Protein AF-0000000070241714 (afdb_homodimer)

Sequence (1068 aa):
MTGLRDLFFSTLGTTGGTETTDDGTDTPTDDIDVPIDEQNGDETTLGGRQSADEDLDIAATALLDTLPQPAFIVDTNHRVAGWNREMEVLTGIEREAVLGTDDTSELFRDDRTETLADAVINDPDNADETFGAERSGRDQRAYEVEQELENADGETLHVHSVATPIFQSGSLQGVVQLLQDNTEVIRRREAMADLVARSKGTAESLEDGDLSARVEYTDDHEILDDEVLELAGAVNAIAETTQTMVSGLVDEIESLSVAANRIADSAVEANEEIIEQNDSLRSINDEMQNLSATMEEVAASSDQVATAANRAEEAAVEGADAGESARAEMDAVVDTIDDLVETVERLESRMDAVDEVIEVIADIADETNILALNASIEAARADEGGDGFEVVAEEVKALAEETKDNAEEISDRIVEIQEQTSETVDRTEETNERVRGASEEIEAMLDSLDDIVSAAQEAADGITEVAEVNDDQAASVEEITSTTEELNNRADEIETQIESITSLTEEQRDDIDDMVAHLNELAAGQAADAVDEAMTGLRDLFFSTLGTTGGTETTDDGTDTPTDDIDVPIDEQNGDETTLGGRQSADEDLDIAATALLDTLPQPAFIVDTNHRVAGWNREMEVLTGIEREAVLGTDDTSELFRDDRTETLADAVINDPDNADETFGAERSGRDQRAYEVEQELENADGETLHVHSVATPIFQSGSLQGVVQLLQDNTEVIRRREAMADLVARSKGTAESLEDGDLSARVEYTDDHEILDDEVLELAGAVNAIAETTQTMVSGLVDEIESLSVAANRIADSAVEANEEIIEQNDSLRSINDEMQNLSATMEEVAASSDQVATAANRAEEAAVEGADAGESARAEMDAVVDTIDDLVETVERLESRMDAVDEVIEVIADIADETNILALNASIEAARADEGGDGFEVVAEEVKALAEETKDNAEEISDRIVEIQEQTSETVDRTEETNERVRGASEEIEAMLDSLDDIVSAAQEAADGITEVAEVNDDQAASVEEITSTTEELNNRADEIETQIESITSLTEEQRDDIDDMVAHLNELAAGQAADAVDEA

Radius of gyration: 87.96 Å; Cα contacts (8 Å, |Δi|>4): 1546; chains: 2; bounding box: 95×279×144 Å

Foldseek 3Di:
DPPDPPDDDDDDDDDDDDDDDDDDPPPDPDDDDDDPDDDDDDDPDDPDPPPPPVQPDPVVQVVCQVDPFWKWKAWLLQFTQHGYVNLCVVAVDDPVRRGGDNQCQVSFPDPDRDDLFRLCSVPQPPSCPVVVFFQDDPVSRKTKDWDWTQHPVRDIWTWIKIKHFDDDPRDTTIIMMTIHTCRLVVVQVVLLVVQVVQLVVQVVQLQLANLVRARDHDPPPCSYDPVSVVVSVVSNVVSVVVVVVLVVVVVVLVVLLVVLVVLLVVLVVVLVVLVVVLVVLVVLLVVLVVLLVVLVVLLVVLVVLLVVLVVLLVVLVVLLVVLVVVLVVLVVVLVVLVVVLVVLVVVLVVLVVVLVVLVVQLVVLVVQLVVLVVQLVVLVVPPPPRVVSNVVSVVSNVVSVVSNVVSVVVNVVSVVVSVVSVVVSVVSVVVSVVSVVVSVVSVVSSVVSVVSNVVSVVSNVVSVVSNVVSVVVSVVSVVVSVVSVVVSVVSVVVSVVSVVSNVVSVVSNVVSVVVVVVSVSSNRVPPPPVVPVD/DPDPPPPDDDDDDDDDDDDDDDDDDYDDDDDPCPDPDDDDDDDDDDPPPPPCPVQPDPVVQVVCQVDPFWKWKAWLLQFTQHGYPNLCVVAVDDPVVRGGDNQCVVSFPDPDRDDLFRLCSVPQPPSCPVVVFFQDDPVSSKTKDWDWTAHPVGDIWTWIKIKHFDDDPRHTTIIMMTIHTCRLVVVQVVLLVVQVVQLVVQVVQLQLANLVRARDHDPPPCSYDPVSVVVSVVSNVVSVVVVVVLVVVVVVLVVLLVVLVVLLVVLVVVLVVLVVVLVVLVVLLVVLVVLLVVLVVLLVVLVVLLVVLVVLLVVLVVLLVVLVVVLVVLVVVLVVLVVVLVVLVVVLVVLVVVLVVLVVQLVVLVVQLVVLVVQLVVLVVPPPPSPVSNVVSVVSNVVSVVSNVVSVVVNVVSVVVSVVSVVVSVVSVVVSVVSVVVSVVSVVSSVVSVVSNVVSVVSNVVSVVSNVVSVVVSVVSVVVSVVSVVVSVVSVVVSVVSVVSNVVSVVSNVVSVVVVVVSVSSNRRPPPPVVVVD

Structure (mmCIF, N/CA/C/O backbone):
data_AF-0000000070241714-model_v1
#
loop_
_entity.id
_entity.type
_entity.pdbx_description
1 polymer 'Transducer protein Htr29'
#
loop_
_atom_site.group_PDB
_atom_site.id
_atom_site.type_symbol
_atom_site.label_atom_id
_atom_site.label_alt_id
_atom_site.label_comp_id
_atom_site.label_asym_id
_atom_site.label_entity_id
_atom_site.label_seq_id
_atom_site.pdbx_PDB_ins_code
_atom_site.Cartn_x
_atom_site.Cartn_y
_atom_site.Cartn_z
_atom_site.occupancy
_atom_site.B_iso_or_equiv
_atom_site.auth_seq_id
_atom_site.auth_comp_id
_atom_site.auth_asym_id
_atom_site.auth_atom_id
_atom_site.pdbx_PDB_model_num
ATOM 1 N N . MET A 1 1 ? -12.938 34.188 23.719 1 18.39 1 MET A N 1
ATOM 2 C CA . MET A 1 1 ? -13.945 35.156 23.297 1 18.39 1 MET A CA 1
ATOM 3 C C . MET A 1 1 ? -14.523 35.906 24.5 1 18.39 1 MET A C 1
ATOM 5 O O . MET A 1 1 ? -15.578 36.531 24.406 1 18.39 1 MET A O 1
ATOM 9 N N . THR A 1 2 ? -13.758 35.719 25.625 1 18.98 2 THR A N 1
ATOM 10 C CA . THR A 1 2 ? -14.367 35.906 26.938 1 18.98 2 THR A CA 1
ATOM 11 C C . THR A 1 2 ? -14.57 37.375 27.25 1 18.98 2 THR A C 1
ATOM 13 O O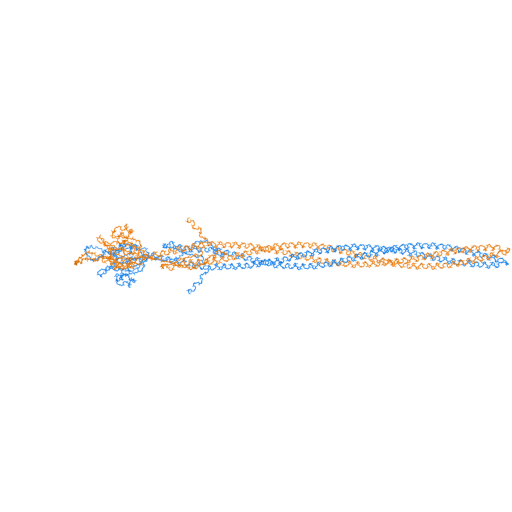 . THR A 1 2 ? -14.883 37.75 28.391 1 18.98 2 THR A O 1
ATOM 16 N N . GLY A 1 3 ? -14.016 38.062 26.312 1 17.89 3 GLY A N 1
ATOM 17 C CA . GLY A 1 3 ? -13.961 39.469 26.75 1 17.89 3 GLY A CA 1
ATOM 18 C C . GLY A 1 3 ? -15.328 40.062 26.922 1 17.89 3 GLY A C 1
ATOM 19 O O . GLY A 1 3 ? -15.578 40.75 27.922 1 17.89 3 GLY A O 1
ATOM 20 N N . LEU A 1 4 ? -15.969 40.188 25.797 1 17.89 4 LEU A N 1
ATOM 21 C CA . LEU A 1 4 ? -16.656 41.375 25.344 1 17.89 4 LEU A CA 1
ATOM 22 C C . LEU A 1 4 ? -18.031 41.5 26 1 17.89 4 LEU A C 1
ATOM 24 O O . LEU A 1 4 ? -18.438 42.594 26.406 1 17.89 4 LEU A O 1
ATOM 28 N N . ARG A 1 5 ? -18.922 40.5 25.844 1 18.09 5 ARG A N 1
ATOM 29 C CA . ARG A 1 5 ? -20.297 40.875 25.469 1 18.09 5 ARG A CA 1
ATOM 30 C C . ARG A 1 5 ? -21.094 41.281 26.703 1 18.09 5 ARG A C 1
ATOM 32 O O . ARG A 1 5 ? -22.328 41.375 26.641 1 18.09 5 ARG A O 1
ATOM 39 N N . ASP A 1 6 ? -20.562 41.156 27.891 1 18.88 6 ASP A N 1
ATOM 40 C CA . ASP A 1 6 ? -21.719 41.219 28.781 1 18.88 6 ASP A CA 1
ATOM 41 C C . ASP A 1 6 ? -22.438 42.562 28.625 1 18.88 6 ASP A C 1
ATOM 43 O O . ASP A 1 6 ? -22.031 43.562 29.234 1 18.88 6 ASP A O 1
ATOM 47 N N . LEU A 1 7 ? -22.922 42.781 27.547 1 16.84 7 LEU A N 1
ATOM 48 C CA . LEU A 1 7 ? -23.547 44 27.016 1 16.84 7 LEU A CA 1
ATOM 49 C C . LEU A 1 7 ? -24.734 44.406 27.875 1 16.84 7 LEU A C 1
ATOM 51 O O . LEU A 1 7 ? -24.844 45.594 28.266 1 16.84 7 LEU A O 1
ATOM 55 N N . PHE A 1 8 ? -25.922 43.812 27.688 1 16.11 8 PHE A N 1
ATOM 56 C CA . PHE A 1 8 ? -27.109 44.562 27.281 1 16.11 8 PHE A CA 1
ATOM 57 C C . PHE A 1 8 ? -27.828 45.125 28.5 1 16.11 8 PHE A C 1
ATOM 59 O O . PHE A 1 8 ? -28.125 46.344 28.547 1 16.11 8 PHE A O 1
ATOM 66 N N . PHE A 1 9 ? -28.859 44.375 29.141 1 16.38 9 PHE A N 1
ATOM 67 C CA . PHE A 1 9 ? -30.281 44.625 29.141 1 16.38 9 PHE A CA 1
ATOM 68 C C . PHE A 1 9 ? -30.641 45.656 30.219 1 16.38 9 PHE A C 1
ATOM 70 O O . PHE A 1 9 ? -29.875 45.875 31.156 1 16.38 9 PHE A O 1
ATOM 77 N N . SER A 1 10 ? -32.156 45.875 30.656 1 15.78 10 SER A N 1
ATOM 78 C CA . SER A 1 10 ? -33.344 46.75 30.641 1 15.78 10 SER A CA 1
ATOM 79 C C . SER A 1 10 ? -33.656 47.281 32.031 1 15.78 10 SER A C 1
ATOM 81 O O . SER A 1 10 ? -33.969 48.469 32.188 1 15.78 10 SER A O 1
ATOM 83 N N . THR A 1 11 ? -34.062 46.406 33 1 15.91 11 THR A N 1
ATOM 84 C CA . THR A 1 11 ? -35.406 46.562 33.562 1 15.91 11 THR A CA 1
ATOM 85 C C . THR A 1 11 ? -35.469 47.812 34.438 1 15.91 11 THR A C 1
ATOM 87 O O . THR A 1 11 ? -34.438 48.281 34.938 1 15.91 11 THR A O 1
ATOM 90 N N . LEU A 1 12 ? -36.812 48.219 34.844 1 16.98 12 LEU A N 1
ATOM 91 C CA . LEU A 1 12 ? -37.812 49.25 35.219 1 16.98 12 LEU A CA 1
ATOM 92 C C . LEU A 1 12 ? -37.562 49.75 36.625 1 16.98 12 LEU A C 1
ATOM 94 O O . LEU A 1 12 ? -36.875 49.094 37.438 1 16.98 12 LEU A O 1
ATOM 98 N N . GLY A 1 13 ? -38.344 50.875 36.969 1 16.88 13 GLY A N 1
ATOM 99 C CA . GLY A 1 13 ? -38.469 52.094 37.75 1 16.88 13 GLY A CA 1
ATOM 100 C C . GLY A 1 13 ? -38.781 51.844 39.219 1 16.88 13 GLY A C 1
ATOM 101 O O . GLY A 1 13 ? -38.812 52.75 40.031 1 16.88 13 GLY A O 1
ATOM 102 N N . THR A 1 14 ? -39.375 50.688 39.469 1 15.52 14 THR A N 1
ATOM 103 C CA . THR A 1 14 ? -40.5 50.938 40.344 1 15.52 14 THR A CA 1
ATOM 104 C C . THR A 1 14 ? -40.031 51.594 41.625 1 15.52 14 THR A C 1
ATOM 106 O O . THR A 1 14 ? -38.844 51.625 41.938 1 15.52 14 THR A O 1
ATOM 109 N N . THR A 1 15 ? -40.75 51.156 42.688 1 16.7 15 THR A N 1
ATOM 110 C CA . THR A 1 15 ? -41.719 51.719 43.625 1 16.7 15 THR A CA 1
ATOM 111 C C . THR A 1 15 ? -41.094 51.969 45 1 16.7 15 THR A C 1
ATOM 113 O O . THR A 1 15 ? -41.781 52.344 45.938 1 16.7 15 THR A O 1
ATOM 116 N N . GLY A 1 16 ? -39.844 51.969 45.062 1 15.31 16 GLY A N 1
ATOM 117 C CA . GLY A 1 16 ? -39.625 51.75 46.469 1 15.31 16 GLY A CA 1
ATOM 118 C C . GLY A 1 16 ? -40.375 52.719 47.375 1 15.31 16 GLY A C 1
ATOM 119 O O . GLY A 1 16 ? -40.812 53.781 46.906 1 15.31 16 GLY A O 1
ATOM 120 N N . GLY A 1 17 ? -40.469 52.281 48.625 1 16.05 17 GLY A N 1
ATOM 121 C CA . GLY A 1 17 ? -41.281 52.281 49.812 1 16.05 17 GLY A CA 1
ATOM 122 C C . GLY A 1 17 ? -41.344 53.656 50.469 1 16.05 17 GLY A C 1
ATOM 123 O O . GLY A 1 17 ? -40.562 54.562 50.125 1 16.05 17 GLY A O 1
ATOM 124 N N . THR A 1 18 ? -42.219 53.75 51.469 1 16.48 18 THR A N 1
ATOM 125 C CA . THR A 1 18 ? -43.219 54.406 52.25 1 16.48 18 THR A CA 1
ATOM 126 C C . THR A 1 18 ? -42.594 55.344 53.312 1 16.48 18 THR A C 1
ATOM 128 O O . THR A 1 18 ? -43 56.469 53.469 1 16.48 18 THR A O 1
ATOM 131 N N . GLU A 1 19 ? -41.812 54.844 54.312 1 15.07 19 GLU A N 1
ATOM 132 C CA . GLU A 1 19 ? -42.5 55.031 55.562 1 15.07 19 GLU A CA 1
ATOM 133 C C . GLU A 1 19 ? -42.281 56.438 56.125 1 15.07 19 GLU A C 1
ATOM 135 O O . GLU A 1 19 ? -43.25 57.125 56.531 1 15.07 19 GLU A O 1
ATOM 140 N N . THR A 1 20 ? -41.062 56.812 56.625 1 15.65 20 THR A N 1
ATOM 141 C CA . THR A 1 20 ? -41.125 57.062 58.062 1 15.65 20 THR A CA 1
ATOM 142 C C . THR A 1 20 ? -41.781 58.406 58.375 1 15.65 20 THR A C 1
ATOM 144 O O . THR A 1 20 ? -41.875 59.25 57.469 1 15.65 20 THR A O 1
ATOM 147 N N . THR A 1 21 ? -41.562 58.875 59.688 1 15.97 21 THR A N 1
ATOM 148 C CA . THR A 1 21 ? -42.281 59.25 60.906 1 15.97 21 THR A CA 1
ATOM 149 C C . THR A 1 21 ? -42.438 60.781 60.969 1 15.97 21 THR A C 1
ATOM 151 O O . THR A 1 21 ? -41.781 61.5 60.25 1 15.97 21 THR A O 1
ATOM 154 N N . ASP A 1 22 ? -42.969 61.281 62.156 1 15.6 22 ASP A N 1
ATOM 155 C CA . ASP A 1 22 ? -44 62.156 62.719 1 15.6 22 ASP A CA 1
ATOM 156 C C . ASP A 1 22 ? -43.438 63.531 63.031 1 15.6 22 ASP A C 1
ATOM 158 O O . ASP A 1 22 ? -44.188 64.562 63.031 1 15.6 22 ASP A O 1
ATOM 162 N N . ASP A 1 23 ? -42.094 63.688 63.125 1 16.41 23 ASP A N 1
ATOM 163 C CA . ASP A 1 23 ? -41.938 64.5 64.375 1 16.41 23 ASP A CA 1
ATOM 164 C C . ASP A 1 23 ? -42.688 65.812 64.25 1 16.41 23 ASP A C 1
ATOM 166 O O . ASP A 1 23 ? -42.969 66.25 63.156 1 16.41 23 ASP A O 1
ATOM 170 N N . GLY A 1 24 ? -42.781 66.5 65.5 1 17.27 24 GLY A N 1
ATOM 171 C CA . GLY A 1 24 ? -43.594 67.312 66.375 1 17.27 24 GLY A CA 1
ATOM 172 C C . GLY A 1 24 ? -43.5 68.812 66 1 17.27 24 GLY A C 1
ATOM 173 O O . GLY A 1 24 ? -42.438 69.312 65.625 1 17.27 24 GLY A O 1
ATOM 174 N N . THR A 1 25 ? -44.594 69.312 65.5 1 17.78 25 THR A N 1
ATOM 175 C CA . THR A 1 25 ? -44.969 70.625 64.938 1 17.78 25 THR A CA 1
ATOM 176 C C . THR A 1 25 ? -44.938 71.688 66.062 1 17.78 25 THR A C 1
ATOM 178 O O . THR A 1 25 ? -45.281 72.812 65.812 1 17.78 25 THR A O 1
ATOM 181 N N . ASP A 1 26 ? -44.219 71.312 67.25 1 16.8 26 ASP A N 1
ATOM 182 C CA . ASP A 1 26 ? -44.906 72.188 68.25 1 16.8 26 ASP A CA 1
ATOM 183 C C . ASP A 1 26 ? -44.688 73.625 67.875 1 16.8 26 ASP A C 1
ATOM 185 O O . ASP A 1 26 ? -43.594 74.062 67.5 1 16.8 26 ASP A O 1
ATOM 189 N N . THR A 1 27 ? -45.781 74.312 67.625 1 17.69 27 THR A N 1
ATOM 190 C CA . THR A 1 27 ? -46.125 75.625 67.125 1 17.69 27 THR A CA 1
ATOM 191 C C . THR A 1 27 ? -45.812 76.688 68.188 1 17.69 27 THR A C 1
ATOM 193 O O . THR A 1 27 ? -45.75 77.875 67.875 1 17.69 27 THR A O 1
ATOM 196 N N . PRO A 1 28 ? -45.406 76.25 69.5 1 17.42 28 PRO A N 1
ATOM 197 C CA . PRO A 1 28 ? -46.156 77.25 70.312 1 17.42 28 PRO A CA 1
ATOM 198 C C . PRO A 1 28 ? -45.719 78.688 70 1 17.42 28 PRO A C 1
ATOM 200 O O . PRO A 1 28 ? -44.562 78.875 69.562 1 17.42 28 PRO A O 1
ATOM 203 N N . THR A 1 29 ? -46.625 79.5 69.875 1 18.05 29 THR A N 1
ATOM 204 C CA . THR A 1 29 ? -46.938 80.875 69.5 1 18.05 29 THR A CA 1
ATOM 205 C C . THR A 1 29 ? -46.438 81.875 70.562 1 18.05 29 THR A C 1
ATOM 207 O O . THR A 1 29 ? -46.594 83.125 70.375 1 18.05 29 THR A O 1
ATOM 210 N N . ASP A 1 30 ? -45.906 81.312 71.688 1 15.93 30 ASP A N 1
ATOM 211 C CA . ASP A 1 30 ? -46.375 82.188 72.75 1 15.93 30 ASP A CA 1
ATOM 212 C C . ASP A 1 30 ? -45.906 83.688 72.5 1 15.93 30 ASP A C 1
ATOM 214 O O . ASP A 1 30 ? -46.719 84.562 72.562 1 15.93 30 ASP A O 1
ATOM 218 N N . ASP A 1 31 ? -44.719 83.938 73.125 1 16.02 31 ASP A N 1
ATOM 219 C CA . ASP A 1 31 ? -44.719 84.812 74.25 1 16.02 31 ASP A CA 1
ATOM 220 C C . ASP A 1 31 ? -44.688 86.312 73.812 1 16.02 31 ASP A C 1
ATOM 222 O O . ASP A 1 31 ? -45.5 87.125 74.25 1 16.02 31 ASP A O 1
ATOM 226 N N . ILE A 1 32 ? -43.469 86.812 73.438 1 17.67 32 ILE A N 1
ATOM 227 C CA . ILE A 1 32 ? -42.969 87.812 74.375 1 17.67 32 ILE A CA 1
ATOM 228 C C . ILE A 1 32 ? -43.562 89.188 74.062 1 17.67 32 ILE A C 1
ATOM 230 O O . ILE A 1 32 ? -43.844 89.438 72.875 1 17.67 32 ILE A O 1
ATOM 234 N N . ASP A 1 33 ? -43.781 90.062 75 1 17.41 33 ASP A N 1
ATOM 235 C CA . ASP A 1 33 ? -44.438 91.25 75.625 1 17.41 33 ASP A CA 1
ATOM 236 C C . ASP A 1 33 ? -43.844 92.562 75.125 1 17.41 33 ASP A C 1
ATOM 238 O O . ASP A 1 33 ? -44.344 93.625 75.438 1 17.41 33 ASP A O 1
ATOM 242 N N . VAL A 1 34 ? -42.812 92.562 74.312 1 19.36 34 VAL A N 1
ATOM 243 C CA . VAL A 1 34 ? -42.094 93.75 74.75 1 19.36 34 VAL A CA 1
ATOM 244 C C . VAL A 1 34 ? -42.906 95 74.5 1 19.36 34 VAL A C 1
ATOM 246 O O . VAL A 1 34 ? -43.438 95.188 73.375 1 19.36 34 VAL A O 1
ATOM 249 N N . PRO A 1 35 ? -43.25 95.75 75.5 1 18.16 35 PRO A N 1
ATOM 250 C CA . PRO A 1 35 ? -44.125 96.875 75.625 1 18.16 35 PRO A CA 1
ATOM 251 C C . PRO A 1 35 ? -43.625 98.062 74.75 1 18.16 35 PRO A C 1
ATOM 253 O O . PRO A 1 35 ? -42.438 98.188 74.5 1 18.16 35 PRO A O 1
ATOM 256 N N . ILE A 1 36 ? -44.469 98.812 74 1 19.33 36 ILE A N 1
ATOM 257 C CA . ILE A 1 36 ? -44.469 99.812 72.938 1 19.33 36 ILE A CA 1
ATOM 258 C C . ILE A 1 36 ? -44.188 101.188 73.562 1 19.33 36 ILE A C 1
ATOM 260 O O . ILE A 1 36 ? -44.188 102.188 72.875 1 19.33 36 ILE A O 1
ATOM 264 N N . ASP A 1 37 ? -43.688 101.25 74.875 1 17.2 37 ASP A N 1
ATOM 265 C CA . ASP A 1 37 ? -44.25 102.562 75.312 1 17.2 37 ASP A CA 1
ATOM 266 C C . ASP A 1 37 ? -43.875 103.688 74.375 1 17.2 37 ASP A C 1
ATOM 268 O O . ASP A 1 37 ? -42.906 103.562 73.625 1 17.2 37 ASP A O 1
ATOM 272 N N . GLU A 1 38 ? -44.094 105 74.875 1 18.02 38 GLU A N 1
ATOM 273 C CA . GLU A 1 38 ? -44.781 106.25 74.562 1 18.02 38 GLU A CA 1
ATOM 274 C C . GLU A 1 38 ? -43.781 107.312 73.938 1 18.02 38 GLU A C 1
ATOM 276 O O . GLU A 1 38 ? -44.156 108.188 73.188 1 18.02 38 GLU A O 1
ATOM 281 N N . GLN A 1 39 ? -42.438 107.375 74.438 1 19.95 39 GLN A N 1
ATOM 282 C CA . GLN A 1 39 ? -42.125 108.75 74.875 1 19.95 39 GLN A CA 1
ATOM 283 C C . GLN A 1 39 ? -41.812 109.688 73.75 1 19.95 39 GLN A C 1
ATOM 285 O O . GLN A 1 39 ? -40.781 109.5 73.062 1 19.95 39 GLN A O 1
ATOM 290 N N . ASN A 1 40 ? -42.688 110.125 73 1 17.03 40 ASN A N 1
ATOM 291 C CA . ASN A 1 40 ? -42.469 110.875 71.75 1 17.03 40 ASN A CA 1
ATOM 292 C C . ASN A 1 40 ? -41.656 112.125 71.938 1 17.03 40 ASN A C 1
ATOM 294 O O . ASN A 1 40 ? -40.719 112.438 71.25 1 17.03 40 ASN A O 1
ATOM 298 N N . GLY A 1 41 ? -42.156 113.25 72.562 1 18.36 41 GLY A N 1
ATOM 299 C CA . GLY A 1 41 ? -42.375 114.312 71.625 1 18.36 41 GLY A CA 1
ATOM 300 C C . GLY A 1 41 ? -41.188 115.25 71.438 1 18.36 41 GLY A C 1
ATOM 301 O O . GLY A 1 41 ? -41 115.812 70.375 1 18.36 41 GLY A O 1
ATOM 302 N N . ASP A 1 42 ? -40.469 115.75 72.5 1 21.61 42 ASP A N 1
ATOM 303 C CA . ASP A 1 42 ? -40.219 117.188 72.5 1 21.61 42 ASP A CA 1
ATOM 304 C C . ASP A 1 42 ? -39.062 117.562 71.5 1 21.61 42 ASP A C 1
ATOM 306 O O . ASP A 1 42 ? -38.094 116.812 71.438 1 21.61 42 ASP A O 1
ATOM 310 N N . GLU A 1 43 ? -39.156 118.625 70.625 1 20.52 43 GLU A N 1
ATOM 311 C CA . GLU A 1 43 ? -38.625 119.25 69.375 1 20.52 43 GLU A CA 1
ATOM 312 C C . GLU A 1 43 ? -37.312 120 69.688 1 20.52 43 GLU A C 1
ATOM 314 O O . GLU A 1 43 ? -36.781 120.688 68.875 1 20.52 43 GLU A O 1
ATOM 319 N N . THR A 1 44 ? -36.656 119.875 70.812 1 23.02 44 THR A N 1
ATOM 320 C CA . THR A 1 44 ? -35.844 121.062 71 1 23.02 44 THR A CA 1
ATOM 321 C C . THR A 1 44 ? -34.875 121.25 69.875 1 23.02 44 THR A C 1
ATOM 323 O O . THR A 1 44 ? -34.406 120.25 69.312 1 23.02 44 THR A O 1
ATOM 326 N N . THR A 1 45 ? -34.656 122.5 69.375 1 21.8 45 THR A N 1
ATOM 327 C CA . THR A 1 45 ? -34 123.188 68.25 1 21.8 45 THR A CA 1
ATOM 328 C C . THR A 1 45 ? -32.5 122.938 68.312 1 21.8 45 THR A C 1
ATOM 330 O O . THR A 1 45 ? -31.922 122.75 69.375 1 21.8 45 THR A O 1
ATOM 333 N N . LEU A 1 46 ? -31.859 122.688 67.062 1 21.19 46 LEU A N 1
ATOM 334 C CA . LEU A 1 46 ? -30.625 122.25 66.438 1 21.19 46 LEU A CA 1
ATOM 335 C C . LEU A 1 46 ? -29.531 123.312 66.625 1 21.19 46 LEU A C 1
ATOM 337 O O . LEU A 1 46 ? -29.562 124.375 66 1 21.19 46 LEU A O 1
ATOM 341 N N . GLY A 1 47 ? -29.312 123.812 67.875 1 24.58 47 GLY A N 1
ATOM 342 C CA . GLY A 1 47 ? -28.203 124.812 67.75 1 24.58 47 GLY A CA 1
ATOM 343 C C . GLY A 1 47 ? -26.953 124.188 67.188 1 24.58 47 GLY A C 1
ATOM 344 O O . GLY A 1 47 ? -26.672 123 67.375 1 24.58 47 GLY A O 1
ATOM 345 N N . GLY A 1 48 ? -26.406 124.688 66 1 24.61 48 GLY A N 1
ATOM 346 C CA . GLY A 1 48 ? -25.344 124.312 65.062 1 24.61 48 GLY A CA 1
ATOM 347 C C . GLY A 1 48 ? -23.984 124.188 65.75 1 24.61 48 GLY A C 1
ATOM 348 O O . GLY A 1 48 ? -23.359 125.188 66.062 1 24.61 48 GLY A O 1
ATOM 349 N N . ARG A 1 49 ? -23.781 123.375 66.75 1 28.45 49 ARG A N 1
ATOM 350 C CA . ARG A 1 49 ? -22.406 123.188 67.188 1 28.45 49 ARG A CA 1
ATOM 351 C C . ARG A 1 49 ? -21.484 122.812 66.062 1 28.45 49 ARG A C 1
ATOM 353 O O . ARG A 1 49 ? -21.719 121.812 65.375 1 28.45 49 ARG A O 1
ATOM 360 N N . GLN A 1 50 ? -20.625 123.688 65.562 1 30.39 50 GLN A N 1
ATOM 361 C CA . GLN A 1 50 ? -19.469 123.5 64.688 1 30.39 50 GLN A CA 1
ATOM 362 C C . GLN A 1 50 ? -18.484 122.5 65.25 1 30.39 50 GLN A C 1
ATOM 364 O O . GLN A 1 50 ? -17.797 122.75 66.25 1 30.39 50 GLN A O 1
ATOM 369 N N . SER A 1 51 ? -18.859 121.312 65.625 1 28.78 51 SER A N 1
ATOM 370 C CA . SER A 1 51 ? -17.938 120.188 66 1 28.78 51 SER A CA 1
ATOM 371 C C . SER A 1 51 ? -16.719 120.188 65.125 1 28.78 51 SER A C 1
ATOM 373 O O . SER A 1 51 ? -16.828 120.312 63.906 1 28.78 51 SER A O 1
ATOM 375 N N . ALA A 1 52 ? -15.57 120.5 65.625 1 35.06 52 ALA A N 1
ATOM 376 C CA . ALA A 1 52 ? -14.203 120.312 65.125 1 35.06 52 ALA A CA 1
ATOM 377 C C . ALA A 1 52 ? -13.984 119 64.5 1 35.06 52 ALA A C 1
ATOM 379 O O . ALA A 1 52 ? -13.445 118.062 65.125 1 35.06 52 ALA A O 1
ATOM 380 N N . ASP A 1 53 ? -14.969 118.312 64.062 1 35.16 53 ASP A N 1
ATOM 381 C CA . ASP A 1 53 ? -14.695 117.125 63.281 1 35.16 53 ASP A CA 1
ATOM 382 C C . ASP A 1 53 ? -13.656 117.375 62.188 1 35.16 53 ASP A C 1
ATOM 384 O O . ASP A 1 53 ? -13.945 118.062 61.219 1 35.16 53 ASP A O 1
ATOM 388 N N . GLU A 1 54 ? -12.531 117.75 62.562 1 37.28 54 GLU A N 1
ATOM 389 C CA . GLU A 1 54 ? -11.422 117.812 61.625 1 37.28 54 GLU A CA 1
ATOM 390 C C . GLU A 1 54 ? -11.492 116.625 60.656 1 37.28 54 GLU A C 1
ATOM 392 O O . GLU A 1 54 ? -11.344 115.438 61.031 1 37.28 54 GLU A O 1
ATOM 397 N N . ASP A 1 55 ? -12.266 116.625 59.625 1 41.81 55 ASP A N 1
ATOM 398 C CA . ASP A 1 55 ? -12.602 115.812 58.469 1 41.81 55 ASP A CA 1
ATOM 399 C C . ASP A 1 55 ? -11.367 115.062 57.906 1 41.81 55 ASP A C 1
ATOM 401 O O . ASP A 1 55 ? -10.289 115.688 57.844 1 41.81 55 ASP A O 1
ATOM 405 N N . LEU A 1 56 ? -11.125 113.812 58.188 1 46.38 56 LEU A N 1
ATOM 406 C CA . LEU A 1 56 ? -10.242 113.062 57.312 1 46.38 56 LEU A CA 1
ATOM 407 C C . LEU A 1 56 ? -10.078 113.75 55.969 1 46.38 56 LEU A C 1
ATOM 409 O O . LEU A 1 56 ? -11.07 114.062 55.312 1 46.38 56 LEU A O 1
ATOM 413 N N . ASP A 1 57 ? -9.031 114.312 55.719 1 53.72 57 ASP A N 1
ATOM 414 C CA . ASP A 1 57 ? -8.664 115.125 54.562 1 53.72 57 ASP A CA 1
ATOM 415 C C . ASP A 1 57 ? -9.25 114.5 53.281 1 53.72 57 ASP A C 1
ATOM 417 O O . ASP A 1 57 ? -9.312 113.312 53.125 1 53.72 57 ASP A O 1
ATOM 421 N N . ILE A 1 58 ? -10.164 115.25 52.562 1 50.91 58 ILE A N 1
ATOM 422 C CA . ILE A 1 58 ? -10.781 115.188 51.219 1 50.91 58 ILE A CA 1
ATOM 423 C C . ILE A 1 58 ? -9.844 114.438 50.281 1 50.91 58 ILE A C 1
ATOM 425 O O . ILE A 1 58 ? -10.289 113.625 49.469 1 50.91 58 ILE A O 1
ATOM 429 N N . ALA A 1 59 ? -8.672 114.562 50.594 1 56.16 59 ALA A N 1
ATOM 430 C CA . ALA A 1 59 ? -7.742 114 49.625 1 56.16 59 ALA A CA 1
ATOM 431 C C . ALA A 1 59 ? -7.691 112.438 49.75 1 56.16 59 ALA A C 1
ATOM 433 O O . ALA A 1 59 ? -7.629 111.75 48.75 1 56.16 59 ALA A O 1
ATOM 434 N N . ALA A 1 60 ? -7.887 112 51 1 61.22 60 ALA A N 1
ATOM 435 C CA . ALA A 1 60 ? -7.824 110.562 51.188 1 61.22 60 ALA A CA 1
ATOM 436 C C . ALA A 1 60 ? -9.047 109.875 50.594 1 61.22 60 ALA A C 1
ATOM 438 O O . ALA A 1 60 ? -8.922 108.812 49.938 1 61.22 60 ALA A O 1
ATOM 439 N N . THR A 1 61 ? -10.141 110.5 50.75 1 63.31 61 THR A N 1
ATOM 440 C CA . THR A 1 61 ? -11.359 109.875 50.219 1 63.31 61 THR A CA 1
ATOM 441 C C . THR A 1 61 ? -11.375 110 48.688 1 63.31 61 THR A C 1
ATOM 443 O O . THR A 1 61 ? -11.812 109.062 48.031 1 63.31 61 THR A O 1
ATOM 446 N N . ALA A 1 62 ? -10.836 111.062 48.188 1 62.44 62 ALA A N 1
ATOM 447 C CA . ALA A 1 62 ? -10.727 111.188 46.75 1 62.44 62 ALA A CA 1
ATOM 448 C C . ALA A 1 62 ? -9.805 110.125 46.188 1 62.44 62 ALA A C 1
ATOM 450 O O . ALA A 1 62 ? -10.102 109.562 45.125 1 62.44 62 ALA A O 1
ATOM 451 N N . LEU A 1 63 ? -8.852 109.875 46.875 1 67.81 63 LEU A N 1
ATOM 452 C CA . LEU A 1 63 ? -7.91 108.875 46.406 1 67.81 63 LEU A CA 1
ATOM 453 C C . LEU A 1 63 ? -8.531 107.438 46.5 1 67.81 63 LEU A C 1
ATOM 455 O O . LEU A 1 63 ? -8.297 106.625 45.625 1 67.81 63 LEU A O 1
ATOM 459 N N . LEU A 1 64 ? -9.305 107.25 47.5 1 75.38 64 LEU A N 1
ATOM 460 C CA . LEU A 1 64 ? -9.953 105.938 47.688 1 75.38 64 LEU A CA 1
ATOM 461 C C . LEU A 1 64 ? -10.836 105.625 46.5 1 75.38 64 LEU A C 1
ATOM 463 O O . LEU A 1 64 ? -10.844 104.438 46.031 1 75.38 64 LEU A O 1
ATOM 467 N N . ASP A 1 65 ? -11.5 106.562 46 1 71.88 65 ASP A N 1
ATOM 468 C CA . ASP A 1 65 ? -12.453 106.312 44.906 1 71.88 65 ASP A CA 1
ATOM 469 C C . ASP A 1 65 ? -11.734 106.062 43.594 1 71.88 65 ASP A C 1
ATOM 471 O O . ASP A 1 65 ? -12.336 105.562 42.656 1 71.88 65 ASP A O 1
ATOM 475 N N . THR A 1 66 ? -10.43 106.188 43.656 1 62.5 66 THR A N 1
ATOM 476 C CA . THR A 1 66 ? -9.68 106.062 42.406 1 62.5 66 THR A CA 1
ATOM 477 C C . THR A 1 66 ? -8.953 104.688 42.406 1 62.5 66 THR A C 1
ATOM 479 O O . THR A 1 66 ? -8.414 104.312 41.375 1 62.5 66 THR A O 1
ATOM 482 N N . LEU A 1 67 ? -9.039 104.062 43.469 1 70.31 67 LEU A N 1
ATOM 483 C CA . LEU A 1 67 ? -8.312 102.812 43.562 1 70.31 67 LEU A CA 1
ATOM 484 C C . LEU A 1 67 ? -9.023 101.688 42.781 1 70.31 67 LEU A C 1
ATOM 486 O O . LEU A 1 67 ? -10.242 101.562 42.875 1 70.31 67 LEU A O 1
ATOM 490 N N . PRO A 1 68 ? -8.289 101.062 41.812 1 68.31 68 PRO A N 1
ATOM 491 C CA . PRO A 1 68 ? -8.875 99.938 41.031 1 68.31 68 PRO A CA 1
ATOM 492 C C . PRO A 1 68 ? -9.086 98.688 41.875 1 68.31 68 PRO A C 1
ATOM 494 O O . PRO A 1 68 ? -9.523 97.688 41.344 1 68.31 68 PRO A O 1
ATOM 497 N N . GLN A 1 69 ? -8.797 98.812 43.062 1 76.25 69 GLN A N 1
ATOM 498 C CA . GLN A 1 69 ? -8.992 97.688 43.969 1 76.25 69 GLN A CA 1
ATOM 499 C C . GLN A 1 69 ? -9.984 98 45.062 1 76.25 69 GLN A C 1
ATOM 501 O O . GLN A 1 69 ? -10.086 99.188 45.469 1 76.25 69 GLN A O 1
ATOM 506 N N . PRO A 1 70 ? -10.641 97 45.375 1 84.31 70 PRO A N 1
ATOM 507 C CA . PRO A 1 70 ? -11.539 97.25 46.5 1 84.31 70 PRO A CA 1
ATOM 508 C C . PRO A 1 70 ? -10.805 97.812 47.719 1 84.31 70 PRO A C 1
ATOM 510 O O . PRO A 1 70 ? -9.781 97.312 48.156 1 84.31 70 PRO A O 1
ATOM 513 N N . ALA A 1 71 ? -11.305 98.938 48.188 1 86.56 71 ALA A N 1
ATOM 514 C CA . ALA A 1 71 ? -10.688 99.562 49.344 1 86.56 71 ALA A CA 1
ATOM 515 C C . ALA A 1 71 ? -11.734 100.312 50.156 1 86.56 71 ALA A C 1
ATOM 517 O O . ALA A 1 71 ? -12.734 100.812 49.625 1 86.56 71 ALA A O 1
ATOM 518 N N . PHE A 1 72 ? -11.461 100.438 51.438 1 88.69 72 PHE A N 1
ATOM 519 C CA . PHE A 1 72 ? -12.297 101.25 52.312 1 88.69 72 PHE A CA 1
ATOM 520 C C . PHE A 1 72 ? -11.469 101.875 53.438 1 88.69 72 PHE A C 1
ATOM 522 O O . PHE A 1 72 ? -10.328 101.438 53.656 1 88.69 72 PHE A O 1
ATOM 529 N N . ILE A 1 73 ? -12.039 102.938 54 1 87.81 73 ILE A N 1
ATOM 530 C CA . ILE A 1 73 ? -11.359 103.625 55.062 1 87.81 73 ILE A CA 1
ATOM 531 C C . ILE A 1 73 ? -12.219 103.625 56.312 1 87.81 73 ILE A C 1
ATOM 533 O O . ILE A 1 73 ? -13.438 103.812 56.25 1 87.81 73 ILE A O 1
ATOM 537 N N . VAL A 1 74 ? -11.547 103.438 57.375 1 91.12 74 VAL A N 1
ATOM 538 C CA . VAL A 1 74 ? -12.18 103.5 58.688 1 91.12 74 VAL A CA 1
ATOM 539 C C . VAL A 1 74 ? -11.508 104.562 59.562 1 91.12 74 VAL A C 1
ATOM 541 O O . VAL A 1 74 ? -10.281 104.625 59.562 1 91.12 74 VAL A O 1
ATOM 544 N N . ASP A 1 75 ? -12.32 105.312 60.219 1 89.19 75 ASP A N 1
ATOM 545 C CA . ASP A 1 75 ? -11.766 106.375 61.062 1 89.19 75 ASP A CA 1
ATOM 546 C C . ASP A 1 75 ? -11.43 105.812 62.469 1 89.19 75 ASP A C 1
ATOM 548 O O . ASP A 1 75 ? -11.602 104.625 62.75 1 89.19 75 ASP A O 1
ATOM 552 N N . THR A 1 76 ? -10.898 106.75 63.312 1 89.88 76 THR A N 1
ATOM 553 C CA . THR A 1 76 ? -10.414 106.312 64.625 1 89.88 76 THR A CA 1
ATOM 554 C C . THR A 1 76 ? -11.562 105.875 65.562 1 89.88 76 THR A C 1
ATOM 556 O O . THR A 1 76 ? -11.352 105.25 66.562 1 89.88 76 THR A O 1
ATOM 559 N N . ASN A 1 77 ? -12.82 106.312 65.25 1 90.19 77 ASN A N 1
ATOM 560 C CA . ASN A 1 77 ? -14 105.875 66 1 90.19 77 ASN A CA 1
ATOM 561 C C . ASN A 1 77 ? -14.641 104.625 65.375 1 90.19 77 ASN A C 1
ATOM 563 O O . ASN A 1 77 ? -15.812 104.312 65.625 1 90.19 77 ASN A O 1
ATOM 567 N N . HIS A 1 78 ? -13.914 104 64.5 1 90.69 78 HIS A N 1
ATOM 568 C CA . HIS A 1 78 ? -14.312 102.75 63.875 1 90.69 78 HIS A CA 1
ATOM 569 C C . HIS A 1 78 ? -15.477 103 62.906 1 90.69 78 HIS A C 1
ATOM 571 O O . HIS A 1 78 ? -16.25 102.062 62.594 1 90.69 78 HIS A O 1
ATOM 577 N N . ARG A 1 79 ? -15.68 104.188 62.5 1 92.75 79 ARG A N 1
ATOM 578 C CA . ARG A 1 79 ? -16.703 104.5 61.5 1 92.75 79 ARG A CA 1
ATOM 579 C C . ARG A 1 79 ? -16.141 104.438 60.094 1 92.75 79 ARG A C 1
ATOM 581 O O . ARG A 1 79 ? -15.031 104.875 59.844 1 92.75 79 ARG A O 1
ATOM 588 N N . VAL A 1 80 ? -16.953 103.812 59.219 1 91.5 80 VAL A N 1
ATOM 589 C CA . VAL A 1 80 ? -16.531 103.75 57.812 1 91.5 80 VAL A CA 1
ATOM 590 C C . VAL A 1 80 ? -16.578 105.188 57.188 1 91.5 80 VAL A C 1
ATOM 592 O O . VAL A 1 80 ? -17.641 105.812 57.094 1 91.5 80 VAL A O 1
ATOM 595 N N . ALA A 1 81 ? -15.461 105.625 56.844 1 88.12 81 ALA A N 1
ATOM 596 C CA . ALA A 1 81 ? -15.336 107 56.312 1 88.12 81 ALA A CA 1
ATOM 597 C C . ALA A 1 81 ? -15.273 106.938 54.781 1 88.12 81 ALA A C 1
ATOM 599 O O . ALA A 1 81 ? -15.516 108 54.125 1 88.12 81 ALA A O 1
ATOM 600 N N . GLY A 1 82 ? -14.992 105.875 54.281 1 87.19 82 GLY A N 1
ATOM 601 C CA . GLY A 1 82 ? -14.898 105.75 52.844 1 87.19 82 GLY A CA 1
ATOM 602 C C . GLY A 1 82 ? -15.156 104.312 52.344 1 87.19 82 GLY A C 1
ATOM 603 O O . GLY A 1 82 ? -14.828 103.375 53.031 1 87.19 82 GLY A O 1
ATOM 604 N N . TRP A 1 83 ? -15.742 104.125 51.219 1 88.56 83 TRP A N 1
ATOM 605 C CA . TRP A 1 83 ? -16.141 102.875 50.562 1 88.56 83 TRP A CA 1
ATOM 606 C C . TRP A 1 83 ? -16.125 103.062 49.031 1 88.56 83 TRP A C 1
ATOM 608 O O . TRP A 1 83 ? -16.969 103.812 48.5 1 88.56 83 TRP A O 1
ATOM 618 N N . ASN A 1 84 ? -15.141 102.438 48.438 1 84.19 84 ASN A N 1
ATOM 619 C CA . ASN A 1 84 ? -15.07 102.75 47 1 84.19 84 ASN A CA 1
ATOM 620 C C . ASN A 1 84 ? -15.945 101.812 46.188 1 84.19 84 ASN A C 1
ATOM 622 O O . ASN A 1 84 ? -16.562 100.875 46.75 1 84.19 84 ASN A O 1
ATOM 626 N N . ARG A 1 85 ? -16.031 102 44.938 1 82.81 85 ARG A N 1
ATOM 627 C CA . ARG A 1 85 ? -16.906 101.25 44.031 1 82.81 85 ARG A CA 1
ATOM 628 C C . ARG A 1 85 ? -16.484 99.812 43.938 1 82.81 85 ARG A C 1
ATOM 630 O O . ARG A 1 85 ? -17.328 98.875 43.875 1 82.81 85 ARG A O 1
ATOM 637 N N . GLU A 1 86 ? -15.219 99.625 43.906 1 82.75 86 GLU A N 1
ATOM 638 C CA . GLU A 1 86 ? -14.703 98.25 43.812 1 82.75 86 GLU A CA 1
ATOM 639 C C . GLU A 1 86 ? -15.125 97.438 45 1 82.75 86 GLU A C 1
ATOM 641 O O . GLU A 1 86 ? -15.344 96.188 44.875 1 82.75 86 GLU A O 1
ATOM 646 N N . MET A 1 87 ? -15.203 98 46.094 1 87.81 87 MET A N 1
ATOM 647 C CA . MET A 1 87 ? -15.695 97.312 47.281 1 87.81 87 MET A CA 1
ATOM 648 C C . MET A 1 87 ? -17.172 96.938 47.125 1 87.81 87 MET A C 1
ATOM 650 O O . MET A 1 87 ? -17.609 95.875 47.562 1 87.81 87 MET A O 1
ATOM 654 N N . GLU A 1 88 ? -17.891 97.875 46.5 1 88.12 88 GLU A N 1
ATOM 655 C CA . GLU A 1 88 ? -19.297 97.625 46.25 1 88.12 88 GLU A CA 1
ATOM 656 C C . GLU A 1 88 ? -19.453 96.375 45.375 1 88.12 88 GLU A C 1
ATOM 658 O O . GLU A 1 88 ? -20.312 95.5 45.625 1 88.12 88 GLU A O 1
ATOM 663 N N . VAL A 1 89 ? -18.609 96.312 44.406 1 86.19 89 VAL A N 1
ATOM 664 C CA . VAL A 1 89 ? -18.656 95.25 43.469 1 86.19 89 VAL A CA 1
ATOM 665 C C . VAL A 1 89 ? -18.234 93.938 44.156 1 86.19 89 VAL A C 1
ATOM 667 O O . VAL A 1 89 ? -18.859 92.875 44 1 86.19 89 VAL A O 1
ATOM 670 N N . LEU A 1 90 ? -17.219 94 44.906 1 86.88 90 LEU A N 1
ATOM 671 C CA . LEU A 1 90 ? -16.672 92.812 45.562 1 86.88 90 LEU A CA 1
ATOM 672 C C . LEU A 1 90 ? -17.641 92.25 46.625 1 86.88 90 LEU A C 1
ATOM 674 O O . LEU A 1 90 ? -17.859 91.062 46.688 1 86.88 90 LEU A O 1
ATOM 678 N N . THR A 1 91 ? -18.188 93.188 47.5 1 87.12 91 THR A N 1
ATOM 679 C CA . THR A 1 91 ? -18.984 92.75 48.625 1 87.12 91 THR A CA 1
ATOM 680 C C . THR A 1 91 ? -20.469 92.688 48.25 1 87.12 91 THR A C 1
ATOM 682 O O . THR A 1 91 ? -21.25 92.062 48.906 1 87.12 91 THR A O 1
ATOM 685 N N . GLY A 1 92 ? -20.922 93.562 47.344 1 86.69 92 GLY A N 1
ATOM 686 C CA . GLY A 1 92 ? -22.328 93.688 47 1 86.69 92 GLY A CA 1
ATOM 687 C C . GLY A 1 92 ? -23.078 94.625 47.906 1 86.69 92 GLY A C 1
ATOM 688 O O . GLY A 1 92 ? -24.297 94.688 47.875 1 86.69 92 GLY A O 1
ATOM 689 N N . ILE A 1 93 ? -22.234 95.375 48.656 1 88.12 93 ILE A N 1
ATOM 690 C CA . ILE A 1 93 ? -22.844 96.312 49.562 1 88.12 93 ILE A CA 1
ATOM 691 C C . ILE A 1 93 ? -22.609 97.75 49.031 1 88.12 93 ILE A C 1
ATOM 693 O O . ILE A 1 93 ? -21.469 98.125 48.781 1 88.12 93 ILE A O 1
ATOM 697 N N . GLU A 1 94 ? -23.625 98.5 48.938 1 88.81 94 GLU A N 1
ATOM 698 C CA . GLU A 1 94 ? -23.531 99.875 48.438 1 88.81 94 GLU A CA 1
ATOM 699 C C . GLU A 1 94 ? -22.906 100.812 49.469 1 88.81 94 GLU A C 1
ATOM 701 O O . GLU A 1 94 ? -23.094 100.625 50.656 1 88.81 94 GLU A O 1
ATOM 706 N N . ARG A 1 95 ? -22.266 101.812 48.969 1 88.38 95 ARG A N 1
ATOM 707 C CA . ARG A 1 95 ? -21.562 102.75 49.781 1 88.38 95 ARG A CA 1
ATOM 708 C C . ARG A 1 95 ? -22.516 103.438 50.75 1 88.38 95 ARG A C 1
ATOM 710 O O . ARG A 1 95 ? -22.172 103.625 51.938 1 88.38 95 ARG A O 1
ATOM 717 N N . GLU A 1 96 ? -23.672 103.812 50.344 1 88.06 96 GLU A N 1
ATOM 718 C CA . GLU A 1 96 ? -24.641 104.562 51.125 1 88.06 96 GLU A CA 1
ATOM 719 C C . GLU A 1 96 ? -25.078 103.75 52.344 1 88.06 96 GLU A C 1
ATOM 721 O O . GLU A 1 96 ? -25.422 104.312 53.375 1 88.06 96 GLU A O 1
ATOM 726 N N . ALA A 1 97 ? -24.984 102.562 52.188 1 87.81 97 ALA A N 1
ATOM 727 C CA . ALA A 1 97 ? -25.453 101.625 53.25 1 87.81 97 ALA A CA 1
ATOM 728 C C . ALA A 1 97 ? -24.391 101.5 54.344 1 87.81 97 ALA A C 1
ATOM 730 O O . ALA A 1 97 ? -24.703 101.062 55.469 1 87.81 97 ALA A O 1
ATOM 731 N N . VAL A 1 98 ? -23.172 101.75 53.969 1 89.12 98 VAL A N 1
ATOM 732 C CA . VAL A 1 98 ? -22.109 101.375 54.906 1 89.12 98 VAL A CA 1
ATOM 733 C C . VAL A 1 98 ? -21.469 102.688 55.469 1 89.12 98 VAL A C 1
ATOM 735 O O . VAL A 1 98 ? -20.906 102.625 56.562 1 89.12 98 VAL A O 1
ATOM 738 N N . LEU A 1 99 ? -21.516 103.75 54.781 1 88.88 99 LEU A N 1
ATOM 739 C CA . LEU A 1 99 ? -20.844 104.938 55.25 1 88.88 99 LEU A CA 1
ATOM 740 C C . LEU A 1 99 ? -21.391 105.438 56.594 1 88.88 99 LEU A C 1
ATOM 742 O O . LEU A 1 99 ? -22.609 105.562 56.75 1 88.88 99 LEU A O 1
ATOM 746 N N . GLY A 1 100 ? -20.562 105.625 57.438 1 87.88 100 GLY A N 1
ATOM 747 C CA . GLY A 1 100 ? -20.953 106.188 58.75 1 87.88 100 GLY A CA 1
ATOM 748 C C . GLY A 1 100 ? -21.219 105.062 59.781 1 87.88 100 GLY A C 1
ATOM 749 O O . GLY A 1 100 ? -21.375 105.312 60.969 1 87.88 100 GLY A O 1
ATOM 750 N N . THR A 1 101 ? -21.312 103.938 59.281 1 88 101 THR A N 1
ATOM 751 C CA . THR A 1 101 ? -21.531 102.812 60.219 1 88 101 THR A CA 1
ATOM 752 C C . THR A 1 101 ? -20.281 102.562 61.062 1 88 101 THR A C 1
ATOM 754 O O . THR A 1 101 ? -19.172 102.688 60.562 1 88 101 THR A O 1
ATOM 757 N N . ASP A 1 102 ? -20.5 102.188 62.312 1 85.5 102 ASP A N 1
ATOM 758 C CA . ASP A 1 102 ? -19.375 101.938 63.219 1 85.5 102 ASP A CA 1
ATOM 759 C C . ASP A 1 102 ? -19.172 100.438 63.406 1 85.5 102 ASP A C 1
ATOM 761 O O . ASP A 1 102 ? -18.359 100 64.25 1 85.5 102 ASP A O 1
ATOM 765 N N . ASP A 1 103 ? -19.859 99.562 62.75 1 82.62 103 ASP A N 1
ATOM 766 C CA . ASP A 1 103 ? -19.688 98.125 62.812 1 82.62 103 ASP A CA 1
ATOM 767 C C . ASP A 1 103 ? -19.125 97.562 61.5 1 82.62 103 ASP A C 1
ATOM 769 O O . ASP A 1 103 ? -19.891 97.25 60.594 1 82.62 103 ASP A O 1
ATOM 773 N N . THR A 1 104 ? -17.828 97.5 61.438 1 81 104 THR A N 1
ATOM 774 C CA . THR A 1 104 ? -17.188 97.062 60.219 1 81 104 THR A CA 1
ATOM 775 C C . THR A 1 104 ? -17.328 95.562 60.031 1 81 104 THR A C 1
ATOM 777 O O . THR A 1 104 ? -17.078 95 58.938 1 81 104 THR A O 1
ATOM 780 N N . SER A 1 105 ? -17.719 94.812 61.156 1 77.94 105 SER A N 1
ATOM 781 C CA . SER A 1 105 ? -17.906 93.375 61.062 1 77.94 105 SER A CA 1
ATOM 782 C C . SER A 1 105 ? -19.047 93 60.125 1 77.94 105 SER A C 1
ATOM 784 O O . SER A 1 105 ? -19.109 91.938 59.625 1 77.94 105 SER A O 1
ATOM 786 N N . GLU A 1 106 ? -19.891 94 59.875 1 78.69 106 GLU A N 1
ATOM 787 C CA . GLU A 1 106 ? -21.062 93.688 59.062 1 78.69 106 GLU A CA 1
ATOM 788 C C . GLU A 1 106 ? -20.781 93.938 57.562 1 78.69 106 GLU A C 1
ATOM 790 O O . GLU A 1 106 ? -21.641 93.688 56.719 1 78.69 106 GLU A O 1
ATOM 795 N N . LEU A 1 107 ? -19.609 94.375 57.375 1 80.25 107 LEU A N 1
ATOM 796 C CA . LEU A 1 107 ? -19.266 94.688 56 1 80.25 107 LEU A CA 1
ATOM 797 C C . LEU A 1 107 ? -19.156 93.438 55.156 1 80.25 107 LEU A C 1
ATOM 799 O O . LEU A 1 107 ? -19.234 93.5 53.906 1 80.25 107 LEU A O 1
ATOM 803 N N . PHE A 1 108 ? -18.891 92.375 55.844 1 80.06 108 PHE A N 1
ATOM 804 C CA . PHE A 1 108 ? -18.781 91.125 55.188 1 80.06 108 PHE A CA 1
ATOM 805 C C . PHE A 1 108 ? -19.75 90.125 55.812 1 80.06 108 PHE A C 1
ATOM 807 O O . PHE A 1 108 ? -20.062 90.188 57 1 80.06 108 PHE A O 1
ATOM 814 N N . ARG A 1 109 ? -20.469 89.375 55 1 76.69 109 ARG A N 1
ATOM 815 C CA . ARG A 1 109 ? -21.531 88.5 55.469 1 76.69 109 ARG A CA 1
ATOM 816 C C . ARG A 1 109 ? -20.953 87.25 56.031 1 76.69 109 ARG A C 1
ATOM 818 O O . ARG A 1 109 ? -21.438 86.125 55.719 1 76.69 109 ARG A O 1
ATOM 825 N N . ASP A 1 110 ? -19.781 87.375 56.531 1 76.88 110 ASP A N 1
ATOM 826 C CA . ASP A 1 110 ? -19.234 86.188 57.219 1 76.88 110 ASP A CA 1
ATOM 827 C C . ASP A 1 110 ? -19.234 86.375 58.719 1 76.88 110 ASP A C 1
ATOM 829 O O . ASP A 1 110 ? -19.766 87.375 59.25 1 76.88 110 ASP A O 1
ATOM 833 N N . ASP A 1 111 ? -18.984 85.438 59.594 1 77.06 111 ASP A N 1
ATOM 834 C CA . ASP A 1 111 ? -19.109 85.438 61.062 1 77.06 111 ASP A CA 1
ATOM 835 C C . ASP A 1 111 ? -17.906 86.188 61.688 1 77.06 111 ASP A C 1
ATOM 837 O O . ASP A 1 111 ? -17.578 85.938 62.844 1 77.06 111 ASP A O 1
ATOM 841 N N . ARG A 1 112 ? -17.312 87.188 60.812 1 78.88 112 ARG A N 1
ATOM 842 C CA . ARG A 1 112 ? -16.125 87.875 61.375 1 78.88 112 ARG A CA 1
ATOM 843 C C . ARG A 1 112 ? -16.516 88.875 62.438 1 78.88 112 ARG A C 1
ATOM 845 O O . ARG A 1 112 ? -17.562 89.5 62.312 1 78.88 112 ARG A O 1
ATOM 852 N N . THR A 1 113 ? -15.719 89.062 63.469 1 75 113 THR A N 1
ATOM 853 C CA . THR A 1 113 ? -16.016 90 64.562 1 75 113 THR A CA 1
ATOM 854 C C . THR A 1 113 ? -15.305 91.312 64.375 1 75 113 THR A C 1
ATOM 856 O O . THR A 1 113 ? -15.703 92.312 64.938 1 75 113 THR A O 1
ATOM 859 N N . GLU A 1 114 ? -14.273 91.25 63.562 1 84.88 114 GLU A N 1
ATOM 860 C CA . GLU A 1 114 ? -13.477 92.5 63.344 1 84.88 114 GLU A CA 1
ATOM 861 C C . GLU A 1 114 ? -12.781 92.438 61.969 1 84.88 114 GLU A C 1
ATOM 863 O O . GLU A 1 114 ? -12.43 91.375 61.5 1 84.88 114 GLU A O 1
ATOM 868 N N . THR A 1 115 ? -12.711 93.625 61.406 1 89.12 115 THR A N 1
ATOM 869 C CA . THR A 1 115 ? -11.938 93.688 60.188 1 89.12 115 THR A CA 1
ATOM 870 C C . THR A 1 115 ? -10.477 94 60.469 1 89.12 115 THR A C 1
ATOM 872 O O . THR A 1 115 ? -10.141 94.438 61.594 1 89.12 115 THR A O 1
ATOM 875 N N . LEU A 1 116 ? -9.617 93.75 59.5 1 91 116 LEU A N 1
ATOM 876 C CA . LEU A 1 116 ? -8.211 94.125 59.656 1 91 116 LEU A CA 1
ATOM 877 C C . LEU A 1 116 ? -8.062 95.562 59.969 1 91 116 LEU A C 1
ATOM 879 O O . LEU A 1 116 ? -7.246 95.938 60.812 1 91 116 LEU A O 1
ATOM 883 N N . ALA A 1 117 ? -8.812 96.375 59.312 1 90.44 117 ALA A N 1
ATOM 884 C CA . ALA A 1 117 ? -8.766 97.812 59.562 1 90.44 117 ALA A CA 1
ATOM 885 C C . ALA A 1 117 ? -9.094 98.125 61 1 90.44 117 ALA A C 1
ATOM 887 O O . ALA A 1 117 ? -8.406 98.938 61.625 1 90.44 117 ALA A O 1
ATOM 888 N N . ASP A 1 118 ? -10.086 97.562 61.5 1 90.62 118 ASP A N 1
ATOM 889 C CA . ASP A 1 118 ? -10.477 97.75 62.906 1 90.62 118 ASP A CA 1
ATOM 890 C C . ASP A 1 118 ? -9.359 97.312 63.844 1 90.62 118 ASP A C 1
ATOM 892 O O . ASP A 1 118 ? -9.078 98 64.812 1 90.62 118 ASP A O 1
ATOM 896 N N . ALA A 1 119 ? -8.836 96.25 63.562 1 91.62 119 ALA A N 1
ATOM 897 C CA . ALA A 1 119 ? -7.75 95.75 64.375 1 91.62 119 ALA A CA 1
ATOM 898 C C . ALA A 1 119 ? -6.578 96.75 64.438 1 91.62 119 ALA A C 1
ATOM 900 O O . ALA A 1 119 ? -5.949 96.938 65.438 1 91.62 119 ALA A O 1
ATOM 901 N N . VAL A 1 120 ? -6.316 97.25 63.312 1 91.75 120 VAL A N 1
ATOM 902 C CA . VAL A 1 120 ? -5.215 98.25 63.188 1 91.75 120 VAL A CA 1
ATOM 903 C C . VAL A 1 120 ? -5.566 99.5 63.938 1 91.75 120 VAL A C 1
ATOM 905 O O . VAL A 1 120 ? -4.699 100.125 64.562 1 91.75 120 VAL A O 1
ATOM 908 N N . ILE A 1 121 ? -6.793 99.875 63.906 1 90.69 121 ILE A N 1
ATOM 909 C CA . ILE A 1 121 ? -7.234 101 64.625 1 90.69 121 ILE A CA 1
ATOM 910 C C . ILE A 1 121 ? -7.055 100.75 66.125 1 90.69 121 ILE A C 1
ATOM 912 O O . ILE A 1 121 ? -6.578 101.625 66.875 1 90.69 121 ILE A O 1
ATOM 916 N N . ASN A 1 122 ? -7.414 99.688 66.625 1 90.69 122 ASN A N 1
ATOM 917 C CA . ASN A 1 122 ? -7.305 99.312 68 1 90.69 122 ASN A CA 1
ATOM 918 C C . ASN A 1 122 ? -5.848 99.25 68.438 1 90.69 122 ASN A C 1
ATOM 920 O O . ASN A 1 122 ? -5.523 99.625 69.562 1 90.69 122 ASN A O 1
ATOM 924 N N . ASP A 1 123 ? -5.082 98.688 67.625 1 90.31 123 ASP A N 1
ATOM 925 C CA . ASP A 1 123 ? -3.664 98.562 67.938 1 90.31 123 ASP A CA 1
ATOM 926 C C . ASP A 1 123 ? -2.797 98.875 66.688 1 90.31 123 ASP A C 1
ATOM 928 O O . ASP A 1 123 ? -2.279 98 66.062 1 90.31 123 ASP A O 1
ATOM 932 N N . PRO A 1 124 ? -2.594 100.125 66.438 1 87.69 124 PRO A N 1
ATOM 933 C CA . PRO A 1 124 ? -1.901 100.5 65.188 1 87.69 124 PRO A CA 1
ATOM 934 C C . PRO A 1 124 ? -0.458 100 65.125 1 87.69 124 PRO A C 1
ATOM 936 O O . PRO A 1 124 ? 0.106 99.875 64.062 1 87.69 124 PRO A O 1
ATOM 939 N N . ASP A 1 125 ? 0.14 99.688 66.25 1 84.06 125 ASP A N 1
ATOM 940 C CA . ASP A 1 125 ? 1.553 99.375 66.25 1 84.06 125 ASP A CA 1
ATOM 941 C C . ASP A 1 125 ? 1.726 97.812 66.375 1 84.06 125 ASP A C 1
ATOM 943 O O . ASP A 1 125 ? 2.777 97.312 66 1 84.06 125 ASP A O 1
ATOM 947 N N . ASN A 1 126 ? 0.696 97.062 66.812 1 88.75 126 ASN A N 1
ATOM 948 C CA . ASN A 1 126 ? 0.905 95.625 67 1 88.75 126 ASN A CA 1
ATOM 949 C C . ASN A 1 126 ? -0.254 94.812 66.438 1 88.75 126 ASN A C 1
ATOM 951 O O . ASN A 1 126 ? -0.604 93.75 67 1 88.75 126 ASN A O 1
ATOM 955 N N . ALA A 1 127 ? -0.814 95.312 65.438 1 87.88 127 ALA A N 1
ATOM 956 C CA . ALA A 1 127 ? -1.925 94.562 64.875 1 87.88 127 ALA A CA 1
ATOM 957 C C . ALA A 1 127 ? -1.443 93.188 64.312 1 87.88 127 ALA A C 1
ATOM 959 O O . ALA A 1 127 ? -2.24 92.312 64.125 1 87.88 127 ALA A O 1
ATOM 960 N N . ASP A 1 128 ? -0.156 93.062 63.969 1 86.69 128 ASP A N 1
ATOM 961 C CA . ASP A 1 128 ? 0.42 91.812 63.5 1 86.69 128 ASP A CA 1
ATOM 962 C C . ASP A 1 128 ? 0.292 90.688 64.562 1 86.69 128 ASP A C 1
ATOM 964 O O . ASP A 1 128 ? -0.016 89.562 64.312 1 86.69 128 ASP A O 1
ATOM 968 N N . GLU A 1 129 ? 0.414 91.062 65.75 1 86.5 129 GLU A N 1
ATOM 969 C CA . GLU A 1 129 ? 0.317 90.125 66.875 1 86.5 129 GLU A CA 1
ATOM 970 C C . GLU A 1 129 ? -1.138 89.875 67.312 1 86.5 129 GLU A C 1
ATOM 972 O O . GLU A 1 129 ? -1.539 88.75 67.562 1 86.5 129 GLU A O 1
ATOM 977 N N . THR A 1 130 ? -1.944 90.875 67.25 1 85.62 130 THR A N 1
ATOM 978 C CA . THR A 1 130 ? -3.297 90.75 67.75 1 85.62 130 THR A CA 1
ATOM 979 C C . THR A 1 130 ? -4.238 90.125 66.75 1 85.62 130 THR A C 1
ATOM 981 O O . THR A 1 130 ? -5.141 89.375 67.125 1 85.62 130 THR A O 1
ATOM 984 N N . PHE A 1 131 ? -4.109 90.438 65.562 1 87 131 PHE A N 1
ATOM 985 C CA . PHE A 1 131 ? -5 89.938 64.5 1 87 131 PHE A CA 1
ATOM 986 C C . PHE A 1 131 ? -4.375 88.812 63.719 1 87 131 PHE A C 1
ATOM 988 O O . PHE A 1 131 ? -5.074 88.062 63.031 1 87 131 PHE A O 1
ATOM 995 N N . GLY A 1 132 ? -3.113 88.625 63.875 1 86.12 132 GLY A N 1
ATOM 996 C CA . GLY A 1 132 ? -2.408 87.562 63.156 1 86.12 132 GLY A CA 1
ATOM 997 C C . GLY A 1 132 ? -2.057 88 61.719 1 86.12 132 GLY A C 1
ATOM 998 O O . GLY A 1 132 ? -2.033 87.188 60.812 1 86.12 132 GLY A O 1
ATOM 999 N N . ALA A 1 133 ? -1.904 89.312 61.406 1 86.38 133 ALA A N 1
ATOM 1000 C CA . ALA A 1 133 ? -1.513 89.812 60.125 1 86.38 133 ALA A CA 1
ATOM 1001 C C . ALA A 1 133 ? 0.004 89.938 60 1 86.38 133 ALA A C 1
ATOM 1003 O O . ALA A 1 133 ? 0.71 89.875 61.031 1 86.38 133 ALA A O 1
ATOM 1004 N N . GLU A 1 134 ? 0.51 89.938 58.812 1 86.56 134 GLU A N 1
ATOM 1005 C CA . GLU A 1 134 ? 1.938 90.188 58.594 1 86.56 134 GLU A CA 1
ATOM 1006 C C . GLU A 1 134 ? 2.232 91.625 58.25 1 86.56 134 GLU A C 1
ATOM 1008 O O . GLU A 1 134 ? 1.472 92.25 57.5 1 86.56 134 GLU A O 1
ATOM 1013 N N . ARG A 1 135 ? 3.223 92.062 58.844 1 81.94 135 ARG A N 1
ATOM 1014 C CA . ARG A 1 135 ? 3.619 93.438 58.531 1 81.94 135 ARG A CA 1
ATOM 1015 C C . ARG A 1 135 ? 4.125 93.562 57.094 1 81.94 135 ARG A C 1
ATOM 1017 O O . ARG A 1 135 ? 4.785 92.625 56.594 1 81.94 135 ARG A O 1
ATOM 1024 N N . SER A 1 136 ? 3.625 94.562 56.531 1 73.5 136 SER A N 1
ATOM 1025 C CA . SER A 1 136 ? 4.031 94.75 55.156 1 73.5 136 SER A CA 1
ATOM 1026 C C . SER A 1 136 ? 4.285 96.188 54.844 1 73.5 136 SER A C 1
ATOM 1028 O O . SER A 1 136 ? 4.02 97.062 55.688 1 73.5 136 SER A O 1
ATOM 1030 N N . GLY A 1 137 ? 4.914 96.438 53.719 1 62.62 137 GLY A N 1
ATOM 1031 C CA . GLY A 1 137 ? 5.207 97.812 53.281 1 62.62 137 GLY A CA 1
ATOM 1032 C C . GLY A 1 137 ? 6.609 98.25 53.625 1 62.62 137 GLY A C 1
ATOM 1033 O O . GLY A 1 137 ? 7.332 97.562 54.344 1 62.62 137 GLY A O 1
ATOM 1034 N N . ARG A 1 138 ? 7.098 99.375 53.062 1 57.88 138 ARG A N 1
ATOM 1035 C CA . ARG A 1 138 ? 8.453 99.875 53.219 1 57.88 138 ARG A CA 1
ATOM 1036 C C . ARG A 1 138 ? 8.766 100.062 54.719 1 57.88 138 ARG A C 1
ATOM 1038 O O . ARG A 1 138 ? 9.836 99.75 55.188 1 57.88 138 ARG A O 1
ATOM 1045 N N . ASP A 1 139 ? 7.883 100.75 55.438 1 63.28 139 ASP A N 1
ATOM 1046 C CA . ASP A 1 139 ? 8.164 101.062 56.844 1 63.28 139 ASP A CA 1
ATOM 1047 C C . ASP A 1 139 ? 7.473 100.125 57.812 1 63.28 139 ASP A C 1
ATOM 1049 O O . ASP A 1 139 ? 7.43 100.375 59 1 63.28 139 ASP A O 1
ATOM 1053 N N . GLN A 1 140 ? 6.996 98.938 57.281 1 70.5 140 GLN A N 1
ATOM 1054 C CA . GLN A 1 140 ? 6.34 97.875 58.062 1 70.5 140 GLN A CA 1
ATOM 1055 C C . GLN A 1 140 ? 5.148 98.438 58.844 1 70.5 140 GLN A C 1
ATOM 1057 O O . GLN A 1 140 ? 4.926 98.062 60 1 70.5 140 GLN A O 1
ATOM 1062 N N . ARG A 1 141 ? 4.555 99.375 58.219 1 74.81 141 ARG A N 1
ATOM 1063 C CA . ARG A 1 141 ? 3.426 100 58.906 1 74.81 141 ARG A CA 1
ATOM 1064 C C . ARG A 1 141 ? 2.102 99.438 58.406 1 74.81 141 ARG A C 1
ATOM 1066 O O . ARG A 1 141 ? 1.059 99.688 59.031 1 74.81 141 ARG A O 1
ATOM 1073 N N . ALA A 1 142 ? 2.316 98.812 57.406 1 81.56 142 ALA A N 1
ATOM 1074 C CA . ALA A 1 142 ? 1.093 98.188 56.906 1 81.56 142 ALA A CA 1
ATOM 1075 C C . ALA A 1 142 ? 0.968 96.75 57.375 1 81.56 142 ALA A C 1
ATOM 1077 O O . ALA A 1 142 ? 1.955 96.125 57.812 1 81.56 142 ALA A O 1
ATOM 1078 N N . TYR A 1 143 ? -0.234 96.188 57.438 1 86.69 143 TYR A N 1
ATOM 1079 C CA . TYR A 1 143 ? -0.535 94.812 57.812 1 86.69 143 TYR A CA 1
ATOM 1080 C C . TYR A 1 143 ? -1.27 94.062 56.719 1 86.69 143 TYR A C 1
ATOM 1082 O O . TYR A 1 143 ? -2.201 94.625 56.094 1 86.69 143 TYR A O 1
ATOM 1090 N N . GLU A 1 144 ? -0.753 93 56.344 1 86.19 144 GLU A N 1
ATOM 1091 C CA . GLU A 1 144 ? -1.394 92.188 55.281 1 86.19 144 GLU A CA 1
ATOM 1092 C C . GLU A 1 144 ? -1.801 90.812 55.781 1 86.19 144 GLU A C 1
ATOM 1094 O O . GLU A 1 144 ? -1.15 90.25 56.656 1 86.19 144 GLU A O 1
ATOM 1099 N N . VAL A 1 145 ? -2.936 90.25 55.219 1 86.62 145 VAL A N 1
ATOM 1100 C CA . VAL A 1 145 ? -3.424 88.938 55.594 1 86.62 145 VAL A CA 1
ATOM 1101 C C . VAL A 1 145 ? -4.215 88.375 54.406 1 86.62 145 VAL A C 1
ATOM 1103 O O . VAL A 1 145 ? -4.898 89.062 53.688 1 86.62 145 VAL A O 1
ATOM 1106 N N . GLU A 1 146 ? -3.951 87.062 54.125 1 86.25 146 GLU A N 1
ATOM 1107 C CA . GLU A 1 146 ? -4.809 86.312 53.219 1 86.25 146 GLU A CA 1
ATOM 1108 C C . GLU A 1 146 ? -6.012 85.75 53.938 1 86.25 146 GLU A C 1
ATOM 1110 O O . GLU A 1 146 ? -5.859 85.125 55 1 86.25 146 GLU A O 1
ATOM 1115 N N . GLN A 1 147 ? -7.117 86.062 53.469 1 86.44 147 GLN A N 1
ATOM 1116 C CA . GLN A 1 147 ? -8.289 85.562 54.156 1 86.44 147 GLN A CA 1
ATOM 1117 C C . GLN A 1 147 ? -9.43 85.25 53.188 1 86.44 147 GLN A C 1
ATOM 1119 O O . GLN A 1 147 ? -9.406 85.688 52.031 1 86.44 147 GLN A O 1
ATOM 1124 N N . GLU A 1 148 ? -10.461 84.5 53.688 1 88.56 148 GLU A N 1
ATOM 1125 C CA . GLU A 1 148 ? -11.703 84.188 52.969 1 88.56 148 GLU A CA 1
ATOM 1126 C C . GLU A 1 148 ? -12.844 85.062 53.5 1 88.56 148 GLU A C 1
ATOM 1128 O O . GLU A 1 148 ? -12.977 85.312 54.688 1 88.56 148 GLU A O 1
ATOM 1133 N N . LEU A 1 149 ? -13.438 85.75 52.469 1 87.56 149 LEU A N 1
ATOM 1134 C CA . LEU A 1 149 ? -14.594 86.562 52.781 1 87.56 149 LEU A CA 1
ATOM 1135 C C . LEU A 1 149 ? -15.836 86.062 52.062 1 87.56 149 LEU A C 1
ATOM 1137 O O . LEU A 1 149 ? -15.734 85.312 51.094 1 87.56 149 LEU A O 1
ATOM 1141 N N . GLU A 1 150 ? -16.969 86.438 52.656 1 90.19 150 GLU A N 1
ATOM 1142 C CA . GLU A 1 150 ? -18.25 86.125 52 1 90.19 150 GLU A CA 1
ATOM 1143 C C . GLU A 1 150 ? -18.953 87.438 51.562 1 90.19 150 GLU A C 1
ATOM 1145 O O . GLU A 1 150 ? -19.094 88.375 52.344 1 90.19 150 GLU A O 1
ATOM 1150 N N . ASN A 1 151 ? -19.297 87.375 50.344 1 84.56 151 ASN A N 1
ATOM 1151 C CA . ASN A 1 151 ? -19.984 88.562 49.844 1 84.56 151 ASN A CA 1
ATOM 1152 C C . ASN A 1 151 ? -21.484 88.438 50.094 1 84.56 151 ASN A C 1
ATOM 1154 O O . ASN A 1 151 ? -21.969 87.5 50.719 1 84.56 151 ASN A O 1
ATOM 1158 N N . ALA A 1 152 ? -22.125 89.562 49.719 1 84.12 152 ALA A N 1
ATOM 1159 C CA . ALA A 1 152 ? -23.562 89.688 49.969 1 84.12 152 ALA A CA 1
ATOM 1160 C C . ALA A 1 152 ? -24.328 88.562 49.312 1 84.12 152 ALA A C 1
ATOM 1162 O O . ALA A 1 152 ? -25.391 88.125 49.781 1 84.12 152 ALA A O 1
ATOM 1163 N N . ASP A 1 153 ? -23.828 87.938 48.219 1 83.62 153 ASP A N 1
ATOM 1164 C CA . ASP A 1 153 ? -24.484 86.875 47.469 1 83.62 153 ASP A CA 1
ATOM 1165 C C . ASP A 1 153 ? -24.172 85.5 48.062 1 83.62 153 ASP A C 1
ATOM 1167 O O . ASP A 1 153 ? -24.672 84.5 47.594 1 83.62 153 ASP A O 1
ATOM 1171 N N . GLY A 1 154 ? -23.344 85.5 49.062 1 83.38 154 GLY A N 1
ATOM 1172 C CA . GLY A 1 154 ? -23 84.25 49.75 1 83.38 154 GLY A CA 1
ATOM 1173 C C . GLY A 1 154 ? -21.828 83.5 49.094 1 83.38 154 GLY A C 1
ATOM 1174 O O . GLY A 1 154 ? -21.578 82.375 49.406 1 83.38 154 GLY A O 1
ATOM 1175 N N . GLU A 1 155 ? -21.156 84.188 48.219 1 86.19 155 GLU A N 1
ATOM 1176 C CA . GLU A 1 155 ? -20 83.562 47.594 1 86.19 155 GLU A CA 1
ATOM 1177 C C . GLU A 1 155 ? -18.75 83.75 48.438 1 86.19 155 GLU A C 1
ATOM 1179 O O . GLU A 1 155 ? -18.5 84.812 48.969 1 86.19 155 GLU A O 1
ATOM 1184 N N . THR A 1 156 ? -18.031 82.625 48.562 1 88.19 156 THR A N 1
ATOM 1185 C CA . THR A 1 156 ? -16.75 82.688 49.281 1 88.19 156 THR A CA 1
ATOM 1186 C C . THR A 1 156 ? -15.664 83.312 48.375 1 88.19 156 THR A C 1
ATOM 1188 O O . THR A 1 156 ? -15.406 82.812 47.281 1 88.19 156 THR A O 1
ATOM 1191 N N . LEU A 1 157 ? -15.133 84.438 48.781 1 88.31 157 LEU A N 1
ATOM 1192 C CA . LEU A 1 157 ? -14.062 85.062 48.062 1 88.31 157 LEU A CA 1
ATOM 1193 C C . LEU A 1 157 ? -12.719 84.875 48.75 1 88.31 157 LEU A C 1
ATOM 1195 O O . LEU A 1 157 ? -12.656 84.875 50 1 88.31 157 LEU A O 1
ATOM 1199 N N . HIS A 1 158 ? -11.688 84.625 48 1 86.75 158 HIS A N 1
ATOM 1200 C CA . HIS A 1 158 ? -10.32 84.625 48.531 1 86.75 158 HIS A CA 1
ATOM 1201 C C . HIS A 1 158 ? -9.625 85.938 48.281 1 86.75 158 HIS A C 1
ATOM 1203 O O . HIS A 1 158 ? -9.367 86.312 47.125 1 86.75 158 HIS A O 1
ATOM 1209 N N . VAL A 1 159 ? -9.344 86.625 49.344 1 86.38 159 VAL A N 1
ATOM 1210 C CA . VAL A 1 159 ? -8.828 87.938 49.125 1 86.38 159 VAL A CA 1
ATOM 1211 C C . VAL A 1 159 ? -7.504 88.125 49.875 1 86.38 159 VAL A C 1
ATOM 1213 O O . VAL A 1 159 ? -7.266 87.438 50.875 1 86.38 159 VAL A O 1
ATOM 1216 N N . HIS A 1 160 ? -6.641 88.875 49.375 1 84.31 160 HIS A N 1
ATOM 1217 C CA . HIS A 1 160 ? -5.457 89.375 50.031 1 84.31 160 HIS A CA 1
ATOM 1218 C C . HIS A 1 160 ? -5.719 90.812 50.531 1 84.31 160 HIS A C 1
ATOM 1220 O O . HIS A 1 160 ? -5.961 91.75 49.719 1 84.31 160 HIS A O 1
ATOM 1226 N N . SER A 1 161 ? -5.75 91 51.844 1 86.75 161 SER A N 1
ATOM 1227 C CA . SER A 1 161 ? -6.078 92.25 52.469 1 86.75 161 SER A CA 1
ATOM 1228 C C . SER A 1 161 ? -4.832 93 53 1 86.75 161 SER A C 1
ATOM 1230 O O . SER A 1 161 ? -3.947 92.312 53.562 1 86.75 161 SER A O 1
ATOM 1232 N N . VAL A 1 162 ? -4.816 94.25 52.781 1 84.25 162 VAL A N 1
ATOM 1233 C CA . VAL A 1 162 ? -3.746 95.062 53.312 1 84.25 162 VAL A CA 1
ATOM 1234 C C . VAL A 1 162 ? -4.344 96.312 54 1 84.25 162 VAL A C 1
ATOM 1236 O O . VAL A 1 162 ? -5.133 97 53.406 1 84.25 162 VAL A O 1
ATOM 1239 N N . ALA A 1 163 ? -4.066 96.438 55.25 1 87.94 163 ALA A N 1
ATOM 1240 C CA . ALA A 1 163 ? -4.523 97.625 56 1 87.94 163 ALA A CA 1
ATOM 1241 C C . ALA A 1 163 ? -3.352 98.5 56.375 1 87.94 163 ALA A C 1
ATOM 1243 O O . ALA A 1 163 ? -2.318 98.062 56.844 1 87.94 163 ALA A O 1
ATOM 1244 N N . THR A 1 164 ? -3.512 99.75 56.188 1 83.25 164 THR A N 1
ATOM 1245 C CA . THR A 1 164 ? -2.473 100.75 56.469 1 83.25 164 THR A CA 1
ATOM 1246 C C . THR A 1 164 ? -3.023 101.875 57.312 1 83.25 164 THR A C 1
ATOM 1248 O O . THR A 1 164 ? -3.986 102.562 56.938 1 83.25 164 THR A O 1
ATOM 1251 N N . PRO A 1 165 ? -2.391 102.125 58.438 1 84.38 165 PRO A N 1
ATOM 1252 C CA . PRO A 1 165 ? -2.807 103.312 59.25 1 84.38 165 PRO A CA 1
ATOM 1253 C C . PRO A 1 165 ? -2.371 104.625 58.656 1 84.38 165 PRO A C 1
ATOM 1255 O O . PRO A 1 165 ? -1.282 104.75 58.062 1 84.38 165 PRO A O 1
ATOM 1258 N N . ILE A 1 166 ? -3.178 105.562 58.719 1 77.88 166 ILE A N 1
ATOM 1259 C CA . ILE A 1 166 ? -2.91 106.938 58.25 1 77.88 166 ILE A CA 1
ATOM 1260 C C . ILE A 1 166 ? -2.645 107.875 59.438 1 77.88 166 ILE A C 1
ATOM 1262 O O . ILE A 1 166 ? -3.514 108.062 60.281 1 77.88 166 ILE A O 1
ATOM 1266 N N . PHE A 1 167 ? -1.461 108.375 59.469 1 76.38 167 PHE A N 1
ATOM 1267 C CA . PHE A 1 167 ? -1.091 109.312 60.531 1 76.38 167 PHE A CA 1
ATOM 1268 C C . PHE A 1 167 ? -0.994 110.75 60.031 1 76.38 167 PHE A C 1
ATOM 1270 O O . PHE A 1 167 ? -0.567 111 58.906 1 76.38 167 PHE A O 1
ATOM 1277 N N . GLN A 1 168 ? -1.486 111.688 60.688 1 71.44 168 GLN A N 1
ATOM 1278 C CA . GLN A 1 168 ? -1.286 113.125 60.438 1 71.44 168 GLN A CA 1
ATOM 1279 C C . GLN A 1 168 ? -0.701 113.812 61.656 1 71.44 168 GLN A C 1
ATOM 1281 O O . GLN A 1 168 ? -1.315 113.812 62.75 1 71.44 168 GLN A O 1
ATOM 1286 N N . SER A 1 169 ? 0.395 114.438 61.5 1 71.94 169 SER A N 1
ATOM 1287 C CA . SER A 1 169 ? 1.077 115.188 62.562 1 71.94 169 SER A CA 1
ATOM 1288 C C . SER A 1 169 ? 1.235 114.312 63.812 1 71.94 169 SER A C 1
ATOM 1290 O O . SER A 1 169 ? 0.97 114.75 64.938 1 71.94 169 SER A O 1
ATOM 1292 N N . GLY A 1 170 ? 1.432 113 63.688 1 74.69 170 GLY A N 1
ATOM 1293 C CA . GLY A 1 170 ? 1.719 112.062 64.75 1 74.69 170 GLY A CA 1
ATOM 1294 C C . GLY A 1 170 ? 0.476 111.438 65.312 1 74.69 170 GLY A C 1
ATOM 1295 O O . GLY A 1 170 ? 0.57 110.5 66.125 1 74.69 170 GLY A O 1
ATOM 1296 N N . SER A 1 171 ? -0.707 111.938 64.938 1 82.25 171 SER A N 1
ATOM 1297 C CA . SER A 1 171 ? -1.95 111.375 65.438 1 82.25 171 SER A CA 1
ATOM 1298 C C . SER A 1 171 ? -2.6 110.5 64.375 1 82.25 171 SER A C 1
ATOM 1300 O O . SER A 1 171 ? -2.59 110.812 63.188 1 82.25 171 SER A O 1
ATOM 1302 N N . LEU A 1 172 ? -3.082 109.375 64.875 1 87.69 172 LEU A N 1
ATOM 1303 C CA . LEU A 1 172 ? -3.787 108.5 64 1 87.69 172 LEU A CA 1
ATOM 1304 C C . LEU A 1 172 ? -5.113 109.062 63.562 1 87.69 172 LEU A C 1
ATOM 1306 O O . LEU A 1 172 ? -5.934 109.5 64.375 1 87.69 172 LEU A O 1
ATOM 1310 N N . GLN A 1 173 ? -5.324 109.188 62.219 1 82.88 173 GLN A N 1
ATOM 1311 C CA . GLN A 1 173 ? -6.551 109.75 61.688 1 82.88 173 GLN A CA 1
ATOM 1312 C C . GLN A 1 173 ? -7.504 108.625 61.219 1 82.88 173 GLN A C 1
ATOM 1314 O O . GLN A 1 173 ? -8.727 108.812 61.25 1 82.88 173 GLN A O 1
ATOM 1319 N N . GLY A 1 174 ? -6.953 107.562 60.781 1 87.19 174 GLY A N 1
ATOM 1320 C CA . GLY A 1 174 ? -7.742 106.438 60.281 1 87.19 174 GLY A CA 1
ATOM 1321 C C . GLY A 1 174 ? -6.898 105.375 59.656 1 87.19 174 GLY A C 1
ATOM 1322 O O . GLY A 1 174 ? -5.676 105.375 59.781 1 87.19 174 GLY A O 1
ATOM 1323 N N . VAL A 1 175 ? -7.605 104.25 59.219 1 88.06 175 VAL A N 1
ATOM 1324 C CA . VAL A 1 175 ? -6.957 103.125 58.562 1 88.06 175 VAL A CA 1
ATOM 1325 C C . VAL A 1 175 ? -7.602 102.875 57.219 1 88.06 175 VAL A C 1
ATOM 1327 O O . VAL A 1 175 ? -8.828 102.875 57.062 1 88.06 175 VAL A O 1
ATOM 1330 N N . VAL A 1 176 ? -6.766 102.688 56.125 1 84.5 176 VAL A N 1
ATOM 1331 C CA . VAL A 1 176 ? -7.234 102.25 54.812 1 84.5 176 VAL A CA 1
ATOM 1332 C C . VAL A 1 176 ? -6.969 100.75 54.594 1 84.5 176 VAL A C 1
ATOM 1334 O O . VAL A 1 176 ? -5.863 100.312 54.875 1 84.5 176 VAL A O 1
ATOM 1337 N N . GLN A 1 177 ? -7.992 100.062 54.281 1 88.38 177 GLN A N 1
ATOM 1338 C CA . GLN A 1 177 ? -7.852 98.625 53.969 1 88.38 177 GLN A CA 1
ATOM 1339 C C . GLN A 1 177 ? -8.117 98.375 52.469 1 88.38 177 GLN A C 1
ATOM 1341 O O . GLN A 1 177 ? -9.164 98.75 51.938 1 88.38 177 GLN A O 1
ATOM 1346 N N . LEU A 1 178 ? -7.141 97.75 51.844 1 85.38 178 LEU A N 1
ATOM 1347 C CA . LEU A 1 178 ? -7.23 97.312 50.438 1 85.38 178 LEU A CA 1
ATOM 1348 C C . LEU A 1 178 ? -7.434 95.812 50.344 1 85.38 178 LEU A C 1
ATOM 1350 O O . LEU A 1 178 ? -6.844 95 51.125 1 85.38 178 LEU A O 1
ATOM 1354 N N . LEU A 1 179 ? -8.344 95.375 49.406 1 86.12 179 LEU A N 1
ATOM 1355 C CA . LEU A 1 179 ? -8.602 93.938 49.188 1 86.12 179 LEU A CA 1
ATOM 1356 C C . LEU A 1 179 ? -8.289 93.562 47.75 1 86.12 179 LEU A C 1
ATOM 1358 O O . LEU A 1 179 ? -8.656 94.25 46.812 1 86.12 179 LEU A O 1
ATOM 1362 N N . GLN A 1 180 ? -7.48 92.5 47.531 1 78.5 180 GLN A N 1
ATOM 1363 C CA . GLN A 1 180 ? -7.262 91.938 46.219 1 78.5 180 GLN A CA 1
ATOM 1364 C C . GLN A 1 180 ? -8.023 90.562 46.094 1 78.5 180 GLN A C 1
ATOM 1366 O O . GLN A 1 180 ? -7.793 89.688 46.875 1 78.5 180 GLN A O 1
ATOM 1371 N N . ASP A 1 181 ? -8.945 90.5 45.031 1 81.31 181 ASP A N 1
ATOM 1372 C CA . ASP A 1 181 ? -9.75 89.312 44.781 1 81.31 181 ASP A CA 1
ATOM 1373 C C . ASP A 1 181 ? -8.969 88.312 44 1 81.31 181 ASP A C 1
ATOM 1375 O O . ASP A 1 181 ? -8.734 88.438 42.781 1 81.31 181 ASP A O 1
ATOM 1379 N N . ASN A 1 182 ? -8.523 87.188 44.688 1 81.25 182 ASN A N 1
ATOM 1380 C CA . ASN A 1 182 ? -7.777 86.125 44.062 1 81.25 182 ASN A CA 1
ATOM 1381 C C . ASN A 1 182 ? -8.648 84.875 43.875 1 81.25 182 ASN A C 1
ATOM 1383 O O . ASN A 1 182 ? -8.133 83.812 43.656 1 81.25 182 ASN A O 1
ATOM 1387 N N . THR A 1 183 ? -9.914 85.062 43.906 1 80.94 183 THR A N 1
ATOM 1388 C CA . THR A 1 183 ? -10.844 83.938 43.875 1 80.94 183 THR A CA 1
ATOM 1389 C C . THR A 1 183 ? -10.703 83.188 42.594 1 80.94 183 THR A C 1
ATOM 1391 O O . THR A 1 183 ? -10.562 81.938 42.625 1 80.94 183 THR A O 1
ATOM 1394 N N . GLU A 1 184 ? -10.672 83.812 41.406 1 75 184 GLU A N 1
ATOM 1395 C CA . GLU A 1 184 ? -10.625 83.188 40.125 1 75 184 GLU A CA 1
ATOM 1396 C C . GLU A 1 184 ? -9.297 82.438 39.906 1 75 184 GLU A C 1
ATOM 1398 O O . GLU A 1 184 ? -9.258 81.375 39.375 1 75 184 GLU A O 1
ATOM 1403 N N . VAL A 1 185 ? -8.242 83.062 40.406 1 71.06 185 VAL A N 1
ATOM 1404 C CA . VAL A 1 185 ? -6.906 82.5 40.25 1 71.06 185 VAL A CA 1
ATOM 1405 C C . VAL A 1 185 ? -6.797 81.25 41.062 1 71.06 185 VAL A C 1
ATOM 1407 O O . VAL A 1 185 ? -6.293 80.188 40.562 1 71.06 185 VAL A O 1
ATOM 1410 N N . ILE A 1 186 ? -7.301 81.312 42.25 1 75.25 186 ILE A N 1
ATOM 1411 C CA . ILE A 1 186 ? -7.215 80.125 43.125 1 75.25 186 ILE A CA 1
ATOM 1412 C C . ILE A 1 186 ? -8.125 79 42.625 1 75.25 186 ILE A C 1
ATOM 1414 O O . ILE A 1 186 ? -7.723 77.875 42.562 1 75.25 186 ILE A O 1
ATOM 1418 N N . ARG A 1 187 ? -9.336 79.375 42.125 1 78.31 187 ARG A N 1
ATOM 1419 C CA . ARG A 1 187 ? -10.273 78.375 41.625 1 78.31 187 ARG A CA 1
ATOM 1420 C C . ARG A 1 187 ? -9.711 77.688 40.375 1 78.31 187 ARG A C 1
ATOM 1422 O O . ARG A 1 187 ? -9.867 76.5 40.188 1 78.31 187 ARG A O 1
ATOM 1429 N N . ARG A 1 188 ? -9.055 78.375 39.5 1 75.25 188 ARG A N 1
ATOM 1430 C CA . ARG A 1 188 ? -8.445 77.812 38.281 1 75.25 188 ARG A CA 1
ATOM 1431 C C . ARG A 1 188 ? -7.309 76.875 38.625 1 75.25 188 ARG A C 1
ATOM 1433 O O . ARG A 1 188 ? -7.168 75.812 38 1 75.25 188 ARG A O 1
ATOM 1440 N N . ARG A 1 189 ? -6.527 77.25 39.625 1 72.25 189 ARG A N 1
ATOM 1441 C CA . ARG A 1 189 ? -5.414 76.438 40.031 1 72.25 189 ARG A CA 1
ATOM 1442 C C . ARG A 1 189 ? -5.914 75.062 40.625 1 72.25 189 ARG A C 1
ATOM 1444 O O . ARG A 1 189 ? -5.367 74 40.281 1 72.25 189 ARG A O 1
ATOM 1451 N N . GLU A 1 190 ? -6.957 75.25 41.375 1 76 190 GLU A N 1
ATOM 1452 C CA . GLU A 1 190 ? -7.512 74 41.969 1 76 190 GLU A CA 1
ATOM 1453 C C . GLU A 1 190 ? -8.156 73.125 40.938 1 76 190 GLU A C 1
ATOM 1455 O O . GLU A 1 190 ? -7.996 71.875 40.969 1 76 190 GLU A O 1
ATOM 1460 N N . ALA A 1 191 ? -8.852 73.75 39.969 1 78.12 191 ALA A N 1
ATOM 1461 C CA . ALA A 1 191 ? -9.484 73 38.906 1 78.12 191 ALA A CA 1
ATOM 1462 C C . ALA A 1 191 ? -8.445 72.25 38.031 1 78.12 191 ALA A C 1
ATOM 1464 O O . ALA A 1 191 ? -8.617 71.125 37.656 1 78.12 191 ALA A O 1
ATOM 1465 N N . MET A 1 192 ? -7.375 72.875 37.75 1 74.69 192 MET A N 1
ATOM 1466 C CA . MET A 1 192 ? -6.285 72.312 36.969 1 74.69 192 MET A CA 1
ATOM 1467 C C . MET A 1 192 ? -5.625 71.125 37.719 1 74.69 192 MET A C 1
ATOM 1469 O O . MET A 1 192 ? -5.34 70.125 37.125 1 74.69 192 MET A O 1
ATOM 1473 N N . ALA A 1 193 ? -5.426 71.438 39 1 75 193 ALA A N 1
ATOM 1474 C CA . ALA A 1 193 ? -4.82 70.375 39.812 1 75 193 ALA A CA 1
ATOM 1475 C C . ALA A 1 193 ? -5.688 69.125 39.844 1 75 193 ALA A C 1
ATOM 1477 O O . ALA A 1 193 ? -5.176 68 39.781 1 75 193 ALA A O 1
ATOM 1478 N N . ASP A 1 194 ? -6.961 69.375 39.844 1 80.81 194 ASP A N 1
ATOM 1479 C CA . ASP A 1 194 ? -7.891 68.25 39.875 1 80.81 194 ASP A CA 1
ATOM 1480 C C . ASP A 1 194 ? -7.871 67.438 38.531 1 80.81 194 ASP A C 1
ATOM 1482 O O . ASP A 1 194 ? -7.82 66.25 38.531 1 80.81 194 ASP A O 1
ATOM 1486 N N . LEU A 1 195 ? -7.902 68.125 37.438 1 78.25 195 LEU A N 1
ATOM 1487 C CA . LEU A 1 195 ? -7.875 67.562 36.125 1 78.25 195 LEU A CA 1
ATOM 1488 C C . LEU A 1 195 ? -6.59 66.75 35.906 1 78.25 195 LEU A C 1
ATOM 1490 O O . LEU A 1 195 ? -6.617 65.625 35.375 1 78.25 195 LEU A O 1
ATOM 1494 N N . VAL A 1 196 ? -5.484 67.312 36.344 1 75.38 196 VAL A N 1
ATOM 1495 C CA . VAL A 1 196 ? -4.191 66.625 36.188 1 75.38 196 VAL A CA 1
ATOM 1496 C C . VAL A 1 196 ? -4.16 65.375 37.062 1 75.38 196 VAL A C 1
ATOM 1498 O O . VAL A 1 196 ? -3.688 64.312 36.594 1 75.38 196 VAL A O 1
ATOM 1501 N N . ALA A 1 197 ? -4.691 65.5 38.25 1 80.56 197 ALA A N 1
ATOM 1502 C CA . ALA A 1 197 ? -4.715 64.375 39.125 1 80.56 197 ALA A CA 1
ATOM 1503 C C . ALA A 1 197 ? -5.559 63.219 38.562 1 80.56 197 ALA A C 1
ATOM 1505 O O . ALA A 1 197 ? -5.164 62.062 38.594 1 80.56 197 ALA A O 1
ATOM 1506 N N . ARG A 1 198 ? -6.645 63.562 37.938 1 83.5 198 ARG A N 1
ATOM 1507 C CA . ARG A 1 198 ? -7.527 62.562 37.344 1 83.5 198 ARG A CA 1
ATOM 1508 C C . ARG A 1 198 ? -6.91 61.969 36.094 1 83.5 198 ARG A C 1
ATOM 1510 O O . ARG A 1 198 ? -7.031 60.75 35.844 1 83.5 198 ARG A O 1
ATOM 1517 N N . SER A 1 199 ? -6.301 62.719 35.281 1 79.25 199 SER A N 1
ATOM 1518 C CA . SER A 1 199 ? -5.637 62.25 34.062 1 79.25 199 SER A CA 1
ATOM 1519 C C . SER A 1 199 ? -4.477 61.312 34.406 1 79.25 199 SER A C 1
ATOM 1521 O O . SER A 1 199 ? -4.285 60.281 33.75 1 79.25 199 SER A O 1
ATOM 1523 N N . LYS A 1 200 ? -3.756 61.719 35.438 1 77.88 200 LYS A N 1
ATOM 1524 C CA . LYS A 1 200 ? -2.664 60.844 35.906 1 77.88 200 LYS A CA 1
ATOM 1525 C C . LYS A 1 200 ? -3.189 59.5 36.406 1 77.88 200 LYS A C 1
ATOM 1527 O O . LYS A 1 200 ? -2.621 58.469 36.094 1 77.88 200 LYS A O 1
ATOM 1532 N N . GLY A 1 201 ? -4.273 59.594 37.188 1 82.44 201 GLY A N 1
ATOM 1533 C CA . GLY A 1 201 ? -4.887 58.375 37.656 1 82.44 201 GLY A CA 1
ATOM 1534 C C . GLY A 1 201 ? -5.344 57.469 36.531 1 82.44 201 GLY A C 1
ATOM 1535 O O . GLY A 1 201 ? -5.145 56.25 36.594 1 82.44 201 GLY A O 1
ATOM 1536 N N . THR A 1 202 ? -5.926 58.062 35.531 1 83.06 202 THR A N 1
ATOM 1537 C CA . THR A 1 202 ? -6.387 57.281 34.375 1 83.06 202 THR A CA 1
ATOM 1538 C C . THR A 1 202 ? -5.203 56.688 33.625 1 83.06 202 THR A C 1
ATOM 1540 O O . THR A 1 202 ? -5.238 55.531 33.219 1 83.06 202 THR A O 1
ATOM 1543 N N . ALA A 1 203 ? -4.18 57.469 33.375 1 76.62 203 ALA A N 1
ATOM 1544 C CA . ALA A 1 203 ? -2.98 56.969 32.719 1 76.62 203 ALA A CA 1
ATOM 1545 C C . ALA A 1 203 ? -2.367 55.781 33.469 1 76.62 203 ALA A C 1
ATOM 1547 O O . ALA A 1 203 ? -1.941 54.812 32.844 1 76.62 203 ALA A O 1
ATOM 1548 N N . GLU A 1 204 ? -2.383 55.938 34.812 1 79.88 204 GLU A N 1
ATOM 1549 C CA . GLU A 1 204 ? -1.862 54.875 35.656 1 79.88 204 GLU A CA 1
ATOM 1550 C C . GLU A 1 204 ? -2.719 53.625 35.531 1 79.88 204 GLU A C 1
ATOM 1552 O O . GLU A 1 204 ? -2.193 52.5 35.438 1 79.88 204 GLU A O 1
ATOM 1557 N N . SER A 1 205 ? -4.027 53.875 35.5 1 83.31 205 SER A N 1
ATOM 1558 C CA . SER A 1 205 ? -4.934 52.75 35.344 1 83.31 205 SER A CA 1
ATOM 1559 C C . SER A 1 205 ? -4.723 52.062 34 1 83.31 205 SER A C 1
ATOM 1561 O O . SER A 1 205 ? -4.746 50.844 33.906 1 83.31 205 SER A O 1
ATOM 1563 N N . LEU A 1 206 ? -4.535 52.812 32.969 1 77.31 206 LEU A N 1
ATOM 1564 C CA . LEU A 1 206 ? -4.277 52.25 31.625 1 77.31 206 LEU A CA 1
ATOM 1565 C C . LEU A 1 206 ? -2.965 51.5 31.594 1 77.31 206 LEU A C 1
ATOM 1567 O O . LEU A 1 206 ? -2.885 50.406 30.984 1 77.31 206 LEU A O 1
ATOM 1571 N N . GLU A 1 207 ? -2.008 52.094 32.281 1 72.56 207 GLU A N 1
ATOM 1572 C CA . GLU A 1 207 ? -0.715 51.406 32.375 1 72.56 207 GLU A CA 1
ATOM 1573 C C . GLU A 1 207 ? -0.834 50.094 33.125 1 72.56 207 GLU A C 1
ATOM 1575 O O . GLU A 1 207 ? -0.106 49.125 32.844 1 72.56 207 GLU A O 1
ATOM 1580 N N . ASP A 1 208 ? -1.822 50.094 34.188 1 73.81 208 ASP A N 1
ATOM 1581 C CA . ASP A 1 208 ? -2.039 48.875 34.969 1 73.81 208 ASP A CA 1
ATOM 1582 C C . ASP A 1 208 ? -2.922 47.875 34.25 1 73.81 208 ASP A C 1
ATOM 1584 O O . ASP A 1 208 ? -3.264 46.844 34.781 1 73.81 208 ASP A O 1
ATOM 1588 N N . GLY A 1 209 ? -3.354 48.25 33.062 1 73.88 209 GLY A N 1
ATOM 1589 C CA . GLY A 1 209 ? -4.047 47.281 32.219 1 73.88 209 GLY A CA 1
ATOM 1590 C C . GLY A 1 209 ? -5.539 47.531 32.125 1 73.88 209 GLY A C 1
ATOM 1591 O O . GLY A 1 209 ? -6.254 46.812 31.406 1 73.88 209 GLY A O 1
ATOM 1592 N N . ASP A 1 210 ? -6.066 48.469 32.875 1 81.88 210 ASP A N 1
ATOM 1593 C CA . ASP A 1 210 ? -7.484 48.812 32.781 1 81.88 210 ASP A CA 1
ATOM 1594 C C . ASP A 1 210 ? -7.742 49.75 31.625 1 81.88 210 ASP A C 1
ATOM 1596 O O . ASP A 1 210 ? -7.754 50.969 31.797 1 81.88 210 ASP A O 1
ATOM 1600 N N . LEU A 1 211 ? -8.031 49.156 30.5 1 79.25 211 LEU A N 1
ATOM 1601 C CA . LEU A 1 211 ? -8.18 49.938 29.281 1 79.25 211 LEU A CA 1
ATOM 1602 C C . LEU A 1 211 ? -9.539 50.656 29.25 1 79.25 211 LEU A C 1
ATOM 1604 O O . LEU A 1 211 ? -9.812 51.469 28.375 1 79.25 211 LEU A O 1
ATOM 1608 N N . SER A 1 212 ? -10.359 50.438 30.203 1 85.38 212 SER A N 1
ATOM 1609 C CA . SER A 1 212 ? -11.68 51.062 30.266 1 85.38 212 SER A CA 1
ATOM 1610 C C . SER A 1 212 ? -11.648 52.375 31.031 1 85.38 212 SER A C 1
ATOM 1612 O O . SER A 1 212 ? -12.617 53.125 31.016 1 85.38 212 SER A O 1
ATOM 1614 N N . ALA A 1 213 ? -10.461 52.625 31.641 1 85.75 213 ALA A N 1
ATOM 1615 C CA . ALA A 1 213 ? -10.336 53.875 32.438 1 85.75 213 ALA A CA 1
ATOM 1616 C C . ALA A 1 213 ? -10.453 55.094 31.547 1 85.75 213 ALA A C 1
ATOM 1618 O O . ALA A 1 213 ? -9.969 55.094 30.422 1 85.75 213 ALA A O 1
ATOM 1619 N N . ARG A 1 214 ? -11.148 56.094 32 1 88.56 214 ARG A N 1
ATOM 1620 C CA . ARG A 1 214 ? -11.328 57.375 31.297 1 88.56 214 ARG A CA 1
ATOM 1621 C C . ARG A 1 214 ? -11.227 58.531 32.281 1 88.56 214 ARG A C 1
ATOM 1623 O O . ARG A 1 214 ? -11.547 58.406 33.438 1 88.56 214 ARG A O 1
ATOM 1630 N N . VAL A 1 215 ? -10.734 59.656 31.781 1 84.44 215 VAL A N 1
ATOM 1631 C CA . VAL A 1 215 ? -10.711 60.875 32.562 1 84.44 215 VAL A CA 1
ATOM 1632 C C . VAL A 1 215 ? -12.117 61.469 32.625 1 84.44 215 VAL A C 1
ATOM 1634 O O . VAL A 1 215 ? -12.672 61.875 31.609 1 84.44 215 VAL A O 1
ATOM 1637 N N . GLU A 1 216 ? -12.727 61.344 33.781 1 84.5 216 GLU A N 1
ATOM 1638 C CA . GLU A 1 216 ? -14.031 61.969 34.031 1 84.5 216 GLU A CA 1
ATOM 1639 C C . GLU A 1 216 ? -13.891 63.312 34.719 1 84.5 216 GLU A C 1
ATOM 1641 O O . GLU A 1 216 ? -13.586 63.406 35.906 1 84.5 216 GLU A O 1
ATOM 1646 N N . TYR A 1 217 ? -13.82 64.375 33.906 1 77.75 217 TYR A N 1
ATOM 1647 C CA . TYR A 1 217 ? -13.711 65.75 34.5 1 77.75 217 TYR A CA 1
ATOM 1648 C C . TYR A 1 217 ? -14.844 66.625 34 1 77.75 217 TYR A C 1
ATOM 1650 O O . TYR A 1 217 ? -15.141 66.688 32.812 1 77.75 217 TYR A O 1
ATOM 1658 N N . THR A 1 218 ? -15.672 67.125 34.969 1 75.19 218 THR A N 1
ATOM 1659 C CA . THR A 1 218 ? -16.703 68.125 34.719 1 75.19 218 THR A CA 1
ATOM 1660 C C . THR A 1 218 ? -16.266 69.5 35.188 1 75.19 218 THR A C 1
ATOM 1662 O O . THR A 1 218 ? -15.906 69.625 36.375 1 75.19 218 THR A O 1
ATOM 1665 N N . ASP A 1 219 ? -16.031 70.375 34.219 1 69.56 219 ASP A N 1
ATOM 1666 C CA . ASP A 1 219 ? -15.672 71.688 34.594 1 69.56 219 ASP A CA 1
ATOM 1667 C C . ASP A 1 219 ? -16.875 72.5 35.156 1 69.56 219 ASP A C 1
ATOM 1669 O O . ASP A 1 219 ? -17.531 73.25 34.406 1 69.56 219 ASP A O 1
ATOM 1673 N N . ASP A 1 220 ? -17.328 72.312 36.438 1 61.88 220 ASP A N 1
ATOM 1674 C CA . ASP A 1 220 ? -18.531 72.875 37.031 1 61.88 220 ASP A CA 1
ATOM 1675 C C . ASP A 1 220 ? -18.531 74.375 36.938 1 61.88 220 ASP A C 1
ATOM 1677 O O . ASP A 1 220 ? -19.578 75 36.812 1 61.88 220 ASP A O 1
ATOM 1681 N N . HIS A 1 221 ? -17.359 75.062 37.031 1 63.38 221 HIS A N 1
ATOM 1682 C CA . HIS A 1 221 ? -17.375 76.562 37.125 1 63.38 221 HIS A CA 1
ATOM 1683 C C . HIS A 1 221 ? -16.781 77.188 35.875 1 63.38 221 HIS A C 1
ATOM 1685 O O . HIS A 1 221 ? -16.484 78.375 35.844 1 63.38 221 HIS A O 1
ATOM 1691 N N . GLU A 1 222 ? -16.703 76.375 34.75 1 66.69 222 GLU A N 1
ATOM 1692 C CA . GLU A 1 222 ? -16.188 76.875 33.469 1 66.69 222 GLU A CA 1
ATOM 1693 C C . GLU A 1 222 ? -14.914 77.688 33.656 1 66.69 222 GLU A C 1
ATOM 1695 O O . GLU A 1 222 ? -14.773 78.75 33.094 1 66.69 222 GLU A O 1
ATOM 1700 N N . ILE A 1 223 ? -14.203 77.25 34.688 1 68.5 223 ILE A N 1
ATOM 1701 C CA . ILE A 1 223 ? -13.008 78 35.094 1 68.5 223 ILE A CA 1
ATOM 1702 C C . ILE A 1 223 ? -11.844 77.625 34.188 1 68.5 223 ILE A C 1
ATOM 1704 O O . ILE A 1 223 ? -11.016 78.438 33.812 1 68.5 223 ILE A O 1
ATOM 1708 N N . LEU A 1 224 ? -11.898 76.375 33.781 1 72.25 224 LEU A N 1
ATOM 1709 C CA . LEU A 1 224 ? -10.75 75.938 33.031 1 72.25 224 LEU A CA 1
ATOM 1710 C C . LEU A 1 224 ? -10.945 76.25 31.531 1 72.25 224 LEU A C 1
ATOM 1712 O O . LEU A 1 224 ? -12.078 76.25 31.047 1 72.25 224 LEU A O 1
ATOM 1716 N N . ASP A 1 225 ? -9.867 76.625 30.891 1 67.94 225 ASP A N 1
ATOM 1717 C CA . ASP A 1 225 ? -9.906 76.938 29.453 1 67.94 225 ASP A CA 1
ATOM 1718 C C . ASP A 1 225 ? -10.203 75.625 28.641 1 67.94 225 ASP A C 1
ATOM 1720 O O . ASP A 1 225 ? -9.859 74.562 29.062 1 67.94 225 ASP A O 1
ATOM 1724 N N . ASP A 1 226 ? -10.891 75.812 27.656 1 70 226 ASP A N 1
ATOM 1725 C CA . ASP A 1 226 ? -11.258 74.75 26.734 1 70 226 ASP A CA 1
ATOM 1726 C C . ASP A 1 226 ? -10.039 73.875 26.344 1 70 226 ASP A C 1
ATOM 1728 O O . ASP A 1 226 ? -10.133 72.688 26.172 1 70 226 ASP A O 1
ATOM 1732 N N . GLU A 1 227 ? -8.961 74.562 26.453 1 65.31 227 GLU A N 1
ATOM 1733 C CA . GLU A 1 227 ? -7.742 73.875 26.016 1 65.31 227 GLU A CA 1
ATOM 1734 C C . GLU A 1 227 ? -7.309 72.812 26.984 1 65.31 227 GLU A C 1
ATOM 1736 O O . GLU A 1 227 ? -6.852 71.75 26.578 1 65.31 227 GLU A O 1
ATOM 1741 N N . VAL A 1 228 ? -7.551 73.125 28.25 1 66.88 228 VAL A N 1
ATOM 1742 C CA . VAL A 1 228 ? -7.145 72.125 29.266 1 66.88 228 VAL A CA 1
ATOM 1743 C C . VAL A 1 228 ? -8.094 70.938 29.25 1 66.88 228 VAL A C 1
ATOM 1745 O O . VAL A 1 228 ? -7.664 69.812 29.438 1 66.88 228 VAL A O 1
ATOM 1748 N N . LEU A 1 229 ? -9.305 71.188 28.906 1 73.62 229 LEU A N 1
ATOM 1749 C CA . LEU A 1 229 ? -10.305 70.125 28.844 1 73.62 229 LEU A CA 1
ATOM 1750 C C . LEU A 1 229 ? -10.047 69.188 27.672 1 73.62 229 LEU A C 1
ATOM 1752 O O . LEU A 1 229 ? -10.383 68 27.719 1 73.62 229 LEU A O 1
ATOM 1756 N N . GLU A 1 230 ? -9.391 69.688 26.672 1 74.44 230 GLU A N 1
ATOM 1757 C CA . GLU A 1 230 ? -9.062 68.938 25.484 1 74.44 230 GLU A CA 1
ATOM 1758 C C . GLU A 1 230 ? -7.988 67.875 25.781 1 74.44 230 GLU A C 1
ATOM 1760 O O . GLU A 1 230 ? -7.918 66.875 25.125 1 74.44 230 GLU A O 1
ATOM 1765 N N . LEU A 1 231 ? -7.242 68.188 26.812 1 69.5 231 LEU A N 1
ATOM 1766 C CA . LEU A 1 231 ? -6.211 67.188 27.188 1 69.5 231 LEU A CA 1
ATOM 1767 C C . LEU A 1 231 ? -6.828 65.938 27.734 1 69.5 231 LEU A C 1
ATOM 1769 O O . LEU A 1 231 ? -6.367 64.812 27.406 1 69.5 231 LEU A O 1
ATOM 1773 N N . ALA A 1 232 ? -7.871 66.125 28.609 1 75.81 232 ALA A N 1
ATOM 1774 C CA . ALA A 1 232 ? -8.594 64.938 29.125 1 75.81 232 ALA A CA 1
ATOM 1775 C C . ALA A 1 232 ? -9.195 64.125 27.969 1 75.81 232 ALA A C 1
ATOM 1777 O O . ALA A 1 232 ? -9.172 62.906 28 1 75.81 232 ALA A O 1
ATOM 1778 N N . GLY A 1 233 ? -9.641 64.812 26.953 1 76 233 GLY A N 1
ATOM 1779 C CA . GLY A 1 233 ? -10.195 64.125 25.781 1 76 233 GLY A CA 1
ATOM 1780 C C . GLY A 1 233 ? -9.172 63.344 25 1 76 233 GLY A C 1
ATOM 1781 O O . GLY A 1 233 ? -9.469 62.25 24.516 1 76 233 GLY A O 1
ATOM 1782 N N . ALA A 1 234 ? -7.996 63.906 24.922 1 73.06 234 ALA A N 1
ATOM 1783 C CA . ALA A 1 234 ? -6.93 63.219 24.172 1 73.06 234 ALA A CA 1
ATOM 1784 C C . ALA A 1 234 ? -6.531 61.906 24.859 1 73.06 234 ALA A C 1
ATOM 1786 O O . ALA A 1 234 ? -6.32 60.906 24.203 1 73.06 234 ALA A O 1
ATOM 1787 N N . VAL A 1 235 ? -6.473 61.906 26.188 1 75.62 235 VAL A N 1
ATOM 1788 C CA . VAL A 1 235 ? -6.137 60.688 26.953 1 75.62 235 VAL A CA 1
ATOM 1789 C C . VAL A 1 235 ? -7.211 59.625 26.75 1 75.62 235 VAL A C 1
ATOM 1791 O O . VAL A 1 235 ? -6.902 58.469 26.547 1 75.62 235 VAL A O 1
ATOM 1794 N N . ASN A 1 236 ? -8.461 60.094 26.75 1 81.94 236 ASN A N 1
ATOM 1795 C CA . ASN A 1 236 ? -9.578 59.188 26.578 1 81.94 236 ASN A CA 1
ATOM 1796 C C . ASN A 1 236 ? -9.594 58.594 25.172 1 81.94 236 ASN A C 1
ATOM 1798 O O . ASN A 1 236 ? -9.93 57.406 25 1 81.94 236 ASN A O 1
ATOM 1802 N N . ALA A 1 237 ? -9.164 59.375 24.219 1 78 237 ALA A N 1
ATOM 1803 C CA . ALA A 1 237 ? -9.141 58.875 22.844 1 78 237 ALA A CA 1
ATOM 1804 C C . ALA A 1 237 ? -8.086 57.781 22.672 1 78 237 ALA A C 1
ATOM 1806 O O . ALA A 1 237 ? -8.336 56.781 22.016 1 78 237 ALA A O 1
ATOM 1807 N N . ILE A 1 238 ? -6.934 57.938 23.266 1 75 238 ILE A N 1
ATOM 1808 C CA . ILE A 1 238 ? -5.875 56.938 23.188 1 75 238 ILE A CA 1
ATOM 1809 C C . ILE A 1 238 ? -6.328 55.656 23.891 1 75 238 ILE A C 1
ATOM 1811 O O . ILE A 1 238 ? -6.102 54.562 23.375 1 75 238 ILE A O 1
ATOM 1815 N N . ALA A 1 239 ? -6.918 55.812 25.062 1 79.88 239 ALA A N 1
ATOM 1816 C CA . ALA A 1 239 ? -7.402 54.688 25.828 1 79.88 239 ALA A CA 1
ATOM 1817 C C . ALA A 1 239 ? -8.43 53.875 25.031 1 79.88 239 ALA A C 1
ATOM 1819 O O . ALA A 1 239 ? -8.391 52.656 25 1 79.88 239 ALA A O 1
ATOM 1820 N N . GLU A 1 240 ? -9.344 54.625 24.344 1 82.81 240 GLU A N 1
ATOM 1821 C CA . GLU A 1 240 ? -10.398 53.969 23.562 1 82.81 240 GLU A CA 1
ATOM 1822 C C . GLU A 1 240 ? -9.812 53.219 22.375 1 82.81 240 GLU A C 1
ATOM 1824 O O . GLU A 1 240 ? -10.203 52.094 22.109 1 82.81 240 GLU A O 1
ATOM 1829 N N . THR A 1 241 ? -8.93 53.812 21.672 1 78.75 241 THR A N 1
ATOM 1830 C CA . THR A 1 241 ? -8.312 53.188 20.5 1 78.75 241 THR A CA 1
ATOM 1831 C C . THR A 1 241 ? -7.508 51.969 20.906 1 78.75 241 THR A C 1
ATOM 1833 O O . THR A 1 241 ? -7.57 50.906 20.25 1 78.75 241 THR A O 1
ATOM 1836 N N . THR A 1 242 ? -6.789 52.031 21.984 1 78.69 242 THR A N 1
ATOM 1837 C CA . THR A 1 242 ? -5.996 50.906 22.469 1 78.69 242 THR A CA 1
ATOM 1838 C C . THR A 1 242 ? -6.898 49.75 22.906 1 78.69 242 THR A C 1
ATOM 1840 O O . THR A 1 242 ? -6.625 48.594 22.609 1 78.69 242 THR A O 1
ATOM 1843 N N . GLN A 1 243 ? -7.957 50.188 23.609 1 82.75 243 GLN A N 1
ATOM 1844 C CA . GLN A 1 243 ? -8.898 49.188 24.062 1 82.75 243 GLN A CA 1
ATOM 1845 C C . GLN A 1 243 ? -9.508 48.438 22.891 1 82.75 243 GLN A C 1
ATOM 1847 O O . GLN A 1 243 ? -9.609 47.188 22.922 1 82.75 243 GLN A O 1
ATOM 1852 N N . THR A 1 244 ? -9.945 49.094 21.844 1 83.38 244 THR A N 1
ATOM 1853 C CA . THR A 1 244 ? -10.539 48.469 20.672 1 83.38 244 THR A CA 1
ATOM 1854 C C . THR A 1 244 ? -9.539 47.562 19.969 1 83.38 244 THR A C 1
ATOM 1856 O O . THR A 1 244 ? -9.875 46.438 19.578 1 83.38 244 THR A O 1
ATOM 1859 N N . MET A 1 245 ? -8.312 47.938 19.844 1 80.31 245 MET A N 1
ATOM 1860 C CA . MET A 1 245 ? -7.258 47.156 19.219 1 80.31 245 MET A CA 1
ATOM 1861 C C . MET A 1 245 ? -6.98 45.906 20 1 80.31 245 MET A C 1
ATOM 1863 O O . MET A 1 245 ? -6.934 44.812 19.422 1 80.31 245 MET A O 1
ATOM 1867 N N . VAL A 1 246 ? -6.809 46.062 21.266 1 82.44 246 VAL A N 1
ATOM 1868 C CA . VAL A 1 246 ? -6.469 44.938 22.125 1 82.44 246 VAL A CA 1
ATOM 1869 C C . VAL A 1 246 ? -7.613 43.906 22.125 1 82.44 246 VAL A C 1
ATOM 1871 O O . VAL A 1 246 ? -7.379 42.719 22.047 1 82.44 246 VAL A O 1
ATOM 1874 N N . SER A 1 247 ? -8.836 44.469 22.188 1 85.88 247 SER A N 1
ATOM 1875 C CA . SER A 1 247 ? -9.992 43.562 22.156 1 85.88 247 SER A CA 1
ATOM 1876 C C . SER A 1 247 ? -10.031 42.781 20.844 1 85.88 247 SER A C 1
ATOM 1878 O O . SER A 1 247 ? -10.297 41.562 20.844 1 85.88 247 SER A O 1
ATOM 1880 N N . GLY A 1 248 ? -9.82 43.406 19.766 1 84.75 248 GLY A N 1
ATOM 1881 C CA . GLY A 1 248 ? -9.758 42.75 18.469 1 84.75 248 GLY A CA 1
ATOM 1882 C C . GLY A 1 248 ? -8.648 41.719 18.391 1 84.75 248 GLY A C 1
ATOM 1883 O O . GLY A 1 248 ? -8.844 40.625 17.859 1 84.75 248 GLY A O 1
ATOM 1884 N N . LEU A 1 249 ? -7.535 42.031 18.875 1 86 249 LEU A N 1
ATOM 1885 C CA . LEU A 1 249 ? -6.395 41.125 18.859 1 86 249 LEU A CA 1
ATOM 1886 C C . LEU A 1 249 ? -6.676 39.875 19.719 1 86 249 LEU A C 1
ATOM 1888 O O . LEU A 1 249 ? -6.305 38.781 19.344 1 86 249 LEU A O 1
ATOM 1892 N N . VAL A 1 250 ? -7.309 40.094 20.859 1 87.69 250 VAL A N 1
ATOM 1893 C CA . VAL A 1 250 ? -7.629 39 21.75 1 87.69 250 VAL A CA 1
ATOM 1894 C C . VAL A 1 250 ? -8.539 38 21.031 1 87.69 250 VAL A C 1
ATOM 1896 O O . VAL A 1 250 ? -8.336 36.781 21.109 1 87.69 250 VAL A O 1
ATOM 1899 N N . ASP A 1 251 ? -9.539 38.5 20.266 1 90 251 ASP A N 1
ATOM 1900 C CA . ASP A 1 251 ? -10.453 37.656 19.516 1 90 251 ASP A CA 1
ATOM 1901 C C . ASP A 1 251 ? -9.703 36.812 18.469 1 90 251 ASP A C 1
ATOM 1903 O O . ASP A 1 251 ? -9.945 35.625 18.328 1 90 251 ASP A O 1
ATOM 1907 N N . GLU A 1 252 ? -8.852 37.469 17.75 1 90.19 252 GLU A N 1
ATOM 1908 C CA . GLU A 1 252 ? -8.094 36.781 16.719 1 90.19 252 GLU A CA 1
ATOM 1909 C C . GLU A 1 252 ? -7.152 35.75 17.312 1 90.19 252 GLU A C 1
ATOM 1911 O O . GLU A 1 252 ? -6.977 34.656 16.75 1 90.19 252 GLU A O 1
ATOM 1916 N N . ILE A 1 253 ? -6.531 36.062 18.406 1 90.88 253 ILE A N 1
ATOM 1917 C CA . ILE A 1 253 ? -5.602 35.156 19.062 1 90.88 253 ILE A CA 1
ATOM 1918 C C . ILE A 1 253 ? -6.348 33.906 19.531 1 90.88 253 ILE A C 1
ATOM 1920 O O . ILE A 1 253 ? -5.832 32.781 19.422 1 90.88 253 ILE A O 1
ATOM 1924 N N . GLU A 1 254 ? -7.562 34.094 20.062 1 91.38 254 GLU A N 1
ATOM 1925 C CA . GLU A 1 254 ? -8.383 32.938 20.469 1 91.38 254 GLU A CA 1
ATOM 1926 C C . GLU A 1 254 ? -8.695 32.062 19.266 1 91.38 254 GLU A C 1
ATOM 1928 O O . GLU A 1 254 ? -8.594 30.828 19.359 1 91.38 254 GLU A O 1
ATOM 1933 N N . SER A 1 255 ? -9.07 32.656 18.203 1 92.5 255 SER A N 1
ATOM 1934 C CA . SER A 1 255 ? -9.352 31.906 16.984 1 92.5 255 SER A CA 1
ATOM 1935 C C . SER A 1 255 ? -8.117 31.141 16.5 1 92.5 255 SER A C 1
ATOM 1937 O O . SER A 1 255 ? -8.219 29.984 16.125 1 92.5 255 SER A O 1
ATOM 1939 N N . LEU A 1 256 ? -7.004 31.812 16.516 1 90.38 256 LEU A N 1
ATOM 1940 C CA . LEU A 1 256 ? -5.742 31.188 16.125 1 90.38 256 LEU A CA 1
ATOM 1941 C C . LEU A 1 256 ? -5.41 30.016 17.031 1 90.38 256 LEU A C 1
ATOM 1943 O O . LEU A 1 256 ? -4.945 28.969 16.547 1 90.38 256 LEU A O 1
ATOM 1947 N N . SER A 1 257 ? -5.629 30.156 18.312 1 91.94 257 SER A N 1
ATOM 1948 C CA . SER A 1 257 ? -5.371 29.094 19.266 1 91.94 257 SER A CA 1
ATOM 1949 C C . SER A 1 257 ? -6.223 27.859 18.969 1 91.94 257 SER A C 1
ATOM 1951 O O . SER A 1 257 ? -5.727 26.734 18.984 1 91.94 257 SER A O 1
ATOM 1953 N N . VAL A 1 258 ? -7.5 28.078 18.703 1 93.38 258 VAL A N 1
ATOM 1954 C CA . VAL A 1 258 ? -8.414 26.984 18.375 1 93.38 258 VAL A CA 1
ATOM 1955 C C . VAL A 1 258 ? -7.953 26.281 17.094 1 93.38 258 VAL A C 1
ATOM 1957 O O . VAL A 1 258 ? -7.883 25.062 17.031 1 93.38 258 VAL A O 1
ATOM 1960 N N . ALA A 1 259 ? -7.648 27.078 16.047 1 90.88 259 ALA A N 1
ATOM 1961 C CA . ALA A 1 259 ? -7.184 26.516 14.781 1 90.88 259 ALA A CA 1
ATOM 1962 C C . ALA A 1 259 ? -5.906 25.703 14.969 1 90.88 259 ALA A C 1
ATOM 1964 O O . ALA A 1 259 ? -5.773 24.609 14.43 1 90.88 259 ALA A O 1
ATOM 1965 N N . ALA A 1 260 ? -4.938 26.234 15.672 1 90.81 260 ALA A N 1
ATOM 1966 C CA . ALA A 1 260 ? -3.676 25.547 15.938 1 90.81 260 ALA A CA 1
ATOM 1967 C C . ALA A 1 260 ? -3.91 24.203 16.625 1 90.81 260 ALA A C 1
ATOM 1969 O O . ALA A 1 260 ? -3.297 23.203 16.281 1 90.81 260 ALA A O 1
ATOM 1970 N N . ASN A 1 261 ? -4.828 24.172 17.625 1 92.69 261 ASN A N 1
ATOM 1971 C CA . ASN A 1 261 ? -5.148 22.938 18.328 1 92.69 261 ASN A CA 1
ATOM 1972 C C . ASN A 1 261 ? -5.789 21.906 17.391 1 92.69 261 ASN A C 1
ATOM 1974 O O . ASN A 1 261 ? -5.477 20.719 17.469 1 92.69 261 ASN A O 1
ATOM 1978 N N . ARG A 1 262 ? -6.637 22.359 16.578 1 91.81 262 ARG A N 1
ATOM 1979 C CA . ARG A 1 262 ? -7.289 21.453 15.641 1 91.81 262 ARG A CA 1
ATOM 1980 C C . ARG A 1 262 ? -6.289 20.891 14.641 1 91.81 262 ARG A C 1
ATOM 1982 O O . ARG A 1 262 ? -6.387 19.734 14.242 1 91.81 262 ARG A O 1
ATOM 1989 N N . ILE A 1 263 ? -5.359 21.703 14.133 1 92.38 263 ILE A N 1
ATOM 1990 C CA . ILE A 1 263 ? -4.293 21.234 13.25 1 92.38 263 ILE A CA 1
ATOM 1991 C C . ILE A 1 263 ? -3.469 20.172 13.961 1 92.38 263 ILE A C 1
ATOM 1993 O O . ILE A 1 263 ? -3.18 19.125 13.383 1 92.38 263 ILE A O 1
ATOM 1997 N N . ALA A 1 264 ? -3.098 20.469 15.195 1 91.12 264 ALA A N 1
ATOM 1998 C CA . ALA A 1 264 ? -2.33 19.5 15.984 1 91.12 264 ALA A CA 1
ATOM 1999 C C . ALA A 1 264 ? -3.076 18.172 16.109 1 91.12 264 ALA A C 1
ATOM 2001 O O . ALA A 1 264 ? -2.486 17.109 15.938 1 91.12 264 ALA A O 1
ATOM 2002 N N . ASP A 1 265 ? -4.387 18.203 16.391 1 93 265 ASP A N 1
ATOM 2003 C CA . ASP A 1 265 ? -5.215 17.016 16.516 1 93 265 ASP A CA 1
ATOM 2004 C C . ASP A 1 265 ? -5.242 16.219 15.203 1 93 265 ASP A C 1
ATOM 2006 O O . ASP A 1 265 ? -5.113 15 15.203 1 93 265 ASP A O 1
ATOM 2010 N N . SER A 1 266 ? -5.426 16.953 14.125 1 91.12 266 SER A N 1
ATOM 2011 C CA . SER A 1 266 ? -5.453 16.312 12.812 1 91.12 266 SER A CA 1
ATOM 2012 C C . SER A 1 266 ? -4.109 15.672 12.484 1 91.12 266 SER A C 1
ATOM 2014 O O . SER A 1 266 ? -4.066 14.586 11.898 1 91.12 266 SER A O 1
ATOM 2016 N N . ALA A 1 267 ? -3.02 16.344 12.828 1 91 267 ALA A N 1
ATOM 2017 C CA . ALA A 1 267 ? -1.681 15.805 12.594 1 91 267 ALA A CA 1
ATOM 2018 C C . ALA A 1 267 ? -1.451 14.523 13.398 1 91 267 ALA A C 1
ATOM 2020 O O . ALA A 1 267 ? -0.869 13.562 12.898 1 91 267 ALA A O 1
ATOM 2021 N N . VAL A 1 268 ? -1.901 14.516 14.68 1 91.38 268 VAL A N 1
ATOM 2022 C CA . VAL A 1 268 ? -1.772 13.336 15.523 1 91.38 268 VAL A CA 1
ATOM 2023 C C . VAL A 1 268 ? -2.553 12.172 14.914 1 91.38 268 VAL A C 1
ATOM 2025 O O . VAL A 1 268 ? -2.049 11.047 14.836 1 91.38 268 VAL A O 1
ATOM 2028 N N . GLU A 1 269 ? -3.766 12.43 14.422 1 91.31 269 GLU A N 1
ATOM 2029 C CA . GLU A 1 269 ? -4.586 11.398 13.789 1 91.31 269 GLU A CA 1
ATOM 2030 C C . GLU A 1 269 ? -3.938 10.891 12.508 1 91.31 269 GLU A C 1
ATOM 2032 O O . GLU A 1 269 ? -3.926 9.68 12.25 1 91.31 269 GLU A O 1
ATOM 2037 N N . ALA A 1 270 ? -3.438 11.781 11.719 1 89.31 270 ALA A N 1
ATOM 2038 C CA . ALA A 1 270 ? -2.742 11.398 10.5 1 89.31 270 ALA A CA 1
ATOM 2039 C C . ALA A 1 270 ? -1.533 10.516 10.812 1 89.31 270 ALA A C 1
ATOM 2041 O O . ALA A 1 270 ? -1.283 9.531 10.117 1 89.31 270 ALA A O 1
ATOM 2042 N N . ASN A 1 271 ? -0.779 10.922 11.852 1 92 271 ASN A N 1
ATOM 2043 C CA . ASN A 1 271 ? 0.388 10.141 12.25 1 92 271 ASN A CA 1
ATOM 2044 C C . ASN A 1 271 ? 0.001 8.727 12.672 1 92 271 ASN A C 1
ATOM 2046 O O . ASN A 1 271 ? 0.687 7.762 12.328 1 92 271 ASN A O 1
ATOM 2050 N N . GLU A 1 272 ? -1.04 8.547 13.445 1 92.56 272 GLU A N 1
ATOM 2051 C CA . GLU A 1 272 ? -1.526 7.227 13.852 1 92.56 272 GLU A CA 1
ATOM 2052 C C . GLU A 1 272 ? -1.895 6.379 12.633 1 92.56 272 GLU A C 1
ATOM 2054 O O . GLU A 1 272 ? -1.58 5.188 12.586 1 92.56 272 GLU A O 1
ATOM 2059 N N . GLU A 1 273 ? -2.555 6.98 11.695 1 91.31 273 GLU A N 1
ATOM 2060 C CA . GLU A 1 273 ? -2.928 6.273 10.477 1 91.31 273 GLU A CA 1
ATOM 2061 C C . GLU A 1 273 ? -1.693 5.824 9.695 1 91.31 273 GLU A C 1
ATOM 2063 O O . GLU A 1 273 ? -1.672 4.73 9.133 1 91.31 273 GLU A O 1
ATOM 2068 N N . ILE A 1 274 ? -0.699 6.645 9.633 1 90.62 274 ILE A N 1
ATOM 2069 C CA . ILE A 1 274 ? 0.52 6.332 8.898 1 90.62 274 ILE A CA 1
ATOM 2070 C C . ILE A 1 274 ? 1.231 5.152 9.555 1 90.62 274 ILE A C 1
ATOM 2072 O O . ILE A 1 274 ? 1.764 4.277 8.875 1 90.62 274 ILE A O 1
ATOM 2076 N N . ILE A 1 275 ? 1.248 5.121 10.906 1 90.75 275 ILE A N 1
ATOM 2077 C CA . ILE A 1 275 ? 1.866 4.016 11.633 1 90.75 275 ILE A CA 1
ATOM 2078 C C . ILE A 1 275 ? 1.164 2.707 11.266 1 90.75 275 ILE A C 1
ATOM 2080 O O . ILE A 1 275 ? 1.818 1.705 10.977 1 90.75 275 ILE A O 1
ATOM 2084 N N . GLU A 1 276 ? -0.153 2.729 11.203 1 92.19 276 GLU A N 1
ATOM 2085 C CA . GLU A 1 276 ? -0.929 1.55 10.828 1 92.19 276 GLU A CA 1
ATOM 2086 C C . GLU A 1 276 ? -0.681 1.164 9.375 1 92.19 276 GLU A C 1
ATOM 2088 O O . GLU A 1 276 ? -0.616 -0.021 9.047 1 92.19 276 GLU A O 1
ATOM 2093 N N . GLN A 1 277 ? -0.564 2.125 8.539 1 91.81 277 GLN A N 1
ATOM 2094 C CA . GLN A 1 277 ? -0.25 1.882 7.133 1 91.81 277 GLN A CA 1
ATOM 2095 C C . GLN A 1 277 ? 1.095 1.178 6.984 1 91.81 277 GLN A C 1
ATOM 2097 O O . GLN A 1 277 ? 1.221 0.223 6.215 1 91.81 277 GLN A O 1
ATOM 2102 N N . ASN A 1 278 ? 2.066 1.663 7.703 1 92.19 278 ASN A N 1
ATOM 2103 C CA . ASN A 1 278 ? 3.391 1.053 7.645 1 92.19 278 ASN A CA 1
ATOM 2104 C C . ASN A 1 278 ? 3.354 -0.408 8.086 1 92.19 278 ASN A C 1
ATOM 2106 O O . ASN A 1 278 ? 4.027 -1.256 7.496 1 92.19 278 ASN A O 1
ATOM 2110 N N . ASP A 1 279 ? 2.535 -0.762 9.031 1 94.12 279 ASP A N 1
ATOM 2111 C CA . ASP A 1 279 ? 2.373 -2.139 9.492 1 94.12 279 ASP A CA 1
ATOM 2112 C C . ASP A 1 279 ? 1.733 -3.006 8.414 1 94.12 279 ASP A C 1
ATOM 2114 O O . ASP A 1 279 ? 2.146 -4.148 8.195 1 94.12 279 ASP A O 1
ATOM 2118 N N . SER A 1 280 ? 0.695 -2.447 7.797 1 94.19 280 SER A N 1
ATOM 2119 C CA . SER A 1 280 ? 0.032 -3.152 6.707 1 94.19 280 SER A CA 1
ATOM 2120 C C . SER A 1 280 ? 0.994 -3.412 5.551 1 94.19 280 SER A C 1
ATOM 2122 O O . SER A 1 280 ? 0.984 -4.496 4.961 1 94.19 280 SER A O 1
ATOM 2124 N N . LEU A 1 281 ? 1.825 -2.459 5.215 1 93.19 281 LEU A N 1
ATOM 2125 C CA . LEU A 1 281 ? 2.797 -2.604 4.137 1 93.19 281 LEU A CA 1
ATOM 2126 C C . LEU A 1 281 ? 3.822 -3.684 4.469 1 93.19 281 LEU A C 1
ATOM 2128 O O . LEU A 1 281 ? 4.227 -4.453 3.596 1 93.19 281 LEU A O 1
ATOM 2132 N N . ARG A 1 282 ? 4.223 -3.84 5.719 1 92.81 282 ARG A N 1
ATOM 2133 C CA . ARG A 1 282 ? 5.121 -4.906 6.152 1 92.81 282 ARG A CA 1
ATOM 2134 C C . ARG A 1 282 ? 4.473 -6.273 5.973 1 92.81 282 ARG A C 1
ATOM 2136 O O . ARG A 1 282 ? 5.121 -7.219 5.516 1 92.81 282 ARG A O 1
ATOM 2143 N N . SER A 1 283 ? 3.227 -6.285 6.352 1 95.06 283 SER A N 1
ATOM 2144 C CA . SER A 1 283 ? 2.482 -7.531 6.191 1 95.06 283 SER A CA 1
ATOM 2145 C C . SER A 1 283 ? 2.422 -7.953 4.727 1 95.06 283 SER A C 1
ATOM 2147 O O . SER A 1 283 ? 2.584 -9.133 4.406 1 95.06 283 SER A O 1
ATOM 2149 N N . ILE A 1 284 ? 2.182 -7.004 3.838 1 94.5 284 ILE A N 1
ATOM 2150 C CA . ILE A 1 284 ? 2.141 -7.293 2.408 1 94.5 284 ILE A CA 1
ATOM 2151 C C . ILE A 1 284 ? 3.504 -7.809 1.948 1 94.5 284 ILE A C 1
ATOM 2153 O O . ILE A 1 284 ? 3.586 -8.789 1.203 1 94.5 284 ILE A O 1
ATOM 2157 N N . ASN A 1 285 ? 4.555 -7.199 2.35 1 95.56 285 ASN A N 1
ATOM 2158 C CA . ASN A 1 285 ? 5.902 -7.621 1.979 1 95.56 285 ASN A CA 1
ATOM 2159 C C . ASN A 1 285 ? 6.176 -9.055 2.416 1 95.56 285 ASN A C 1
ATOM 2161 O O . ASN A 1 285 ? 6.727 -9.852 1.648 1 95.56 285 ASN A O 1
ATOM 2165 N N . ASP A 1 286 ? 5.809 -9.422 3.639 1 96.12 286 ASP A N 1
ATOM 2166 C CA . ASP A 1 286 ? 5.992 -10.773 4.148 1 96.12 286 ASP A CA 1
ATOM 2167 C C . ASP A 1 286 ? 5.227 -11.789 3.297 1 96.12 286 ASP A C 1
ATOM 2169 O O . ASP A 1 286 ? 5.762 -12.844 2.945 1 96.12 286 ASP A O 1
ATOM 2173 N N . GLU A 1 287 ? 4.008 -11.422 2.998 1 95.31 287 GLU A N 1
ATOM 2174 C CA . GLU A 1 287 ? 3.18 -12.32 2.201 1 95.31 287 GLU A CA 1
ATOM 2175 C C . GLU A 1 287 ? 3.734 -12.477 0.789 1 95.31 287 GLU A C 1
ATOM 2177 O O . GLU A 1 287 ? 3.656 -13.555 0.2 1 95.31 287 GLU A O 1
ATOM 2182 N N . MET A 1 288 ? 4.312 -11.453 0.238 1 94.19 288 MET A N 1
ATOM 2183 C CA . MET A 1 288 ? 4.918 -11.516 -1.089 1 94.19 288 MET A CA 1
ATOM 2184 C C . MET A 1 288 ? 6.148 -12.414 -1.083 1 94.19 288 MET A C 1
ATOM 2186 O O . MET A 1 288 ? 6.402 -13.133 -2.055 1 94.19 288 MET A O 1
ATOM 2190 N N . GLN A 1 289 ? 6.902 -12.367 -0.021 1 94.31 289 GLN A N 1
ATOM 2191 C CA . GLN A 1 289 ? 8.039 -13.273 0.115 1 94.31 289 GLN A CA 1
ATOM 2192 C C . GLN A 1 289 ? 7.578 -14.727 0.167 1 94.31 289 GLN A C 1
ATOM 2194 O O . GLN A 1 289 ? 8.188 -15.602 -0.457 1 94.31 289 GLN A O 1
ATOM 2199 N N . ASN A 1 290 ? 6.496 -14.961 0.905 1 96 290 ASN A N 1
ATOM 2200 C CA . ASN A 1 290 ? 5.898 -16.297 0.945 1 96 290 ASN A CA 1
ATOM 2201 C C . ASN A 1 290 ? 5.449 -16.75 -0.44 1 96 290 ASN A C 1
ATOM 2203 O O . ASN A 1 290 ? 5.711 -17.891 -0.839 1 96 290 ASN A O 1
ATOM 2207 N N . LEU A 1 291 ? 4.785 -15.883 -1.18 1 94.69 291 LEU A N 1
ATOM 2208 C CA . LEU A 1 291 ? 4.328 -16.188 -2.531 1 94.69 291 LEU A CA 1
ATOM 2209 C C . LEU A 1 291 ? 5.504 -16.547 -3.436 1 94.69 291 LEU A C 1
ATOM 2211 O O . LEU A 1 291 ? 5.43 -17.484 -4.219 1 94.69 291 LEU A O 1
ATOM 2215 N N . SER A 1 292 ? 6.57 -15.789 -3.355 1 96.12 292 SER A N 1
ATOM 2216 C CA . SER A 1 292 ? 7.766 -16.062 -4.145 1 96.12 292 SER A CA 1
ATOM 2217 C C . SER A 1 292 ? 8.312 -17.453 -3.863 1 96.12 292 SER A C 1
ATOM 2219 O O . SER A 1 292 ? 8.68 -18.188 -4.789 1 96.12 292 SER A O 1
ATOM 2221 N N . ALA A 1 293 ? 8.352 -17.875 -2.602 1 96.19 293 ALA A N 1
ATOM 2222 C CA . ALA A 1 293 ? 8.82 -19.203 -2.219 1 96.19 293 ALA A CA 1
ATOM 2223 C C . ALA A 1 293 ? 7.918 -20.281 -2.801 1 96.19 293 ALA A C 1
ATOM 2225 O O . ALA A 1 293 ? 8.406 -21.312 -3.279 1 96.19 293 ALA A O 1
ATOM 2226 N N . THR A 1 294 ? 6.613 -20.062 -2.725 1 97 294 THR A N 1
ATOM 2227 C CA . THR A 1 294 ? 5.672 -21.047 -3.252 1 97 294 THR A CA 1
ATOM 2228 C C . THR A 1 294 ? 5.812 -21.172 -4.766 1 97 294 THR A C 1
ATOM 2230 O O . THR A 1 294 ? 5.613 -22.25 -5.324 1 97 294 THR A O 1
ATOM 2233 N N . MET A 1 295 ? 6.164 -20.125 -5.469 1 96.56 295 MET A N 1
ATOM 2234 C CA . MET A 1 295 ? 6.371 -20.172 -6.914 1 96.56 295 MET A CA 1
ATOM 2235 C C . MET A 1 295 ? 7.578 -21.031 -7.266 1 96.56 295 MET A C 1
ATOM 2237 O O . MET A 1 295 ? 7.574 -21.734 -8.281 1 96.56 295 MET A O 1
ATOM 2241 N N . GLU A 1 296 ? 8.602 -20.984 -6.414 1 96.69 296 GLU A N 1
ATOM 2242 C CA . GLU A 1 296 ? 9.75 -21.875 -6.605 1 96.69 296 GLU A CA 1
ATOM 2243 C C . GLU A 1 296 ? 9.367 -23.328 -6.422 1 96.69 296 GLU A C 1
ATOM 2245 O O . GLU A 1 296 ? 9.859 -24.203 -7.137 1 96.69 296 GLU A O 1
ATOM 2250 N N . GLU A 1 297 ? 8.516 -23.578 -5.469 1 96.75 297 GLU A N 1
ATOM 2251 C CA . GLU A 1 297 ? 8.016 -24.922 -5.242 1 96.75 297 GLU A CA 1
ATOM 2252 C C . GLU A 1 297 ? 7.219 -25.438 -6.445 1 96.75 297 GLU A C 1
ATOM 2254 O O . GLU A 1 297 ? 7.383 -26.578 -6.863 1 96.75 297 GLU A O 1
ATOM 2259 N N . VAL A 1 298 ? 6.355 -24.562 -6.984 1 97.56 298 VAL A N 1
ATOM 2260 C CA . VAL A 1 298 ? 5.582 -24.922 -8.164 1 97.56 298 VAL A CA 1
ATOM 2261 C C . VAL A 1 298 ? 6.523 -25.219 -9.328 1 97.56 298 VAL A C 1
ATOM 2263 O O . VAL A 1 298 ? 6.32 -26.172 -10.078 1 97.56 298 VAL A O 1
ATOM 2266 N N . ALA A 1 299 ? 7.531 -24.391 -9.531 1 97.25 299 ALA A N 1
ATOM 2267 C CA . ALA A 1 299 ? 8.508 -24.609 -10.602 1 97.25 299 ALA A CA 1
ATOM 2268 C C . ALA A 1 299 ? 9.172 -25.984 -10.461 1 97.25 299 ALA A C 1
ATOM 2270 O O . ALA A 1 299 ? 9.258 -26.734 -11.438 1 97.25 299 ALA A O 1
ATOM 2271 N N . ALA A 1 300 ? 9.625 -26.344 -9.258 1 97.5 300 ALA A N 1
ATOM 2272 C CA . ALA A 1 300 ? 10.281 -27.625 -9 1 97.5 300 ALA A CA 1
ATOM 2273 C C . ALA A 1 300 ? 9.336 -28.797 -9.273 1 97.5 300 ALA A C 1
ATOM 2275 O O . ALA A 1 300 ? 9.719 -29.766 -9.93 1 97.5 300 ALA A O 1
ATOM 2276 N N . SER A 1 301 ? 8.117 -28.672 -8.758 1 98.12 301 SER A N 1
ATOM 2277 C CA . SER A 1 301 ? 7.125 -29.719 -8.961 1 98.12 301 SER A CA 1
ATOM 2278 C C . SER A 1 301 ? 6.754 -29.859 -10.438 1 98.12 301 SER A C 1
ATOM 2280 O O . SER A 1 301 ? 6.535 -30.969 -10.93 1 98.12 301 SER A O 1
ATOM 2282 N N . SER A 1 302 ? 6.664 -28.719 -11.133 1 98.31 302 SER A N 1
ATOM 2283 C CA . SER A 1 302 ? 6.379 -28.75 -12.57 1 98.31 302 SER A CA 1
ATOM 2284 C C . SER A 1 302 ? 7.477 -29.469 -13.336 1 98.31 302 SER A C 1
ATOM 2286 O O . SER A 1 302 ? 7.195 -30.25 -14.258 1 98.31 302 SER A O 1
ATOM 2288 N N . ASP A 1 303 ? 8.727 -29.281 -12.93 1 98 303 ASP A N 1
ATOM 2289 C CA . ASP A 1 303 ? 9.852 -29.969 -13.547 1 98 303 ASP A CA 1
ATOM 2290 C C . ASP A 1 303 ? 9.766 -31.469 -13.32 1 98 303 ASP A C 1
ATOM 2292 O O . ASP A 1 303 ? 10.031 -32.25 -14.227 1 98 303 ASP A O 1
ATOM 2296 N N . GLN A 1 304 ? 9.391 -31.812 -12.117 1 97.94 304 GLN A N 1
ATOM 2297 C CA . GLN A 1 304 ? 9.227 -33.219 -11.781 1 97.94 304 GLN A CA 1
ATOM 2298 C C . GLN A 1 304 ? 8.148 -33.875 -12.641 1 97.94 304 GLN A C 1
ATOM 2300 O O . GLN A 1 304 ? 8.336 -34.969 -13.156 1 97.94 304 GLN A O 1
ATOM 2305 N N . VAL A 1 305 ? 7.035 -33.219 -12.805 1 98.5 305 VAL A N 1
ATOM 2306 C CA . VAL A 1 305 ? 5.922 -33.75 -13.586 1 98.5 305 VAL A CA 1
ATOM 2307 C C . VAL A 1 305 ? 6.324 -33.844 -15.055 1 98.5 305 VAL A C 1
ATOM 2309 O O . VAL A 1 305 ? 6.023 -34.844 -15.719 1 98.5 305 VAL A O 1
ATOM 2312 N N . ALA A 1 306 ? 7.008 -32.844 -15.586 1 98.25 306 ALA A N 1
ATOM 2313 C CA . ALA A 1 306 ? 7.465 -32.844 -16.969 1 98.25 306 ALA A CA 1
ATOM 2314 C C . ALA A 1 306 ? 8.391 -34.031 -17.234 1 98.25 306 ALA A C 1
ATOM 2316 O O . ALA A 1 306 ? 8.234 -34.75 -18.234 1 98.25 306 ALA A O 1
ATOM 2317 N N . THR A 1 307 ? 9.312 -34.281 -16.312 1 98.44 307 THR A N 1
ATOM 2318 C CA . THR A 1 307 ? 10.25 -35.375 -16.438 1 98.44 307 THR A CA 1
ATOM 2319 C C . THR A 1 307 ? 9.516 -36.719 -16.391 1 98.44 307 THR A C 1
ATOM 2321 O O . THR A 1 307 ? 9.797 -37.594 -17.203 1 98.44 307 THR A O 1
ATOM 2324 N N . ALA A 1 308 ? 8.555 -36.781 -15.469 1 98.56 308 ALA A N 1
ATOM 2325 C CA . ALA A 1 308 ? 7.773 -38.031 -15.336 1 98.56 308 ALA A CA 1
ATOM 2326 C C . ALA A 1 308 ? 6.957 -38.281 -16.609 1 98.56 308 ALA A C 1
ATOM 2328 O O . ALA A 1 308 ? 6.887 -39.438 -17.078 1 98.56 308 ALA A O 1
ATOM 2329 N N . ALA A 1 309 ? 6.316 -37.281 -17.141 1 98.31 309 ALA A N 1
ATOM 2330 C CA . ALA A 1 309 ? 5.527 -37.406 -18.359 1 98.31 309 ALA A CA 1
ATOM 2331 C C . ALA A 1 309 ? 6.395 -37.844 -19.531 1 98.31 309 ALA A C 1
ATOM 2333 O O . ALA A 1 309 ? 6.012 -38.75 -20.297 1 98.31 309 ALA A O 1
ATOM 2334 N N . ASN A 1 310 ? 7.621 -37.281 -19.688 1 98.19 310 ASN A N 1
ATOM 2335 C CA . ASN A 1 310 ? 8.555 -37.656 -20.734 1 98.19 310 ASN A CA 1
ATOM 2336 C C . ASN A 1 310 ? 9.016 -39.125 -20.578 1 98.19 310 ASN A C 1
ATOM 2338 O O . ASN A 1 310 ? 9.117 -39.844 -21.578 1 98.19 310 ASN A O 1
ATOM 2342 N N . ARG A 1 311 ? 9.297 -39.5 -19.359 1 98.25 311 ARG A N 1
ATOM 2343 C CA . ARG A 1 311 ? 9.695 -40.875 -19.094 1 98.25 311 ARG A CA 1
ATOM 2344 C C . ARG A 1 311 ? 8.594 -41.844 -19.484 1 98.25 311 ARG A C 1
ATOM 2346 O O . ARG A 1 311 ? 8.859 -42.906 -20.062 1 98.25 311 ARG A O 1
ATOM 2353 N N . ALA A 1 312 ? 7.348 -41.469 -19.125 1 98.19 312 ALA A N 1
ATOM 2354 C CA . ALA A 1 312 ? 6.207 -42.312 -19.484 1 98.19 312 ALA A CA 1
ATOM 2355 C C . ALA A 1 312 ? 6.074 -42.469 -21 1 98.19 312 ALA A C 1
ATOM 2357 O O . ALA A 1 312 ? 5.848 -43.562 -21.516 1 98.19 312 ALA A O 1
ATOM 2358 N N . GLU A 1 313 ? 6.184 -41.344 -21.672 1 98.06 313 GLU A N 1
ATOM 2359 C CA . GLU A 1 313 ? 6.094 -41.375 -23.141 1 98.06 313 GLU A CA 1
ATOM 2360 C C . GLU A 1 313 ? 7.184 -42.25 -23.75 1 98.06 313 GLU A C 1
ATOM 2362 O O . GLU A 1 313 ? 6.91 -43.062 -24.641 1 98.06 313 GLU A O 1
ATOM 2367 N N . GLU A 1 314 ? 8.469 -42.094 -23.281 1 97.88 314 GLU A N 1
ATOM 2368 C CA . GLU A 1 314 ? 9.594 -42.875 -23.797 1 97.88 314 GLU A CA 1
ATOM 2369 C C . GLU A 1 314 ? 9.383 -44.375 -23.531 1 97.88 314 GLU A C 1
ATOM 2371 O O . GLU A 1 314 ? 9.609 -45.188 -24.422 1 97.88 314 GLU A O 1
ATOM 2376 N N . ALA A 1 315 ? 8.922 -44.625 -22.328 1 98.12 315 ALA A N 1
ATOM 2377 C CA . ALA A 1 315 ? 8.656 -46.031 -21.984 1 98.12 315 ALA A CA 1
ATOM 2378 C C . ALA A 1 315 ? 7.555 -46.594 -22.875 1 98.12 315 ALA A C 1
ATOM 2380 O O . ALA A 1 315 ? 7.633 -47.75 -23.297 1 98.12 315 ALA A O 1
ATOM 2381 N N . ALA A 1 316 ? 6.504 -45.844 -23.109 1 98.06 316 ALA A N 1
ATOM 2382 C CA . ALA A 1 316 ? 5.395 -46.281 -23.953 1 98.06 316 ALA A CA 1
ATOM 2383 C C . ALA A 1 316 ? 5.855 -46.562 -25.375 1 98.06 316 ALA A C 1
ATOM 2385 O O . ALA A 1 316 ? 5.465 -47.562 -25.984 1 98.06 316 ALA A O 1
ATOM 2386 N N . VAL A 1 317 ? 6.719 -45.688 -25.938 1 97.56 317 VAL A N 1
ATOM 2387 C CA . VAL A 1 317 ? 7.238 -45.844 -27.297 1 97.56 317 VAL A CA 1
ATOM 2388 C C . VAL A 1 317 ? 8.109 -47.094 -27.375 1 97.56 317 VAL A C 1
ATOM 2390 O O . VAL A 1 317 ? 7.984 -47.906 -28.297 1 97.56 317 VAL A O 1
ATOM 2393 N N . GLU A 1 318 ? 8.977 -47.312 -26.375 1 97.06 318 GLU A N 1
ATOM 2394 C CA . GLU A 1 318 ? 9.805 -48.5 -26.312 1 97.06 318 GLU A CA 1
ATOM 2395 C C . GLU A 1 318 ? 8.953 -49.75 -26.203 1 97.06 318 GLU A C 1
ATOM 2397 O O . GLU A 1 318 ? 9.227 -50.75 -26.875 1 97.06 318 GLU A O 1
ATOM 2402 N N . GLY A 1 319 ? 7.938 -49.656 -25.344 1 96.62 319 GLY A N 1
ATOM 2403 C CA . GLY A 1 319 ? 7.02 -50.781 -25.219 1 96.62 319 GLY A CA 1
ATOM 2404 C C . GLY A 1 319 ? 6.281 -51.094 -26.5 1 96.62 319 GLY A C 1
ATOM 2405 O O . GLY A 1 319 ? 6.105 -52.25 -26.859 1 96.62 319 GLY A O 1
ATOM 2406 N N . ALA A 1 320 ? 5.863 -50.062 -27.188 1 96.31 320 ALA A N 1
ATOM 2407 C CA . ALA A 1 320 ? 5.164 -50.25 -28.469 1 96.31 320 ALA A CA 1
ATOM 2408 C C . ALA A 1 320 ? 6.066 -50.906 -29.5 1 96.31 320 ALA A C 1
ATOM 2410 O O . ALA A 1 320 ? 5.621 -51.781 -30.25 1 96.31 320 ALA A O 1
ATOM 2411 N N . ASP A 1 321 ? 7.367 -50.562 -29.594 1 96.88 321 ASP A N 1
ATOM 2412 C CA . ASP A 1 321 ? 8.328 -51.188 -30.5 1 96.88 321 ASP A CA 1
ATOM 2413 C C . ASP A 1 321 ? 8.5 -52.656 -30.188 1 96.88 321 ASP A C 1
ATOM 2415 O O . ASP A 1 321 ? 8.492 -53.5 -31.109 1 96.88 321 ASP A O 1
ATOM 2419 N N . ALA A 1 322 ? 8.617 -52.938 -28.922 1 96.06 322 ALA A N 1
ATOM 2420 C CA . ALA A 1 322 ? 8.711 -54.312 -28.516 1 96.06 322 ALA A CA 1
ATOM 2421 C C . ALA A 1 322 ? 7.449 -55.094 -28.875 1 96.06 322 ALA A C 1
ATOM 2423 O O . ALA A 1 322 ? 7.523 -56.25 -29.328 1 96.06 322 ALA A O 1
ATOM 2424 N N . GLY A 1 323 ? 6.316 -54.438 -28.672 1 95 323 GLY A N 1
ATOM 2425 C CA . GLY A 1 323 ? 5.043 -55.062 -29 1 95 323 GLY A CA 1
ATOM 2426 C C . GLY A 1 323 ? 4.898 -55.344 -30.484 1 95 323 GLY A C 1
ATOM 2427 O O . GLY A 1 323 ? 4.422 -56.406 -30.891 1 95 323 GLY A O 1
ATOM 2428 N N . GLU A 1 324 ? 5.32 -54.438 -31.344 1 95.81 324 GLU A N 1
ATOM 2429 C CA . GLU A 1 324 ? 5.273 -54.625 -32.781 1 95.81 324 GLU A CA 1
ATOM 2430 C C . GLU A 1 324 ? 6.176 -55.781 -33.219 1 95.81 324 GLU A C 1
ATOM 2432 O O . GLU A 1 324 ? 5.82 -56.562 -34.094 1 95.81 324 GLU A O 1
ATOM 2437 N N . SER A 1 325 ? 7.332 -55.906 -32.594 1 96 325 SER A N 1
ATOM 2438 C CA . SER A 1 325 ? 8.234 -57.031 -32.844 1 96 325 SER A CA 1
ATOM 2439 C C . SER A 1 325 ? 7.602 -58.344 -32.438 1 96 325 SER A C 1
ATOM 2441 O O . SER A 1 325 ? 7.691 -59.344 -33.188 1 96 325 SER A O 1
ATOM 2443 N N . ALA A 1 326 ? 6.969 -58.312 -31.266 1 94.5 326 ALA A N 1
ATOM 2444 C CA . ALA A 1 326 ? 6.281 -59.531 -30.797 1 94.5 326 ALA A CA 1
ATOM 2445 C C . ALA A 1 326 ? 5.176 -59.938 -31.766 1 94.5 326 ALA A C 1
ATOM 2447 O O . ALA A 1 326 ? 5.023 -61.125 -32.094 1 94.5 326 ALA A O 1
ATOM 2448 N N . ARG A 1 327 ? 4.438 -59 -32.219 1 93.56 327 ARG A N 1
ATOM 2449 C CA . ARG A 1 327 ? 3.357 -59.25 -33.188 1 93.56 327 ARG A CA 1
ATOM 2450 C C . ARG A 1 327 ? 3.893 -59.875 -34.469 1 93.56 327 ARG A C 1
ATOM 2452 O O . ARG A 1 327 ? 3.311 -60.812 -35 1 93.56 327 ARG A O 1
ATOM 2459 N N . ALA A 1 328 ? 4.996 -59.375 -35 1 93.94 328 ALA A N 1
ATOM 2460 C CA . ALA A 1 328 ? 5.613 -59.906 -36.219 1 93.94 328 ALA A CA 1
ATOM 2461 C C . ALA A 1 328 ? 6.059 -61.34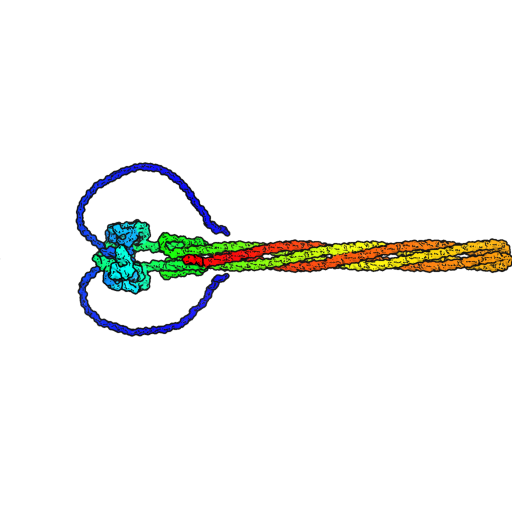4 -36.031 1 93.94 328 ALA A C 1
ATOM 2463 O O . ALA A 1 328 ? 5.871 -62.188 -36.906 1 93.94 328 ALA A O 1
ATOM 2464 N N . GLU A 1 329 ? 6.629 -61.562 -34.875 1 91.75 329 GLU A N 1
ATOM 2465 C CA . GLU A 1 329 ? 7.047 -62.906 -34.562 1 91.75 329 GLU A CA 1
ATOM 2466 C C . GLU A 1 329 ? 5.848 -63.844 -34.5 1 91.75 329 GLU A C 1
ATOM 2468 O O . GLU A 1 329 ? 5.91 -65 -35 1 91.75 329 GLU A O 1
ATOM 2473 N N . MET A 1 330 ? 4.793 -63.406 -33.938 1 90.12 330 MET A N 1
ATOM 2474 C CA . MET A 1 330 ? 3.59 -64.25 -33.812 1 90.12 330 MET A CA 1
ATOM 2475 C C . MET A 1 330 ? 2.98 -64.5 -35.188 1 90.12 330 MET A C 1
ATOM 2477 O O . MET A 1 330 ? 2.51 -65.625 -35.438 1 90.12 330 MET A O 1
ATOM 2481 N N . ASP A 1 331 ? 2.992 -63.562 -36.031 1 90.44 331 ASP A N 1
ATOM 2482 C CA . ASP A 1 331 ? 2.52 -63.75 -37.406 1 90.44 331 ASP A CA 1
ATOM 2483 C C . ASP A 1 331 ? 3.332 -64.875 -38.094 1 90.44 331 ASP A C 1
ATOM 2485 O O . ASP A 1 331 ? 2.77 -65.688 -38.812 1 90.44 331 ASP A O 1
ATOM 2489 N N . ALA A 1 332 ? 4.625 -64.812 -37.906 1 90.19 332 ALA A N 1
ATOM 2490 C CA . ALA A 1 332 ? 5.5 -65.875 -38.5 1 90.19 332 ALA A CA 1
ATOM 2491 C C . ALA A 1 332 ? 5.203 -67.25 -37.906 1 90.19 332 ALA A C 1
ATOM 2493 O O . ALA A 1 332 ? 5.258 -68.25 -38.625 1 90.19 332 ALA A O 1
ATOM 2494 N N . VAL A 1 333 ? 4.879 -67.25 -36.656 1 89.38 333 VAL A N 1
ATOM 2495 C CA . VAL A 1 333 ? 4.539 -68.5 -35.969 1 89.38 333 VAL A CA 1
ATOM 2496 C C . VAL A 1 333 ? 3.271 -69.062 -36.594 1 89.38 333 VAL A C 1
ATOM 2498 O O . VAL A 1 333 ? 3.213 -70.25 -36.875 1 89.38 333 VAL A O 1
ATOM 2501 N N . VAL A 1 334 ? 2.27 -68.25 -36.812 1 86.94 334 VAL A N 1
ATOM 2502 C CA . VAL A 1 334 ? 1.017 -68.688 -37.406 1 86.94 334 VAL A CA 1
ATOM 2503 C C . VAL A 1 334 ? 1.291 -69.312 -38.781 1 86.94 334 VAL A C 1
ATOM 2505 O O . VAL A 1 334 ? 0.77 -70.375 -39.125 1 86.94 334 VAL A O 1
ATOM 2508 N N . ASP A 1 335 ? 2.182 -68.75 -39.562 1 87.12 335 ASP A N 1
ATOM 2509 C CA . ASP A 1 335 ? 2.531 -69.25 -40.906 1 87.12 335 ASP A CA 1
ATOM 2510 C C . ASP A 1 335 ? 3.203 -70.625 -40.812 1 87.12 335 ASP A C 1
ATOM 2512 O O . ASP A 1 335 ? 2.885 -71.5 -41.594 1 87.12 335 ASP A O 1
ATOM 2516 N N . THR A 1 336 ? 4.051 -70.688 -39.875 1 83.5 336 THR A N 1
ATOM 2517 C CA . THR A 1 336 ? 4.797 -71.938 -39.75 1 83.5 336 THR A CA 1
ATOM 2518 C C . THR A 1 336 ? 3.877 -73.062 -39.281 1 83.5 336 THR A C 1
ATOM 2520 O O . THR A 1 336 ? 4.02 -74.188 -39.75 1 83.5 336 THR A O 1
ATOM 2523 N N . ILE A 1 337 ? 2.953 -72.75 -38.469 1 83.94 337 ILE A N 1
ATOM 2524 C CA . ILE A 1 337 ? 2.01 -73.75 -37.969 1 83.94 337 ILE A CA 1
ATOM 2525 C C . ILE A 1 337 ? 1.096 -74.188 -39.125 1 83.94 337 ILE A C 1
ATOM 2527 O O . ILE A 1 337 ? 0.778 -75.375 -39.25 1 83.94 337 ILE A O 1
ATOM 2531 N N . ASP A 1 338 ? 0.662 -73.312 -39.938 1 83 338 ASP A N 1
ATOM 2532 C CA . ASP A 1 338 ? -0.14 -73.625 -41.094 1 83 338 ASP A CA 1
ATOM 2533 C C . ASP A 1 338 ? 0.614 -74.625 -42.031 1 83 338 ASP A C 1
ATOM 2535 O O . ASP A 1 338 ? 0.04 -75.562 -42.5 1 83 338 ASP A O 1
ATOM 2539 N N . ASP A 1 339 ? 1.893 -74.312 -42.188 1 82.81 339 ASP A N 1
ATOM 2540 C CA . ASP A 1 339 ? 2.734 -75.25 -43 1 82.81 339 ASP A CA 1
ATOM 2541 C C . ASP A 1 339 ? 2.834 -76.625 -42.344 1 82.81 339 ASP A C 1
ATOM 2543 O O . ASP A 1 339 ? 2.83 -77.625 -43.062 1 82.81 339 ASP A O 1
ATOM 2547 N N . LEU A 1 340 ? 2.881 -76.562 -41.062 1 79.5 340 LEU A N 1
ATOM 2548 C CA . LEU A 1 340 ? 2.979 -77.812 -40.344 1 79.5 340 LEU A CA 1
ATOM 2549 C C . LEU A 1 340 ? 1.716 -78.688 -40.5 1 79.5 340 LEU A C 1
ATOM 2551 O O . LEU A 1 340 ? 1.792 -79.875 -40.656 1 79.5 340 LEU A O 1
ATOM 2555 N N . VAL A 1 341 ? 0.576 -78.062 -40.469 1 78 341 VAL A N 1
ATOM 2556 C CA . VAL A 1 341 ? -0.696 -78.75 -40.688 1 78 341 VAL A CA 1
ATOM 2557 C C . VAL A 1 341 ? -0.711 -79.375 -42.062 1 78 341 VAL A C 1
ATOM 2559 O O . VAL A 1 341 ? -1.104 -80.562 -42.219 1 78 341 VAL A O 1
ATOM 2562 N N . GLU A 1 342 ? -0.177 -78.75 -43.062 1 82.81 342 GLU A N 1
ATOM 2563 C CA . GLU A 1 342 ? -0.126 -79.25 -44.406 1 82.81 342 GLU A CA 1
ATOM 2564 C C . GLU A 1 342 ? 0.82 -80.438 -44.5 1 82.81 342 GLU A C 1
ATOM 2566 O O . GLU A 1 342 ? 0.513 -81.438 -45.156 1 82.81 342 GLU A O 1
ATOM 2571 N N . THR A 1 343 ? 1.894 -80.25 -43.844 1 79.38 343 THR A N 1
ATOM 2572 C CA . THR A 1 343 ? 2.887 -81.312 -43.844 1 79.38 343 THR A CA 1
ATOM 2573 C C . THR A 1 343 ? 2.336 -82.562 -43.188 1 79.38 343 THR A C 1
ATOM 2575 O O . THR A 1 343 ? 2.529 -83.688 -43.688 1 79.38 343 THR A O 1
ATOM 2578 N N . VAL A 1 344 ? 1.594 -82.5 -42.156 1 76.56 344 VAL A N 1
ATOM 2579 C CA . VAL A 1 344 ? 1.034 -83.625 -41.406 1 76.56 344 VAL A CA 1
ATOM 2580 C C . VAL A 1 344 ? -0.07 -84.25 -42.25 1 76.56 344 VAL A C 1
ATOM 2582 O O . VAL A 1 344 ? -0.209 -85.5 -42.25 1 76.56 344 VAL A O 1
ATOM 2585 N N . GLU A 1 345 ? -0.8 -83.5 -42.969 1 78.94 345 GLU A N 1
ATOM 2586 C CA . GLU A 1 345 ? -1.823 -84.062 -43.875 1 78.94 345 GLU A CA 1
ATOM 2587 C C . GLU A 1 345 ? -1.202 -84.875 -45 1 78.94 345 GLU A C 1
ATOM 2589 O O . GLU A 1 345 ? -1.734 -85.938 -45.344 1 78.94 345 GLU A O 1
ATOM 2594 N N . ARG A 1 346 ? -0.088 -84.375 -45.5 1 82.19 346 ARG A N 1
ATOM 2595 C CA . ARG A 1 346 ? 0.621 -85.125 -46.531 1 82.19 346 ARG A CA 1
ATOM 2596 C C . ARG A 1 346 ? 1.153 -86.438 -46 1 82.19 346 ARG A C 1
ATOM 2598 O O . ARG A 1 346 ? 1.121 -87.5 -46.688 1 82.19 346 ARG A O 1
ATOM 2605 N N . LEU A 1 347 ? 1.578 -86.375 -44.781 1 79.56 347 LEU A N 1
ATOM 2606 C CA . LEU A 1 347 ? 2.053 -87.562 -44.094 1 79.56 347 LEU A CA 1
ATOM 2607 C C . LEU A 1 347 ? 0.927 -88.625 -43.969 1 79.56 347 LEU A C 1
ATOM 2609 O O . LEU A 1 347 ? 1.134 -89.812 -44.188 1 79.56 347 LEU A O 1
ATOM 2613 N N . GLU A 1 348 ? -0.208 -88.188 -43.594 1 78.75 348 GLU A N 1
ATOM 2614 C CA . GLU A 1 348 ? -1.377 -89.062 -43.469 1 78.75 348 GLU A CA 1
ATOM 2615 C C . GLU A 1 348 ? -1.705 -89.688 -44.812 1 78.75 348 GLU A C 1
ATOM 2617 O O . GLU A 1 348 ? -1.968 -90.938 -44.844 1 78.75 348 GLU A O 1
ATOM 2622 N N . SER A 1 349 ? -1.635 -89 -45.906 1 85.56 349 SER A N 1
ATOM 2623 C CA . SER A 1 349 ? -1.945 -89.5 -47.219 1 85.56 349 SER A CA 1
ATOM 2624 C C . SER A 1 349 ? -0.92 -90.562 -47.656 1 85.56 349 SER A C 1
ATOM 2626 O O . SER A 1 349 ? -1.273 -91.562 -48.281 1 85.56 349 SER A O 1
ATOM 2628 N N . ARG A 1 350 ? 0.249 -90.312 -47.312 1 82.88 350 ARG A N 1
ATOM 2629 C CA . ARG A 1 350 ? 1.309 -91.25 -47.688 1 82.88 350 ARG A CA 1
ATOM 2630 C C . ARG A 1 350 ? 1.184 -92.562 -46.875 1 82.88 350 ARG A C 1
ATOM 2632 O O . ARG A 1 350 ? 1.438 -93.625 -47.406 1 82.88 350 ARG A O 1
ATOM 2639 N N . MET A 1 351 ? 0.787 -92.375 -45.656 1 82.5 351 MET A N 1
ATOM 2640 C CA . MET A 1 351 ? 0.586 -93.562 -44.844 1 82.5 351 MET A CA 1
ATOM 2641 C C . MET A 1 351 ? -0.569 -94.438 -45.344 1 82.5 351 MET A C 1
ATOM 2643 O O . MET A 1 351 ? -0.517 -95.625 -45.281 1 82.5 351 MET A O 1
ATOM 2647 N N . ASP A 1 352 ? -1.537 -93.812 -45.844 1 86.56 352 ASP A N 1
ATOM 2648 C CA . ASP A 1 352 ? -2.652 -94.5 -46.469 1 86.56 352 ASP A CA 1
ATOM 2649 C C . ASP A 1 352 ? -2.188 -95.312 -47.656 1 86.56 352 ASP A C 1
ATOM 2651 O O . ASP A 1 352 ? -2.619 -96.5 -47.844 1 86.56 352 ASP A O 1
ATOM 2655 N N . ALA A 1 353 ? -1.311 -94.812 -48.438 1 88.88 353 ALA A N 1
ATOM 2656 C CA . ALA A 1 353 ? -0.785 -95.5 -49.594 1 88.88 353 ALA A CA 1
ATOM 2657 C C . ALA A 1 353 ? 0.044 -96.688 -49.188 1 88.88 353 ALA A C 1
ATOM 2659 O O . ALA A 1 353 ? -0.01 -97.75 -49.875 1 88.88 353 ALA A O 1
ATOM 2660 N N . VAL A 1 354 ? 0.69 -96.5 -48.156 1 90.69 354 VAL A N 1
ATOM 2661 C CA . VAL A 1 354 ? 1.492 -97.625 -47.625 1 90.69 354 VAL A CA 1
ATOM 2662 C C . VAL A 1 354 ? 0.577 -98.75 -47.156 1 90.69 354 VAL A C 1
ATOM 2664 O O . VAL A 1 354 ? 0.839 -99.938 -47.406 1 90.69 354 VAL A O 1
ATOM 2667 N N . ASP A 1 355 ? -0.393 -98.438 -46.469 1 88.19 355 ASP A N 1
ATOM 2668 C CA . ASP A 1 355 ? -1.358 -99.438 -45.969 1 88.19 355 ASP A CA 1
ATOM 2669 C C . ASP A 1 355 ? -1.965 -100.188 -47.125 1 88.19 355 ASP A C 1
ATOM 2671 O O . ASP A 1 355 ? -2.131 -101.438 -47 1 88.19 355 ASP A O 1
ATOM 2675 N N . GLU A 1 356 ? -2.221 -99.625 -48.219 1 92.44 356 GLU A N 1
ATOM 2676 C CA . GLU A 1 356 ? -2.797 -100.25 -49.375 1 92.44 356 GLU A CA 1
ATOM 2677 C C . GLU A 1 356 ? -1.824 -101.312 -49.969 1 92.44 356 GLU A C 1
ATOM 2679 O O . GLU A 1 356 ? -2.225 -102.375 -50.344 1 92.44 356 GLU A O 1
ATOM 2684 N N . VAL A 1 357 ? -0.656 -100.875 -50 1 94.44 357 VAL A N 1
ATOM 2685 C CA . VAL A 1 357 ? 0.343 -101.75 -50.594 1 94.44 357 VAL A CA 1
ATOM 2686 C C . VAL A 1 357 ? 0.601 -102.938 -49.688 1 94.44 357 VAL A C 1
ATOM 2688 O O . VAL A 1 357 ? 0.8 -104.062 -50.188 1 94.44 357 VAL A O 1
ATOM 2691 N N . ILE A 1 358 ? 0.489 -102.688 -48.469 1 94.81 358 ILE A N 1
ATOM 2692 C CA . ILE A 1 358 ? 0.72 -103.75 -47.531 1 94.81 358 ILE A CA 1
ATOM 2693 C C . ILE A 1 358 ? -0.427 -104.75 -47.594 1 94.81 358 ILE A C 1
ATOM 2695 O O . ILE A 1 358 ? -0.213 -106 -47.438 1 94.81 358 ILE A O 1
ATOM 2699 N N . GLU A 1 359 ? -1.514 -104.375 -47.875 1 93.44 359 GLU A N 1
ATOM 2700 C CA . GLU A 1 359 ? -2.654 -105.25 -48.062 1 93.44 359 GLU A CA 1
ATOM 2701 C C . GLU A 1 359 ? -2.469 -106.125 -49.281 1 93.44 359 GLU A C 1
ATOM 2703 O O . GLU A 1 359 ? -2.82 -107.312 -49.25 1 93.44 359 GLU A O 1
ATOM 2708 N N . VAL A 1 360 ? -1.893 -105.562 -50.25 1 95.56 360 VAL A N 1
ATOM 2709 C CA . VAL A 1 360 ? -1.609 -106.312 -51.438 1 95.56 360 VAL A CA 1
ATOM 2710 C C . VAL A 1 360 ? -0.573 -107.438 -51.156 1 95.56 360 VAL A C 1
ATOM 2712 O O . VAL A 1 360 ? -0.722 -108.562 -51.562 1 95.56 360 VAL A O 1
ATOM 2715 N N . ILE A 1 361 ? 0.295 -107.062 -50.406 1 95.5 361 ILE A N 1
ATOM 2716 C CA . ILE A 1 361 ? 1.344 -108 -50.062 1 95.5 361 ILE A CA 1
ATOM 2717 C C . ILE A 1 361 ? 0.75 -109.125 -49.219 1 95.5 361 ILE A C 1
ATOM 2719 O O . ILE A 1 361 ? 1.072 -110.312 -49.438 1 95.5 361 ILE A O 1
ATOM 2723 N N . ALA A 1 362 ? -0.05 -108.875 -48.406 1 94.38 362 ALA A N 1
ATOM 2724 C CA . ALA A 1 362 ? -0.721 -109.875 -47.594 1 94.38 362 ALA A CA 1
ATOM 2725 C C . ALA A 1 362 ? -1.563 -110.812 -48.469 1 94.38 362 ALA A C 1
ATOM 2727 O O . ALA A 1 362 ? -1.578 -112 -48.25 1 94.38 362 ALA A O 1
ATOM 2728 N N . ASP A 1 363 ? -2.17 -110.25 -49.375 1 95.12 363 ASP A N 1
ATOM 2729 C CA . ASP A 1 363 ? -2.982 -111.062 -50.281 1 95.12 363 ASP A CA 1
ATOM 2730 C C . ASP A 1 363 ? -2.111 -112 -51.125 1 95.12 363 ASP A C 1
ATOM 2732 O O . ASP A 1 363 ? -2.473 -113.125 -51.344 1 95.12 363 ASP A O 1
ATOM 2736 N N . ILE A 1 364 ? -1.108 -111.438 -51.469 1 96.06 364 ILE A N 1
ATOM 2737 C CA . ILE A 1 364 ? -0.176 -112.188 -52.25 1 96.06 364 ILE A CA 1
ATOM 2738 C C . ILE A 1 364 ? 0.379 -113.375 -51.406 1 96.06 364 ILE A C 1
ATOM 2740 O O . ILE A 1 364 ? 0.536 -114.5 -51.906 1 96.06 364 ILE A O 1
ATOM 2744 N N . ALA A 1 365 ? 0.647 -113.062 -50.281 1 95.75 365 ALA A N 1
ATOM 2745 C CA . ALA A 1 365 ? 1.141 -114.125 -49.344 1 95.75 365 ALA A CA 1
ATOM 2746 C C . ALA A 1 365 ? 0.103 -115.188 -49.156 1 95.75 365 ALA A C 1
ATOM 2748 O O . ALA A 1 365 ? 0.443 -116.375 -49.125 1 95.75 365 ALA A O 1
ATOM 2749 N N . ASP A 1 366 ? -1.058 -114.875 -49.125 1 94.5 366 ASP A N 1
ATOM 2750 C CA . ASP A 1 366 ? -2.145 -115.875 -48.969 1 94.5 366 ASP A CA 1
ATOM 2751 C C . ASP A 1 366 ? -2.27 -116.688 -50.219 1 94.5 366 ASP A C 1
ATOM 2753 O O . ASP A 1 366 ? -2.455 -117.938 -50.125 1 94.5 366 ASP A O 1
ATOM 2757 N N . GLU A 1 367 ? -2.166 -116.062 -51.25 1 95.94 367 GLU A N 1
ATOM 2758 C CA . GLU A 1 367 ? -2.256 -116.812 -52.531 1 95.94 367 GLU A CA 1
ATOM 2759 C C . GLU A 1 367 ? -1.081 -117.75 -52.688 1 95.94 367 GLU A C 1
ATOM 2761 O O . GLU A 1 367 ? -1.259 -118.875 -53.156 1 95.94 367 GLU A O 1
ATOM 2766 N N . THR A 1 368 ? -0.02 -117.188 -52.281 1 94.31 368 THR A N 1
ATOM 2767 C CA . THR A 1 368 ? 1.175 -118 -52.344 1 94.31 368 THR A CA 1
ATOM 2768 C C . THR A 1 368 ? 1.059 -119.188 -51.406 1 94.31 368 THR A C 1
ATOM 2770 O O . THR A 1 368 ? 1.462 -120.312 -51.75 1 94.31 368 THR A O 1
ATOM 2773 N N . ASN A 1 369 ? 0.554 -119 -50.344 1 93.38 369 ASN A N 1
ATOM 2774 C CA . ASN A 1 369 ? 0.325 -120.062 -49.375 1 93.38 369 ASN A CA 1
ATOM 2775 C C . ASN A 1 369 ? -0.631 -121.125 -49.906 1 93.38 369 ASN A C 1
ATOM 2777 O O . ASN A 1 369 ? -0.39 -122.312 -49.75 1 93.38 369 ASN A O 1
ATOM 2781 N N . ILE A 1 370 ? -1.546 -120.812 -50.625 1 94 370 ILE A N 1
ATOM 2782 C CA . ILE A 1 370 ? -2.537 -121.688 -51.188 1 94 370 ILE A CA 1
ATOM 2783 C C . ILE A 1 370 ? -1.908 -122.5 -52.312 1 94 370 ILE A C 1
ATOM 2785 O O . ILE A 1 370 ? -2.107 -123.75 -52.406 1 94 370 ILE A O 1
ATOM 2789 N N . LEU A 1 371 ? -1.202 -121.812 -53.031 1 93.25 371 LEU A N 1
ATOM 2790 C CA . LEU A 1 371 ? -0.523 -122.5 -54.125 1 93.25 371 LEU A CA 1
ATOM 2791 C C . LEU A 1 371 ? 0.464 -123.5 -53.625 1 93.25 371 LEU A C 1
ATOM 2793 O O . LEU A 1 371 ? 0.561 -124.625 -54.156 1 93.25 371 LEU A O 1
ATOM 2797 N N . ALA A 1 372 ? 1.064 -123.188 -52.562 1 91.38 372 ALA A N 1
ATOM 2798 C CA . ALA A 1 372 ? 2.031 -124.062 -51.938 1 91.38 372 ALA A CA 1
ATOM 2799 C C . ALA A 1 372 ? 1.332 -125.25 -51.312 1 91.38 372 ALA A C 1
ATOM 2801 O O . ALA A 1 372 ? 1.824 -126.375 -51.375 1 91.38 372 ALA A O 1
ATOM 2802 N N . LEU A 1 373 ? 0.25 -125.125 -50.812 1 91.62 373 LEU A N 1
ATOM 2803 C CA . LEU A 1 373 ? -0.533 -126.25 -50.25 1 91.62 373 LEU A CA 1
ATOM 2804 C C . LEU A 1 373 ? -1.015 -127.188 -51.312 1 91.62 373 LEU A C 1
ATOM 2806 O O . LEU A 1 373 ? -0.907 -128.375 -51.156 1 91.62 373 LEU A O 1
ATOM 2810 N N . ASN A 1 374 ? -1.438 -126.688 -52.344 1 87.31 374 ASN A N 1
ATOM 2811 C CA . ASN A 1 374 ? -1.895 -127.5 -53.438 1 87.31 374 ASN A CA 1
ATOM 2812 C C . ASN A 1 374 ? -0.746 -128.25 -54.062 1 87.31 374 ASN A C 1
ATOM 2814 O O . ASN A 1 374 ? -0.918 -129.5 -54.438 1 87.31 374 ASN A O 1
ATOM 2818 N N . ALA A 1 375 ? 0.274 -127.5 -54.094 1 85.25 375 ALA A N 1
ATOM 2819 C CA . ALA A 1 375 ? 1.464 -128.25 -54.594 1 85.25 375 ALA A CA 1
ATOM 2820 C C . ALA A 1 375 ? 1.931 -129.25 -53.656 1 85.25 375 ALA A C 1
ATOM 2822 O O . ALA A 1 375 ? 2.381 -130.375 -54.125 1 85.25 375 ALA A O 1
ATOM 2823 N N . SER A 1 376 ? 1.785 -129.125 -52.438 1 86.81 376 SER A N 1
ATOM 2824 C CA . SER A 1 376 ? 2.148 -130.125 -51.469 1 86.81 376 SER A CA 1
ATOM 2825 C C . SER A 1 376 ? 1.217 -131.375 -51.531 1 86.81 376 SER A C 1
ATOM 2827 O O . SER A 1 376 ? 1.651 -132.5 -51.375 1 86.81 376 SER A O 1
ATOM 2829 N N . ILE A 1 377 ? 0.088 -131.25 -51.812 1 83.75 377 ILE A N 1
ATOM 2830 C CA . ILE A 1 377 ? -0.895 -132.25 -51.938 1 83.75 377 ILE A CA 1
ATOM 2831 C C . ILE A 1 377 ? -0.615 -133.125 -53.188 1 83.75 377 ILE A C 1
ATOM 2833 O O . ILE A 1 377 ? -0.639 -134.25 -53.188 1 83.75 377 ILE A O 1
ATOM 2837 N N . GLU A 1 378 ? -0.334 -132.375 -54.25 1 79.06 378 GLU A N 1
ATOM 2838 C CA . GLU A 1 378 ? -0.069 -133.125 -55.5 1 79.06 378 GLU A CA 1
ATOM 2839 C C . GLU A 1 378 ? 1.238 -133.875 -55.469 1 79.06 378 GLU A C 1
ATOM 2841 O O . GLU A 1 378 ? 1.33 -135 -56 1 79.06 378 GLU A O 1
ATOM 2846 N N . ALA A 1 379 ? 2.18 -133.25 -54.75 1 81.88 379 ALA A N 1
ATOM 2847 C CA . ALA A 1 379 ? 3.467 -134 -54.594 1 81.88 379 ALA A CA 1
ATOM 2848 C C . ALA A 1 379 ? 3.328 -135.25 -53.75 1 81.88 379 ALA A C 1
ATOM 2850 O O . ALA A 1 379 ? 3.971 -136.25 -54.062 1 81.88 379 ALA A O 1
ATOM 2851 N N . ALA A 1 380 ? 2.51 -135.25 -52.875 1 80.31 380 ALA A N 1
ATOM 2852 C CA . ALA A 1 380 ? 2.27 -136.5 -52.031 1 80.31 380 ALA A CA 1
ATOM 2853 C C . ALA A 1 380 ? 1.551 -137.625 -52.812 1 80.31 380 ALA A C 1
ATOM 2855 O O . ALA A 1 380 ? 1.743 -138.75 -52.531 1 80.31 380 ALA A O 1
ATOM 2856 N N . ARG A 1 381 ? 0.879 -137.25 -53.781 1 78.62 381 ARG A N 1
ATOM 2857 C CA . ARG A 1 381 ? 0.093 -138.125 -54.594 1 78.62 381 ARG A CA 1
ATOM 2858 C C . ARG A 1 381 ? 0.948 -138.75 -55.688 1 78.62 381 ARG A C 1
ATOM 2860 O O . ARG A 1 381 ? 0.589 -139.875 -56.219 1 78.62 381 ARG A O 1
ATOM 2867 N N . ALA A 1 382 ? 2.037 -138.125 -56 1 75.62 382 ALA A N 1
ATOM 2868 C CA . ALA A 1 382 ? 2.869 -138.5 -57.125 1 75.62 382 ALA A CA 1
ATOM 2869 C C . ALA A 1 382 ? 3.883 -139.625 -56.656 1 75.62 382 ALA A C 1
ATOM 2871 O O . ALA A 1 382 ? 4.43 -139.5 -55.562 1 75.62 382 ALA A O 1
ATOM 2872 N N . ASP A 1 383 ? 3.836 -141 -56.594 1 69.19 383 ASP A N 1
ATOM 2873 C CA . ASP A 1 383 ? 4.586 -142.125 -56.188 1 69.19 383 ASP A CA 1
ATOM 2874 C C . ASP A 1 383 ? 6.086 -141.875 -56.125 1 69.19 383 ASP A C 1
ATOM 2876 O O . ASP A 1 383 ? 6.602 -141.375 -55.125 1 69.19 383 ASP A O 1
ATOM 2880 N N . GLU A 1 384 ? 7.02 -142.125 -57.125 1 65.88 384 GLU A N 1
ATOM 2881 C CA . GLU A 1 384 ? 8.477 -142.125 -57.094 1 65.88 384 GLU A CA 1
ATOM 2882 C C . GLU A 1 384 ? 9.125 -140.75 -57.25 1 65.88 384 GLU A C 1
ATOM 2884 O O . GLU A 1 384 ? 10.188 -140.5 -56.688 1 65.88 384 GLU A O 1
ATOM 2889 N N . GLY A 1 385 ? 8.555 -139.75 -57.812 1 63.28 385 GLY A N 1
ATOM 2890 C CA . GLY A 1 385 ? 9.219 -138.5 -58.188 1 63.28 385 GLY A CA 1
ATOM 2891 C C . GLY A 1 385 ? 8.695 -137.25 -57.438 1 63.28 385 GLY A C 1
ATOM 2892 O O . GLY A 1 385 ? 9.211 -136.25 -57.594 1 63.28 385 GLY A O 1
ATOM 2893 N N . GLY A 1 386 ? 7.973 -137.375 -56.312 1 77 386 GLY A N 1
ATOM 2894 C CA . GLY A 1 386 ? 7.246 -136.375 -55.719 1 77 386 GLY A CA 1
ATOM 2895 C C . GLY A 1 386 ? 7.895 -135.75 -54.438 1 77 386 GLY A C 1
ATOM 2896 O O . GLY A 1 386 ? 7.523 -134.75 -53.906 1 77 386 GLY A O 1
ATOM 2897 N N . ASP A 1 387 ? 8.867 -136.5 -54 1 79.5 387 ASP A N 1
ATOM 2898 C CA . ASP A 1 387 ? 9.461 -136.125 -52.719 1 79.5 387 ASP A CA 1
ATOM 2899 C C . ASP A 1 387 ? 10.227 -134.875 -52.75 1 79.5 387 ASP A C 1
ATOM 2901 O O . ASP A 1 387 ? 10.148 -134 -51.812 1 79.5 387 ASP A O 1
ATOM 2905 N N . GLY A 1 388 ? 10.922 -134.625 -53.75 1 80.06 388 GLY A N 1
ATOM 2906 C CA . GLY A 1 388 ? 11.648 -133.375 -53.906 1 80.06 388 GLY A CA 1
ATOM 2907 C C . GLY A 1 388 ? 10.734 -132.125 -54 1 80.06 388 GLY A C 1
ATOM 2908 O O . GLY A 1 388 ? 11 -131.125 -53.406 1 80.06 388 GLY A O 1
ATOM 2909 N N . PHE A 1 389 ? 9.562 -132.375 -54.562 1 82.44 389 PHE A N 1
ATOM 2910 C CA . PHE A 1 389 ? 8.602 -131.25 -54.781 1 82.44 389 PHE A CA 1
ATOM 2911 C C . PHE A 1 389 ? 7.824 -131 -53.5 1 82.44 389 PHE A C 1
ATOM 2913 O O . PHE A 1 389 ? 7.465 -129.75 -53.219 1 82.44 389 PHE A O 1
ATOM 2920 N N . GLU A 1 390 ? 7.684 -132 -52.781 1 85.94 390 GLU A N 1
ATOM 2921 C CA . GLU A 1 390 ? 7.012 -131.875 -51.5 1 85.94 390 GLU A CA 1
ATOM 2922 C C . GLU A 1 390 ? 7.828 -131 -50.562 1 85.94 390 GLU A C 1
ATOM 2924 O O . GLU A 1 390 ? 7.273 -130.125 -49.875 1 85.94 390 GLU A O 1
ATOM 2929 N N . VAL A 1 391 ? 9.125 -131 -50.594 1 87.31 391 VAL A N 1
ATOM 2930 C CA . VAL A 1 391 ? 10.008 -130.25 -49.75 1 87.31 391 VAL A CA 1
ATOM 2931 C C . VAL A 1 391 ? 9.977 -128.75 -50.188 1 87.31 391 VAL A C 1
ATOM 2933 O O . VAL A 1 391 ? 9.898 -127.875 -49.375 1 87.31 391 VAL A O 1
ATOM 2936 N N . VAL A 1 392 ? 9.93 -128.625 -51.438 1 88.25 392 VAL A N 1
ATOM 2937 C CA . VAL A 1 392 ? 9.875 -127.25 -51.969 1 88.25 392 VAL A CA 1
ATOM 2938 C C . VAL A 1 392 ? 8.531 -126.625 -51.656 1 88.25 392 VAL A C 1
ATOM 2940 O O . VAL A 1 392 ? 8.469 -125.438 -51.219 1 88.25 392 VAL A O 1
ATOM 2943 N N . ALA A 1 393 ? 7.492 -127.312 -51.812 1 89 393 ALA A N 1
ATOM 2944 C CA . ALA A 1 393 ? 6.148 -126.812 -51.562 1 89 393 ALA A CA 1
ATOM 2945 C C . ALA A 1 393 ? 5.992 -126.438 -50.062 1 89 393 ALA A C 1
ATOM 2947 O O . ALA A 1 393 ? 5.387 -125.375 -49.75 1 89 393 ALA A O 1
ATOM 2948 N N . GLU A 1 394 ? 6.645 -127.188 -49.25 1 90.25 394 GLU A N 1
ATOM 2949 C CA . GLU A 1 394 ? 6.566 -126.938 -47.812 1 90.25 394 GLU A CA 1
ATOM 2950 C C . GLU A 1 394 ? 7.383 -125.688 -47.438 1 90.25 394 GLU A C 1
ATOM 2952 O O . GLU A 1 394 ? 6.98 -124.938 -46.562 1 90.25 394 GLU A O 1
ATOM 2957 N N . GLU A 1 395 ? 8.422 -125.562 -48.156 1 93.31 395 GLU A N 1
ATOM 2958 C CA . GLU A 1 395 ? 9.25 -124.438 -47.875 1 93.31 395 GLU A CA 1
ATOM 2959 C C . GLU A 1 395 ? 8.578 -123.125 -48.375 1 93.31 395 GLU A C 1
ATOM 2961 O O . GLU A 1 395 ? 8.609 -122.125 -47.688 1 93.31 395 GLU A O 1
ATOM 2966 N N . VAL A 1 396 ? 7.988 -123.125 -49.469 1 93.81 396 VAL A N 1
ATOM 2967 C CA . VAL A 1 396 ? 7.273 -122 -50.031 1 93.81 396 VAL A CA 1
ATOM 2968 C C . VAL A 1 396 ? 6.074 -121.688 -49.125 1 93.81 396 VAL A C 1
ATOM 2970 O O . VAL A 1 396 ? 5.762 -120.5 -48.906 1 93.81 396 VAL A O 1
ATOM 2973 N N . LYS A 1 397 ? 5.504 -122.625 -48.688 1 94.19 397 LYS A N 1
ATOM 2974 C CA . LYS A 1 397 ? 4.391 -122.438 -47.75 1 94.19 397 LYS A CA 1
ATOM 2975 C C . LYS A 1 397 ? 4.844 -121.688 -46.5 1 94.19 397 LYS A C 1
ATOM 2977 O O . LYS A 1 397 ? 4.191 -120.75 -46.062 1 94.19 397 LYS A O 1
ATOM 2982 N N . ALA A 1 398 ? 5.969 -122.062 -45.969 1 94.19 398 ALA A N 1
ATOM 2983 C CA . ALA A 1 398 ? 6.512 -121.438 -44.75 1 94.19 398 ALA A CA 1
ATOM 2984 C C . ALA A 1 398 ? 6.887 -120 -45.031 1 94.19 398 ALA A C 1
ATOM 2986 O O . ALA A 1 398 ? 6.652 -119.125 -44.188 1 94.19 398 ALA A O 1
ATOM 2987 N N . LEU A 1 399 ? 7.348 -119.688 -46.156 1 94.81 399 LEU A N 1
ATOM 2988 C CA . LEU A 1 399 ? 7.742 -118.375 -46.5 1 94.81 399 LEU A CA 1
ATOM 2989 C C . LEU A 1 399 ? 6.516 -117.5 -46.75 1 94.81 399 LEU A C 1
ATOM 2991 O O . LEU A 1 399 ? 6.523 -116.312 -46.406 1 94.81 399 LEU A O 1
ATOM 2995 N N . ALA A 1 400 ? 5.539 -118.062 -47.312 1 95.56 400 ALA A N 1
ATOM 2996 C CA . ALA A 1 400 ? 4.289 -117.312 -47.531 1 95.56 400 ALA A CA 1
ATOM 2997 C C . ALA A 1 400 ? 3.645 -116.938 -46.188 1 95.56 400 ALA A C 1
ATOM 2999 O O . ALA A 1 400 ? 3.129 -115.812 -46.031 1 95.56 400 ALA A O 1
ATOM 3000 N N . GLU A 1 401 ? 3.766 -117.875 -45.281 1 94.81 401 GLU A N 1
ATOM 3001 C CA . GLU A 1 401 ? 3.229 -117.562 -43.969 1 94.81 401 GLU A CA 1
ATOM 3002 C C . GLU A 1 401 ? 4.031 -116.5 -43.25 1 94.81 401 GLU A C 1
ATOM 3004 O O . GLU A 1 401 ? 3.465 -115.625 -42.562 1 94.81 401 GLU A O 1
ATOM 3009 N N . GLU A 1 402 ? 5.25 -116.562 -43.438 1 95 402 GLU A N 1
ATOM 3010 C CA . GLU A 1 402 ? 6.109 -115.562 -42.844 1 95 402 GLU A CA 1
ATOM 3011 C C . GLU A 1 402 ? 5.852 -114.188 -43.438 1 95 402 GLU A C 1
ATOM 3013 O O . GLU A 1 402 ? 5.832 -113.125 -42.75 1 95 402 GLU A O 1
ATOM 3018 N N . THR A 1 403 ? 5.656 -114.062 -44.688 1 95.06 403 THR A N 1
ATOM 3019 C CA . THR A 1 403 ? 5.348 -112.812 -45.375 1 95.06 403 THR A CA 1
ATOM 3020 C C . THR A 1 403 ? 4.02 -112.25 -44.875 1 95.06 403 THR A C 1
ATOM 3022 O O . THR A 1 403 ? 3.9 -111 -44.656 1 95.06 403 THR A O 1
ATOM 3025 N N . LYS A 1 404 ? 3.102 -113.125 -44.75 1 95.31 404 LYS A N 1
ATOM 3026 C CA . LYS A 1 404 ? 1.793 -112.688 -44.281 1 95.31 404 LYS A CA 1
ATOM 3027 C C . LYS A 1 404 ? 1.895 -112.125 -42.875 1 95.31 404 LYS A C 1
ATOM 3029 O O . LYS A 1 404 ? 1.328 -111.062 -42.562 1 95.31 404 LYS A O 1
ATOM 3034 N N . ASP A 1 405 ? 2.709 -112.812 -42 1 95.75 405 ASP A N 1
ATOM 3035 C CA . ASP A 1 405 ? 2.9 -112.312 -40.656 1 95.75 405 ASP A CA 1
ATOM 3036 C C . ASP A 1 405 ? 3.576 -110.938 -40.625 1 95.75 405 ASP A C 1
ATOM 3038 O O . ASP A 1 405 ? 3.18 -110.062 -39.875 1 95.75 405 ASP A O 1
ATOM 3042 N N . ASN A 1 406 ? 4.48 -110.812 -41.438 1 94.81 406 ASN A N 1
ATOM 3043 C CA . ASN A 1 406 ? 5.184 -109.5 -41.531 1 94.81 406 ASN A CA 1
ATOM 3044 C C . ASN A 1 406 ? 4.285 -108.438 -42.094 1 94.81 406 ASN A C 1
ATOM 3046 O O . ASN A 1 406 ? 4.344 -107.25 -41.625 1 94.81 406 ASN A O 1
ATOM 3050 N N . ALA A 1 407 ? 3.475 -108.688 -43 1 94.12 407 ALA A N 1
ATOM 3051 C CA . ALA A 1 407 ? 2.543 -107.688 -43.594 1 94.12 407 ALA A CA 1
ATOM 3052 C C . ALA A 1 407 ? 1.525 -107.25 -42.531 1 94.12 407 ALA A C 1
ATOM 3054 O O . ALA A 1 407 ? 1.204 -106.062 -42.469 1 94.12 407 ALA A O 1
ATOM 3055 N N . GLU A 1 408 ? 1.127 -108.25 -41.781 1 93.81 408 GLU A N 1
ATOM 3056 C CA . GLU A 1 408 ? 0.187 -107.938 -40.719 1 93.81 408 GLU A CA 1
ATOM 3057 C C . GLU A 1 408 ? 0.844 -107 -39.656 1 93.81 408 GLU A C 1
ATOM 3059 O O . GLU A 1 408 ? 0.219 -106.125 -39.125 1 93.81 408 GLU A O 1
ATOM 3064 N N . GLU A 1 409 ? 2.064 -107.312 -39.438 1 93.81 409 GLU A N 1
ATOM 3065 C CA . GLU A 1 409 ? 2.805 -106.5 -38.469 1 93.81 409 GLU A CA 1
ATOM 3066 C C . GLU A 1 409 ? 2.947 -105.062 -39 1 93.81 409 GLU A C 1
ATOM 3068 O O . GLU A 1 409 ? 2.775 -104.125 -38.25 1 93.81 409 GLU A O 1
ATOM 3073 N N . ILE A 1 410 ? 3.184 -104.812 -40.156 1 93.25 410 ILE A N 1
ATOM 3074 C CA . ILE A 1 410 ? 3.328 -103.5 -40.75 1 93.25 410 ILE A CA 1
ATOM 3075 C C . ILE A 1 410 ? 1.983 -102.812 -40.75 1 93.25 410 ILE A C 1
ATOM 3077 O O . ILE A 1 410 ? 1.92 -101.562 -40.438 1 93.25 410 ILE A O 1
ATOM 3081 N N . SER A 1 411 ? 0.94 -103.562 -41.094 1 91.88 411 SER A N 1
ATOM 3082 C CA . SER A 1 411 ? -0.393 -103 -41.062 1 91.88 411 SER A CA 1
ATOM 3083 C C . SER A 1 411 ? -0.726 -102.438 -39.688 1 91.88 411 SER A C 1
ATOM 3085 O O . SER A 1 411 ? -1.263 -101.312 -39.562 1 91.88 411 SER A O 1
ATOM 3087 N N . ASP A 1 412 ? -0.291 -103.125 -38.594 1 92.69 412 ASP A N 1
ATOM 3088 C CA . ASP A 1 412 ? -0.524 -102.688 -37.25 1 92.69 412 ASP A CA 1
ATOM 3089 C C . ASP A 1 412 ? 0.276 -101.438 -36.938 1 92.69 412 ASP A C 1
ATOM 3091 O O . ASP A 1 412 ? -0.235 -100.5 -36.312 1 92.69 412 ASP A O 1
ATOM 3095 N N . ARG A 1 413 ? 1.405 -101.375 -37.406 1 88 413 ARG A N 1
ATOM 3096 C CA . ARG A 1 413 ? 2.262 -100.188 -37.188 1 88 413 ARG A CA 1
ATOM 3097 C C . ARG A 1 413 ? 1.746 -99 -37.938 1 88 413 ARG A C 1
ATOM 3099 O O . ARG A 1 413 ? 1.836 -97.875 -37.438 1 88 413 ARG A O 1
ATOM 3106 N N . ILE A 1 414 ? 1.212 -99.188 -39.094 1 88.31 414 ILE A N 1
ATOM 3107 C CA . ILE A 1 414 ? 0.687 -98.125 -39.906 1 88.31 414 ILE A CA 1
ATOM 3108 C C . ILE A 1 414 ? -0.533 -97.5 -39.219 1 88.31 414 ILE A C 1
ATOM 3110 O O . ILE A 1 414 ? -0.704 -96.312 -39.219 1 88.31 414 ILE A O 1
ATOM 3114 N N . VAL A 1 415 ? -1.319 -98.375 -38.625 1 89.12 415 VAL A N 1
ATOM 3115 C CA . VAL A 1 415 ? -2.482 -97.938 -37.906 1 89.12 415 VAL A CA 1
ATOM 3116 C C . VAL A 1 415 ? -2.031 -97.062 -36.719 1 89.12 415 VAL A C 1
ATOM 3118 O O . VAL A 1 415 ? -2.615 -96 -36.469 1 89.12 415 VAL A O 1
ATOM 3121 N N . GLU A 1 416 ? -0.932 -97.438 -36.094 1 87.25 416 GLU A N 1
ATOM 3122 C CA . GLU A 1 416 ? -0.387 -96.625 -34.969 1 87.25 416 GLU A CA 1
ATOM 3123 C C . GLU A 1 416 ? 0.159 -95.312 -35.438 1 87.25 416 GLU A C 1
ATOM 3125 O O . GLU A 1 416 ? -0.025 -94.25 -34.781 1 87.25 416 GLU A O 1
ATOM 3130 N N . ILE A 1 417 ? 0.695 -95.25 -36.531 1 83.38 417 ILE A N 1
ATOM 3131 C CA . ILE A 1 417 ? 1.258 -94.062 -37.094 1 83.38 417 ILE A CA 1
ATOM 3132 C C . ILE A 1 417 ? 0.132 -93.062 -37.5 1 83.38 417 ILE A C 1
ATOM 3134 O O . ILE A 1 417 ? 0.232 -91.875 -37.281 1 83.38 417 ILE A O 1
ATOM 3138 N N . GLN A 1 418 ? -0.871 -93.688 -38.125 1 83.44 418 GLN A N 1
ATOM 3139 C CA . GLN A 1 418 ? -2.02 -92.875 -38.531 1 83.44 418 GLN A CA 1
ATOM 3140 C C . GLN A 1 418 ? -2.666 -92.188 -37.281 1 83.44 418 GLN A C 1
ATOM 3142 O O . GLN A 1 418 ? -3.053 -91.062 -37.344 1 83.44 418 GLN A O 1
ATOM 3147 N N . GLU A 1 419 ? -2.715 -92.938 -36.156 1 87.06 419 GLU A N 1
ATOM 3148 C CA . GLU A 1 419 ? -3.275 -92.438 -34.906 1 87.06 419 GLU A CA 1
ATOM 3149 C C . GLU A 1 419 ? -2.395 -91.312 -34.344 1 87.06 419 GLU A C 1
ATOM 3151 O O . GLU A 1 419 ? -2.9 -90.25 -33.906 1 87.06 419 GLU A O 1
ATOM 3156 N N . GLN A 1 420 ? -1.182 -91.5 -34.438 1 82.06 420 GLN A N 1
ATOM 3157 C CA . GLN A 1 420 ? -0.24 -90.5 -33.938 1 82.06 420 GLN A CA 1
ATOM 3158 C C . GLN A 1 420 ? -0.254 -89.25 -34.781 1 82.06 420 GLN A C 1
ATOM 3160 O O . GLN A 1 420 ? -0.111 -88.125 -34.281 1 82.06 420 GLN A O 1
ATOM 3165 N N . THR A 1 421 ? -0.36 -89.375 -36.062 1 80.88 421 THR A N 1
ATOM 3166 C CA . THR A 1 421 ? -0.438 -88.25 -36.969 1 80.88 421 THR A CA 1
ATOM 3167 C C . THR A 1 421 ? -1.697 -87.438 -36.688 1 80.88 421 THR A C 1
ATOM 3169 O O . THR A 1 421 ? -1.65 -86.188 -36.688 1 80.88 421 THR A O 1
ATOM 3172 N N . SER A 1 422 ? -2.766 -88.188 -36.469 1 83.88 422 SER A N 1
ATOM 3173 C CA . SER A 1 422 ? -4.02 -87.5 -36.156 1 83.88 422 SER A CA 1
ATOM 3174 C C . SER A 1 422 ? -3.9 -86.688 -34.875 1 83.88 422 SER A C 1
ATOM 3176 O O . SER A 1 422 ? -4.395 -85.562 -34.781 1 83.88 422 SER A O 1
ATOM 3178 N N . GLU A 1 423 ? -3.182 -87.25 -33.906 1 82.56 423 GLU A N 1
ATOM 3179 C CA . GLU A 1 423 ? -2.947 -86.562 -32.656 1 82.56 423 GLU A CA 1
ATOM 3180 C C . GLU A 1 423 ? -2.076 -85.312 -32.844 1 82.56 423 GLU A C 1
ATOM 3182 O O . GLU A 1 423 ? -2.295 -84.25 -32.219 1 82.56 423 GLU A O 1
ATOM 3187 N N . THR A 1 424 ? -1.187 -85.375 -33.719 1 79 424 THR A N 1
ATOM 3188 C CA . THR A 1 424 ? -0.299 -84.25 -34.031 1 79 424 THR A CA 1
ATOM 3189 C C . THR A 1 424 ? -1.074 -83.125 -34.688 1 79 424 THR A C 1
ATOM 3191 O O . THR A 1 424 ? -0.857 -81.938 -34.344 1 79 424 THR A O 1
ATOM 3194 N N . VAL A 1 425 ? -1.95 -83.438 -35.625 1 80.25 425 VAL A N 1
ATOM 3195 C CA . VAL A 1 425 ? -2.775 -82.438 -36.281 1 80.25 425 VAL A CA 1
ATOM 3196 C C . VAL A 1 425 ? -3.629 -81.75 -35.219 1 80.25 425 VAL A C 1
ATOM 3198 O O . VAL A 1 425 ? -3.729 -80.5 -35.25 1 80.25 425 VAL A O 1
ATOM 3201 N N . ASP A 1 426 ? -4.164 -82.5 -34.219 1 83.25 426 ASP A N 1
ATOM 3202 C CA . ASP A 1 426 ? -5.004 -81.938 -33.188 1 83.25 426 ASP A CA 1
ATOM 3203 C C . ASP A 1 426 ? -4.207 -80.938 -32.312 1 83.25 426 ASP A C 1
ATOM 3205 O O . ASP A 1 426 ? -4.68 -79.875 -31.984 1 83.25 426 ASP A O 1
ATOM 3209 N N . ARG A 1 427 ? -3.062 -81.312 -31.969 1 81.94 427 ARG A N 1
ATOM 3210 C CA . ARG A 1 427 ? -2.215 -80.5 -31.125 1 81.94 427 ARG A CA 1
ATOM 3211 C C . ARG A 1 427 ? -1.759 -79.25 -31.875 1 81.94 427 ARG A C 1
ATOM 3213 O O . ARG A 1 427 ? -1.606 -78.188 -31.266 1 81.94 427 ARG A O 1
ATOM 3220 N N . THR A 1 428 ? -1.517 -79.312 -33.125 1 82 428 THR A N 1
ATOM 3221 C CA . THR A 1 428 ? -1.118 -78.188 -33.969 1 82 428 THR A CA 1
ATOM 3222 C C . THR A 1 428 ? -2.248 -77.188 -34.062 1 82 428 THR A C 1
ATOM 3224 O O . THR A 1 428 ? -2.014 -76 -33.938 1 82 428 THR A O 1
ATOM 3227 N N . GLU A 1 429 ? -3.443 -77.75 -34.219 1 83.94 429 GLU A N 1
ATOM 3228 C CA . GLU A 1 429 ? -4.605 -76.875 -34.25 1 83.94 429 GLU A CA 1
ATOM 3229 C C . GLU A 1 429 ? -4.805 -76.125 -32.938 1 83.94 429 GLU A C 1
ATOM 3231 O O . GLU A 1 429 ? -5.145 -74.938 -32.938 1 83.94 429 GLU A O 1
ATOM 3236 N N . GLU A 1 430 ? -4.547 -76.812 -31.844 1 85.69 430 GLU A N 1
ATOM 3237 C CA . GLU A 1 430 ? -4.629 -76.188 -30.531 1 85.69 430 GLU A CA 1
ATOM 3238 C C . GLU A 1 430 ? -3.57 -75.125 -30.359 1 85.69 430 GLU A C 1
ATOM 3240 O O . GLU A 1 430 ? -3.844 -74.062 -29.797 1 85.69 430 GLU A O 1
ATOM 3245 N N . THR A 1 431 ? -2.424 -75.375 -30.875 1 85.12 431 THR A N 1
ATOM 3246 C CA . THR A 1 431 ? -1.332 -74.438 -30.812 1 85.12 431 THR A CA 1
ATOM 3247 C C . THR A 1 431 ? -1.684 -73.125 -31.609 1 85.12 431 THR A C 1
ATOM 3249 O O . THR A 1 431 ? -1.438 -72.062 -31.156 1 85.12 431 THR A O 1
ATOM 3252 N N . ASN A 1 432 ? -2.236 -73.375 -32.781 1 85.06 432 ASN A N 1
ATOM 3253 C CA . ASN A 1 432 ? -2.643 -72.25 -33.625 1 85.06 432 ASN A CA 1
ATOM 3254 C C . ASN A 1 432 ? -3.654 -71.375 -32.938 1 85.06 432 ASN A C 1
ATOM 3256 O O . ASN A 1 432 ? -3.566 -70.125 -33 1 85.06 432 ASN A O 1
ATOM 3260 N N . GLU A 1 433 ? -4.598 -72 -32.188 1 88.94 433 GLU A N 1
ATOM 3261 C CA . GLU A 1 433 ? -5.605 -71.188 -31.453 1 88.94 433 GLU A CA 1
ATOM 3262 C C . GLU A 1 433 ? -4.973 -70.375 -30.344 1 88.94 433 GLU A C 1
ATOM 3264 O O . GLU A 1 433 ? -5.348 -69.25 -30.109 1 88.94 433 GLU A O 1
ATOM 3269 N N . ARG A 1 434 ? -4.023 -70.938 -29.703 1 88.62 434 ARG A N 1
ATOM 3270 C CA . ARG A 1 434 ? -3.35 -70.25 -28.609 1 88.62 434 ARG A CA 1
ATOM 3271 C C . ARG A 1 434 ? -2.506 -69.125 -29.125 1 88.62 434 ARG A C 1
ATOM 3273 O O . ARG A 1 434 ? -2.449 -68.062 -28.5 1 88.62 434 ARG A O 1
ATOM 3280 N N . VAL A 1 435 ? -1.879 -69.312 -30.234 1 90.38 435 VAL A N 1
ATOM 3281 C CA . VAL A 1 435 ? -1.056 -68.25 -30.844 1 90.38 435 VAL A CA 1
ATOM 3282 C C . VAL A 1 435 ? -1.938 -67.062 -31.281 1 90.38 435 VAL A C 1
ATOM 3284 O O . VAL A 1 435 ? -1.58 -65.938 -31.078 1 90.38 435 VAL A O 1
ATOM 3287 N N . ARG A 1 436 ? -3.078 -67.438 -31.844 1 90 436 ARG A N 1
ATOM 3288 C CA . ARG A 1 436 ? -4.016 -66.375 -32.25 1 90 436 ARG A CA 1
ATOM 3289 C C . ARG A 1 436 ? -4.504 -65.562 -31.016 1 90 436 ARG A C 1
ATOM 3291 O O . ARG A 1 436 ? -4.621 -64.375 -31.078 1 90 436 ARG A O 1
ATOM 3298 N N . GLY A 1 437 ? -4.754 -66.312 -29.922 1 91 437 GLY A N 1
ATOM 3299 C CA . GLY A 1 437 ? -5.117 -65.625 -28.688 1 91 437 GLY A CA 1
ATOM 3300 C C . GLY A 1 437 ? -4.031 -64.75 -28.156 1 91 437 GLY A C 1
ATOM 3301 O O . GLY A 1 437 ? -4.309 -63.594 -27.75 1 91 437 GLY A O 1
ATOM 3302 N N . ALA A 1 438 ? -2.836 -65.125 -28.234 1 92.12 438 ALA A N 1
ATOM 3303 C CA . ALA A 1 438 ? -1.708 -64.312 -27.797 1 92.12 438 ALA A CA 1
ATOM 3304 C C . ALA A 1 438 ? -1.569 -63.094 -28.688 1 92.12 438 ALA A C 1
ATOM 3306 O O . ALA A 1 438 ? -1.29 -62 -28.188 1 92.12 438 ALA A O 1
ATOM 3307 N N . SER A 1 439 ? -1.754 -63.281 -29.953 1 93.06 439 SER A N 1
ATOM 3308 C CA . SER A 1 439 ? -1.667 -62.156 -30.891 1 93.06 439 SER A CA 1
ATOM 3309 C C . SER A 1 439 ? -2.717 -61.094 -30.578 1 93.06 439 SER A C 1
ATOM 3311 O O . SER A 1 439 ? -2.434 -59.906 -30.641 1 93.06 439 SER A O 1
ATOM 3313 N N . GLU A 1 440 ? -3.924 -61.5 -30.188 1 94.56 440 GLU A N 1
ATOM 3314 C CA . GLU A 1 440 ? -4.988 -60.562 -29.828 1 94.56 440 GLU A CA 1
ATOM 3315 C C . GLU A 1 440 ? -4.637 -59.781 -28.562 1 94.56 440 GLU A C 1
ATOM 3317 O O . GLU A 1 440 ? -4.898 -58.594 -28.469 1 94.56 440 GLU A O 1
ATOM 3322 N N . GLU A 1 441 ? -4.062 -60.469 -27.641 1 95.38 441 GLU A N 1
ATOM 3323 C CA . GLU A 1 441 ? -3.65 -59.812 -26.406 1 95.38 441 GLU A CA 1
ATOM 3324 C C . GLU A 1 441 ? -2.531 -58.812 -26.656 1 95.38 441 GLU A C 1
ATOM 3326 O O . GLU A 1 441 ? -2.486 -57.75 -26.031 1 95.38 441 GLU A O 1
ATOM 3331 N N . ILE A 1 442 ? -1.637 -59.094 -27.531 1 96.06 442 ILE A N 1
ATOM 3332 C CA . ILE A 1 442 ? -0.554 -58.188 -27.891 1 96.06 442 ILE A CA 1
ATOM 3333 C C . ILE A 1 442 ? -1.129 -56.938 -28.547 1 96.06 442 ILE A C 1
ATOM 3335 O O . ILE A 1 442 ? -0.674 -55.844 -28.297 1 96.06 442 ILE A O 1
ATOM 3339 N N . GLU A 1 443 ? -2.137 -57.156 -29.359 1 95.81 443 GLU A N 1
ATOM 3340 C CA . GLU A 1 443 ? -2.799 -56 -30 1 95.81 443 GLU A CA 1
ATOM 3341 C C . GLU A 1 443 ? -3.443 -55.094 -28.953 1 95.81 443 GLU A C 1
ATOM 3343 O O . GLU A 1 443 ? -3.377 -53.875 -29.062 1 95.81 443 GLU A O 1
ATOM 3348 N N . ALA A 1 444 ? -4.012 -55.656 -27.953 1 95.88 444 ALA A N 1
ATOM 3349 C CA . ALA A 1 444 ? -4.605 -54.906 -26.859 1 95.88 444 ALA A CA 1
ATOM 3350 C C . ALA A 1 444 ? -3.543 -54.125 -26.094 1 95.88 444 ALA A C 1
ATOM 3352 O O . ALA A 1 444 ? -3.77 -52.969 -25.703 1 95.88 444 ALA A O 1
ATOM 3353 N N . MET A 1 445 ? -2.43 -54.688 -25.891 1 97.12 445 MET A N 1
ATOM 3354 C CA . MET A 1 445 ? -1.307 -54 -25.25 1 97.12 445 MET A CA 1
ATOM 3355 C C . MET A 1 445 ? -0.846 -52.812 -26.078 1 97.12 445 MET A C 1
ATOM 3357 O O . MET A 1 445 ? -0.575 -51.75 -25.516 1 97.12 445 MET A O 1
ATOM 3361 N N . LEU A 1 446 ? -0.78 -53.031 -27.359 1 97.06 446 LEU A N 1
ATOM 3362 C CA . LEU A 1 446 ? -0.341 -51.969 -28.25 1 97.06 446 LEU A CA 1
ATOM 3363 C C . LEU A 1 446 ? -1.321 -50.812 -28.219 1 97.06 446 LEU A C 1
ATOM 3365 O O . LEU A 1 446 ? -0.909 -49.656 -28.203 1 97.06 446 LEU A O 1
ATOM 3369 N N . ASP A 1 447 ? -2.615 -51.125 -28.094 1 97 447 ASP A N 1
ATOM 3370 C CA . ASP A 1 447 ? -3.633 -50.062 -27.969 1 97 447 ASP A CA 1
ATOM 3371 C C . ASP A 1 447 ? -3.459 -49.281 -26.672 1 97 447 ASP A C 1
ATOM 3373 O O . ASP A 1 447 ? -3.576 -48.062 -26.656 1 97 447 ASP A O 1
ATOM 3377 N N . SER A 1 448 ? -3.201 -50.031 -25.641 1 97.88 448 SER A N 1
ATOM 3378 C CA . SER A 1 448 ? -2.977 -49.375 -24.344 1 97.88 448 SER A CA 1
ATOM 3379 C C . SER A 1 448 ? -1.761 -48.469 -24.375 1 97.88 448 SER A C 1
ATOM 3381 O O . SER A 1 448 ? -1.79 -47.375 -23.828 1 97.88 448 SER A O 1
ATOM 3383 N N . LEU A 1 449 ? -0.741 -48.875 -25.016 1 97.56 449 LEU A N 1
ATOM 3384 C CA . LEU A 1 449 ? 0.478 -48.062 -25.109 1 97.56 449 LEU A CA 1
ATOM 3385 C C . LEU A 1 449 ? 0.233 -46.781 -25.922 1 97.56 449 LEU A C 1
ATOM 3387 O O . LEU A 1 449 ? 0.778 -45.75 -25.609 1 97.56 449 LEU A O 1
ATOM 3391 N N . ASP A 1 450 ? -0.583 -46.906 -26.938 1 97.44 450 ASP A N 1
ATOM 3392 C CA . ASP A 1 450 ? -0.959 -45.719 -27.719 1 97.44 450 ASP A CA 1
ATOM 3393 C C . ASP A 1 450 ? -1.724 -44.719 -26.859 1 97.44 450 ASP A C 1
ATOM 3395 O O . ASP A 1 450 ? -1.479 -43.5 -26.938 1 97.44 450 ASP A O 1
ATOM 3399 N N . ASP A 1 451 ? -2.602 -45.219 -26.047 1 97.81 451 ASP A N 1
ATOM 3400 C CA . ASP A 1 451 ? -3.346 -44.375 -25.125 1 97.81 451 ASP A CA 1
ATOM 3401 C C . ASP A 1 451 ? -2.406 -43.688 -24.141 1 97.81 451 ASP A C 1
ATOM 3403 O O . ASP A 1 451 ? -2.607 -42.531 -23.797 1 97.81 451 ASP A O 1
ATOM 3407 N N . ILE A 1 452 ? -1.44 -44.375 -23.734 1 97.88 452 ILE A N 1
ATOM 3408 C CA . ILE A 1 452 ? -0.479 -43.844 -22.766 1 97.88 452 ILE A CA 1
ATOM 3409 C C . ILE A 1 452 ? 0.327 -42.719 -23.406 1 97.88 452 ILE A C 1
ATOM 3411 O O . ILE A 1 452 ? 0.574 -41.688 -22.781 1 97.88 452 ILE A O 1
ATOM 3415 N N . VAL A 1 453 ? 0.756 -42.906 -24.641 1 97.88 453 VAL A N 1
ATOM 3416 C CA . VAL A 1 453 ? 1.492 -41.844 -25.344 1 97.88 453 VAL A CA 1
ATOM 3417 C C . VAL A 1 453 ? 0.65 -40.594 -25.406 1 97.88 453 VAL A C 1
ATOM 3419 O O . VAL A 1 453 ? 1.135 -39.5 -25.078 1 97.88 453 VAL A O 1
ATOM 3422 N N . SER A 1 454 ? -0.634 -40.719 -25.703 1 98 454 SER A N 1
ATOM 3423 C CA . SER A 1 454 ? -1.546 -39.594 -25.781 1 98 454 SER A CA 1
ATOM 3424 C C . SER A 1 454 ? -1.709 -38.906 -24.422 1 98 454 SER A C 1
ATOM 3426 O O . SER A 1 454 ? -1.666 -37.688 -24.328 1 98 454 SER A O 1
ATOM 3428 N N . ALA A 1 455 ? -1.886 -39.719 -23.406 1 98.31 455 ALA A N 1
ATOM 3429 C CA . ALA A 1 455 ? -2.066 -39.188 -22.047 1 98.31 455 ALA A CA 1
ATOM 3430 C C . ALA A 1 455 ? -0.804 -38.5 -21.562 1 98.31 455 ALA A C 1
ATOM 3432 O O . ALA A 1 455 ? -0.879 -37.406 -20.953 1 98.31 455 ALA A O 1
ATOM 3433 N N . ALA A 1 456 ? 0.335 -39.094 -21.828 1 97.88 456 ALA A N 1
ATOM 3434 C CA . ALA A 1 456 ? 1.611 -38.5 -21.422 1 97.88 456 ALA A CA 1
ATOM 3435 C C . ALA A 1 456 ? 1.851 -37.156 -22.125 1 97.88 456 ALA A C 1
ATOM 3437 O O . ALA A 1 456 ? 2.307 -36.188 -21.5 1 97.88 456 ALA A O 1
ATOM 3438 N N . GLN A 1 457 ? 1.484 -37.062 -23.359 1 97.5 457 GLN A N 1
ATOM 3439 C CA . GLN A 1 457 ? 1.617 -35.812 -24.109 1 97.5 457 GLN A CA 1
ATOM 3440 C C . GLN A 1 457 ? 0.677 -34.75 -23.578 1 97.5 457 GLN A C 1
ATOM 3442 O O . GLN A 1 457 ? 1.059 -33.594 -23.453 1 97.5 457 GLN A O 1
ATOM 3447 N N . GLU A 1 458 ? -0.498 -35.125 -23.234 1 97.75 458 GLU A N 1
ATOM 3448 C CA . GLU A 1 458 ? -1.455 -34.219 -22.641 1 97.75 458 GLU A CA 1
ATOM 3449 C C . GLU A 1 458 ? -0.949 -33.688 -21.297 1 97.75 458 GLU A C 1
ATOM 3451 O O . GLU A 1 458 ? -1.06 -32.5 -21.016 1 97.75 458 GLU A O 1
ATOM 3456 N N . ALA A 1 459 ? -0.388 -34.531 -20.5 1 97.69 459 ALA A N 1
ATOM 3457 C CA . ALA A 1 459 ? 0.189 -34.156 -19.219 1 97.69 459 ALA A CA 1
ATOM 3458 C C . ALA A 1 459 ? 1.364 -33.188 -19.422 1 97.69 459 ALA A C 1
ATOM 3460 O O . ALA A 1 459 ? 1.478 -32.188 -18.719 1 97.69 459 ALA A O 1
ATOM 3461 N N . ALA A 1 460 ? 2.189 -33.562 -20.375 1 97.75 460 ALA A N 1
ATOM 3462 C CA . ALA A 1 460 ? 3.344 -32.719 -20.688 1 97.75 460 ALA A CA 1
ATOM 3463 C C . ALA A 1 460 ? 2.908 -31.312 -21.125 1 97.75 460 ALA A C 1
ATOM 3465 O O . ALA A 1 460 ? 3.467 -30.312 -20.672 1 97.75 460 ALA A O 1
ATOM 3466 N N . ASP A 1 461 ? 1.868 -31.234 -21.953 1 97.75 461 ASP A N 1
ATOM 3467 C CA . ASP A 1 461 ? 1.327 -29.953 -22.391 1 97.75 461 ASP A CA 1
ATOM 3468 C C . ASP A 1 461 ? 0.741 -29.156 -21.234 1 97.75 461 ASP A C 1
ATOM 3470 O O . ASP A 1 461 ? 0.987 -27.953 -21.094 1 97.75 461 ASP A O 1
ATOM 3474 N N . GLY A 1 462 ? -0.011 -29.891 -20.422 1 97.81 462 GLY A N 1
ATOM 3475 C CA . GLY A 1 462 ? -0.62 -29.266 -19.266 1 97.81 462 GLY A CA 1
ATOM 3476 C C . GLY A 1 462 ? 0.397 -28.688 -18.297 1 97.81 462 GLY A C 1
ATOM 3477 O O . GLY A 1 462 ? 0.239 -27.562 -17.812 1 97.81 462 GLY A O 1
ATOM 3478 N N . ILE A 1 463 ? 1.478 -29.359 -18.047 1 98.06 463 ILE A N 1
ATOM 3479 C CA . ILE A 1 463 ? 2.461 -28.922 -17.062 1 98.06 463 ILE A CA 1
ATOM 3480 C C . ILE A 1 463 ? 3.309 -27.797 -17.641 1 98.06 463 ILE A C 1
ATOM 3482 O O . ILE A 1 463 ? 3.766 -26.906 -16.906 1 98.06 463 ILE A O 1
ATOM 3486 N N . THR A 1 464 ? 3.531 -27.844 -18.938 1 97.88 464 THR A N 1
ATOM 3487 C CA . THR A 1 464 ? 4.211 -26.734 -19.609 1 97.88 464 THR A CA 1
ATOM 3488 C C . THR A 1 464 ? 3.416 -25.438 -19.453 1 97.88 464 THR A C 1
ATOM 3490 O O . THR A 1 464 ? 3.99 -24.375 -19.188 1 97.88 464 THR A O 1
ATOM 3493 N N . GLU A 1 465 ? 2.113 -25.562 -19.547 1 97.62 465 GLU A N 1
ATOM 3494 C CA . GLU A 1 465 ? 1.243 -24.406 -19.344 1 97.62 465 GLU A CA 1
ATOM 3495 C C . GLU A 1 465 ? 1.348 -23.891 -17.906 1 97.62 465 GLU A C 1
ATOM 3497 O O . GLU A 1 465 ? 1.444 -22.688 -17.672 1 97.62 465 GLU A O 1
ATOM 3502 N N . VAL A 1 466 ? 1.357 -24.766 -16.953 1 97.56 466 VAL A N 1
ATOM 3503 C CA . VAL A 1 466 ? 1.503 -24.391 -15.547 1 97.56 466 VAL A CA 1
ATOM 3504 C C . VAL A 1 466 ? 2.822 -23.656 -15.344 1 97.56 466 VAL A C 1
ATOM 3506 O O . VAL A 1 466 ? 2.863 -22.609 -14.68 1 97.56 466 VAL A O 1
ATOM 3509 N N . ALA A 1 467 ? 3.873 -24.234 -15.93 1 97.62 467 ALA A N 1
ATOM 3510 C CA . ALA A 1 467 ? 5.195 -23.641 -15.773 1 97.62 467 ALA A CA 1
ATOM 3511 C C . ALA A 1 467 ? 5.23 -22.234 -16.359 1 97.62 467 ALA A C 1
ATOM 3513 O O . ALA A 1 467 ? 5.801 -21.312 -15.758 1 97.62 467 ALA A O 1
ATOM 3514 N N . GLU A 1 468 ? 4.598 -22.016 -17.484 1 97.12 468 GLU A N 1
ATOM 3515 C CA . GLU A 1 468 ? 4.551 -20.703 -18.125 1 97.12 468 GLU A CA 1
ATOM 3516 C C . GLU A 1 468 ? 3.764 -19.703 -17.281 1 97.12 468 GLU A C 1
ATOM 3518 O O . GLU A 1 468 ? 4.195 -18.562 -17.094 1 97.12 468 GLU A O 1
ATOM 3523 N N . VAL A 1 469 ? 2.607 -20.125 -16.797 1 97.94 469 VAL A N 1
ATOM 3524 C CA . VAL A 1 469 ? 1.776 -19.266 -15.961 1 97.94 469 VAL A CA 1
ATOM 3525 C C . VAL A 1 469 ? 2.521 -18.922 -14.672 1 97.94 469 VAL A C 1
ATOM 3527 O O . VAL A 1 469 ? 2.451 -17.797 -14.18 1 97.94 469 VAL A O 1
ATOM 3530 N N . ASN A 1 470 ? 3.248 -19.891 -14.125 1 98 470 ASN A N 1
ATOM 3531 C CA . ASN A 1 470 ? 4.062 -19.672 -12.93 1 98 470 ASN A CA 1
ATOM 3532 C C . ASN A 1 470 ? 5.117 -18.594 -13.164 1 98 470 ASN A C 1
ATOM 3534 O O . ASN A 1 470 ? 5.379 -17.781 -12.289 1 98 470 ASN A O 1
ATOM 3538 N N . ASP A 1 471 ? 5.711 -18.594 -14.32 1 96.62 471 ASP A N 1
ATOM 3539 C CA . ASP A 1 471 ? 6.676 -17.547 -14.672 1 96.62 471 ASP A CA 1
ATOM 3540 C C . ASP A 1 471 ? 6.02 -16.172 -14.703 1 96.62 471 ASP A C 1
ATOM 3542 O O . ASP A 1 471 ? 6.586 -15.195 -14.203 1 96.62 471 ASP A O 1
ATOM 3546 N N . ASP A 1 472 ? 4.832 -16.109 -15.234 1 95.81 472 ASP A N 1
ATOM 3547 C CA . ASP A 1 472 ? 4.07 -14.867 -15.266 1 95.81 472 ASP A CA 1
ATOM 3548 C C . ASP A 1 472 ? 3.74 -14.391 -13.852 1 95.81 472 ASP A C 1
ATOM 3550 O O . ASP A 1 472 ? 3.836 -13.195 -13.555 1 95.81 472 ASP A O 1
ATOM 3554 N N . GLN A 1 473 ? 3.381 -15.305 -13.008 1 94.81 473 GLN A N 1
ATOM 3555 C CA . GLN A 1 473 ? 3.064 -14.992 -11.617 1 94.81 473 GLN A CA 1
ATOM 3556 C C . GLN A 1 473 ? 4.289 -14.453 -10.883 1 94.81 473 GLN A C 1
ATOM 3558 O O . GLN A 1 473 ? 4.184 -13.5 -10.109 1 94.81 473 GLN A O 1
ATOM 3563 N N . ALA A 1 474 ? 5.418 -15.094 -11.172 1 95.69 474 ALA A N 1
ATOM 3564 C CA . ALA A 1 474 ? 6.66 -14.641 -10.562 1 95.69 474 ALA A CA 1
ATOM 3565 C C . ALA A 1 474 ? 6.969 -13.195 -10.953 1 95.69 474 ALA A C 1
ATOM 3567 O O . ALA A 1 474 ? 7.379 -12.391 -10.109 1 95.69 474 ALA A O 1
ATOM 3568 N N . ALA A 1 475 ? 6.719 -12.82 -12.188 1 94.62 475 ALA A N 1
ATOM 3569 C CA . ALA A 1 475 ? 6.914 -11.445 -12.664 1 94.62 475 ALA A CA 1
ATOM 3570 C C . ALA A 1 475 ? 5.953 -10.484 -11.969 1 94.62 475 ALA A C 1
ATOM 3572 O O . ALA A 1 475 ? 6.336 -9.383 -11.586 1 94.62 475 ALA A O 1
ATOM 3573 N N . SER A 1 476 ? 4.727 -10.922 -11.859 1 94.88 476 SER A N 1
ATOM 3574 C CA . SER A 1 476 ? 3.725 -10.117 -11.164 1 94.88 476 SER A CA 1
ATOM 3575 C C . SER A 1 476 ? 4.117 -9.875 -9.711 1 94.88 476 SER A C 1
ATOM 3577 O O . SER A 1 476 ? 3.975 -8.766 -9.203 1 94.88 476 SER A O 1
ATOM 3579 N N . VAL A 1 477 ? 4.602 -10.859 -9.023 1 95.81 477 VAL A N 1
ATOM 3580 C CA . VAL A 1 477 ? 5.02 -10.758 -7.629 1 95.81 477 VAL A CA 1
ATOM 3581 C C . VAL A 1 477 ? 6.191 -9.789 -7.512 1 95.81 477 VAL A C 1
ATOM 3583 O O . VAL A 1 477 ? 6.246 -8.984 -6.578 1 95.81 477 VAL A O 1
ATOM 3586 N N . GLU A 1 478 ? 7.105 -9.844 -8.469 1 94.62 478 GLU A N 1
ATOM 3587 C CA . GLU A 1 478 ? 8.219 -8.898 -8.484 1 94.62 478 GLU A CA 1
ATOM 3588 C C . GLU A 1 478 ? 7.727 -7.461 -8.633 1 94.62 478 GLU A C 1
ATOM 3590 O O . GLU A 1 478 ? 8.227 -6.555 -7.961 1 94.62 478 GLU A O 1
ATOM 3595 N N . GLU A 1 479 ? 6.766 -7.281 -9.469 1 94.62 479 GLU A N 1
ATOM 3596 C CA . GLU A 1 479 ? 6.203 -5.953 -9.688 1 94.62 479 GLU A CA 1
ATOM 3597 C C . GLU A 1 479 ? 5.512 -5.43 -8.43 1 94.62 479 GLU A C 1
ATOM 3599 O O . GLU A 1 479 ? 5.703 -4.277 -8.047 1 94.62 479 GLU A O 1
ATOM 3604 N N . ILE A 1 480 ? 4.746 -6.246 -7.789 1 94.75 480 ILE A N 1
ATOM 3605 C CA . ILE A 1 480 ? 4.051 -5.852 -6.57 1 94.75 480 ILE A CA 1
ATOM 3606 C C . ILE A 1 480 ? 5.062 -5.52 -5.477 1 94.75 480 ILE A C 1
ATOM 3608 O O . ILE A 1 480 ? 4.906 -4.535 -4.754 1 94.75 480 ILE A O 1
ATOM 3612 N N . THR A 1 481 ? 6.078 -6.363 -5.379 1 94.88 481 THR A N 1
ATOM 3613 C CA . THR A 1 481 ? 7.129 -6.129 -4.391 1 94.88 481 THR A CA 1
ATOM 3614 C C . THR A 1 481 ? 7.781 -4.77 -4.609 1 94.88 481 THR A C 1
ATOM 3616 O O . THR A 1 481 ? 7.984 -4.012 -3.66 1 94.88 481 THR A O 1
ATOM 3619 N N . SER A 1 482 ? 8.055 -4.406 -5.832 1 96.56 482 SER A N 1
ATOM 3620 C CA . SER A 1 482 ? 8.641 -3.111 -6.168 1 96.56 482 SER A CA 1
ATOM 3621 C C . SER A 1 482 ? 7.699 -1.968 -5.812 1 96.56 482 SER A C 1
ATOM 3623 O O . SER A 1 482 ? 8.125 -0.961 -5.242 1 96.56 482 SER A O 1
ATOM 3625 N N . THR A 1 483 ? 6.445 -2.141 -6.156 1 95 483 THR A N 1
ATOM 3626 C CA . THR A 1 483 ? 5.445 -1.116 -5.867 1 95 483 THR A CA 1
ATOM 3627 C C . THR A 1 483 ? 5.281 -0.932 -4.363 1 95 483 THR A C 1
ATOM 3629 O O . THR A 1 483 ? 5.117 0.193 -3.885 1 95 483 THR A O 1
ATOM 3632 N N . THR A 1 484 ? 5.301 -1.995 -3.621 1 94.62 484 THR A N 1
ATOM 3633 C CA . THR A 1 484 ? 5.184 -1.926 -2.168 1 94.62 484 THR A CA 1
ATOM 3634 C C . THR A 1 484 ? 6.383 -1.202 -1.562 1 94.62 484 THR A C 1
ATOM 3636 O O . THR A 1 484 ? 6.234 -0.452 -0.595 1 94.62 484 THR A O 1
ATOM 3639 N N . GLU A 1 485 ? 7.578 -1.422 -2.109 1 93.38 485 GLU A N 1
ATOM 3640 C CA . GLU A 1 485 ? 8.758 -0.699 -1.657 1 93.38 485 GLU A CA 1
ATOM 3641 C C . GLU A 1 485 ? 8.609 0.802 -1.884 1 93.38 485 GLU A C 1
ATOM 3643 O O . GLU A 1 485 ? 8.984 1.605 -1.025 1 93.38 485 GLU A O 1
ATOM 3648 N N . GLU A 1 486 ? 8.062 1.146 -3.018 1 93.44 486 GLU A N 1
ATOM 3649 C CA . GLU A 1 486 ? 7.785 2.551 -3.311 1 93.44 486 GLU A CA 1
ATOM 3650 C C . GLU A 1 486 ? 6.789 3.137 -2.316 1 93.44 486 GLU A C 1
ATOM 3652 O O . GLU A 1 486 ? 6.953 4.27 -1.856 1 93.44 486 GLU A O 1
ATOM 3657 N N . LEU A 1 487 ? 5.793 2.383 -1.979 1 91.56 487 LEU A N 1
ATOM 3658 C CA . LEU A 1 487 ? 4.781 2.805 -1.017 1 91.56 487 LEU A CA 1
ATOM 3659 C C . LEU A 1 487 ? 5.398 3.027 0.36 1 91.56 487 LEU A C 1
ATOM 3661 O O . LEU A 1 487 ? 5.016 3.959 1.072 1 91.56 487 LEU A O 1
ATOM 3665 N N . ASN A 1 488 ? 6.352 2.16 0.719 1 93.31 488 ASN A N 1
ATOM 3666 C CA . ASN A 1 488 ? 7.066 2.328 1.979 1 93.31 488 ASN A CA 1
ATOM 3667 C C . ASN A 1 488 ? 7.809 3.662 2.031 1 93.31 488 ASN A C 1
ATOM 3669 O O . ASN A 1 488 ? 7.746 4.371 3.035 1 93.31 488 ASN A O 1
ATOM 3673 N N . ASN A 1 489 ? 8.477 4.004 0.969 1 93.88 489 ASN A N 1
ATOM 3674 C CA . ASN A 1 489 ? 9.203 5.27 0.891 1 93.88 489 ASN A CA 1
ATOM 3675 C C . ASN A 1 489 ? 8.25 6.461 1.001 1 93.88 489 ASN A C 1
ATOM 3677 O O . ASN A 1 489 ? 8.555 7.441 1.684 1 93.88 489 ASN A O 1
ATOM 3681 N N . ARG A 1 490 ? 7.16 6.348 0.354 1 90.38 490 ARG A N 1
ATOM 3682 C CA . ARG A 1 490 ? 6.172 7.426 0.38 1 90.38 490 ARG A CA 1
ATOM 3683 C C . ARG A 1 490 ? 5.574 7.586 1.773 1 90.38 490 ARG A C 1
ATOM 3685 O O . ARG A 1 490 ? 5.367 8.711 2.238 1 90.38 490 ARG A O 1
ATOM 3692 N N . ALA A 1 491 ? 5.27 6.512 2.432 1 90.56 491 ALA A N 1
ATOM 3693 C CA . ALA A 1 491 ? 4.766 6.543 3.803 1 90.56 491 ALA A CA 1
ATOM 3694 C C . ALA A 1 491 ? 5.754 7.234 4.734 1 90.56 491 ALA A C 1
ATOM 3696 O O . ALA A 1 491 ? 5.359 8.031 5.586 1 90.56 491 ALA A O 1
ATOM 3697 N N . ASP A 1 492 ? 7.059 6.984 4.539 1 91.69 492 ASP A N 1
ATOM 3698 C CA . ASP A 1 492 ? 8.102 7.629 5.332 1 91.69 492 ASP A CA 1
ATOM 3699 C C . ASP A 1 492 ? 8.102 9.141 5.113 1 91.69 492 ASP A C 1
ATOM 3701 O O . ASP A 1 492 ? 8.266 9.914 6.059 1 91.69 492 ASP A O 1
ATOM 3705 N N . GLU A 1 493 ? 7.902 9.539 3.863 1 92.06 493 GLU A N 1
ATOM 3706 C CA . GLU A 1 493 ? 7.871 10.961 3.541 1 92.06 493 GLU A CA 1
ATOM 3707 C C . GLU A 1 493 ? 6.664 11.648 4.184 1 92.06 493 GLU A C 1
ATOM 3709 O O . GLU A 1 493 ? 6.785 12.75 4.723 1 92.06 493 GLU A O 1
ATOM 3714 N N . ILE A 1 494 ? 5.555 11.016 4.129 1 91.12 494 ILE A N 1
ATOM 3715 C CA . ILE A 1 494 ? 4.352 11.57 4.742 1 91.12 494 ILE A CA 1
ATOM 3716 C C . ILE A 1 494 ? 4.559 11.695 6.25 1 91.12 494 ILE A C 1
ATOM 3718 O O . ILE A 1 494 ? 4.188 12.711 6.848 1 91.12 494 ILE A O 1
ATOM 3722 N N . GLU A 1 495 ? 5.148 10.672 6.848 1 91.06 495 GLU A N 1
ATOM 3723 C CA . GLU A 1 495 ? 5.453 10.711 8.273 1 91.06 495 GLU A CA 1
ATOM 3724 C C . GLU A 1 495 ? 6.328 11.914 8.617 1 91.06 495 GLU A C 1
ATOM 3726 O O . GLU A 1 495 ? 6.07 12.617 9.594 1 91.06 495 GLU A O 1
ATOM 3731 N N . THR A 1 496 ? 7.355 12.188 7.797 1 93.31 496 THR A N 1
ATOM 3732 C CA . THR A 1 496 ? 8.25 13.32 7.996 1 93.31 496 THR A CA 1
ATOM 3733 C C . THR A 1 496 ? 7.484 14.641 7.91 1 93.31 496 THR A C 1
ATOM 3735 O O . THR A 1 496 ? 7.699 15.547 8.719 1 93.31 496 THR A O 1
ATOM 3738 N N . GLN A 1 497 ? 6.582 14.68 6.887 1 91.94 497 GLN A N 1
ATOM 3739 C CA . GLN A 1 497 ? 5.789 15.898 6.719 1 91.94 497 GLN A CA 1
ATOM 3740 C C . GLN A 1 497 ? 4.855 16.109 7.906 1 91.94 497 GLN A C 1
ATOM 3742 O O . GLN A 1 497 ? 4.703 17.234 8.391 1 91.94 497 GLN A O 1
ATOM 3747 N N . ILE A 1 498 ? 4.266 15.117 8.438 1 92.88 498 ILE A N 1
ATOM 3748 C CA . ILE A 1 498 ? 3.359 15.203 9.578 1 92.88 498 ILE A CA 1
ATOM 3749 C C . ILE A 1 498 ? 4.141 15.594 10.828 1 92.88 498 ILE A C 1
ATOM 3751 O O . ILE A 1 498 ? 3.66 16.391 11.648 1 92.88 498 ILE A O 1
ATOM 3755 N N . GLU A 1 499 ? 5.363 15.086 11.031 1 91.44 499 GLU A N 1
ATOM 3756 C CA . GLU A 1 499 ? 6.227 15.492 12.141 1 91.44 499 GLU A CA 1
ATOM 3757 C C . GLU A 1 499 ? 6.551 16.984 12.07 1 91.44 499 GLU A C 1
ATOM 3759 O O . GLU A 1 499 ? 6.57 17.656 13.094 1 91.44 499 GLU A O 1
ATOM 3764 N N . SER A 1 500 ? 6.801 17.391 10.836 1 93.44 500 SER A N 1
ATOM 3765 C CA . SER A 1 500 ? 7.051 18.812 10.633 1 93.44 500 SER A CA 1
ATOM 3766 C C . SER A 1 500 ? 5.836 19.641 11.016 1 93.44 500 SER A C 1
ATOM 3768 O O . SER A 1 500 ? 5.969 20.656 11.719 1 93.44 500 SER A O 1
ATOM 3770 N N . ILE A 1 501 ? 4.66 19.234 10.594 1 92.81 501 ILE A N 1
ATOM 3771 C CA . ILE A 1 501 ? 3.42 19.922 10.922 1 92.81 501 ILE A CA 1
ATOM 3772 C C . ILE A 1 501 ? 3.236 19.969 12.438 1 92.81 501 ILE A C 1
ATOM 3774 O O . ILE A 1 501 ? 2.91 21.016 13 1 92.81 501 ILE A O 1
ATOM 3778 N N . THR A 1 502 ? 3.473 18.859 13.117 1 91.56 502 THR A N 1
ATOM 3779 C CA . THR A 1 502 ? 3.34 18.781 14.57 1 91.56 502 THR A CA 1
ATOM 3780 C C . THR A 1 502 ? 4.293 19.75 15.258 1 91.56 502 THR A C 1
ATOM 3782 O O . THR A 1 502 ? 3.887 20.5 16.141 1 91.56 502 THR A O 1
ATOM 3785 N N . SER A 1 503 ? 5.562 19.828 14.844 1 94.06 503 SER A N 1
ATOM 3786 C CA . SER A 1 503 ? 6.562 20.719 15.414 1 94.06 503 SER A CA 1
ATOM 3787 C C . SER A 1 503 ? 6.188 22.188 15.18 1 94.06 503 SER A C 1
ATOM 3789 O O . SER A 1 503 ? 6.289 23 16.094 1 94.06 503 SER A O 1
ATOM 3791 N N . LEU A 1 504 ? 5.734 22.422 13.945 1 91.31 504 LEU A N 1
ATOM 3792 C CA . LEU A 1 504 ? 5.363 23.781 13.578 1 91.31 504 LEU A CA 1
ATOM 3793 C C . LEU A 1 504 ? 4.129 24.234 14.352 1 91.31 504 LEU A C 1
ATOM 3795 O O . LEU A 1 504 ? 4.023 25.406 14.727 1 91.31 504 LEU A O 1
ATOM 3799 N N . THR A 1 505 ? 3.234 23.375 14.609 1 92.19 505 THR A N 1
ATOM 3800 C CA . THR A 1 505 ? 2.047 23.703 15.398 1 92.19 505 THR A CA 1
ATOM 3801 C C . THR A 1 505 ? 2.42 23.984 16.844 1 92.19 505 THR A C 1
ATOM 3803 O O . THR A 1 505 ? 1.821 24.844 17.484 1 92.19 505 THR A O 1
ATOM 3806 N N . GLU A 1 506 ? 3.43 23.266 17.422 1 91 506 GLU A N 1
ATOM 3807 C CA . GLU A 1 506 ? 3.939 23.562 18.75 1 91 506 GLU A CA 1
ATOM 3808 C C . GLU A 1 506 ? 4.559 24.953 18.812 1 91 506 GLU A C 1
ATOM 3810 O O . GLU A 1 506 ? 4.348 25.688 19.781 1 91 506 GLU A O 1
ATOM 3815 N N . GLU A 1 507 ? 5.281 25.281 17.75 1 91.06 507 GLU A N 1
ATOM 3816 C CA . GLU A 1 507 ? 5.852 26.625 17.672 1 91.06 507 GLU A CA 1
ATOM 3817 C C . GLU A 1 507 ? 4.758 27.688 17.641 1 91.06 507 GLU A C 1
ATOM 3819 O O . GLU A 1 507 ? 4.879 28.719 18.281 1 91.06 507 GLU A O 1
ATOM 3824 N N . GLN A 1 508 ? 3.656 27.422 16.922 1 90.75 508 GLN A N 1
ATOM 3825 C CA . GLN A 1 508 ? 2.518 28.328 16.844 1 90.75 508 GLN A CA 1
ATOM 3826 C C . GLN A 1 508 ? 1.892 28.531 18.219 1 90.75 508 GLN A C 1
ATOM 3828 O O . GLN A 1 508 ? 1.534 29.641 18.594 1 90.75 508 GLN A O 1
ATOM 3833 N N . ARG A 1 509 ? 1.805 27.469 18.969 1 91 509 ARG A N 1
ATOM 3834 C CA . ARG A 1 509 ? 1.248 27.562 20.328 1 91 509 ARG A CA 1
ATOM 3835 C C . ARG A 1 509 ? 2.123 28.438 21.219 1 91 509 ARG A C 1
ATOM 3837 O O . ARG A 1 509 ? 1.613 29.234 22 1 91 509 ARG A O 1
ATOM 3844 N N . ASP A 1 510 ? 3.434 28.281 21.094 1 92.44 510 ASP A N 1
ATOM 3845 C CA . ASP A 1 510 ? 4.359 29.125 21.828 1 92.44 510 ASP A CA 1
ATOM 3846 C C . ASP A 1 510 ? 4.188 30.594 21.453 1 92.44 510 ASP A C 1
ATOM 3848 O O . ASP A 1 510 ? 4.16 31.453 22.328 1 92.44 510 ASP A O 1
ATOM 3852 N N . ASP A 1 511 ? 4.043 30.797 20.125 1 91.25 511 ASP A N 1
ATOM 3853 C CA . ASP A 1 511 ? 3.848 32.156 19.641 1 91.25 511 ASP A CA 1
ATOM 3854 C C . ASP A 1 511 ? 2.553 32.75 20.188 1 91.25 511 ASP A C 1
ATOM 3856 O O . ASP A 1 511 ? 2.518 33.906 20.578 1 91.25 511 ASP A O 1
ATOM 3860 N N . ILE A 1 512 ? 1.515 32 20.234 1 91.5 512 ILE A N 1
ATOM 3861 C CA . ILE A 1 512 ? 0.219 32.438 20.75 1 91.5 512 ILE A CA 1
ATOM 3862 C C . ILE A 1 512 ? 0.328 32.75 22.234 1 91.5 512 ILE A C 1
ATOM 3864 O O . ILE A 1 512 ? -0.177 33.781 22.688 1 91.5 512 ILE A O 1
ATOM 3868 N N . ASP A 1 513 ? 1.035 31.922 23 1 90.56 513 ASP A N 1
ATOM 3869 C CA . ASP A 1 513 ? 1.26 32.188 24.422 1 90.56 513 ASP A CA 1
ATOM 3870 C C . ASP A 1 513 ? 2.029 33.469 24.641 1 90.56 513 ASP A C 1
ATOM 3872 O O . ASP A 1 513 ? 1.701 34.25 25.531 1 90.56 513 ASP A O 1
ATOM 3876 N N . ASP A 1 514 ? 2.998 33.688 23.781 1 90.31 514 ASP A N 1
ATOM 3877 C CA . ASP A 1 514 ? 3.779 34.938 23.859 1 90.31 514 ASP A CA 1
ATOM 3878 C C . ASP A 1 514 ? 2.918 36.156 23.547 1 90.31 514 ASP A C 1
ATOM 3880 O O . ASP A 1 514 ? 3.062 37.188 24.188 1 90.31 514 ASP A O 1
ATOM 3884 N N . MET A 1 515 ? 2.02 36 22.578 1 88.38 515 MET A N 1
ATOM 3885 C CA . MET A 1 515 ? 1.11 37.094 22.25 1 88.38 515 MET A CA 1
ATOM 3886 C C . MET A 1 515 ? 0.212 37.438 23.422 1 88.38 515 MET A C 1
ATOM 3888 O O . MET A 1 515 ? 0.015 38.625 23.734 1 88.38 515 MET A O 1
ATOM 3892 N N . VAL A 1 516 ? -0.293 36.344 24.094 1 87.06 516 VAL A N 1
ATOM 3893 C CA . VAL A 1 516 ? -1.134 36.562 25.266 1 87.06 516 VAL A CA 1
ATOM 3894 C C . VAL A 1 516 ? -0.332 37.25 26.359 1 87.06 516 VAL A C 1
ATOM 3896 O O . VAL A 1 516 ? -0.841 38.156 27.031 1 87.06 516 VAL A O 1
ATOM 3899 N N . ALA A 1 517 ? 0.953 36.906 26.516 1 84.94 517 ALA A N 1
ATOM 3900 C CA . ALA A 1 517 ? 1.824 37.531 27.5 1 84.94 517 ALA A CA 1
ATOM 3901 C C . ALA A 1 517 ? 2.031 39 27.188 1 84.94 517 ALA A C 1
ATOM 3903 O O . ALA A 1 517 ? 2.014 39.844 28.094 1 84.94 517 ALA A O 1
ATOM 3904 N N . HIS A 1 518 ? 2.193 39.344 25.844 1 82.06 518 HIS A N 1
ATOM 3905 C CA . HIS A 1 518 ? 2.363 40.719 25.438 1 82.06 518 HIS A CA 1
ATOM 3906 C C . HIS A 1 518 ? 1.104 41.531 25.703 1 82.06 518 HIS A C 1
ATOM 3908 O O . HIS A 1 518 ? 1.186 42.688 26.141 1 82.06 518 HIS A O 1
ATOM 3914 N N . LEU A 1 519 ? -0.026 41 25.531 1 80.56 519 LEU A N 1
ATOM 3915 C CA . LEU A 1 519 ? -1.29 41.656 25.781 1 80.56 519 LEU A CA 1
ATOM 3916 C C . LEU A 1 519 ? -1.504 41.906 27.281 1 80.56 519 LEU A C 1
ATOM 3918 O O . LEU A 1 519 ? -2.014 42.938 27.688 1 80.56 519 LEU A O 1
ATOM 3922 N N . ASN A 1 520 ? -1.026 40.844 28.078 1 75.69 520 ASN A N 1
ATOM 3923 C CA . ASN A 1 520 ? -1.16 40.938 29.531 1 75.69 520 ASN A CA 1
ATOM 3924 C C . ASN A 1 520 ? -0.211 42 30.109 1 75.69 520 ASN A C 1
ATOM 3926 O O . ASN A 1 520 ? -0.505 42.625 31.125 1 75.69 520 ASN A O 1
ATOM 3930 N N . GLU A 1 521 ? 1.013 42.125 29.516 1 70.31 521 GLU A N 1
ATOM 3931 C CA . GLU A 1 521 ? 1.933 43.156 29.969 1 70.31 521 GLU A CA 1
ATOM 3932 C C . GLU A 1 521 ? 1.308 44.562 29.828 1 70.31 521 GLU A C 1
ATOM 3934 O O . GLU A 1 521 ? 1.565 45.438 30.641 1 70.31 521 GLU A O 1
ATOM 3939 N N . LEU A 1 522 ?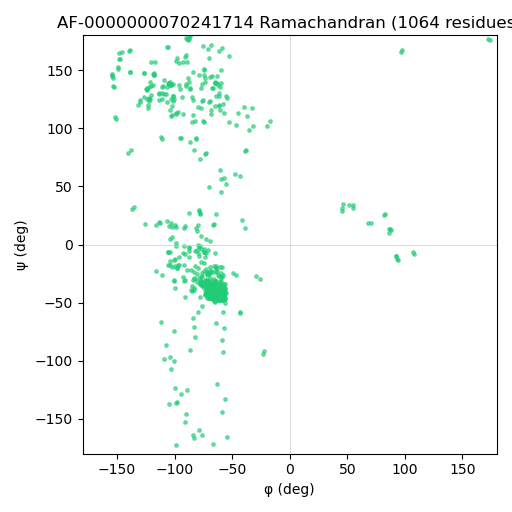 0.582 44.812 28.766 1 62.56 522 LEU A N 1
ATOM 3940 C CA . LEU A 1 522 ? -0.143 46.062 28.656 1 62.56 522 LEU A CA 1
ATOM 3941 C C . LEU A 1 522 ? -1.154 46.219 29.781 1 62.56 522 LEU A C 1
ATOM 3943 O O . LEU A 1 522 ? -1.333 47.312 30.312 1 62.56 522 LEU A O 1
ATOM 3947 N N . ALA A 1 523 ? -1.71 45 30.156 1 56.62 523 ALA A N 1
ATOM 3948 C CA . ALA A 1 523 ? -2.682 45.031 31.25 1 56.62 523 ALA A CA 1
ATOM 3949 C C . ALA A 1 523 ? -1.986 45.188 32.594 1 56.62 523 ALA A C 1
ATOM 3951 O O . ALA A 1 523 ? -2.512 45.844 33.5 1 56.62 523 ALA A O 1
ATOM 3952 N N . ALA A 1 524 ? -0.734 44.625 32.906 1 50.62 524 ALA A N 1
ATOM 3953 C CA . ALA A 1 524 ? -0.069 44.594 34.188 1 50.62 524 ALA A CA 1
ATOM 3954 C C . ALA A 1 524 ? 0.981 45.688 34.312 1 50.62 524 ALA A C 1
ATOM 3956 O O . ALA A 1 524 ? 1.609 45.875 35.344 1 50.62 524 ALA A O 1
ATOM 3957 N N . GLY A 1 525 ? 1.381 46.562 33.656 1 41.41 525 GLY A N 1
ATOM 3958 C CA . GLY A 1 525 ? 2.578 47.375 33.781 1 41.41 525 GLY A CA 1
ATOM 3959 C C . GLY A 1 525 ? 2.834 47.812 35.219 1 41.41 525 GLY A C 1
ATOM 3960 O O . GLY A 1 525 ? 3.926 48.312 35.531 1 41.41 525 GLY A O 1
ATOM 3961 N N . GLN A 1 526 ? 1.973 48.594 36.094 1 42.47 526 GLN A N 1
ATOM 3962 C CA . GLN A 1 526 ? 2.562 49.219 37.25 1 42.47 526 GLN A CA 1
ATOM 3963 C C . GLN A 1 526 ? 3.184 48.188 38.188 1 42.47 526 GLN A C 1
ATOM 3965 O O . GLN A 1 526 ? 3.715 48.531 39.25 1 42.47 526 GLN A O 1
ATOM 3970 N N . ALA A 1 527 ? 2.922 47 38.469 1 40.53 527 ALA A N 1
ATOM 3971 C CA . ALA A 1 527 ? 3.217 46.656 39.844 1 40.53 527 ALA A CA 1
ATOM 3972 C C . ALA A 1 527 ? 4.688 46.875 40.188 1 40.53 527 ALA A C 1
ATOM 3974 O O . ALA A 1 527 ? 5.07 46.906 41.344 1 40.53 527 ALA A O 1
ATOM 3975 N N . ALA A 1 528 ? 5.66 46.969 39.312 1 37.75 528 ALA A N 1
ATOM 3976 C CA . ALA A 1 528 ? 7.008 46.938 39.875 1 37.75 528 ALA A CA 1
ATOM 3977 C C . ALA A 1 528 ? 7.449 48.312 40.312 1 37.75 528 ALA A C 1
ATOM 3979 O O . ALA A 1 528 ? 8.18 48.469 41.312 1 37.75 528 ALA A O 1
ATOM 3980 N N . ASP A 1 529 ? 7.199 49.438 39.656 1 35.5 529 ASP A N 1
ATOM 3981 C CA . ASP A 1 529 ? 7.984 50.594 40.094 1 35.5 529 ASP A CA 1
ATOM 3982 C C . ASP A 1 529 ? 7.398 51.188 41.375 1 35.5 529 ASP A C 1
ATOM 3984 O O . ASP A 1 529 ? 8.023 52.031 42.031 1 35.5 529 ASP A O 1
ATOM 3988 N N . ALA A 1 530 ? 6.195 51.156 41.719 1 37.44 530 ALA A N 1
ATOM 3989 C CA . ALA A 1 530 ? 5.797 51.75 43 1 37.44 530 ALA A CA 1
ATOM 3990 C C . ALA A 1 530 ? 6.469 51.062 44.156 1 37.44 530 ALA A C 1
ATOM 3992 O O . ALA A 1 530 ? 6.473 51.562 45.281 1 37.44 530 ALA A O 1
ATOM 3993 N N . VAL A 1 531 ? 6.887 49.75 44.125 1 34.28 531 VAL A N 1
ATOM 3994 C CA . VAL A 1 531 ? 7.414 49.188 45.375 1 34.28 531 VAL A CA 1
ATOM 3995 C C . VAL A 1 531 ? 8.781 49.812 45.656 1 34.28 531 VAL A C 1
ATOM 3997 O O . VAL A 1 531 ? 9.219 49.844 46.812 1 34.28 531 VAL A O 1
ATOM 4000 N N . ASP A 1 532 ? 9.625 50.125 44.719 1 31.62 532 ASP A N 1
ATOM 4001 C CA . ASP A 1 532 ? 10.93 50.469 45.281 1 31.62 532 ASP A CA 1
ATOM 4002 C C . ASP A 1 532 ? 10.914 51.875 45.875 1 31.62 532 ASP A C 1
AT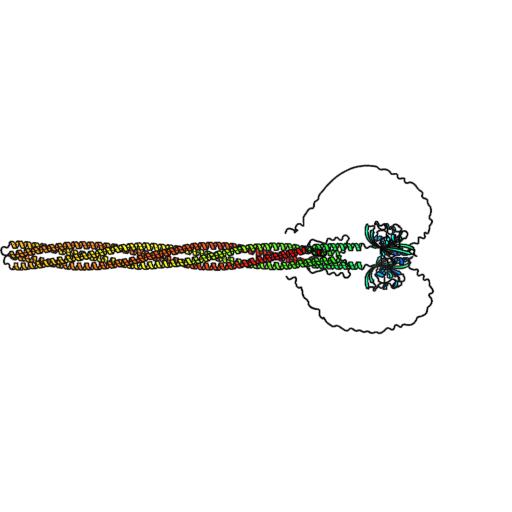OM 4004 O O . ASP A 1 532 ? 11.875 52.281 46.5 1 31.62 532 ASP A O 1
ATOM 4008 N N . GLU A 1 533 ? 10.141 52.875 45.25 1 30.84 533 GLU A N 1
ATOM 4009 C CA . GLU A 1 533 ? 10.336 54.094 46.031 1 30.84 533 GLU A CA 1
ATOM 4010 C C . GLU A 1 533 ? 9.484 54.094 47.281 1 30.84 533 GLU A C 1
ATOM 4012 O O . GLU A 1 533 ? 9.516 55.062 48.062 1 30.84 533 GLU A O 1
ATOM 4017 N N . ALA A 1 534 ? 8.617 53.125 47.406 1 35.59 534 ALA A N 1
ATOM 4018 C CA . ALA A 1 534 ? 8.266 53.062 48.812 1 35.59 534 ALA A CA 1
ATOM 4019 C C . ALA A 1 534 ? 9.305 52.281 49.625 1 35.59 534 ALA A C 1
ATOM 4021 O O . ALA A 1 534 ? 9.867 51.312 49.125 1 35.59 534 ALA A O 1
ATOM 4022 N N . MET B 1 1 ? 10.039 41.906 7.457 1 18.22 1 MET B N 1
ATOM 4023 C CA . MET B 1 1 ? 11.07 42.188 8.445 1 18.22 1 MET B CA 1
ATOM 4024 C C . MET B 1 1 ? 11.719 43.531 8.203 1 18.22 1 MET B C 1
ATOM 4026 O O . MET B 1 1 ? 12.609 43.938 8.953 1 18.22 1 MET B O 1
ATOM 4030 N N . THR B 1 2 ? 11.328 44.125 6.965 1 18.3 2 THR B N 1
ATOM 4031 C CA . THR B 1 2 ? 12.328 45.031 6.395 1 18.3 2 THR B CA 1
ATOM 4032 C C . THR B 1 2 ? 12.305 46.375 7.105 1 18.3 2 THR B C 1
ATOM 4034 O O . THR B 1 2 ? 13.352 47 7.266 1 18.3 2 THR B O 1
ATOM 4037 N N . GLY B 1 3 ? 11.062 46.844 7.301 1 18.52 3 GLY B N 1
ATOM 4038 C CA . GLY B 1 3 ? 11.047 48.281 7.059 1 18.52 3 GLY B CA 1
ATOM 4039 C C . GLY B 1 3 ? 11.625 49.094 8.203 1 18.52 3 GLY B C 1
ATOM 4040 O O . GLY B 1 3 ? 11.586 50.312 8.188 1 18.52 3 GLY B O 1
ATOM 4041 N N . LEU B 1 4 ? 11.461 48.438 9.422 1 19.23 4 LEU B N 1
ATOM 4042 C CA . LEU B 1 4 ? 11.477 49.25 10.633 1 19.23 4 LEU B CA 1
ATOM 4043 C C . LEU B 1 4 ? 12.891 49.719 10.953 1 19.23 4 LEU B C 1
ATOM 4045 O O . LEU B 1 4 ? 13.117 50.375 11.992 1 19.23 4 LEU B O 1
ATOM 4049 N N . ARG B 1 5 ? 13.875 49.094 10.172 1 18.02 5 ARG B N 1
ATOM 4050 C CA . ARG B 1 5 ? 15.203 49.219 10.758 1 18.02 5 ARG B CA 1
ATOM 4051 C C . ARG B 1 5 ? 15.695 50.656 10.719 1 18.02 5 ARG B C 1
ATOM 4053 O O . ARG B 1 5 ? 16.812 50.938 11.164 1 18.02 5 ARG B O 1
ATOM 4060 N N . ASP B 1 6 ? 15.039 51.406 9.719 1 18.66 6 ASP B N 1
ATOM 4061 C CA . ASP B 1 6 ? 16.047 52.375 9.305 1 18.66 6 ASP B CA 1
ATOM 4062 C C . ASP B 1 6 ? 16.375 53.344 10.438 1 18.66 6 ASP B C 1
ATOM 4064 O O . ASP B 1 6 ? 16.062 54.531 10.352 1 18.66 6 ASP B O 1
ATOM 4068 N N . LEU B 1 7 ? 16.031 53 11.625 1 17 7 LEU B N 1
ATOM 4069 C CA . LEU B 1 7 ? 16.062 54 12.68 1 17 7 LEU B CA 1
ATOM 4070 C C . LEU B 1 7 ? 17.469 54.594 12.82 1 17 7 LEU B C 1
ATOM 4072 O O . LEU B 1 7 ? 17.625 55.781 13.039 1 17 7 LEU B O 1
ATOM 4076 N N . PHE B 1 8 ? 18.562 53.781 13.086 1 16.77 8 PHE B N 1
ATOM 4077 C CA . PHE B 1 8 ? 19.422 54.156 14.188 1 16.77 8 PHE B CA 1
ATOM 4078 C C . PHE B 1 8 ? 20.562 55.062 13.695 1 16.77 8 PHE B C 1
ATOM 4080 O O . PHE B 1 8 ? 21.266 55.688 14.5 1 16.77 8 PHE B O 1
ATOM 4087 N N . PHE B 1 9 ? 21.078 54.906 12.32 1 15.5 9 PHE B N 1
ATOM 4088 C CA . PHE B 1 9 ? 22.531 54.938 12.352 1 15.5 9 PHE B CA 1
ATOM 4089 C C . PHE B 1 9 ? 23.047 56.281 12.836 1 15.5 9 PHE B C 1
ATOM 4091 O O . PHE B 1 9 ? 23.766 56.375 13.836 1 15.5 9 PHE B O 1
ATOM 4098 N N . SER B 1 10 ? 23.953 57.094 11.883 1 15.42 10 SER B N 1
ATOM 4099 C CA . SER B 1 10 ? 25.391 57.25 11.891 1 15.42 10 SER B CA 1
ATOM 4100 C C . SER B 1 10 ? 25.828 58.5 12.656 1 15.42 10 SER B C 1
ATOM 4102 O O . SER B 1 10 ? 25 59.344 13.008 1 15.42 10 SER B O 1
ATOM 4104 N N . THR B 1 11 ? 26.797 59.5 11.992 1 15.31 11 THR B N 1
ATOM 4105 C CA . THR B 1 11 ? 28.234 59.781 12.039 1 15.31 11 THR B CA 1
ATOM 4106 C C . THR B 1 11 ? 28.5 61.094 12.742 1 15.31 11 THR B C 1
ATOM 4108 O O . THR B 1 11 ? 27.672 62 12.695 1 15.31 11 THR B O 1
ATOM 4111 N N . LEU B 1 12 ? 29.641 61.188 13.609 1 17.03 12 LEU B N 1
ATOM 4112 C CA . LEU B 1 12 ? 30.453 61.969 14.531 1 17.03 12 LEU B CA 1
ATOM 4113 C C . LEU B 1 12 ? 31.094 63.156 13.82 1 17.03 12 LEU B C 1
ATOM 4115 O O . LEU B 1 12 ? 31.75 64 14.445 1 17.03 12 LEU B O 1
ATOM 4119 N N . GLY B 1 13 ? 31.047 63.375 12.43 1 15.29 13 GLY B N 1
ATOM 4120 C CA . GLY B 1 13 ? 32.312 63.875 11.945 1 15.29 13 GLY B CA 1
ATOM 4121 C C . GLY B 1 13 ? 32.719 65.188 12.594 1 15.29 13 GLY B C 1
ATOM 4122 O O . GLY B 1 13 ? 31.875 65.938 13.031 1 15.29 13 GLY B O 1
ATOM 4123 N N . THR B 1 14 ? 34.156 65.438 12.734 1 15.59 14 THR B N 1
ATOM 4124 C CA . THR B 1 14 ? 35.219 66.188 13.367 1 15.59 14 THR B CA 1
ATOM 4125 C C . THR B 1 14 ? 35.312 67.562 12.773 1 15.59 14 THR B C 1
ATOM 4127 O O . THR B 1 14 ? 35.469 68.562 13.5 1 15.59 14 THR B O 1
ATOM 4130 N N . THR B 1 15 ? 35.438 67.875 11.352 1 14.8 15 THR B N 1
ATOM 4131 C CA . THR B 1 15 ? 36.719 68.375 10.906 1 14.8 15 THR B CA 1
ATOM 4132 C C . THR B 1 15 ? 36.844 69.875 11.258 1 14.8 15 THR B C 1
ATOM 4134 O O . THR B 1 15 ? 35.844 70.562 11.547 1 14.8 15 THR B O 1
ATOM 4137 N N . GLY B 1 16 ? 37.906 70.688 10.453 1 14.85 16 GLY B N 1
ATOM 4138 C CA . GLY B 1 16 ? 39.188 71.375 10.602 1 14.85 16 GLY B CA 1
ATOM 4139 C C . GLY B 1 16 ? 39.031 72.875 10.625 1 14.85 16 GLY B C 1
ATOM 4140 O O . GLY B 1 16 ? 39.344 73.5 11.633 1 14.85 16 GLY B O 1
ATOM 4141 N N . GLY B 1 17 ? 39.25 73.625 9.359 1 14.88 17 GLY B N 1
ATOM 4142 C CA . GLY B 1 17 ? 40.469 74.375 9.047 1 14.88 17 GLY B CA 1
ATOM 4143 C C . GLY B 1 17 ? 40.438 75.812 9.477 1 14.88 17 GLY B C 1
ATOM 4144 O O . GLY B 1 17 ? 39.406 76.312 9.914 1 14.88 17 GLY B O 1
ATOM 4145 N N . THR B 1 18 ? 41.188 76.812 8.562 1 14.78 18 THR B N 1
ATOM 4146 C CA . THR B 1 18 ? 42.438 77.562 8.586 1 14.78 18 THR B CA 1
ATOM 4147 C C . THR B 1 18 ? 42.188 79.062 8.781 1 14.78 18 THR B C 1
ATOM 4149 O O . THR B 1 18 ? 42.75 79.688 9.68 1 14.78 18 THR B O 1
ATOM 4152 N N . GLU B 1 19 ? 42.188 80 7.586 1 14.77 19 GLU B N 1
ATOM 4153 C CA . GLU B 1 19 ? 43.344 80.812 7.23 1 14.77 19 GLU B CA 1
ATOM 4154 C C . GLU B 1 19 ? 43.188 82.25 7.773 1 14.77 19 GLU B C 1
ATOM 4156 O O . GLU B 1 19 ? 42.094 82.625 8.188 1 14.77 19 GLU B O 1
ATOM 4161 N N . THR B 1 20 ? 43.562 83.438 6.805 1 15.15 20 THR B N 1
ATOM 4162 C CA . THR B 1 20 ? 44.75 84.25 6.73 1 15.15 20 THR B CA 1
ATOM 4163 C C . THR B 1 20 ? 44.469 85.625 7.309 1 15.15 20 THR B C 1
ATOM 4165 O O . THR B 1 20 ? 43.312 86 7.547 1 15.15 20 THR B O 1
ATOM 4168 N N . THR B 1 21 ? 45.031 86.812 6.531 1 14.44 21 THR B N 1
ATOM 4169 C CA . THR B 1 21 ? 46.156 87.688 6.785 1 14.44 21 THR B CA 1
ATOM 4170 C C . THR B 1 21 ? 45.688 89.062 7.223 1 14.44 21 THR B C 1
ATOM 4172 O O . THR B 1 21 ? 46.125 89.562 8.25 1 14.44 21 THR B O 1
ATOM 4175 N N . ASP B 1 22 ? 45.344 90.125 6.188 1 14.8 22 ASP B N 1
ATOM 4176 C CA . ASP B 1 22 ? 46.312 91.188 5.949 1 14.8 22 ASP B CA 1
ATOM 4177 C C . ASP B 1 22 ? 46.031 92.375 6.848 1 14.8 22 ASP B C 1
ATOM 4179 O O . ASP B 1 22 ? 44.938 92.5 7.426 1 14.8 22 ASP B O 1
ATOM 4183 N N . ASP B 1 23 ? 46.469 93.625 6.293 1 14.74 23 ASP B N 1
ATOM 4184 C CA . ASP B 1 23 ? 47.5 94.562 6.625 1 14.74 23 ASP B CA 1
ATOM 4185 C C . ASP B 1 23 ? 46.938 95.75 7.387 1 14.74 23 ASP B C 1
ATOM 4187 O O . ASP B 1 23 ? 47.375 96.062 8.516 1 14.74 23 ASP B O 1
ATOM 4191 N N . GLY B 1 24 ? 46.719 96.938 6.602 1 15.08 24 GLY B N 1
ATOM 4192 C CA . GLY B 1 24 ? 47.625 98.125 6.785 1 15.08 24 GLY B CA 1
ATOM 4193 C C . GLY B 1 24 ? 47.125 99.062 7.855 1 15.08 24 GLY B C 1
ATOM 4194 O O . GLY B 1 24 ? 46.062 98.875 8.43 1 15.08 24 GLY B O 1
ATOM 4195 N N . THR B 1 25 ? 46.969 100.438 7.406 1 15.7 25 THR B N 1
ATOM 4196 C CA . THR B 1 25 ? 47.844 101.562 7.684 1 15.7 25 THR B CA 1
ATOM 4197 C C . THR B 1 25 ? 47.281 102.375 8.805 1 15.7 25 THR B C 1
ATOM 4199 O O . THR B 1 25 ? 46.094 102.25 9.164 1 15.7 25 THR B O 1
ATOM 4202 N N . ASP B 1 26 ? 47.344 103.812 8.594 1 15.38 26 ASP B N 1
ATOM 4203 C CA . ASP B 1 26 ? 48.156 104.812 9.266 1 15.38 26 ASP B CA 1
ATOM 4204 C C . ASP B 1 26 ? 47.344 105.562 10.344 1 15.38 26 ASP B C 1
ATOM 4206 O O . ASP B 1 26 ? 46.094 105.375 10.398 1 15.38 26 ASP B O 1
ATOM 4210 N N . THR B 1 27 ? 47.312 106.938 10.188 1 15.63 27 THR B N 1
ATOM 4211 C CA . THR B 1 27 ? 48.062 107.875 11.016 1 15.63 27 THR B CA 1
ATOM 4212 C C . THR B 1 27 ? 47.156 108.562 12.047 1 15.63 27 THR B C 1
ATOM 4214 O O . THR B 1 27 ? 47.438 108.5 13.242 1 15.63 27 THR B O 1
ATOM 4217 N N . PRO B 1 28 ? 46.812 109.938 11.836 1 16.75 28 PRO B N 1
ATOM 4218 C CA . PRO B 1 28 ? 47.375 111 12.664 1 16.75 28 PRO B CA 1
ATOM 4219 C C . PRO B 1 28 ? 46.438 111.438 13.805 1 16.75 28 PRO B C 1
ATOM 4221 O O . PRO B 1 28 ? 45.25 111.125 13.758 1 16.75 28 PRO B O 1
ATOM 4224 N N . THR B 1 29 ? 46.938 112.062 14.781 1 15.59 29 THR B N 1
ATOM 4225 C CA . THR B 1 29 ? 47 112.438 16.188 1 15.59 29 THR B CA 1
ATOM 4226 C C . THR B 1 29 ? 45.969 113.5 16.484 1 15.59 29 THR B C 1
ATOM 4228 O O . THR B 1 29 ? 45.594 113.75 17.641 1 15.59 29 THR B O 1
ATOM 4231 N N . ASP B 1 30 ? 45.406 114.312 15.414 1 16.41 30 ASP B N 1
ATOM 4232 C CA . ASP B 1 30 ? 45.625 115.688 15.758 1 16.41 30 ASP B CA 1
ATOM 4233 C C . ASP B 1 30 ? 44.75 116.125 16.938 1 16.41 30 ASP B C 1
ATOM 4235 O O . ASP B 1 30 ? 43.688 115.562 17.156 1 16.41 30 ASP B O 1
ATOM 4239 N N . ASP B 1 31 ? 45.188 117.25 17.594 1 16.34 31 ASP B N 1
ATOM 4240 C CA . ASP B 1 31 ? 45.344 117.938 18.859 1 16.34 31 ASP B CA 1
ATOM 4241 C C . ASP B 1 31 ? 44.062 118.75 19.188 1 16.34 31 ASP B C 1
ATOM 4243 O O . ASP B 1 31 ? 44.062 119.562 20.125 1 16.34 31 ASP B O 1
ATOM 4247 N N . ILE B 1 32 ? 42.938 118.375 18.719 1 16.84 32 ILE B N 1
ATOM 4248 C CA . ILE B 1 32 ? 42.094 119.562 18.609 1 16.84 32 ILE B CA 1
ATOM 4249 C C . ILE B 1 32 ? 41.906 120.188 19.984 1 16.84 32 ILE B C 1
ATOM 4251 O O . ILE B 1 32 ? 41.562 119.5 20.953 1 16.84 32 ILE B O 1
ATOM 4255 N N . ASP B 1 33 ? 42.406 121.375 20.094 1 15.73 33 ASP B N 1
ATOM 4256 C CA . ASP B 1 33 ? 42.688 122.375 21.094 1 15.73 33 ASP B CA 1
ATOM 4257 C C . ASP B 1 33 ? 41.438 122.938 21.781 1 15.73 33 ASP B C 1
ATOM 4259 O O . ASP B 1 33 ? 41.469 123.875 22.547 1 15.73 33 ASP B O 1
ATOM 4263 N N . VAL B 1 34 ? 40.375 122.188 21.828 1 16.86 34 VAL B N 1
ATOM 4264 C CA . VAL B 1 34 ? 39.281 123.125 21.969 1 16.86 34 VAL B CA 1
ATOM 4265 C C . VAL B 1 34 ? 39.406 123.938 23.266 1 16.86 34 VAL B C 1
ATOM 4267 O O . VAL B 1 34 ? 39.625 123.312 24.328 1 16.86 34 VAL B O 1
ATOM 4270 N N . PRO B 1 35 ? 39.5 125.25 23.156 1 16.66 35 PRO B N 1
ATOM 4271 C CA . PRO B 1 35 ? 39.781 126.25 24.156 1 16.66 35 PRO B CA 1
ATOM 4272 C C . PRO B 1 35 ? 38.75 126.312 25.281 1 16.66 35 PRO B C 1
ATOM 4274 O O . PRO B 1 35 ? 37.562 126.062 25.031 1 16.66 35 PRO B O 1
ATOM 4277 N N . ILE B 1 36 ? 39.094 126.312 26.625 1 17.39 36 ILE B N 1
ATOM 4278 C CA . ILE B 1 36 ? 38.562 126.188 27.969 1 17.39 36 ILE B CA 1
ATOM 4279 C C . ILE B 1 36 ? 37.938 127.5 28.391 1 17.39 36 ILE B C 1
ATOM 4281 O O . ILE B 1 36 ? 37.5 127.625 29.531 1 17.39 36 ILE B O 1
ATOM 4285 N N . ASP B 1 37 ? 37.656 128.375 27.438 1 15.77 37 ASP B N 1
ATOM 4286 C CA . ASP B 1 37 ? 37.812 129.625 28.219 1 15.77 37 ASP B CA 1
ATOM 4287 C C . ASP B 1 37 ? 36.906 129.625 29.453 1 15.77 37 ASP B C 1
ATOM 4289 O O . ASP B 1 37 ? 36.031 128.75 29.578 1 15.77 37 ASP B O 1
ATOM 4293 N N . GLU B 1 38 ? 36.125 130.875 29.656 1 16.91 38 GLU B N 1
ATOM 4294 C CA . GLU B 1 38 ? 36.281 131.875 30.641 1 16.91 38 GLU B CA 1
ATOM 4295 C C . GLU B 1 38 ? 35.281 131.75 31.797 1 16.91 38 GLU B C 1
ATOM 4297 O O . GLU B 1 38 ? 35.688 131.75 32.969 1 16.91 38 GLU B O 1
ATOM 4302 N N . GLN B 1 39 ? 33.875 132.125 31.609 1 17.67 39 GLN B N 1
ATOM 4303 C CA . GLN B 1 39 ? 33.375 133.25 32.25 1 17.67 39 GLN B CA 1
ATOM 4304 C C . GLN B 1 39 ? 32.938 133 33.688 1 17.67 39 GLN B C 1
ATOM 4306 O O . GLN B 1 39 ? 32.719 131.875 34.031 1 17.67 39 GLN B O 1
ATOM 4311 N N . ASN B 1 40 ? 32.031 134.125 34.25 1 18.84 40 ASN B N 1
ATOM 4312 C CA . ASN B 1 40 ? 31.906 135 35.375 1 18.84 40 ASN B CA 1
ATOM 4313 C C . ASN B 1 40 ? 30.969 134.375 36.438 1 18.84 40 ASN B C 1
ATOM 4315 O O . ASN B 1 40 ? 29.906 133.875 36.125 1 18.84 40 ASN B O 1
ATOM 4319 N N . GLY B 1 41 ? 31.391 134.25 37.688 1 17.8 41 GLY B N 1
ATOM 4320 C CA . GLY B 1 41 ? 30.984 133.625 38.906 1 17.8 41 GLY B CA 1
ATOM 4321 C C . GLY B 1 41 ? 29.859 134.375 39.625 1 17.8 41 GLY B C 1
ATOM 4322 O O . GLY B 1 41 ? 29.531 134 40.781 1 17.8 41 GLY B O 1
ATOM 4323 N N . ASP B 1 42 ? 29.172 135.5 39.062 1 19.75 42 ASP B N 1
ATOM 4324 C CA . ASP B 1 42 ? 28.766 136.25 40.156 1 19.75 42 ASP B CA 1
ATOM 4325 C C . ASP B 1 42 ? 27.797 135.5 41.094 1 19.75 42 ASP B C 1
ATOM 4327 O O . ASP B 1 42 ? 27.125 134.625 40.656 1 19.75 42 ASP B O 1
ATOM 4331 N N . GLU B 1 43 ? 27.594 136.125 42.406 1 19.09 43 GLU B N 1
ATOM 4332 C CA . GLU B 1 43 ? 27.344 135.875 43.844 1 19.09 43 GLU B CA 1
ATOM 4333 C C . GLU B 1 43 ? 25.844 135.875 44.125 1 19.09 43 GLU B C 1
ATOM 4335 O O . GLU B 1 43 ? 25.453 135.375 45.219 1 19.09 43 GLU B O 1
ATOM 4340 N N . THR B 1 44 ? 24.922 136.375 43.344 1 21.97 44 THR B N 1
ATOM 4341 C CA . THR B 1 44 ? 23.891 137.125 44.094 1 21.97 44 THR B CA 1
ATOM 4342 C C . THR B 1 44 ? 23.125 136.125 45 1 21.97 44 THR B C 1
ATOM 4344 O O . THR B 1 44 ? 22.922 134.875 44.594 1 21.97 44 THR B O 1
ATOM 4347 N N . THR B 1 45 ? 22.781 136.5 46.25 1 20.67 45 THR B N 1
ATOM 4348 C CA . THR B 1 45 ? 22.359 136 47.531 1 20.67 45 THR B CA 1
ATOM 4349 C C . THR B 1 45 ? 20.953 135.375 47.469 1 20.67 45 THR B C 1
ATOM 4351 O O . THR B 1 45 ? 20.219 135.75 46.5 1 20.67 45 THR B O 1
ATOM 4354 N N . LEU B 1 46 ? 20.328 135 48.75 1 21.95 46 LEU B N 1
ATOM 4355 C CA . LEU B 1 46 ? 19.562 134 49.438 1 21.95 46 LEU B CA 1
ATOM 4356 C C . LEU B 1 46 ? 18.094 134.375 49.5 1 21.95 46 LEU B C 1
ATOM 4358 O O . LEU B 1 46 ? 17.312 133.75 50.25 1 21.95 46 LEU B O 1
ATOM 4362 N N . GLY B 1 47 ? 17.562 135.375 48.688 1 23.17 47 GLY B N 1
ATOM 4363 C CA . GLY B 1 47 ? 16.234 135.625 49.188 1 23.17 47 GLY B CA 1
ATOM 4364 C C . GLY B 1 47 ? 15.281 134.5 49.25 1 23.17 47 GLY B C 1
ATOM 4365 O O . GLY B 1 47 ? 15.203 133.75 48.281 1 23.17 47 GLY B O 1
ATOM 4366 N N . GLY B 1 48 ? 14.922 134.125 50.438 1 24.22 48 GLY B N 1
ATOM 4367 C CA . GLY B 1 48 ? 14.078 133 50.875 1 24.22 48 GLY B CA 1
ATOM 4368 C C . GLY B 1 48 ? 12.664 133 50.344 1 24.22 48 GLY B C 1
ATOM 4369 O O . GLY B 1 48 ? 11.859 133.875 50.812 1 24.22 48 GLY B O 1
ATOM 4370 N N . ARG B 1 49 ? 12.406 133.25 49.062 1 28.33 49 ARG B N 1
ATOM 4371 C CA . ARG B 1 49 ? 11.039 133.25 48.562 1 28.33 49 ARG B CA 1
ATOM 4372 C C . ARG B 1 49 ? 10.273 132 49.062 1 28.33 49 ARG B C 1
ATOM 4374 O O . ARG B 1 49 ? 10.688 130.875 48.844 1 28.33 49 ARG B O 1
ATOM 4381 N N . GLN B 1 50 ? 9.43 132.25 50.062 1 29.61 50 GLN B N 1
ATOM 4382 C CA . GLN B 1 50 ? 8.398 131.25 50.594 1 29.61 50 GLN B CA 1
ATOM 4383 C C . GLN B 1 50 ? 7.449 130.875 49.469 1 29.61 50 GLN B C 1
ATOM 4385 O O . GLN B 1 50 ? 6.621 131.625 49 1 29.61 50 GLN B O 1
ATOM 4390 N N . SER B 1 51 ? 7.855 130.375 48.344 1 28.39 51 SER B N 1
ATOM 4391 C CA . SER B 1 51 ? 6.984 129.875 47.281 1 28.39 51 SER B CA 1
ATOM 4392 C C . SER B 1 51 ? 5.891 129 47.906 1 28.39 51 SER B C 1
ATOM 4394 O O . SER B 1 51 ? 6.152 128.125 48.781 1 28.39 51 SER B O 1
ATOM 4396 N N . ALA B 1 52 ? 4.625 129.375 47.875 1 33.72 52 ALA B N 1
ATOM 4397 C CA . ALA B 1 52 ? 3.322 128.875 48.094 1 33.72 52 ALA B CA 1
ATOM 4398 C C . ALA B 1 52 ? 3.273 127.375 47.531 1 33.72 52 ALA B C 1
ATOM 4400 O O . ALA B 1 52 ? 2.803 127.188 46.406 1 33.72 52 ALA B O 1
ATOM 4401 N N . ASP B 1 53 ? 4.344 126.75 47.25 1 35.22 53 ASP B N 1
ATOM 4402 C CA . ASP B 1 53 ? 4.277 125.375 46.906 1 35.22 53 ASP B CA 1
ATOM 4403 C C . ASP B 1 53 ? 3.33 124.625 47.844 1 35.22 53 ASP B C 1
ATOM 4405 O O . ASP B 1 53 ? 3.689 124.312 48.969 1 35.22 53 ASP B O 1
ATOM 4409 N N . GLU B 1 54 ? 2.107 125 47.906 1 37.31 54 GLU B N 1
ATOM 4410 C CA . GLU B 1 54 ? 1.061 124.25 48.562 1 37.31 54 GLU B CA 1
ATOM 4411 C C . GLU B 1 54 ? 1.236 122.75 48.312 1 37.31 54 GLU B C 1
ATOM 4413 O O . GLU B 1 54 ? 1.11 122.312 47.188 1 37.31 54 GLU B O 1
ATOM 4418 N N . ASP B 1 55 ? 2.033 122 48.938 1 42.09 55 ASP B N 1
ATOM 4419 C CA . ASP B 1 55 ? 2.48 120.625 49.125 1 42.09 55 ASP B CA 1
ATOM 4420 C C . ASP B 1 55 ? 1.322 119.688 48.906 1 42.09 55 ASP B C 1
ATOM 4422 O O . ASP B 1 55 ? 0.211 119.938 49.406 1 42.09 55 ASP B O 1
ATOM 4426 N N . LEU B 1 56 ? 1.132 119 47.812 1 47 56 LEU B N 1
ATOM 4427 C CA . LEU B 1 56 ? 0.345 117.812 47.781 1 47 56 LEU B CA 1
ATOM 4428 C C . LEU B 1 56 ? 0.188 117.188 49.188 1 47 56 LEU B C 1
ATOM 4430 O O . LEU B 1 56 ? 1.177 117 49.906 1 47 56 LEU B O 1
ATOM 4434 N N . ASP B 1 57 ? -0.896 117.375 49.781 1 53.84 57 ASP B N 1
ATOM 4435 C CA . ASP B 1 57 ? -1.273 117 51.125 1 53.84 57 ASP B CA 1
ATOM 4436 C C . ASP B 1 57 ? -0.607 115.688 51.562 1 53.84 57 ASP B C 1
ATOM 4438 O O . ASP B 1 57 ? -0.444 114.812 50.719 1 53.84 57 ASP B O 1
ATOM 4442 N N . ILE B 1 58 ? 0.252 115.75 52.625 1 50.78 58 ILE B N 1
ATOM 4443 C CA . ILE B 1 58 ? 0.915 114.688 53.438 1 50.78 58 ILE B CA 1
ATOM 4444 C C . ILE B 1 58 ? 0.063 113.438 53.469 1 50.78 58 ILE B C 1
ATOM 4446 O O . ILE B 1 58 ? 0.59 112.312 53.406 1 50.78 58 ILE B O 1
ATOM 4450 N N . ALA B 1 59 ? -1.142 113.688 53.312 1 56.31 59 ALA B N 1
ATOM 4451 C CA . ALA B 1 59 ? -2.004 112.5 53.5 1 56.31 59 ALA B CA 1
ATOM 4452 C C . ALA B 1 59 ? -1.95 111.625 52.25 1 56.31 59 ALA B C 1
ATOM 4454 O O . ALA B 1 59 ? -1.943 110.375 52.375 1 56.31 59 ALA B O 1
ATOM 4455 N N . ALA B 1 60 ? -1.76 112.25 51.094 1 61.47 60 ALA B N 1
ATOM 4456 C CA . ALA B 1 60 ? -1.732 111.5 49.875 1 61.47 60 ALA B CA 1
ATOM 4457 C C . ALA B 1 60 ? -0.448 110.625 49.812 1 61.47 60 ALA B C 1
ATOM 4459 O O . ALA B 1 60 ? -0.48 109.5 49.438 1 61.47 60 ALA B O 1
ATOM 4460 N N . THR B 1 61 ? 0.593 111.25 50.188 1 63.28 61 THR B N 1
ATOM 4461 C CA . THR B 1 61 ? 1.864 110.562 50.125 1 63.28 61 THR B CA 1
ATOM 4462 C C . THR B 1 61 ? 1.914 109.438 51.188 1 63.28 61 THR B C 1
ATOM 4464 O O . THR B 1 61 ? 2.443 108.375 50.969 1 63.28 61 THR B O 1
ATOM 4467 N N . ALA B 1 62 ? 1.314 109.75 52.312 1 62.44 62 ALA B N 1
ATOM 4468 C CA . ALA B 1 62 ? 1.242 108.75 53.375 1 62.44 62 ALA B CA 1
ATOM 4469 C C . ALA B 1 62 ? 0.411 107.562 52.906 1 62.44 62 ALA B C 1
ATOM 4471 O O . ALA B 1 62 ? 0.785 106.375 53.156 1 62.44 62 ALA B O 1
ATOM 4472 N N . LEU B 1 63 ? -0.542 107.812 52.219 1 67.69 63 LEU B N 1
ATOM 4473 C CA . LEU B 1 63 ? -1.396 106.75 51.719 1 67.69 63 LEU B CA 1
ATOM 4474 C C . LEU B 1 63 ? -0.688 105.938 50.656 1 67.69 63 LEU B C 1
ATOM 4476 O O . LEU B 1 63 ? -0.829 104.75 50.594 1 67.69 63 LEU B O 1
ATOM 4480 N N . LEU B 1 64 ? 0.058 106.625 49.844 1 75.56 64 LEU B N 1
ATOM 4481 C CA . LEU B 1 64 ? 0.791 106 48.75 1 75.56 64 LEU B CA 1
ATOM 4482 C C . LEU B 1 64 ? 1.73 104.938 49.312 1 75.56 64 LEU B C 1
ATOM 4484 O O . LEU B 1 64 ? 1.835 103.812 48.75 1 75.56 64 LEU B O 1
ATOM 4488 N N . ASP B 1 65 ? 2.354 105.188 50.375 1 71.94 65 ASP B N 1
ATOM 4489 C CA . ASP B 1 65 ? 3.355 104.312 50.938 1 71.94 65 ASP B CA 1
ATOM 4490 C C . ASP B 1 65 ? 2.697 103.062 51.594 1 71.94 65 ASP B C 1
ATOM 4492 O O . ASP B 1 65 ? 3.365 102.062 51.875 1 71.94 65 ASP B O 1
ATOM 4496 N N . THR B 1 66 ? 1.383 103.125 51.625 1 62.28 66 THR B N 1
ATOM 4497 C CA . THR B 1 66 ? 0.687 102.062 52.281 1 62.28 66 THR B CA 1
ATOM 4498 C C . THR B 1 66 ? 0.066 101.125 51.25 1 62.28 66 THR B C 1
ATOM 4500 O O . THR B 1 66 ? -0.411 100 51.625 1 62.28 66 THR B O 1
ATOM 4503 N N . LEU B 1 67 ? 0.151 101.5 50.094 1 70.25 67 LEU B N 1
ATOM 4504 C CA . LEU B 1 67 ? -0.481 100.688 49.062 1 70.25 67 LEU B CA 1
ATOM 4505 C C . LEU B 1 67 ? 0.327 99.438 48.781 1 70.25 67 LEU B C 1
ATOM 4507 O O . LEU B 1 67 ? 1.551 99.5 48.625 1 70.25 67 LEU B O 1
ATOM 4511 N N . PRO B 1 68 ? -0.327 98.25 48.906 1 68.19 68 PRO B N 1
ATOM 4512 C CA . PRO B 1 68 ? 0.363 97 48.625 1 68.19 68 PRO B CA 1
ATOM 4513 C C . PRO B 1 68 ? 0.629 96.75 47.125 1 68.19 68 PRO B C 1
ATOM 4515 O O . PRO B 1 68 ? 1.121 95.688 46.719 1 68.19 68 PRO B O 1
ATOM 4518 N N . GLN B 1 69 ? 0.31 97.688 46.375 1 76.12 69 GLN B N 1
ATOM 4519 C CA . GLN B 1 69 ? 0.551 97.688 44.938 1 76.12 69 GLN B CA 1
ATOM 4520 C C . GLN B 1 69 ? 1.474 98.812 44.531 1 76.12 69 GLN B C 1
ATOM 4522 O O . GLN B 1 69 ? 1.478 99.875 45.125 1 76.12 69 GLN B O 1
ATOM 4527 N N . PRO B 1 70 ? 2.191 98.438 43.562 1 84.38 70 PRO B N 1
ATOM 4528 C CA . PRO B 1 70 ? 3.029 99.5 43.062 1 84.38 70 PRO B CA 1
ATOM 4529 C C . PRO B 1 70 ? 2.219 100.75 42.656 1 84.38 70 PRO B C 1
ATOM 4531 O O . PRO B 1 70 ? 1.221 100.625 41.938 1 84.38 70 PRO B O 1
ATOM 4534 N N . ALA B 1 71 ? 2.621 101.875 43.188 1 86.62 71 ALA B N 1
ATOM 4535 C CA . ALA B 1 71 ? 1.924 103.125 42.906 1 86.62 71 ALA B CA 1
ATOM 4536 C C . ALA B 1 71 ? 2.883 104.312 42.938 1 86.62 71 ALA B C 1
ATOM 4538 O O . ALA B 1 71 ? 3.861 104.25 43.688 1 86.62 71 ALA B O 1
ATOM 4539 N N . PHE B 1 72 ? 2.58 105.312 42.188 1 88.75 72 PHE B N 1
ATOM 4540 C CA . PHE B 1 72 ? 3.328 106.562 42.25 1 88.75 72 PHE B CA 1
ATOM 4541 C C . PHE B 1 72 ? 2.416 107.75 41.969 1 88.75 72 PHE B C 1
ATOM 4543 O O . PHE B 1 72 ? 1.301 107.562 41.469 1 88.75 72 PHE B O 1
ATOM 4550 N N . ILE B 1 73 ? 2.893 108.875 42.406 1 87.88 73 ILE B N 1
ATOM 4551 C CA . ILE B 1 73 ? 2.129 110.125 42.219 1 87.88 73 ILE B CA 1
ATOM 4552 C C . ILE B 1 73 ? 2.945 111.125 41.406 1 87.88 73 ILE B C 1
ATOM 4554 O O . ILE B 1 73 ? 4.148 111.25 41.625 1 87.88 73 ILE B O 1
ATOM 4558 N N . VAL B 1 74 ? 2.258 111.688 40.531 1 91.12 74 VAL B N 1
ATOM 4559 C CA . VAL B 1 74 ? 2.85 112.75 39.75 1 91.12 74 VAL B CA 1
ATOM 4560 C C . VAL B 1 74 ? 2.074 114.062 39.969 1 91.12 74 VAL B C 1
ATOM 4562 O O . VAL B 1 74 ? 0.841 114.062 40 1 91.12 74 VAL B O 1
ATOM 4565 N N . ASP B 1 75 ? 2.812 115.125 40.125 1 89.25 75 ASP B N 1
ATOM 4566 C CA . ASP B 1 75 ? 2.152 116.438 40.344 1 89.25 75 ASP B CA 1
ATOM 4567 C C . ASP B 1 75 ? 1.818 117.125 39.031 1 89.25 75 ASP B C 1
ATOM 4569 O O . ASP B 1 75 ? 2.062 116.562 37.938 1 89.25 75 ASP B O 1
ATOM 4573 N N . THR B 1 76 ? 1.197 118.312 39.094 1 89.75 76 THR B N 1
ATOM 4574 C CA . THR B 1 76 ? 0.695 119 37.906 1 89.75 76 THR B CA 1
ATOM 4575 C C . THR B 1 76 ? 1.849 119.438 37.031 1 89.75 76 THR B C 1
ATOM 4577 O O . THR B 1 76 ? 1.647 119.812 35.875 1 89.75 76 THR B O 1
ATOM 4580 N N . ASN B 1 77 ? 3.098 119.625 37.562 1 89.81 77 ASN B N 1
ATOM 4581 C CA . ASN B 1 77 ? 4.273 120 36.781 1 89.81 77 ASN B CA 1
ATOM 4582 C C . ASN B 1 77 ? 5.027 118.75 36.281 1 89.81 77 ASN B C 1
ATOM 4584 O O . ASN B 1 77 ? 6.203 118.812 35.938 1 89.81 77 ASN B O 1
ATOM 4588 N N . HIS B 1 78 ? 4.359 117.625 36.344 1 90.69 78 HIS B N 1
ATOM 4589 C CA . HIS B 1 78 ? 4.875 116.375 35.875 1 90.69 78 HIS B CA 1
ATOM 4590 C C . HIS B 1 78 ? 6.043 115.875 36.719 1 90.69 78 HIS B C 1
ATOM 4592 O O . HIS B 1 78 ? 6.895 115.125 36.25 1 90.69 78 HIS B O 1
ATOM 4598 N N . ARG B 1 79 ? 6.184 116.375 37.875 1 92.69 79 ARG B N 1
ATOM 4599 C CA . ARG B 1 79 ? 7.219 115.875 38.781 1 92.69 79 ARG B CA 1
ATOM 4600 C C . ARG B 1 79 ? 6.703 114.75 39.656 1 92.69 79 ARG B C 1
ATOM 4602 O O . ARG B 1 79 ? 5.57 114.812 40.125 1 92.69 79 ARG B O 1
ATOM 4609 N N . VAL B 1 80 ? 7.555 113.75 39.812 1 91.5 80 VAL B N 1
ATOM 4610 C CA . VAL B 1 80 ? 7.199 112.625 40.688 1 91.5 80 VAL B CA 1
ATOM 4611 C C . VAL B 1 80 ? 7.156 113.062 42.125 1 91.5 80 VAL B C 1
ATOM 4613 O O . VAL B 1 80 ? 8.18 113.5 42.688 1 91.5 80 VAL B O 1
ATOM 4616 N N . ALA B 1 81 ? 6.031 113.062 42.656 1 88.12 81 ALA B N 1
ATOM 4617 C CA . ALA B 1 81 ? 5.828 113.5 44.031 1 88.12 81 ALA B CA 1
ATOM 4618 C C . ALA B 1 81 ? 5.812 112.375 45.031 1 88.12 81 ALA B C 1
ATOM 4620 O O . ALA B 1 81 ? 5.992 112.562 46.219 1 88.12 81 ALA B O 1
ATOM 4621 N N . GLY B 1 82 ? 5.617 111.25 44.5 1 87.12 82 GLY B N 1
ATOM 4622 C CA . GLY B 1 82 ? 5.574 110.062 45.375 1 87.12 82 GLY B CA 1
ATOM 4623 C C . GLY B 1 82 ? 5.957 108.812 44.625 1 87.12 82 GLY B C 1
ATOM 4624 O O . GLY B 1 82 ? 5.676 108.625 43.438 1 87.12 82 GLY B O 1
ATOM 4625 N N . TRP B 1 83 ? 6.578 107.875 45.25 1 88.5 83 TRP B N 1
ATOM 4626 C CA . TRP B 1 83 ? 7.082 106.562 44.781 1 88.5 83 TRP B CA 1
ATOM 4627 C C . TRP B 1 83 ? 7.109 105.562 45.906 1 88.5 83 TRP B C 1
ATOM 4629 O O . TRP B 1 83 ? 7.914 105.688 46.844 1 88.5 83 TRP B O 1
ATOM 4639 N N . ASN B 1 84 ? 6.199 104.625 45.781 1 84.06 84 ASN B N 1
ATOM 4640 C CA . ASN B 1 84 ? 6.152 103.75 46.969 1 84.06 84 ASN B CA 1
ATOM 4641 C C . ASN B 1 84 ? 7.117 102.562 46.812 1 84.06 84 ASN B C 1
ATOM 4643 O O . ASN B 1 84 ? 7.777 102.438 45.781 1 84.06 84 ASN B O 1
ATOM 4647 N N . ARG B 1 85 ? 7.211 101.75 47.844 1 82.56 85 ARG B N 1
ATOM 4648 C CA . ARG B 1 85 ? 8.164 100.688 47.906 1 82.56 85 ARG B CA 1
ATOM 4649 C C . ARG B 1 85 ? 7.848 99.625 46.844 1 82.56 85 ARG B C 1
ATOM 4651 O O . ARG B 1 85 ? 8.758 99.062 46.219 1 82.56 85 ARG B O 1
ATOM 4658 N N . GLU B 1 86 ? 6.617 99.375 46.656 1 82.81 86 GLU B N 1
ATOM 4659 C CA . GLU B 1 86 ? 6.203 98.375 45.688 1 82.81 86 GLU B CA 1
ATOM 4660 C C . GLU B 1 86 ? 6.648 98.75 44.281 1 82.81 86 GLU B C 1
ATOM 4662 O O . GLU B 1 86 ? 6.957 97.875 43.469 1 82.81 86 GLU B O 1
ATOM 4667 N N . MET B 1 87 ? 6.641 99.938 44 1 87.81 87 MET B N 1
ATOM 4668 C CA . MET B 1 87 ? 7.148 100.438 42.719 1 87.81 87 MET B CA 1
ATOM 4669 C C . MET B 1 87 ? 8.648 100.188 42.625 1 87.81 87 MET B C 1
ATOM 4671 O O . MET B 1 87 ? 9.148 99.812 41.531 1 87.81 87 MET B O 1
ATOM 4675 N N . GLU B 1 88 ? 9.32 100.375 43.75 1 88.06 88 GLU B N 1
ATOM 4676 C CA . GLU B 1 88 ? 10.75 100.125 43.75 1 88.06 88 GLU B CA 1
ATOM 4677 C C . GLU B 1 88 ? 11.023 98.688 43.406 1 88.06 88 GLU B C 1
ATOM 4679 O O . GLU B 1 88 ? 11.93 98.375 42.625 1 88.06 88 GLU B O 1
ATOM 4684 N N . VAL B 1 89 ? 10.211 97.875 44 1 86.25 89 VAL B N 1
ATOM 4685 C CA . VAL B 1 89 ? 10.383 96.438 43.781 1 86.25 89 VAL B CA 1
ATOM 4686 C C . VAL B 1 89 ? 10.023 96.062 42.344 1 86.25 89 VAL B C 1
ATOM 4688 O O . VAL B 1 89 ? 10.734 95.312 41.688 1 86.25 89 VAL B O 1
ATOM 4691 N N . LEU B 1 90 ? 8.992 96.562 41.844 1 86.81 90 LEU B N 1
ATOM 4692 C CA . LEU B 1 90 ? 8.508 96.25 40.5 1 86.81 90 LEU B CA 1
ATOM 4693 C C . LEU B 1 90 ? 9.477 96.75 39.438 1 86.81 90 LEU B C 1
ATOM 4695 O O . LEU B 1 90 ? 9.781 96.062 38.5 1 86.81 90 LEU B O 1
ATOM 4699 N N . THR B 1 91 ? 9.914 98.062 39.594 1 87 91 THR B N 1
ATOM 4700 C CA . THR B 1 91 ? 10.711 98.688 38.531 1 87 91 THR B CA 1
ATOM 4701 C C . THR B 1 91 ? 12.203 98.5 38.781 1 87 91 THR B C 1
ATOM 4703 O O . THR B 1 91 ? 13.016 98.562 37.875 1 87 91 THR B O 1
ATOM 4706 N N . GLY B 1 92 ? 12.625 98.375 40.031 1 86.75 92 GLY B N 1
ATOM 4707 C CA . GLY B 1 92 ? 14.031 98.312 40.406 1 86.75 92 GLY B CA 1
ATOM 4708 C C . GLY B 1 92 ? 14.672 99.688 40.594 1 86.75 92 GLY B C 1
ATOM 4709 O O . GLY B 1 92 ? 15.898 99.812 40.656 1 86.75 92 GLY B O 1
ATOM 4710 N N . ILE B 1 93 ? 13.758 100.688 40.594 1 88 93 ILE B N 1
ATOM 4711 C CA . ILE B 1 93 ? 14.273 102 40.75 1 88 93 ILE B CA 1
ATOM 4712 C C . ILE B 1 93 ? 13.953 102.562 42.156 1 88 93 ILE B C 1
ATOM 4714 O O . ILE B 1 93 ? 12.797 102.5 42.562 1 88 93 ILE B O 1
ATOM 4718 N N . GLU B 1 94 ? 14.93 103.062 42.812 1 88.88 94 GLU B N 1
ATOM 4719 C CA . GLU B 1 94 ? 14.75 103.562 44.156 1 88.88 94 GLU B CA 1
ATOM 4720 C C . GLU B 1 94 ? 14.031 104.875 44.188 1 88.88 94 GLU B C 1
ATOM 4722 O O . GLU B 1 94 ? 14.195 105.688 43.25 1 88.88 94 GLU B O 1
ATOM 4727 N N . ARG B 1 95 ? 13.32 105.125 45.219 1 88.44 95 ARG B N 1
ATOM 4728 C CA . ARG B 1 95 ? 12.531 106.312 45.406 1 88.44 95 ARG B CA 1
ATOM 4729 C C . ARG B 1 95 ? 13.398 107.562 45.281 1 88.44 95 ARG B C 1
ATOM 4731 O O . ARG B 1 95 ? 13.008 108.562 44.625 1 88.44 95 ARG B O 1
ATOM 4738 N N . GLU B 1 96 ? 14.539 107.562 45.906 1 88 96 GLU B N 1
ATOM 4739 C CA . GLU B 1 96 ? 15.43 108.688 45.938 1 88 96 GLU B CA 1
ATOM 4740 C C . GLU B 1 96 ? 15.883 109.125 44.531 1 88 96 GLU B C 1
ATOM 4742 O O . GLU B 1 96 ? 16.172 110.25 44.281 1 88 96 GLU B O 1
ATOM 4747 N N . ALA B 1 97 ? 15.875 108.188 43.75 1 87.75 97 ALA B N 1
ATOM 4748 C CA . ALA B 1 97 ? 16.375 108.438 42.406 1 87.75 97 ALA B CA 1
ATOM 4749 C C . ALA B 1 97 ? 15.297 109.062 41.531 1 87.75 97 ALA B C 1
ATOM 4751 O O . ALA B 1 97 ? 15.602 109.688 40.5 1 87.75 97 ALA B O 1
ATOM 4752 N N . VAL B 1 98 ? 14.078 108.938 41.938 1 89 98 VAL B N 1
ATOM 4753 C CA . VAL B 1 98 ? 13.023 109.312 41 1 89 98 VAL B CA 1
ATOM 4754 C C . VAL B 1 98 ? 12.258 110.5 41.562 1 89 98 VAL B C 1
ATOM 4756 O O . VAL B 1 98 ? 11.664 111.25 40.812 1 89 98 VAL B O 1
ATOM 4759 N N . LEU B 1 99 ? 12.25 110.75 42.812 1 88.88 99 LEU B N 1
ATOM 4760 C CA . LEU B 1 99 ? 11.469 111.812 43.406 1 88.88 99 LEU B CA 1
ATOM 4761 C C . LEU B 1 99 ? 11.945 113.188 42.906 1 88.88 99 LEU B C 1
ATOM 4763 O O . LEU B 1 99 ? 13.148 113.438 42.906 1 88.88 99 LEU B O 1
ATOM 4767 N N . GLY B 1 100 ? 11.086 113.875 42.469 1 87.75 100 GLY B N 1
ATOM 4768 C CA . GLY B 1 100 ? 11.398 115.25 42.031 1 87.75 100 GLY B CA 1
ATOM 4769 C C . GLY B 1 100 ? 11.719 115.312 40.531 1 87.75 100 GLY B C 1
ATOM 4770 O O . GLY B 1 100 ? 11.812 116.375 39.969 1 87.75 100 GLY B O 1
ATOM 4771 N N . THR B 1 101 ? 11.898 114.188 40 1 88 101 THR B N 1
ATOM 4772 C CA . THR B 1 101 ? 12.188 114.188 38.562 1 88 101 THR B CA 1
ATOM 4773 C C . THR B 1 101 ? 10.938 114.5 37.75 1 88 101 THR B C 1
ATOM 4775 O O . THR B 1 101 ? 9.82 114.188 38.156 1 88 101 THR B O 1
ATOM 4778 N N . ASP B 1 102 ? 11.148 115.25 36.656 1 85.06 102 ASP B N 1
ATOM 4779 C CA . ASP B 1 102 ? 10.016 115.688 35.844 1 85.06 102 ASP B CA 1
ATOM 4780 C C . ASP B 1 102 ? 9.922 114.812 34.562 1 85.06 102 ASP B C 1
ATOM 4782 O O . ASP B 1 102 ? 9.109 115.125 33.688 1 85.06 102 ASP B O 1
ATOM 4786 N N . ASP B 1 103 ? 10.68 113.812 34.406 1 82.31 103 ASP B N 1
ATOM 4787 C CA . ASP B 1 103 ? 10.617 112.875 33.281 1 82.31 103 ASP B CA 1
ATOM 4788 C C . ASP B 1 103 ? 10.141 111.5 33.719 1 82.31 103 ASP B C 1
ATOM 4790 O O . ASP B 1 103 ? 10.953 110.688 34.062 1 82.31 103 ASP B O 1
ATOM 4794 N N . THR B 1 104 ? 8.852 111.312 33.625 1 80.5 104 THR B N 1
ATOM 4795 C CA . THR B 1 104 ? 8.273 110.062 34.094 1 80.5 104 THR B CA 1
ATOM 4796 C C . THR B 1 104 ? 8.531 108.938 33.062 1 80.5 104 THR B C 1
ATOM 4798 O O . THR B 1 104 ? 8.336 107.812 33.375 1 80.5 104 THR B O 1
ATOM 4801 N N . SER B 1 105 ? 8.945 109.375 31.812 1 77.75 105 SER B N 1
ATOM 4802 C CA . SER B 1 105 ? 9.242 108.375 30.797 1 77.75 105 SER B CA 1
ATOM 4803 C C . SER B 1 105 ? 10.43 107.5 31.203 1 77.75 105 SER B C 1
ATOM 4805 O O . SER B 1 105 ? 10.602 106.375 30.688 1 77.75 105 SER B O 1
ATOM 4807 N N . GLU B 1 106 ? 11.203 108 32.094 1 78.44 106 GLU B N 1
ATOM 4808 C CA . GLU B 1 106 ? 12.422 107.312 32.5 1 78.44 106 GLU B CA 1
ATOM 4809 C C . GLU B 1 106 ? 12.156 106.312 33.625 1 78.44 106 GLU B C 1
ATOM 4811 O O . GLU B 1 106 ? 13.055 105.562 34.062 1 78.44 106 GLU B O 1
ATOM 4816 N N . LEU B 1 107 ? 10.953 106.375 34.031 1 80 107 LEU B N 1
ATOM 4817 C CA . LEU B 1 107 ? 10.625 105.5 35.156 1 80 107 LEU B CA 1
ATOM 4818 C C . LEU B 1 107 ? 10.625 104.062 34.781 1 80 107 LEU B C 1
ATOM 4820 O O . LEU B 1 107 ? 10.727 103.188 35.656 1 80 107 LEU B O 1
ATOM 4824 N N . PHE 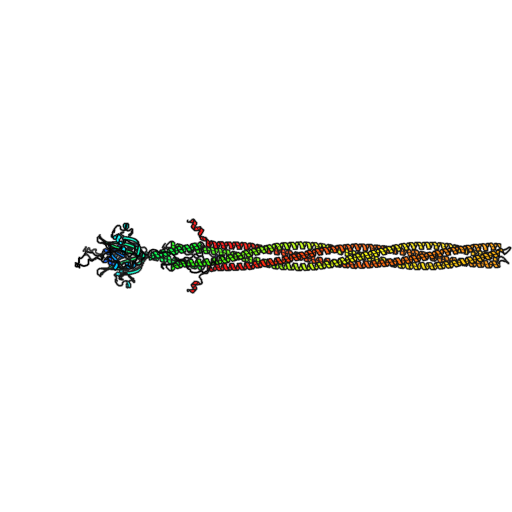B 1 108 ? 10.438 103.875 33.531 1 79.81 108 PHE B N 1
ATOM 4825 C CA . PHE B 1 108 ? 10.438 102.5 33 1 79.81 108 PHE B CA 1
ATOM 4826 C C . PHE B 1 108 ? 11.469 102.375 31.875 1 79.81 108 PHE B C 1
ATOM 4828 O O . PHE B 1 108 ? 11.75 103.375 31.172 1 79.81 108 PHE B O 1
ATOM 4835 N N . ARG B 1 109 ? 12.289 101.312 31.891 1 77.56 109 ARG B N 1
ATOM 4836 C CA . ARG B 1 109 ? 13.406 101.188 30.969 1 77.56 109 ARG B CA 1
ATOM 4837 C C . ARG B 1 109 ? 12.922 100.75 29.594 1 77.56 109 ARG B C 1
ATOM 4839 O O . ARG B 1 109 ? 13.508 99.812 28.984 1 77.56 109 ARG B O 1
ATOM 4846 N N . ASP B 1 110 ? 11.672 101.125 29.344 1 76.69 110 ASP B N 1
ATOM 4847 C CA . ASP B 1 110 ? 11.203 100.812 27.984 1 76.69 110 ASP B CA 1
ATOM 4848 C C . ASP B 1 110 ? 11.148 102.125 27.141 1 76.69 110 ASP B C 1
ATOM 4850 O O . ASP B 1 110 ? 11.594 103.188 27.562 1 76.69 110 ASP B O 1
ATOM 4854 N N . ASP B 1 111 ? 10.953 102.125 25.844 1 77.06 111 ASP B N 1
ATOM 4855 C CA . ASP B 1 111 ? 11.023 103.25 24.906 1 77.06 111 ASP B CA 1
ATOM 4856 C C . ASP B 1 111 ? 9.766 104.062 24.984 1 77.06 111 ASP B C 1
ATOM 4858 O O . ASP B 1 111 ? 9.43 104.812 24.031 1 77.06 111 ASP B O 1
ATOM 4862 N N . ARG B 1 112 ? 9.102 104.062 26.312 1 79.12 112 ARG B N 1
ATOM 4863 C CA . ARG B 1 112 ? 7.863 104.812 26.375 1 79.12 112 ARG B CA 1
ATOM 4864 C C . ARG B 1 112 ? 8.148 106.312 26.484 1 79.12 112 ARG B C 1
ATOM 4866 O O . ARG B 1 112 ? 9.141 106.75 27.094 1 79.12 112 ARG B O 1
ATOM 4873 N N . THR B 1 113 ? 7.332 107.188 25.906 1 75.06 113 THR B N 1
ATOM 4874 C CA . THR B 1 113 ? 7.535 108.625 25.906 1 75.06 113 THR B CA 1
ATOM 4875 C C . THR B 1 113 ? 6.723 109.312 27 1 75.06 113 THR B C 1
ATOM 4877 O O . THR B 1 113 ? 7.027 110.438 27.406 1 75.06 113 THR B O 1
ATOM 4880 N N . GLU B 1 114 ? 5.723 108.562 27.422 1 84.94 114 GLU B N 1
ATOM 4881 C CA . GLU B 1 114 ? 4.832 109.125 28.438 1 84.94 114 GLU B CA 1
ATOM 4882 C C . GLU B 1 114 ? 4.18 108.062 29.266 1 84.94 114 GLU B C 1
ATOM 4884 O O . GLU B 1 114 ? 3.92 106.938 28.766 1 84.94 114 GLU B O 1
ATOM 4889 N N . THR B 1 115 ? 4.031 108.375 30.516 1 89.12 115 THR B N 1
ATOM 4890 C CA . THR B 1 115 ? 3.289 107.438 31.375 1 89.12 115 THR B CA 1
ATOM 4891 C C . THR B 1 115 ? 1.803 107.812 31.375 1 89.12 115 THR B C 1
ATOM 4893 O O . THR B 1 115 ? 1.407 108.875 30.938 1 89.12 115 THR B O 1
ATOM 4896 N N . LEU B 1 116 ? 0.993 106.812 31.797 1 91.06 116 LEU B N 1
ATOM 4897 C CA . LEU B 1 116 ? -0.439 107.062 31.906 1 91.06 116 LEU B CA 1
ATOM 4898 C C . LEU B 1 116 ? -0.708 108.25 32.812 1 91.06 116 LEU B C 1
ATOM 4900 O O . LEU B 1 116 ? -1.573 109.125 32.531 1 91.06 116 LEU B O 1
ATOM 4904 N N . ALA B 1 117 ? -0.015 108.375 33.875 1 90.5 117 ALA B N 1
ATOM 4905 C CA . ALA B 1 117 ? -0.174 109.5 34.781 1 90.5 117 ALA B CA 1
ATOM 4906 C C . ALA B 1 117 ? 0.082 110.812 34.094 1 90.5 117 ALA B C 1
ATOM 4908 O O . ALA B 1 117 ? -0.682 111.75 34.25 1 90.5 117 ALA B O 1
ATOM 4909 N N . ASP B 1 118 ? 1.119 110.875 33.344 1 90.69 118 ASP B N 1
ATOM 4910 C CA . ASP B 1 118 ? 1.447 112.062 32.594 1 90.69 118 ASP B CA 1
ATOM 4911 C C . ASP B 1 118 ? 0.331 112.438 31.609 1 90.69 118 ASP B C 1
ATOM 4913 O O . ASP B 1 118 ? -0.032 113.625 31.484 1 90.69 118 ASP B O 1
ATOM 4917 N N . ALA B 1 119 ? -0.096 111.5 31 1 91.62 119 ALA B N 1
ATOM 4918 C CA . ALA B 1 119 ? -1.171 111.688 30.047 1 91.62 119 ALA B CA 1
ATOM 4919 C C . ALA B 1 119 ? -2.41 112.25 30.734 1 91.62 119 ALA B C 1
ATOM 4921 O O . ALA B 1 119 ? -3.088 113.125 30.188 1 91.62 119 ALA B O 1
ATOM 4922 N N . VAL B 1 120 ? -2.684 111.75 31.828 1 91.94 120 VAL B N 1
ATOM 4923 C CA . VAL B 1 120 ? -3.85 112.25 32.594 1 91.94 120 VAL B CA 1
ATOM 4924 C C . VAL B 1 120 ? -3.619 113.688 33.062 1 91.94 120 VAL B C 1
ATOM 4926 O O . VAL B 1 120 ? -4.551 114.438 33.094 1 91.94 120 VAL B O 1
ATOM 4929 N N . ILE B 1 121 ? -2.414 113.938 33.406 1 90.69 121 ILE B N 1
ATOM 4930 C CA . ILE B 1 121 ? -2.086 115.312 33.812 1 90.69 121 ILE B CA 1
ATOM 4931 C C . ILE B 1 121 ? -2.293 116.25 32.656 1 90.69 121 ILE B C 1
ATOM 4933 O O . ILE B 1 121 ? -2.852 117.312 32.812 1 90.69 121 ILE B O 1
ATOM 4937 N N . ASN B 1 122 ? -1.869 115.875 31.531 1 90.69 122 ASN B N 1
ATOM 4938 C CA . ASN B 1 122 ? -1.993 116.75 30.328 1 90.69 122 ASN B CA 1
ATOM 4939 C C . ASN B 1 122 ? -3.453 116.875 29.922 1 90.69 122 ASN B C 1
ATOM 4941 O O . ASN B 1 122 ? -3.84 117.938 29.438 1 90.69 122 ASN B O 1
ATOM 4945 N N . ASP B 1 123 ? -4.152 115.875 30.078 1 90.38 123 ASP B N 1
ATOM 4946 C CA . ASP B 1 123 ? -5.566 115.875 29.719 1 90.38 123 ASP B CA 1
ATOM 4947 C C . ASP B 1 123 ? -6.418 115.125 30.719 1 90.38 123 ASP B C 1
ATOM 4949 O O . ASP B 1 123 ? -6.848 114 30.438 1 90.38 123 ASP B O 1
ATOM 4953 N N . PRO B 1 124 ? -6.707 115.75 31.812 1 87.75 124 PRO B N 1
ATOM 4954 C CA . PRO B 1 124 ? -7.387 115 32.906 1 87.75 124 PRO B CA 1
ATOM 4955 C C . PRO B 1 124 ? -8.789 114.562 32.5 1 87.75 124 PRO B C 1
ATOM 4957 O O . PRO B 1 124 ? -9.305 113.625 33.062 1 87.75 124 PRO B O 1
ATOM 4960 N N . ASP B 1 125 ? -9.391 115.125 31.5 1 84.31 125 ASP B N 1
ATOM 4961 C CA . ASP B 1 125 ? -10.773 114.812 31.172 1 84.31 125 ASP B CA 1
ATOM 4962 C C . ASP B 1 125 ? -10.844 113.875 29.984 1 84.31 125 ASP B C 1
ATOM 4964 O O . ASP B 1 125 ? -11.844 113.188 29.781 1 84.31 125 ASP B O 1
ATOM 4968 N N . ASN B 1 126 ? -9.781 113.75 29.156 1 88.75 126 ASN B N 1
ATOM 4969 C CA . ASN B 1 126 ? -9.898 112.938 27.922 1 88.75 126 ASN B CA 1
ATOM 4970 C C . ASN B 1 126 ? -8.664 112.062 27.703 1 88.75 126 ASN B C 1
ATOM 4972 O O . ASN B 1 126 ? -8.258 111.875 26.562 1 88.75 126 ASN B O 1
ATOM 4976 N N . ALA B 1 127 ? -8.102 111.688 28.766 1 87.94 127 ALA B N 1
ATOM 4977 C CA . ALA B 1 127 ? -6.922 110.812 28.609 1 87.94 127 ALA B CA 1
ATOM 4978 C C . ALA B 1 127 ? -7.289 109.5 27.953 1 87.94 127 ALA B C 1
ATOM 4980 O O . ALA B 1 127 ? -6.422 108.812 27.422 1 87.94 127 ALA B O 1
ATOM 4981 N N . ASP B 1 128 ? -8.539 109.062 28.016 1 86.81 128 ASP B N 1
ATOM 4982 C CA . ASP B 1 128 ? -9.008 107.812 27.344 1 86.81 128 ASP B CA 1
ATOM 4983 C C . ASP B 1 128 ? -8.836 107.938 25.844 1 86.81 128 ASP B C 1
ATOM 4985 O O . ASP B 1 128 ? -8.43 107 25.172 1 86.81 128 ASP B O 1
ATOM 4989 N N . GLU B 1 129 ? -9.016 109.062 25.281 1 86.56 129 GLU B N 1
ATOM 4990 C CA . GLU B 1 129 ? -8.883 109.312 23.844 1 86.56 129 GLU B CA 1
ATOM 4991 C C . GLU B 1 129 ? -7.43 109.562 23.453 1 86.56 129 GLU B C 1
ATOM 4993 O O . GLU B 1 129 ? -6.953 109.062 22.453 1 86.56 129 GLU B O 1
ATOM 4998 N N . THR B 1 130 ? -6.707 110.25 24.297 1 85.5 130 THR B N 1
ATOM 4999 C CA . THR B 1 130 ? -5.367 110.625 23.906 1 85.5 130 THR B CA 1
ATOM 5000 C C . THR B 1 130 ? -4.352 109.562 24.141 1 85.5 130 THR B C 1
ATOM 5002 O O . THR B 1 130 ? -3.408 109.375 23.375 1 85.5 130 THR B O 1
ATOM 5005 N N . PHE B 1 131 ? -4.477 108.75 25.078 1 85.75 131 PHE B N 1
ATOM 5006 C CA . PHE B 1 131 ? -3.521 107.688 25.453 1 85.75 131 PHE B CA 1
ATOM 5007 C C . PHE B 1 131 ? -4.035 106.312 25.047 1 85.75 131 PHE B C 1
ATOM 5009 O O . PHE B 1 131 ? -3.26 105.375 24.953 1 85.75 131 PHE B O 1
ATOM 5016 N N . GLY B 1 132 ? -5.262 106.312 24.812 1 85.94 132 GLY B N 1
ATOM 5017 C CA . GLY B 1 132 ? -5.867 105 24.5 1 85.94 132 GLY B CA 1
ATOM 5018 C C . GLY B 1 132 ? -6.203 104.188 25.734 1 85.94 132 GLY B C 1
ATOM 5019 O O . GLY B 1 132 ? -6.137 102.938 25.719 1 85.94 132 GLY B O 1
ATOM 5020 N N . ALA B 1 133 ? -6.453 104.812 26.922 1 86.31 133 ALA B N 1
ATOM 5021 C CA . ALA B 1 133 ? -6.84 104.125 28.156 1 86.31 133 ALA B CA 1
ATOM 5022 C C . ALA B 1 133 ? -8.359 104.062 28.281 1 86.31 133 ALA B C 1
ATOM 5024 O O . ALA B 1 133 ? -9.094 104.688 27.547 1 86.31 133 ALA B O 1
ATOM 5025 N N . GLU B 1 134 ? -8.82 103.125 29.031 1 86.5 134 GLU B N 1
ATOM 5026 C CA . GLU B 1 134 ? -10.258 102.938 29.297 1 86.5 134 GLU B CA 1
ATOM 5027 C C . GLU B 1 134 ? -10.641 103.625 30.609 1 86.5 134 GLU B C 1
ATOM 5029 O O . GLU B 1 134 ? -9.906 103.5 31.594 1 86.5 134 GLU B O 1
ATOM 5034 N N . ARG B 1 135 ? -11.68 104.312 30.531 1 81.94 135 ARG B N 1
ATOM 5035 C CA . ARG B 1 135 ? -12.164 104.938 31.75 1 81.94 135 ARG B CA 1
ATOM 5036 C C . ARG B 1 135 ? -12.641 103.875 32.75 1 81.94 135 ARG B C 1
ATOM 5038 O O . ARG B 1 135 ? -13.211 102.875 32.375 1 81.94 135 ARG B O 1
ATOM 5045 N N . SER B 1 136 ? -12.203 104.125 33.875 1 73.62 136 SER B N 1
ATOM 5046 C CA . SER B 1 136 ? -12.586 103.188 34.938 1 73.62 136 SER B CA 1
ATOM 5047 C C . SER B 1 136 ? -12.938 103.938 36.219 1 73.62 136 SER B C 1
ATOM 5049 O O . SER B 1 136 ? -12.75 105.125 36.344 1 73.62 136 SER B O 1
ATOM 5051 N N . GLY B 1 137 ? -13.547 103.188 37.156 1 62.78 137 GLY B N 1
ATOM 5052 C CA . GLY B 1 137 ? -13.922 103.75 38.469 1 62.78 137 GLY B CA 1
ATOM 5053 C C . GLY B 1 137 ? -15.359 104.188 38.531 1 62.78 137 GLY B C 1
ATOM 5054 O O . GLY B 1 137 ? -16.062 104.188 37.5 1 62.78 137 GLY B O 1
ATOM 5055 N N . ARG B 1 138 ? -15.914 104.438 39.688 1 58.03 138 ARG B N 1
ATOM 5056 C CA . ARG B 1 138 ? -17.312 104.812 39.906 1 58.03 138 ARG B CA 1
ATOM 5057 C C . ARG B 1 138 ? -17.672 106.062 39.094 1 58.03 138 ARG B C 1
ATOM 5059 O O . ARG B 1 138 ? -18.734 106.062 38.469 1 58.03 138 ARG B O 1
ATOM 5066 N N . ASP B 1 139 ? -16.859 107.062 39.125 1 63.34 139 ASP B N 1
ATOM 5067 C CA . ASP B 1 139 ? -17.203 108.312 38.469 1 63.34 139 ASP B CA 1
ATOM 5068 C C . ASP B 1 139 ? -16.484 108.5 37.125 1 63.34 139 ASP B C 1
ATOM 5070 O O . ASP B 1 139 ? -16.484 109.562 36.531 1 63.34 139 ASP B O 1
ATOM 5074 N N . GLN B 1 140 ? -15.883 107.312 36.594 1 70.62 140 GLN B N 1
ATOM 5075 C CA . GLN B 1 140 ? -15.188 107.25 35.312 1 70.62 140 GLN B CA 1
ATOM 5076 C C . GLN B 1 140 ? -14.062 108.312 35.281 1 70.62 140 GLN B C 1
ATOM 5078 O O . GLN B 1 140 ? -13.852 108.938 34.25 1 70.62 140 GLN B O 1
ATOM 5083 N N . ARG B 1 141 ? -13.531 108.562 36.406 1 75.12 141 ARG B N 1
ATOM 5084 C CA . ARG B 1 141 ? -12.477 109.562 36.469 1 75.12 141 ARG B CA 1
ATOM 5085 C C . ARG B 1 141 ? -11.094 108.875 36.406 1 75.12 141 ARG B C 1
ATOM 5087 O O . ARG B 1 141 ? -10.094 109.562 36.188 1 75.12 141 ARG B O 1
ATOM 5094 N N . ALA B 1 142 ? -11.227 107.688 36.531 1 81.69 142 ALA B N 1
ATOM 5095 C CA . ALA B 1 142 ? -9.945 107 36.438 1 81.69 142 ALA B CA 1
ATOM 5096 C C . ALA B 1 142 ? -9.734 106.438 35.062 1 81.69 142 ALA B C 1
ATOM 5098 O O . ALA B 1 142 ? -10.688 106.25 34.281 1 81.69 142 ALA B O 1
ATOM 5099 N N . TYR B 1 143 ? -8.5 106.188 34.656 1 86.69 143 TYR B N 1
ATOM 5100 C CA . TYR B 1 143 ? -8.117 105.625 33.375 1 86.69 143 TYR B CA 1
ATOM 5101 C C . TYR B 1 143 ? -7.293 104.375 33.594 1 86.69 143 TYR B C 1
ATOM 5103 O O . TYR B 1 143 ? -6.387 104.312 34.438 1 86.69 143 TYR B O 1
ATOM 5111 N N . GLU B 1 144 ? -7.723 103.312 33 1 86.25 144 GLU B N 1
ATOM 5112 C CA . GLU B 1 144 ? -6.992 102.062 33.125 1 86.25 144 GLU B CA 1
ATOM 5113 C C . GLU B 1 144 ? -6.5 101.562 31.766 1 86.25 144 GLU B C 1
ATOM 5115 O O . GLU B 1 144 ? -7.133 101.812 30.75 1 86.25 144 GLU B O 1
ATOM 5120 N N . VAL B 1 145 ? -5.297 100.875 31.75 1 86.69 145 VAL B N 1
ATOM 5121 C CA . VAL B 1 145 ? -4.723 100.312 30.531 1 86.69 145 VAL B CA 1
ATOM 5122 C C . VAL B 1 145 ? -3.854 99.125 30.875 1 86.69 145 VAL B C 1
ATOM 5124 O O . VAL B 1 145 ? -3.203 99.062 31.922 1 86.69 145 VAL B O 1
ATOM 5127 N N . GLU B 1 146 ? -4.016 98.062 30.094 1 86.25 146 GLU B N 1
ATOM 5128 C CA . GLU B 1 146 ? -3.078 96.938 30.156 1 86.25 146 GLU B CA 1
ATOM 5129 C C . GLU B 1 146 ? -1.857 97.188 29.281 1 86.25 146 GLU B C 1
ATOM 5131 O O . GLU B 1 146 ? -1.995 97.5 28.109 1 86.25 146 GLU B O 1
ATOM 5136 N N . GLN B 1 147 ? -0.752 97.062 29.875 1 86.44 147 GLN B N 1
ATOM 5137 C CA . GLN B 1 147 ? 0.433 97.375 29.062 1 86.44 147 GLN B CA 1
ATOM 5138 C C . GLN B 1 147 ? 1.616 96.5 29.516 1 86.44 147 GLN B C 1
ATOM 5140 O O . GLN B 1 147 ? 1.595 95.938 30.609 1 86.44 147 GLN B O 1
ATOM 5145 N N . GLU B 1 148 ? 2.688 96.438 28.672 1 88.44 148 GLU B N 1
ATOM 5146 C CA . GLU B 1 148 ? 3.973 95.812 28.969 1 88.44 148 GLU B CA 1
ATOM 5147 C C . GLU B 1 148 ? 5.023 96.875 29.344 1 88.44 148 GLU B C 1
ATOM 5149 O O . GLU B 1 148 ? 5.098 97.938 28.719 1 88.44 148 GLU B O 1
ATOM 5154 N N . LEU B 1 149 ? 5.59 96.562 30.5 1 87.5 149 LEU B N 1
ATOM 5155 C CA . LEU B 1 149 ? 6.664 97.438 30.953 1 87.5 149 LEU B CA 1
ATOM 5156 C C . LEU B 1 149 ? 7.965 96.625 31.125 1 87.5 149 LEU B C 1
ATOM 5158 O O . LEU B 1 149 ? 7.945 95.438 31.203 1 87.5 149 LEU B O 1
ATOM 5162 N N . GLU B 1 150 ? 9.055 97.438 31.047 1 89.88 150 GLU B N 1
ATOM 5163 C CA . GLU B 1 150 ? 10.359 96.812 31.297 1 89.88 150 GLU B CA 1
ATOM 5164 C C . GLU B 1 150 ? 10.984 97.375 32.594 1 89.88 150 GLU B C 1
ATOM 5166 O O . GLU B 1 150 ? 11.031 98.562 32.781 1 89.88 150 GLU B O 1
ATOM 5171 N N . ASN B 1 151 ? 11.367 96.438 33.344 1 84.44 151 ASN B N 1
ATOM 5172 C CA . ASN B 1 151 ? 11.984 96.938 34.594 1 84.44 151 ASN B CA 1
ATOM 5173 C C . ASN B 1 151 ? 13.477 97.125 34.406 1 84.44 151 ASN B C 1
ATOM 5175 O O . ASN B 1 151 ? 14.008 97.062 33.312 1 84.44 151 ASN B O 1
ATOM 5179 N N . ALA B 1 152 ? 14.062 97.625 35.531 1 83.88 152 ALA B N 1
ATOM 5180 C CA . ALA B 1 152 ? 15.477 98 35.469 1 83.88 152 ALA B CA 1
ATOM 5181 C C . ALA B 1 152 ? 16.344 96.812 35.094 1 83.88 152 ALA B C 1
ATOM 5183 O O . ALA B 1 152 ? 17.422 97 34.531 1 83.88 152 ALA B O 1
ATOM 5184 N N . ASP B 1 153 ? 15.93 95.562 35.344 1 83.5 153 ASP B N 1
ATOM 5185 C CA . ASP B 1 153 ? 16.688 94.375 35.062 1 83.5 153 ASP B CA 1
ATOM 5186 C C . ASP B 1 153 ? 16.453 93.875 33.625 1 83.5 153 ASP B C 1
ATOM 5188 O O . ASP B 1 153 ? 17.047 92.875 33.219 1 83.5 153 ASP B O 1
ATOM 5192 N N . GLY B 1 154 ? 15.594 94.562 32.938 1 83.25 154 GLY B N 1
ATOM 5193 C CA . GLY B 1 154 ? 15.336 94.25 31.547 1 83.25 154 GLY B CA 1
ATOM 5194 C C . GLY B 1 154 ? 14.227 93.188 31.375 1 83.25 154 GLY B C 1
ATOM 5195 O O . GLY B 1 154 ? 14.055 92.625 30.297 1 83.25 154 GLY B O 1
ATOM 5196 N N . GLU B 1 155 ? 13.555 92.938 32.406 1 86.19 155 GLU B N 1
ATOM 5197 C CA . GLU B 1 155 ? 12.461 91.938 32.344 1 86.19 155 GLU B CA 1
ATOM 5198 C C . GLU B 1 155 ? 11.172 92.625 31.875 1 86.19 155 GLU B C 1
ATOM 5200 O O . GLU B 1 155 ? 10.828 93.688 32.312 1 86.19 155 GLU B O 1
ATOM 5205 N N . THR B 1 156 ? 10.531 91.938 30.938 1 88.12 156 THR B N 1
ATOM 5206 C CA . THR B 1 156 ? 9.234 92.438 30.469 1 88.12 156 THR B CA 1
ATOM 5207 C C . THR B 1 156 ? 8.133 92.062 31.453 1 88.12 156 THR B C 1
ATOM 5209 O O . THR B 1 156 ? 7.941 90.875 31.781 1 88.12 156 THR B O 1
ATOM 5212 N N . LEU B 1 157 ? 7.508 93.062 32 1 88.25 157 LEU B N 1
ATOM 5213 C CA . LEU B 1 157 ? 6.41 92.875 32.938 1 88.25 157 LEU B CA 1
ATOM 5214 C C . LEU B 1 157 ? 5.07 93.188 32.281 1 88.25 157 LEU B C 1
ATOM 5216 O O . LEU B 1 157 ? 4.969 94.125 31.469 1 88.25 157 LEU B O 1
ATOM 5220 N N . HIS B 1 158 ? 4.066 92.375 32.531 1 86.75 158 HIS B N 1
ATOM 5221 C CA . HIS B 1 158 ? 2.689 92.625 32.156 1 86.75 158 HIS B CA 1
ATOM 5222 C C . HIS B 1 158 ? 1.909 93.312 33.281 1 86.75 158 HIS B C 1
ATOM 5224 O O . HIS B 1 158 ? 1.655 92.625 34.312 1 86.75 158 HIS B O 1
ATOM 5230 N N . VAL B 1 159 ? 1.544 94.5 33.062 1 86.44 159 VAL B N 1
ATOM 5231 C CA . VAL B 1 159 ? 0.938 95.188 34.188 1 86.44 159 VAL B CA 1
ATOM 5232 C C . VAL B 1 159 ? -0.416 95.75 33.781 1 86.44 159 VAL B C 1
ATOM 5234 O O . VAL B 1 159 ? -0.637 96.062 32.625 1 86.44 159 VAL B O 1
ATOM 5237 N N . HIS B 1 160 ? -1.315 95.812 34.656 1 84.25 160 HIS B N 1
ATOM 5238 C CA . HIS B 1 160 ? -2.555 96.562 34.594 1 84.25 160 HIS B CA 1
ATOM 5239 C C . HIS B 1 160 ? -2.418 97.875 35.344 1 84.25 160 HIS B C 1
ATOM 5241 O O . HIS B 1 160 ? -2.217 97.938 36.562 1 84.25 160 HIS B O 1
ATOM 5247 N N . SER B 1 161 ? -2.447 99 34.594 1 86.75 161 SER B N 1
ATOM 5248 C CA . SER B 1 161 ? -2.232 100.312 35.188 1 86.75 161 SER B CA 1
ATOM 5249 C C . SER B 1 161 ? -3.545 101.125 35.312 1 86.75 161 SER B C 1
ATOM 5251 O O . SER B 1 161 ? -4.398 101.062 34.438 1 86.75 161 SER B O 1
ATOM 5253 N N . VAL B 1 162 ? -3.641 101.75 36.406 1 84.31 162 VAL B N 1
ATOM 5254 C CA . VAL B 1 162 ? -4.785 102.625 36.625 1 84.31 162 VAL B CA 1
ATOM 5255 C C . VAL B 1 162 ? -4.301 104 37.125 1 84.31 162 VAL B C 1
ATOM 5257 O O . VAL B 1 162 ? -3.557 104.062 38.094 1 84.31 162 VAL B O 1
ATOM 5260 N N . ALA B 1 163 ? -4.629 105 36.438 1 88.19 163 ALA B N 1
ATOM 5261 C CA . ALA B 1 163 ? -4.285 106.375 36.812 1 88.19 163 ALA B CA 1
ATOM 5262 C C . ALA B 1 163 ? -5.527 107.188 37.219 1 88.19 163 ALA B C 1
ATOM 5264 O O . ALA B 1 163 ? -6.535 107.125 36.531 1 88.19 163 ALA B O 1
ATOM 5265 N N . THR B 1 164 ? -5.457 107.812 38.281 1 83.19 164 THR B N 1
ATOM 5266 C CA . THR B 1 164 ? -6.57 108.625 38.781 1 83.19 164 THR B CA 1
ATOM 5267 C C . THR B 1 164 ? -6.133 110.062 39.094 1 83.19 164 THR B C 1
ATOM 5269 O O . THR B 1 164 ? -5.207 110.25 39.906 1 83.19 164 THR B O 1
ATOM 5272 N N . PRO B 1 165 ? -6.801 111 38.562 1 84.5 165 PRO B N 1
ATOM 5273 C CA . PRO B 1 165 ? -6.492 112.375 38.906 1 84.5 165 PRO B CA 1
ATOM 5274 C C . PRO B 1 165 ? -7.004 112.812 40.281 1 84.5 165 PRO B C 1
ATOM 5276 O O . PRO B 1 165 ? -8.078 112.375 40.719 1 84.5 165 PRO B O 1
ATOM 5279 N N . ILE B 1 166 ? -6.27 113.5 41 1 78.06 166 ILE B N 1
ATOM 5280 C CA . ILE B 1 166 ? -6.617 114 42.312 1 78.06 166 ILE B CA 1
ATOM 5281 C C . ILE B 1 166 ? -6.988 115.5 42.219 1 78.06 166 ILE B C 1
ATOM 5283 O O . ILE B 1 166 ? -6.168 116.312 41.844 1 78.06 166 ILE B O 1
ATOM 5287 N N . PHE B 1 167 ? -8.203 115.812 42.594 1 76.62 167 PHE B N 1
ATOM 5288 C CA . PHE B 1 167 ? -8.672 117.188 42.562 1 76.62 167 PHE B CA 1
ATOM 5289 C C . PHE B 1 167 ? -8.859 117.75 43.969 1 76.62 167 PHE B C 1
ATOM 5291 O O . PHE B 1 167 ? -9.266 117 44.875 1 76.62 167 PHE B O 1
ATOM 5298 N N . GLN B 1 168 ? -8.477 118.875 44.25 1 72 168 GLN B N 1
ATOM 5299 C CA . GLN B 1 168 ? -8.773 119.625 45.5 1 72 168 GLN B CA 1
ATOM 5300 C C . GLN B 1 168 ? -9.445 120.938 45.188 1 72 168 GLN B C 1
ATOM 5302 O O . GLN B 1 168 ? -8.867 121.812 44.5 1 72 168 GLN B O 1
ATOM 5307 N N . SER B 1 169 ? -10.578 121.188 45.75 1 72.75 169 SER B N 1
ATOM 5308 C CA . SER B 1 169 ? -11.352 122.375 45.562 1 72.75 169 SER B CA 1
ATOM 5309 C C . SER B 1 169 ? -11.477 122.75 44.062 1 72.75 169 SER B C 1
ATOM 5311 O O . SER B 1 169 ? -11.281 123.875 43.688 1 72.75 169 SER B O 1
ATOM 5313 N N . GLY B 1 170 ? -11.547 121.75 43.188 1 75.12 170 GLY B N 1
ATOM 5314 C CA . GLY B 1 170 ? -11.797 121.938 41.75 1 75.12 170 GLY B CA 1
ATOM 5315 C C . GLY B 1 170 ? -10.523 122.062 40.938 1 75.12 170 GLY B C 1
ATOM 5316 O O . GLY B 1 170 ? -10.57 122.062 39.688 1 75.12 170 GLY B O 1
ATOM 5317 N N . SER B 1 171 ? -9.383 122.188 41.594 1 82.56 171 SER B N 1
ATOM 5318 C CA . SER B 1 171 ? -8.117 122.312 40.906 1 82.56 171 SER B CA 1
ATOM 5319 C C . SER B 1 171 ? -7.367 120.938 40.938 1 82.56 171 SER B C 1
ATOM 5321 O O . SER B 1 171 ? -7.359 120.312 41.969 1 82.56 171 SER B O 1
ATOM 5323 N N . LEU B 1 172 ? -6.836 120.688 39.812 1 87.62 172 LEU B N 1
ATOM 5324 C CA . LEU B 1 172 ? -6.039 119.438 39.719 1 87.62 172 LEU B CA 1
ATOM 5325 C C . LEU B 1 172 ? -4.746 119.562 40.531 1 87.62 172 LEU B C 1
ATOM 5327 O O . LEU B 1 172 ? -3.98 120.562 40.312 1 87.62 172 LEU B O 1
ATOM 5331 N N . GLN B 1 173 ? -4.508 118.688 41.469 1 83 173 GLN B N 1
ATOM 5332 C CA . GLN B 1 173 ? -3.307 118.75 42.281 1 83 173 GLN B CA 1
ATOM 5333 C C . GLN B 1 173 ? -2.26 117.75 41.812 1 83 173 GLN B C 1
ATOM 5335 O O . GLN B 1 173 ? -1.06 117.938 41.969 1 83 173 GLN B O 1
ATOM 5340 N N . GLY B 1 174 ? -2.725 116.688 41.281 1 87.31 174 GLY B N 1
ATOM 5341 C CA . GLY B 1 174 ? -1.839 115.625 40.812 1 87.31 174 GLY B CA 1
ATOM 5342 C C . GLY B 1 174 ? -2.58 114.375 40.344 1 87.31 174 GLY B C 1
ATOM 5343 O O . GLY B 1 174 ? -3.805 114.375 40.219 1 87.31 174 GLY B O 1
ATOM 5344 N N . VAL B 1 175 ? -1.775 113.375 39.812 1 88.06 175 VAL B N 1
ATOM 5345 C CA . VAL B 1 175 ? -2.32 112.062 39.375 1 88.06 175 VAL B CA 1
ATOM 5346 C C . VAL B 1 175 ? -1.617 110.938 40.094 1 88.06 175 VAL B C 1
ATOM 5348 O O . VAL B 1 175 ? -0.394 110.938 40.25 1 88.06 175 VAL B O 1
ATOM 5351 N N . VAL B 1 176 ? -2.414 109.938 40.625 1 84.75 176 VAL B N 1
ATOM 5352 C CA . VAL B 1 176 ? -1.872 108.688 41.188 1 84.75 176 VAL B CA 1
ATOM 5353 C C . VAL B 1 176 ? -2.023 107.562 40.188 1 84.75 176 VAL B C 1
ATOM 5355 O O . VAL B 1 176 ? -3.098 107.375 39.625 1 84.75 176 VAL B O 1
ATOM 5358 N N . GLN B 1 177 ? -0.951 106.875 39.906 1 88.44 177 GLN B N 1
ATOM 5359 C CA . GLN B 1 177 ? -0.98 105.75 39.031 1 88.44 177 GLN B CA 1
ATOM 5360 C C . GLN B 1 177 ? -0.649 104.438 39.812 1 88.44 177 GLN B C 1
ATOM 5362 O O . GLN B 1 177 ? 0.376 104.375 40.5 1 88.44 177 GLN B O 1
ATOM 5367 N N . LEU B 1 178 ? -1.556 103.5 39.719 1 85.5 178 LEU B N 1
ATOM 5368 C CA . LEU B 1 178 ? -1.394 102.188 40.312 1 85.5 178 LEU B CA 1
ATOM 5369 C C . LEU B 1 178 ? -1.072 101.125 39.25 1 85.5 178 LEU B C 1
ATOM 5371 O O . LEU B 1 178 ? -1.623 101.188 38.156 1 85.5 178 LEU B O 1
ATOM 5375 N N . LEU B 1 179 ? -0.109 100.188 39.594 1 86 179 LEU B N 1
ATOM 5376 C CA . LEU B 1 179 ? 0.26 99.125 38.656 1 86 179 LEU B CA 1
ATOM 5377 C C . LEU B 1 179 ? 0.029 97.75 39.312 1 86 179 LEU B C 1
ATOM 5379 O O . LEU B 1 179 ? 0.375 97.562 40.469 1 86 179 LEU B O 1
ATOM 5383 N N . GLN B 1 180 ? -0.71 96.938 38.656 1 78.75 180 GLN B N 1
ATOM 5384 C CA . GLN B 1 180 ? -0.841 95.5 39.062 1 78.75 180 GLN B CA 1
ATOM 5385 C C . GLN B 1 180 ? 0.024 94.625 38.156 1 78.75 180 GLN B C 1
ATOM 5387 O O . GLN B 1 180 ? -0.152 94.562 36.938 1 78.75 180 GLN B O 1
ATOM 5392 N N . ASP B 1 181 ? 0.977 93.812 38.875 1 81.56 181 ASP B N 1
ATOM 5393 C CA . ASP B 1 181 ? 1.878 92.938 38.156 1 81.56 181 ASP B CA 1
ATOM 5394 C C . ASP B 1 181 ? 1.201 91.562 37.844 1 81.56 181 ASP B C 1
ATOM 5396 O O . ASP B 1 181 ? 0.989 90.812 38.781 1 81.56 181 ASP B O 1
ATOM 5400 N N . ASN B 1 182 ? 0.811 91.375 36.562 1 81.38 182 ASN B N 1
ATOM 5401 C CA . ASN B 1 182 ? 0.167 90.125 36.125 1 81.38 182 ASN B CA 1
ATOM 5402 C C . ASN B 1 182 ? 1.131 89.25 35.375 1 81.38 182 ASN B C 1
ATOM 5404 O O . ASN B 1 182 ? 0.704 88.312 34.656 1 81.38 182 ASN B O 1
ATOM 5408 N N . THR B 1 183 ? 2.375 89.5 35.531 1 80.94 183 THR B N 1
ATOM 5409 C CA . THR B 1 183 ? 3.383 88.812 34.719 1 80.94 183 THR B CA 1
ATOM 5410 C C . THR B 1 183 ? 3.352 87.312 34.969 1 80.94 183 THR B C 1
ATOM 5412 O O . THR B 1 183 ? 3.293 86.5 34.031 1 80.94 183 THR B O 1
ATOM 5415 N N . GLU B 1 184 ? 3.293 86.875 36.25 1 74.94 184 GLU B N 1
ATOM 5416 C CA . GLU B 1 184 ? 3.336 85.438 36.625 1 74.94 184 GLU B CA 1
ATOM 5417 C C . GLU B 1 184 ? 2.07 84.75 36.156 1 74.94 184 GLU B C 1
ATOM 5419 O O . GLU B 1 184 ? 2.133 83.625 35.688 1 74.94 184 GLU B O 1
ATOM 5424 N N . VAL B 1 185 ? 0.953 85.438 36.281 1 71.19 185 VAL B N 1
ATOM 5425 C CA . VAL B 1 185 ? -0.33 84.875 35.906 1 71.19 185 VAL B CA 1
ATOM 5426 C C . VAL B 1 185 ? -0.37 84.625 34.406 1 71.19 185 VAL B C 1
ATOM 5428 O O . VAL B 1 185 ? -0.785 83.5 33.938 1 71.19 185 VAL B O 1
ATOM 5431 N N . ILE B 1 186 ? 0.091 85.562 33.656 1 75.31 186 ILE B N 1
ATOM 5432 C CA . ILE B 1 186 ? 0.063 85.5 32.219 1 75.31 186 ILE B CA 1
ATOM 5433 C C . ILE B 1 186 ? 1.065 84.438 31.75 1 75.31 186 ILE B C 1
ATOM 5435 O O . ILE B 1 186 ? 0.753 83.562 30.891 1 75.31 186 ILE B O 1
ATOM 5439 N N . ARG B 1 187 ? 2.27 84.375 32.344 1 78.25 187 ARG B N 1
ATOM 5440 C CA . ARG B 1 187 ? 3.287 83.375 31.984 1 78.25 187 ARG B CA 1
ATOM 5441 C C . ARG B 1 187 ? 2.818 81.938 32.281 1 78.25 187 ARG B C 1
ATOM 5443 O O . ARG B 1 187 ? 3.066 81.062 31.516 1 78.25 187 ARG B O 1
ATOM 5450 N N . ARG B 1 188 ? 2.133 81.688 33.344 1 75.31 188 ARG B N 1
ATOM 5451 C CA . ARG B 1 188 ? 1.602 80.375 33.688 1 75.31 188 ARG B CA 1
ATOM 5452 C C . ARG B 1 188 ? 0.528 79.938 32.719 1 75.31 188 ARG B C 1
ATOM 5454 O O . ARG B 1 188 ? 0.486 78.75 32.344 1 75.31 188 ARG B O 1
ATOM 5461 N N . ARG B 1 189 ? -0.303 80.875 32.344 1 72.38 189 ARG B N 1
ATOM 5462 C CA . ARG B 1 189 ? -1.366 80.562 31.391 1 72.38 189 ARG B CA 1
ATOM 5463 C C . ARG B 1 189 ? -0.792 80.188 30.047 1 72.38 189 ARG B C 1
ATOM 5465 O O . ARG B 1 189 ? -1.248 79.188 29.438 1 72.38 189 ARG B O 1
ATOM 5472 N N . GLU B 1 190 ? 0.219 80.875 29.672 1 75.88 190 GLU B N 1
ATOM 5473 C CA . GLU B 1 190 ? 0.84 80.562 28.391 1 75.88 190 GLU B CA 1
ATOM 5474 C C . GLU B 1 190 ? 1.579 79.25 28.422 1 75.88 190 GLU B C 1
ATOM 5476 O O . GLU B 1 190 ? 1.508 78.5 27.469 1 75.88 190 GLU B O 1
ATOM 5481 N N . ALA B 1 191 ? 2.256 79 29.547 1 78.12 191 ALA B N 1
ATOM 5482 C CA . ALA B 1 191 ? 2.975 77.75 29.703 1 78.12 191 ALA B CA 1
ATOM 5483 C C . ALA B 1 191 ? 2.014 76.562 29.703 1 78.12 191 ALA B C 1
ATOM 5485 O O . ALA B 1 191 ? 2.281 75.562 29.078 1 78.12 191 ALA B O 1
ATOM 5486 N N . MET B 1 192 ? 0.917 76.688 30.297 1 74.69 192 MET B N 1
ATOM 5487 C CA . MET B 1 192 ? -0.105 75.625 30.359 1 74.69 192 MET B CA 1
ATOM 5488 C C . MET B 1 192 ? -0.705 75.375 28.984 1 74.69 192 MET B C 1
ATOM 5490 O O . MET B 1 192 ? -0.892 74.25 28.578 1 74.69 192 MET B O 1
ATOM 5494 N N . ALA B 1 193 ? -0.968 76.5 28.344 1 74.56 193 ALA B N 1
ATOM 5495 C CA . ALA B 1 193 ? -1.526 76.438 27 1 74.56 193 ALA B CA 1
ATOM 5496 C C . ALA B 1 193 ? -0.572 75.688 26.062 1 74.56 193 ALA B C 1
ATOM 5498 O O . ALA B 1 193 ? -1.001 74.875 25.25 1 74.56 193 ALA B O 1
ATOM 5499 N N . ASP B 1 194 ? 0.689 75.875 26.25 1 80.5 194 ASP B N 1
ATOM 5500 C CA . ASP B 1 194 ? 1.697 75.25 25.422 1 80.5 194 ASP B CA 1
ATOM 5501 C C . ASP B 1 194 ? 1.776 73.75 25.734 1 80.5 194 ASP B C 1
ATOM 5503 O O . ASP B 1 194 ? 1.81 72.938 24.812 1 80.5 194 ASP B O 1
ATOM 5507 N N . LEU B 1 195 ? 1.797 73.375 26.984 1 78.25 195 LEU B N 1
ATOM 5508 C CA . LEU B 1 195 ? 1.86 72 27.391 1 78.25 195 LEU B CA 1
ATOM 5509 C C . LEU B 1 195 ? 0.643 71.188 26.891 1 78.25 195 LEU B C 1
ATOM 5511 O O . LEU B 1 195 ? 0.772 70.062 26.406 1 78.25 195 LEU B O 1
ATOM 5515 N N . VAL B 1 196 ? -0.511 71.812 26.984 1 75.19 196 VAL B N 1
ATOM 5516 C CA . VAL B 1 196 ? -1.747 71.188 26.547 1 75.19 196 VAL B CA 1
ATOM 5517 C C . VAL B 1 196 ? -1.718 71 25.031 1 75.19 196 VAL B C 1
ATOM 5519 O O . VAL B 1 196 ? -2.096 69.938 24.531 1 75.19 196 VAL B O 1
ATOM 5522 N N . ALA B 1 197 ? -1.233 72 24.344 1 80.31 197 ALA B N 1
ATOM 5523 C CA . ALA B 1 197 ? -1.158 71.875 22.891 1 80.31 197 ALA B CA 1
ATOM 5524 C C . ALA B 1 197 ? -0.213 70.75 22.453 1 80.31 197 ALA B C 1
ATOM 5526 O O . ALA B 1 197 ? -0.528 70 21.547 1 80.31 197 ALA B O 1
ATOM 5527 N N . ARG B 1 198 ? 0.863 70.625 23.156 1 83.5 198 ARG B N 1
ATOM 5528 C CA . ARG B 1 198 ? 1.837 69.625 22.828 1 83.5 198 ARG B CA 1
ATOM 5529 C C . ARG B 1 198 ? 1.31 68.25 23.203 1 83.5 198 ARG B C 1
ATOM 5531 O O . ARG B 1 198 ? 1.523 67.25 22.469 1 83.5 198 ARG B O 1
ATOM 5538 N N . SER B 1 199 ? 0.688 68.062 24.281 1 79.19 199 SER B N 1
ATOM 5539 C CA . SER B 1 199 ? 0.103 66.812 24.703 1 79.19 199 SER B CA 1
ATOM 5540 C C . SER B 1 199 ? -0.997 66.375 23.734 1 79.19 199 SER B C 1
ATOM 5542 O O . SER B 1 199 ? -1.092 65.188 23.391 1 79.19 199 SER B O 1
ATOM 5544 N N . LYS B 1 200 ? -1.775 67.312 23.328 1 77.81 200 LYS B N 1
ATOM 5545 C CA . LYS B 1 200 ? -2.818 67.062 22.344 1 77.81 200 LYS B CA 1
ATOM 5546 C C . LYS B 1 200 ? -2.217 66.562 21.031 1 77.81 200 LYS B C 1
ATOM 5548 O O . LYS B 1 200 ? -2.697 65.625 20.438 1 77.81 200 LYS B O 1
ATOM 5553 N N . GLY B 1 201 ? -1.177 67.312 20.609 1 82.5 201 GLY B N 1
ATOM 5554 C CA . GLY B 1 201 ? -0.495 66.875 19.391 1 82.5 201 GLY B CA 1
ATOM 5555 C C . GLY B 1 201 ? 0.065 65.5 19.469 1 82.5 201 GLY B C 1
ATOM 5556 O O . GLY B 1 201 ? -0.047 64.688 18.516 1 82.5 201 GLY B O 1
ATOM 5557 N N . THR B 1 202 ? 0.635 65.125 20.594 1 82.88 202 THR B N 1
ATOM 5558 C CA . THR B 1 202 ? 1.189 63.812 20.797 1 82.88 202 THR B CA 1
ATOM 5559 C C . THR B 1 202 ? 0.081 62.781 20.812 1 82.88 202 THR B C 1
ATOM 5561 O O . THR B 1 202 ? 0.215 61.719 20.203 1 82.88 202 THR B O 1
ATOM 5564 N N . ALA B 1 203 ? -0.987 63 21.5 1 76.56 203 ALA B N 1
ATOM 5565 C CA . ALA B 1 203 ? -2.121 62.094 21.547 1 76.56 203 ALA B CA 1
ATOM 5566 C C . ALA B 1 203 ? -2.674 61.844 20.141 1 76.56 203 ALA B C 1
ATOM 5568 O O . ALA B 1 203 ? -3.006 60.719 19.797 1 76.56 203 ALA B O 1
ATOM 5569 N N . GLU B 1 204 ? -2.73 62.969 19.375 1 79.75 204 GLU B N 1
ATOM 5570 C CA . GLU B 1 204 ? -3.199 62.844 18 1 79.75 204 GLU B CA 1
ATOM 5571 C C . GLU B 1 204 ? -2.248 61.969 17.172 1 79.75 204 GLU B C 1
ATOM 5573 O O . GLU B 1 204 ? -2.689 61.156 16.375 1 79.75 204 GLU B O 1
ATOM 5578 N N . SER B 1 205 ? -0.959 62.25 17.406 1 83.31 205 SER B N 1
ATOM 5579 C CA . SER B 1 205 ? 0.03 61.438 16.703 1 83.31 205 SER B CA 1
ATOM 5580 C C . SER B 1 205 ? -0.085 59.969 17.062 1 83.31 205 SER B C 1
ATOM 5582 O O . SER B 1 205 ? 0.033 59.094 16.203 1 83.31 205 SER B O 1
ATOM 5584 N N . LEU B 1 206 ? -0.29 59.656 18.297 1 77.44 206 LEU B N 1
ATOM 5585 C CA . LEU B 1 206 ? -0.46 58.281 18.75 1 77.44 206 LEU B CA 1
ATOM 5586 C C . LEU B 1 206 ? -1.712 57.656 18.156 1 77.44 206 LEU B C 1
ATOM 5588 O O . LEU B 1 206 ? -1.695 56.5 17.75 1 77.44 206 LEU B O 1
ATOM 5592 N N . GLU B 1 207 ? -2.734 58.469 18.125 1 72.56 207 GLU B N 1
ATOM 5593 C CA . GLU B 1 207 ? -3.979 58.031 17.5 1 72.56 207 GLU B CA 1
ATOM 5594 C C . GLU B 1 207 ? -3.787 57.719 16.016 1 72.56 207 GLU B C 1
ATOM 5596 O O . GLU B 1 207 ? -4.438 56.844 15.469 1 72.56 207 GLU B O 1
ATOM 5601 N N . ASP B 1 208 ? -2.85 58.594 15.352 1 73.81 208 ASP B N 1
ATOM 5602 C CA . ASP B 1 208 ? -2.572 58.406 13.93 1 73.81 208 ASP B CA 1
ATOM 5603 C C . ASP B 1 208 ? -1.599 57.25 13.695 1 73.81 208 ASP B C 1
ATOM 5605 O O . ASP B 1 208 ? -1.202 57 12.562 1 73.81 208 ASP B O 1
ATOM 5609 N N . GLY B 1 209 ? -1.154 56.656 14.766 1 74 209 GLY B N 1
ATOM 5610 C CA . GLY B 1 209 ? -0.365 55.438 14.617 1 74 209 GLY B CA 1
ATOM 5611 C C . GLY B 1 209 ? 1.105 55.625 14.93 1 74 209 GLY B C 1
ATOM 5612 O O . GLY B 1 209 ? 1.891 54.688 14.883 1 74 209 GLY B O 1
ATOM 5613 N N . ASP B 1 210 ? 1.55 56.844 15.133 1 81.94 210 ASP B N 1
ATOM 5614 C CA . ASP B 1 210 ? 2.939 57.094 15.5 1 81.94 210 ASP B CA 1
ATOM 5615 C C . ASP B 1 210 ? 3.164 56.875 16.984 1 81.94 210 ASP B C 1
ATOM 5617 O O . ASP B 1 210 ? 3.078 57.812 17.797 1 81.94 210 ASP B O 1
ATOM 5621 N N . LEU B 1 211 ? 3.533 55.656 17.297 1 79.31 211 LEU B N 1
ATOM 5622 C CA . LEU B 1 211 ? 3.668 55.281 18.703 1 79.31 211 LEU B CA 1
ATOM 5623 C C . LEU B 1 211 ? 4.973 55.812 19.281 1 79.31 211 LEU B C 1
ATOM 5625 O O . LEU B 1 211 ? 5.211 55.719 20.484 1 79.31 211 LEU B O 1
ATOM 5629 N N . SER B 1 212 ? 5.777 56.469 18.531 1 85.44 212 SER B N 1
ATOM 5630 C CA . SER B 1 212 ? 7.051 57 19.016 1 85.44 212 SER B CA 1
ATOM 5631 C C . SER B 1 212 ? 6.898 58.438 19.5 1 85.44 212 SER B C 1
ATOM 5633 O O . SER B 1 212 ? 7.816 59 20.109 1 85.44 212 SER B O 1
ATOM 5635 N N . ALA B 1 213 ? 5.668 59 19.25 1 85.75 213 ALA B N 1
ATOM 5636 C CA . ALA B 1 213 ? 5.434 60.375 19.641 1 85.75 213 ALA B CA 1
ATOM 5637 C C . ALA B 1 213 ? 5.488 60.531 21.156 1 85.75 213 ALA B C 1
ATOM 5639 O O . ALA B 1 213 ? 5.035 59.656 21.891 1 85.75 213 ALA B O 1
ATOM 5640 N N . ARG B 1 214 ? 6.102 61.594 21.625 1 88.56 214 ARG B N 1
ATOM 5641 C CA . ARG B 1 214 ? 6.207 61.906 23.047 1 88.56 214 ARG B CA 1
ATOM 5642 C C . ARG B 1 214 ? 5.996 63.406 23.281 1 88.56 214 ARG B C 1
ATOM 5644 O O . ARG B 1 214 ? 6.293 64.25 22.422 1 88.56 214 ARG B O 1
ATOM 5651 N N . VAL B 1 215 ? 5.434 63.75 24.422 1 84.5 215 VAL B N 1
ATOM 5652 C CA . VAL B 1 215 ? 5.297 65.125 24.828 1 84.5 215 VAL B CA 1
ATOM 5653 C C . VAL B 1 215 ? 6.652 65.688 25.281 1 84.5 215 VAL B C 1
ATOM 5655 O O . VAL B 1 215 ? 7.211 65.25 26.281 1 84.5 215 VAL B O 1
ATOM 5658 N N . GLU B 1 216 ? 7.234 66.5 24.453 1 84.5 216 GLU B N 1
ATOM 5659 C CA . GLU B 1 216 ? 8.484 67.188 24.797 1 84.5 216 GLU B CA 1
ATOM 5660 C C . GLU B 1 216 ? 8.219 68.562 25.359 1 84.5 216 GLU B C 1
ATOM 5662 O O . GLU B 1 216 ? 7.867 69.5 24.625 1 84.5 216 GLU B O 1
ATOM 5667 N N . TYR B 1 217 ? 8.094 68.688 26.703 1 77.81 217 TYR B N 1
ATOM 5668 C CA . TYR B 1 217 ? 7.871 70 27.328 1 77.81 217 TYR B CA 1
ATOM 5669 C C . TYR B 1 217 ? 8.953 70.312 28.359 1 77.81 217 TYR B C 1
ATOM 5671 O O . TYR B 1 217 ? 9.281 69.438 29.188 1 77.81 217 TYR B O 1
ATOM 5679 N N . THR B 1 218 ? 9.703 71.375 28.109 1 75.44 218 THR B N 1
ATOM 5680 C CA . THR B 1 218 ? 10.656 71.938 29.078 1 75.44 218 THR B CA 1
ATOM 5681 C C . THR B 1 218 ? 10.109 73.188 29.766 1 75.44 218 THR B C 1
ATOM 5683 O O . THR B 1 218 ? 9.703 74.125 29.109 1 75.44 218 THR B O 1
ATOM 5686 N N . ASP B 1 219 ? 9.852 73 31.047 1 69.56 219 ASP B N 1
ATOM 5687 C CA . ASP B 1 219 ? 9.375 74.125 31.812 1 69.56 219 ASP B CA 1
ATOM 5688 C C . ASP B 1 219 ? 10.508 75.125 32.062 1 69.56 219 ASP B C 1
ATOM 5690 O O . ASP B 1 219 ? 11.133 75.125 33.125 1 69.56 219 ASP B O 1
ATOM 5694 N N . ASP B 1 220 ? 10.922 76 31.109 1 61.97 220 ASP B N 1
ATOM 5695 C CA . ASP B 1 220 ? 12.062 76.938 31.172 1 61.97 220 ASP B CA 1
ATOM 5696 C C . ASP B 1 220 ? 11.945 77.875 32.375 1 61.97 220 ASP B C 1
ATOM 5698 O O . ASP B 1 220 ? 12.953 78.25 32.969 1 61.97 220 ASP B O 1
ATOM 5702 N N . HIS B 1 221 ? 10.734 78.312 32.812 1 63.12 221 HIS B N 1
ATOM 5703 C CA . HIS B 1 221 ? 10.641 79.312 33.875 1 63.12 221 HIS B CA 1
ATOM 5704 C C . HIS B 1 221 ? 10.039 78.75 35.125 1 63.12 221 HIS B C 1
ATOM 5706 O O . HIS B 1 221 ? 9.648 79.5 36.031 1 63.12 221 HIS B O 1
ATOM 5712 N N . GLU B 1 222 ? 10.055 77.375 35.25 1 66.81 222 GLU B N 1
ATOM 5713 C CA . GLU B 1 222 ? 9.539 76.688 36.438 1 66.81 222 GLU B CA 1
ATOM 5714 C C . GLU B 1 222 ? 8.203 77.25 36.875 1 66.81 222 GLU B C 1
ATOM 5716 O O . GLU B 1 222 ? 7.996 77.562 38.062 1 66.81 222 GLU B O 1
ATOM 5721 N N . ILE B 1 223 ? 7.5 77.75 35.875 1 68.44 223 ILE B N 1
ATOM 5722 C CA . ILE B 1 223 ? 6.242 78.438 36.125 1 68.44 223 ILE B CA 1
ATOM 5723 C C . ILE B 1 223 ? 5.133 77.375 36.375 1 68.44 223 ILE B C 1
ATOM 5725 O O . ILE B 1 223 ? 4.258 77.625 37.219 1 68.44 223 ILE B O 1
ATOM 5729 N N . LEU B 1 224 ? 5.277 76.312 35.719 1 72.19 224 LEU B N 1
ATOM 5730 C CA . LEU B 1 224 ? 4.188 75.375 35.844 1 72.19 224 LEU B CA 1
ATOM 5731 C C . LEU B 1 224 ? 4.402 74.438 37.062 1 72.19 224 LEU B C 1
ATOM 5733 O O . LEU B 1 224 ? 5.543 74.188 37.438 1 72.19 224 LEU B O 1
ATOM 5737 N N . ASP B 1 225 ? 3.322 74.188 37.75 1 68.12 225 ASP B N 1
ATOM 5738 C CA . ASP B 1 225 ? 3.377 73.312 38.906 1 68.12 225 ASP B CA 1
ATOM 5739 C C . ASP B 1 225 ? 3.783 71.875 38.5 1 68.12 225 ASP B C 1
ATOM 5741 O O . ASP B 1 225 ? 3.51 71.438 37.375 1 68.12 225 ASP B O 1
ATOM 5745 N N . ASP B 1 226 ? 4.473 71.25 39.281 1 70.31 226 ASP B N 1
ATOM 5746 C CA . ASP B 1 226 ? 4.934 69.875 39.094 1 70.31 226 ASP B CA 1
ATOM 5747 C C . ASP B 1 226 ? 3.787 68.938 38.688 1 70.31 226 ASP B C 1
ATOM 5749 O O . ASP B 1 226 ? 3.982 68.062 37.906 1 70.31 226 ASP B O 1
ATOM 5753 N N . GLU B 1 227 ? 2.66 69.375 39.062 1 65.81 227 GLU B N 1
ATOM 5754 C CA . GLU B 1 227 ? 1.499 68.562 38.812 1 65.81 227 GLU B CA 1
ATOM 5755 C C . GLU B 1 227 ? 1.126 68.562 37.344 1 65.81 227 GLU B C 1
ATOM 5757 O O . GLU B 1 227 ? 0.749 67.5 36.781 1 65.81 227 GLU B O 1
ATOM 5762 N N . VAL B 1 228 ? 1.332 69.75 36.75 1 66.88 228 VAL B N 1
ATOM 5763 C CA . VAL B 1 228 ? 0.979 69.812 35.344 1 66.88 228 VAL B CA 1
ATOM 5764 C C . VAL B 1 228 ? 2.014 69.125 34.5 1 66.88 228 VAL B C 1
ATOM 5766 O O . VAL B 1 228 ? 1.666 68.438 33.5 1 66.88 228 VAL B O 1
ATOM 5769 N N . LEU B 1 229 ? 3.232 69.062 34.938 1 73.88 229 LEU B N 1
ATOM 5770 C CA . LEU B 1 229 ? 4.309 68.375 34.219 1 73.88 229 LEU B CA 1
ATOM 5771 C C . LEU B 1 229 ? 4.137 66.875 34.281 1 73.88 229 LEU B C 1
ATOM 5773 O O . LEU B 1 229 ? 4.562 66.188 33.375 1 73.88 229 LEU B O 1
ATOM 5777 N N . GLU B 1 230 ? 3.465 66.438 35.281 1 74.69 230 GLU B N 1
ATOM 5778 C CA . GLU B 1 230 ? 3.219 65 35.469 1 74.69 230 GLU B CA 1
ATOM 5779 C C . GLU B 1 230 ? 2.211 64.5 34.469 1 74.69 230 GLU B C 1
ATOM 5781 O O . GLU B 1 230 ? 2.225 63.312 34.094 1 74.69 230 GLU B O 1
ATOM 5786 N N . LEU B 1 231 ? 1.432 65.375 33.938 1 69.62 231 LEU B N 1
ATOM 5787 C CA . LEU B 1 231 ? 0.467 65 32.906 1 69.62 231 LEU B CA 1
ATOM 5788 C C . LEU B 1 231 ? 1.174 64.562 31.625 1 69.62 231 LEU B C 1
ATOM 5790 O O . LEU B 1 231 ? 0.801 63.594 31 1 69.62 231 LEU B O 1
ATOM 5794 N N . ALA B 1 232 ? 2.184 65.438 31.234 1 75.81 232 ALA B N 1
ATOM 5795 C CA . ALA B 1 232 ? 2.984 65.062 30.062 1 75.81 232 ALA B CA 1
ATOM 5796 C C . ALA B 1 232 ? 3.668 63.75 30.234 1 75.81 232 ALA B C 1
ATOM 5798 O O . ALA B 1 232 ? 3.734 62.938 29.297 1 75.81 232 ALA B O 1
ATOM 5799 N N . GLY B 1 233 ? 4.074 63.438 31.422 1 76.19 233 GLY B N 1
ATOM 5800 C CA . GLY B 1 233 ? 4.703 62.156 31.734 1 76.19 233 GLY B CA 1
ATOM 5801 C C . GLY B 1 233 ? 3.758 60.969 31.609 1 76.19 233 GLY B C 1
ATOM 5802 O O . GLY B 1 233 ? 4.145 59.906 31.125 1 76.19 233 GLY B O 1
ATOM 5803 N N . ALA B 1 234 ? 2.543 61.219 32.031 1 73.25 234 ALA B N 1
ATOM 5804 C CA . ALA B 1 234 ? 1.549 60.125 31.969 1 73.25 234 ALA B CA 1
ATOM 5805 C C . ALA B 1 234 ? 1.234 59.781 30.516 1 73.25 234 ALA B C 1
ATOM 5807 O O . ALA B 1 234 ? 1.115 58.594 30.188 1 73.25 234 ALA B O 1
ATOM 5808 N N . VAL B 1 235 ? 1.153 60.75 29.609 1 75.69 235 VAL B N 1
ATOM 5809 C CA . VAL B 1 235 ? 0.89 60.5 28.203 1 75.69 235 VAL B CA 1
ATOM 5810 C C . VAL B 1 235 ? 2.049 59.719 27.578 1 75.69 235 VAL B C 1
ATOM 5812 O O . VAL B 1 235 ? 1.833 58.781 26.828 1 75.69 235 VAL B O 1
ATOM 5815 N N . ASN B 1 236 ? 3.262 60.125 27.984 1 81.94 236 ASN B N 1
ATOM 5816 C CA . ASN B 1 236 ? 4.445 59.469 27.453 1 81.94 236 ASN B CA 1
ATOM 5817 C C . ASN B 1 236 ? 4.543 58.031 27.938 1 81.94 236 ASN B C 1
ATOM 5819 O O . ASN B 1 236 ? 4.973 57.125 27.188 1 81.94 236 ASN B O 1
ATOM 5823 N N . ALA B 1 237 ? 4.078 57.781 29.141 1 77.94 237 ALA B N 1
ATOM 5824 C CA . ALA B 1 237 ? 4.121 56.438 29.688 1 77.94 237 ALA B CA 1
ATOM 5825 C C . ALA B 1 237 ? 3.156 55.5 28.953 1 77.94 237 ALA B C 1
ATOM 5827 O O . ALA B 1 237 ? 3.496 54.375 28.641 1 77.94 237 ALA B O 1
ATOM 5828 N N . ILE B 1 238 ? 1.994 55.969 28.625 1 75.12 238 ILE B N 1
ATOM 5829 C CA . ILE B 1 238 ? 1.015 55.188 27.875 1 75.12 238 ILE B CA 1
ATOM 5830 C C . ILE B 1 238 ? 1.541 54.906 26.484 1 75.12 238 ILE B C 1
ATOM 5832 O O . ILE B 1 238 ? 1.413 53.781 25.984 1 75.12 238 ILE B O 1
ATOM 5836 N N . ALA B 1 239 ? 2.078 55.938 25.844 1 79.94 239 ALA B N 1
ATOM 5837 C CA . ALA B 1 239 ? 2.625 55.781 24.5 1 79.94 239 ALA B CA 1
ATOM 5838 C C . ALA B 1 239 ? 3.732 54.719 24.469 1 79.94 239 ALA B C 1
ATOM 5840 O O . ALA B 1 239 ? 3.779 53.906 23.562 1 79.94 239 ALA B O 1
ATOM 5841 N N . GLU B 1 240 ? 4.609 54.781 25.516 1 82.75 240 GLU B N 1
ATOM 5842 C CA . GLU B 1 240 ? 5.727 53.844 25.578 1 82.75 240 GLU B CA 1
ATOM 5843 C C . GLU B 1 240 ? 5.234 52.406 25.781 1 82.75 240 GLU B C 1
ATOM 5845 O O . GLU B 1 240 ? 5.707 51.469 25.109 1 82.75 240 GLU B O 1
ATOM 5850 N N . THR B 1 241 ? 4.324 52.188 26.656 1 78.62 241 THR B N 1
ATOM 5851 C CA . THR B 1 241 ? 3.787 50.875 26.938 1 78.62 241 THR B CA 1
ATOM 5852 C C . THR B 1 241 ? 3.061 50.312 25.719 1 78.62 241 THR B C 1
ATOM 5854 O O . THR B 1 241 ? 3.219 49.125 25.375 1 78.62 241 THR B O 1
ATOM 5857 N N . THR B 1 242 ? 2.314 51.094 25.047 1 78.5 242 THR B N 1
ATOM 5858 C CA . THR B 1 242 ? 1.594 50.688 23.859 1 78.5 242 THR B CA 1
ATOM 5859 C C . THR B 1 242 ? 2.566 50.312 22.734 1 78.5 242 THR B C 1
ATOM 5861 O O . THR B 1 242 ? 2.387 49.281 22.062 1 78.5 242 THR B O 1
ATOM 5864 N N . GLN B 1 243 ? 3.572 51.188 22.641 1 82.69 243 GLN B N 1
ATOM 5865 C CA . GLN B 1 243 ? 4.578 50.938 21.609 1 82.69 243 GLN B CA 1
ATOM 5866 C C . GLN B 1 243 ? 5.27 49.594 21.859 1 82.69 243 GLN B C 1
ATOM 5868 O O . GLN B 1 243 ? 5.461 48.812 20.922 1 82.69 243 GLN B O 1
ATOM 5873 N N . THR B 1 244 ? 5.688 49.281 23.047 1 83.25 244 THR B N 1
ATOM 5874 C CA . THR B 1 244 ? 6.359 48.031 23.391 1 83.25 244 THR B CA 1
ATOM 5875 C C . THR B 1 244 ? 5.449 46.844 23.141 1 83.25 244 THR B C 1
ATOM 5877 O O . THR B 1 244 ? 5.879 45.844 22.562 1 83.25 244 THR B O 1
ATOM 5880 N N . MET B 1 245 ? 4.207 46.938 23.469 1 79.94 245 MET B N 1
ATOM 5881 C CA . MET B 1 245 ? 3.229 45.844 23.266 1 79.94 245 MET B CA 1
ATOM 5882 C C . MET B 1 245 ? 3.023 45.594 21.781 1 79.94 245 MET B C 1
ATOM 5884 O O . MET B 1 245 ? 3.07 44.438 21.344 1 79.94 245 MET B O 1
ATOM 5888 N N . VAL B 1 246 ? 2.797 46.625 21.062 1 82.31 246 VAL B N 1
ATOM 5889 C CA . VAL B 1 246 ? 2.514 46.5 19.641 1 82.31 246 VAL B CA 1
ATOM 5890 C C . VAL B 1 246 ? 3.73 45.906 18.922 1 82.31 246 VAL B C 1
ATOM 5892 O O . VAL B 1 246 ? 3.592 45.031 18.062 1 82.31 246 VAL B O 1
ATOM 5895 N N . SER B 1 247 ? 4.914 46.406 19.312 1 85.81 247 SER B N 1
ATOM 5896 C CA . SER B 1 247 ? 6.129 45.875 18.703 1 85.81 247 SER B CA 1
ATOM 5897 C C . SER B 1 247 ? 6.273 44.375 18.984 1 85.81 247 SER B C 1
ATOM 5899 O O . SER B 1 247 ? 6.621 43.594 18.094 1 85.81 247 SER B O 1
ATOM 5901 N N . GLY B 1 248 ? 6.047 43.969 20.172 1 84.81 248 GLY B N 1
ATOM 5902 C CA . GLY B 1 248 ? 6.078 42.562 20.516 1 84.81 248 GLY B CA 1
ATOM 5903 C C . GLY B 1 248 ? 5.047 41.75 19.766 1 84.81 248 GLY B C 1
ATOM 5904 O O . GLY B 1 248 ? 5.34 40.625 19.312 1 84.81 248 GLY B O 1
ATOM 5905 N N . LEU B 1 249 ? 3.904 42.219 19.641 1 86.06 249 LEU B N 1
ATOM 5906 C CA . LEU B 1 249 ? 2.838 41.531 18.938 1 86.06 249 LEU B CA 1
ATOM 5907 C C . LEU B 1 249 ? 3.18 41.375 17.453 1 86.06 249 LEU B C 1
ATOM 5909 O O . LEU B 1 249 ? 2.902 40.344 16.844 1 86.06 249 LEU B O 1
ATOM 5913 N N . VAL B 1 250 ? 3.752 42.438 16.875 1 87.75 250 VAL B N 1
ATOM 5914 C CA . VAL B 1 250 ? 4.129 42.406 15.469 1 87.75 250 VAL B CA 1
ATOM 5915 C C . VAL B 1 250 ? 5.137 41.281 15.234 1 87.75 250 VAL B C 1
ATOM 5917 O O . VAL B 1 250 ? 5.02 40.5 14.273 1 87.75 250 VAL B O 1
ATOM 5920 N N . ASP B 1 251 ? 6.113 41.094 16.141 1 90.06 251 ASP B N 1
ATOM 5921 C CA . ASP B 1 251 ? 7.117 40.031 16.047 1 90.06 251 ASP B CA 1
ATOM 5922 C C . ASP B 1 251 ? 6.469 38.656 16.094 1 90.06 251 ASP B C 1
ATOM 5924 O O . ASP B 1 251 ? 6.805 37.781 15.297 1 90.06 251 ASP B O 1
ATOM 5928 N N . GLU B 1 252 ? 5.594 38.469 17 1 90.25 252 GLU B N 1
ATOM 5929 C CA . GLU B 1 252 ? 4.926 37.188 17.156 1 90.25 252 GLU B CA 1
ATOM 5930 C C . GLU B 1 252 ? 4.043 36.875 15.953 1 90.25 252 GLU B C 1
ATOM 5932 O O . GLU B 1 252 ? 3.969 35.75 15.508 1 90.25 252 GLU B O 1
ATOM 5937 N N . ILE B 1 253 ? 3.363 37.875 15.453 1 91.06 253 ILE B N 1
ATOM 5938 C CA . ILE B 1 253 ? 2.484 37.688 14.297 1 91.06 253 ILE B CA 1
ATOM 5939 C C . ILE B 1 253 ? 3.305 37.281 13.086 1 91.06 253 ILE B C 1
ATOM 5941 O O . ILE B 1 253 ? 2.873 36.438 12.305 1 91.06 253 ILE B O 1
ATOM 5945 N N . GLU B 1 254 ? 4.48 37.875 12.898 1 91.56 254 GLU B N 1
ATOM 5946 C CA . GLU B 1 254 ? 5.367 37.469 11.812 1 91.56 254 GLU B CA 1
ATOM 5947 C C . GLU B 1 254 ? 5.793 36.031 11.938 1 91.56 254 GLU B C 1
ATOM 5949 O O . GLU B 1 254 ? 5.777 35.281 10.961 1 91.56 254 GLU B O 1
ATOM 5954 N N . SER B 1 255 ? 6.156 35.656 13.117 1 92.56 255 SER B N 1
ATOM 5955 C CA . SER B 1 255 ? 6.539 34.25 13.375 1 92.56 255 SER B CA 1
ATOM 5956 C C . SER B 1 255 ? 5.387 33.312 13.078 1 92.56 255 SER B C 1
ATOM 5958 O O . SER B 1 255 ? 5.582 32.25 12.469 1 92.56 255 SER B O 1
ATOM 5960 N N . LEU B 1 256 ? 4.223 33.688 13.539 1 90.5 256 LEU B N 1
ATOM 5961 C CA . LEU B 1 256 ? 3.023 32.875 13.297 1 90.5 256 LEU B CA 1
ATOM 5962 C C . LEU B 1 256 ? 2.752 32.75 11.797 1 90.5 256 LEU B C 1
ATOM 5964 O O . LEU B 1 256 ? 2.387 31.672 11.328 1 90.5 256 LEU B O 1
ATOM 5968 N N . SER B 1 257 ? 2.902 33.812 11.062 1 92.06 257 SER B N 1
ATOM 5969 C CA . SER B 1 257 ? 2.695 33.812 9.617 1 92.06 257 SER B CA 1
ATOM 5970 C C . SER B 1 257 ? 3.648 32.844 8.93 1 92.06 257 SER B C 1
ATOM 5972 O O . SER B 1 257 ? 3.236 32.062 8.062 1 92.06 257 SER B O 1
ATOM 5974 N N . VAL B 1 258 ? 4.914 32.875 9.312 1 93.44 258 VAL B N 1
ATOM 5975 C CA . VAL B 1 258 ? 5.918 31.984 8.742 1 93.44 258 VAL B CA 1
ATOM 5976 C C . VAL B 1 258 ? 5.559 30.547 9.055 1 93.44 258 VAL B C 1
ATOM 5978 O O . VAL B 1 258 ? 5.582 29.688 8.172 1 93.44 258 VAL B O 1
ATOM 5981 N N . ALA B 1 259 ? 5.23 30.25 10.32 1 90.81 259 ALA B N 1
ATOM 5982 C CA . ALA B 1 259 ? 4.855 28.906 10.727 1 90.81 259 ALA B CA 1
ATOM 5983 C C . ALA B 1 259 ? 3.637 28.406 9.945 1 90.81 259 ALA B C 1
ATOM 5985 O O . ALA B 1 259 ? 3.609 27.266 9.477 1 90.81 259 ALA B O 1
ATOM 5986 N N . ALA B 1 260 ? 2.605 29.219 9.852 1 90.88 260 ALA B N 1
ATOM 5987 C CA . ALA B 1 260 ? 1.393 28.859 9.117 1 90.88 260 ALA B CA 1
ATOM 5988 C C . ALA B 1 260 ? 1.706 28.516 7.664 1 90.88 260 ALA B C 1
ATOM 5990 O O . ALA B 1 260 ? 1.185 27.531 7.125 1 90.88 260 ALA B O 1
ATOM 5991 N N . ASN B 1 261 ? 2.584 29.297 7.008 1 92.69 261 ASN B N 1
ATOM 5992 C CA . ASN B 1 261 ? 2.977 29.047 5.629 1 92.69 261 ASN B CA 1
ATOM 5993 C C . ASN B 1 261 ? 3.723 27.719 5.5 1 92.69 261 ASN B C 1
ATOM 5995 O O . ASN B 1 261 ? 3.5 26.953 4.551 1 92.69 261 ASN B O 1
ATOM 5999 N N . ARG B 1 262 ? 4.562 27.484 6.41 1 92 262 ARG B N 1
ATOM 6000 C CA . ARG B 1 262 ? 5.316 26.234 6.383 1 92 262 ARG B CA 1
ATOM 6001 C C . ARG B 1 262 ? 4.395 25.031 6.59 1 92 262 ARG B C 1
ATOM 6003 O O . ARG B 1 262 ? 4.594 23.969 5.988 1 92 262 ARG B O 1
ATOM 6010 N N . ILE B 1 263 ? 3.43 25.109 7.508 1 92.56 263 ILE B N 1
ATOM 6011 C CA . ILE B 1 263 ? 2.436 24.062 7.703 1 92.56 263 ILE B CA 1
ATOM 6012 C C . ILE B 1 263 ? 1.673 23.828 6.402 1 92.56 263 ILE B C 1
ATOM 6014 O O . ILE B 1 263 ? 1.485 22.672 5.988 1 92.56 263 ILE B O 1
ATOM 6018 N N . ALA B 1 264 ? 1.226 24.922 5.789 1 91.12 264 ALA B N 1
ATOM 6019 C CA . ALA B 1 264 ? 0.508 24.812 4.52 1 91.12 264 ALA B CA 1
ATOM 6020 C C . ALA B 1 264 ? 1.348 24.094 3.473 1 91.12 264 ALA B C 1
ATOM 6022 O O . ALA B 1 264 ? 0.848 23.203 2.77 1 91.12 264 ALA B O 1
ATOM 6023 N N . ASP B 1 265 ? 2.646 24.406 3.346 1 92.94 265 ASP B N 1
ATOM 6024 C CA . ASP B 1 265 ? 3.555 23.781 2.396 1 92.94 265 ASP B CA 1
ATOM 6025 C C . ASP B 1 265 ? 3.691 22.281 2.68 1 92.94 265 ASP B C 1
ATOM 6027 O O . ASP B 1 265 ? 3.654 21.469 1.759 1 92.94 265 ASP B O 1
ATOM 6031 N N . SER B 1 266 ? 3.85 21.969 3.941 1 91.06 266 SER B N 1
ATOM 6032 C CA . SER B 1 266 ? 3.969 20.578 4.34 1 91.06 266 SER B CA 1
ATOM 6033 C C . SER B 1 266 ? 2.693 19.797 4.027 1 91.06 266 SER B C 1
ATOM 6035 O O . SER B 1 266 ? 2.75 18.641 3.602 1 91.06 266 SER B O 1
ATOM 6037 N N . ALA B 1 267 ? 1.543 20.422 4.266 1 91 267 ALA B N 1
ATOM 6038 C CA . ALA B 1 267 ? 0.258 19.797 3.975 1 91 267 ALA B CA 1
ATOM 6039 C C . ALA B 1 267 ? 0.098 19.547 2.479 1 91 267 ALA B C 1
ATOM 6041 O O . ALA B 1 267 ? -0.392 18.484 2.072 1 91 267 ALA B O 1
ATOM 6042 N N . VAL B 1 268 ? 0.502 20.516 1.632 1 91.38 268 VAL B N 1
ATOM 6043 C CA . VAL B 1 268 ? 0.435 20.359 0.182 1 91.38 268 VAL B CA 1
ATOM 6044 C C . VAL B 1 268 ? 1.322 19.188 -0.253 1 91.38 268 VAL B C 1
ATOM 6046 O O . VAL B 1 268 ? 0.907 18.359 -1.059 1 91.38 268 VAL B O 1
ATOM 6049 N N . GLU B 1 269 ? 2.533 19.078 0.316 1 91.38 269 GLU B N 1
ATOM 6050 C CA . GLU B 1 269 ? 3.449 18 -0.011 1 91.38 269 GLU B CA 1
ATOM 6051 C C . GLU B 1 269 ? 2.887 16.641 0.435 1 91.38 269 GLU B C 1
ATOM 6053 O O . GLU B 1 269 ? 2.973 15.656 -0.297 1 91.38 269 GLU B O 1
ATOM 6058 N N . ALA B 1 270 ? 2.34 16.609 1.61 1 89.31 270 ALA B N 1
ATOM 6059 C CA . ALA B 1 270 ? 1.719 15.391 2.107 1 89.31 270 ALA B CA 1
ATOM 6060 C C . ALA B 1 270 ? 0.57 14.945 1.204 1 89.31 270 ALA B C 1
ATOM 6062 O O . ALA B 1 270 ? 0.418 13.758 0.916 1 89.31 270 ALA B O 1
ATOM 6063 N N . ASN B 1 271 ? -0.245 15.93 0.785 1 92.19 271 ASN B N 1
ATOM 6064 C CA . ASN B 1 271 ? -1.362 15.625 -0.105 1 92.19 271 ASN B CA 1
ATOM 6065 C C . ASN B 1 271 ? -0.882 15.031 -1.427 1 92.19 271 ASN B C 1
ATOM 6067 O O . ASN B 1 271 ? -1.477 14.086 -1.938 1 92.19 271 ASN B O 1
ATOM 6071 N N . GLU B 1 272 ? 0.135 15.578 -2.037 1 92.69 272 GLU B N 1
ATOM 6072 C CA . GLU B 1 272 ? 0.708 15.047 -3.271 1 92.69 272 GLU B CA 1
ATOM 6073 C C . GLU B 1 272 ? 1.182 13.609 -3.09 1 92.69 272 GLU B C 1
ATOM 6075 O O . GLU B 1 272 ? 0.96 12.758 -3.957 1 92.69 272 GLU B O 1
ATOM 6080 N N . GLU B 1 273 ? 1.836 13.352 -1.994 1 91.38 273 GLU B N 1
ATOM 6081 C CA . GLU B 1 273 ? 2.305 12 -1.702 1 91.38 273 GLU B CA 1
ATOM 6082 C C . GLU B 1 273 ? 1.136 11.023 -1.562 1 91.38 273 GLU B C 1
ATOM 6084 O O . GLU B 1 273 ? 1.219 9.883 -2.006 1 91.38 273 GLU B O 1
ATOM 6089 N N . ILE B 1 274 ? 0.074 11.445 -0.947 1 90.69 274 ILE B N 1
ATOM 6090 C CA . ILE B 1 274 ? -1.09 10.594 -0.735 1 90.69 274 ILE B CA 1
ATOM 6091 C C . ILE B 1 274 ? -1.732 10.25 -2.078 1 90.69 274 ILE B C 1
ATOM 6093 O O . ILE B 1 274 ? -2.168 9.117 -2.297 1 90.69 274 ILE B O 1
ATOM 6097 N N . ILE B 1 275 ? -1.788 11.242 -2.994 1 90.81 275 ILE B N 1
ATOM 6098 C CA . ILE B 1 275 ? -2.342 11.008 -4.324 1 90.81 275 ILE B CA 1
ATOM 6099 C C . ILE B 1 275 ? -1.53 9.93 -5.039 1 90.81 275 ILE B C 1
ATOM 6101 O O . ILE B 1 275 ? -2.096 9 -5.617 1 90.81 275 ILE B O 1
ATOM 6105 N N . GLU B 1 276 ? -0.219 9.992 -4.926 1 92.19 276 GLU B N 1
ATOM 6106 C CA . GLU B 1 276 ? 0.657 9 -5.535 1 92.19 276 GLU B CA 1
ATOM 6107 C C . GLU B 1 276 ? 0.492 7.637 -4.863 1 92.19 276 GLU B C 1
ATOM 6109 O O . GLU B 1 276 ? 0.53 6.602 -5.535 1 92.19 276 GLU B O 1
ATOM 6114 N N . GLN B 1 277 ? 0.327 7.629 -3.604 1 91.88 277 GLN B N 1
ATOM 6115 C CA . GLN B 1 277 ? 0.082 6.395 -2.865 1 91.88 277 GLN B CA 1
ATOM 6116 C C . GLN B 1 277 ? -1.2 5.715 -3.338 1 91.88 277 GLN B C 1
ATOM 6118 O O . GLN B 1 277 ? -1.227 4.5 -3.547 1 91.88 277 GLN B O 1
ATOM 6123 N N . ASN B 1 278 ? -2.225 6.496 -3.477 1 92.25 278 ASN B N 1
ATOM 6124 C CA . ASN B 1 278 ? -3.496 5.953 -3.943 1 92.25 278 ASN B CA 1
ATOM 6125 C C . ASN B 1 278 ? -3.361 5.32 -5.328 1 92.25 278 ASN B C 1
ATOM 6127 O O . ASN B 1 278 ? -3.945 4.27 -5.594 1 92.25 278 ASN B O 1
ATOM 6131 N N . ASP B 1 279 ? -2.553 5.859 -6.203 1 94.19 279 ASP B N 1
ATOM 6132 C CA . ASP B 1 279 ? -2.301 5.305 -7.527 1 94.19 279 ASP B CA 1
ATOM 6133 C C . ASP B 1 279 ? -1.559 3.973 -7.438 1 94.19 279 ASP B C 1
ATOM 6135 O O . ASP B 1 279 ? -1.876 3.027 -8.156 1 94.19 279 ASP B O 1
ATOM 6139 N N . SER B 1 280 ? -0.541 3.961 -6.574 1 94.19 280 SER B N 1
ATOM 6140 C CA . SER B 1 280 ? 0.214 2.73 -6.355 1 94.19 280 SER B CA 1
ATOM 6141 C C . SER B 1 280 ? -0.684 1.622 -5.816 1 94.19 280 SER B C 1
ATOM 6143 O O . SER B 1 280 ? -0.57 0.467 -6.234 1 94.19 280 SER B O 1
ATOM 6145 N N . LEU B 1 281 ? -1.58 1.938 -4.91 1 93.06 281 LEU B N 1
ATOM 6146 C CA . LEU B 1 281 ? -2.5 0.96 -4.34 1 93.06 281 LEU B CA 1
ATOM 6147 C C . LEU B 1 281 ? -3.447 0.417 -5.402 1 93.06 281 LEU B C 1
ATOM 6149 O O . LEU B 1 281 ? -3.758 -0.776 -5.414 1 93.06 281 LEU B O 1
ATOM 6153 N N . ARG B 1 282 ? -3.881 1.212 -6.367 1 93 282 ARG B N 1
ATOM 6154 C CA . ARG B 1 282 ? -4.707 0.759 -7.48 1 93 282 ARG B CA 1
ATOM 6155 C C . ARG B 1 282 ? -3.949 -0.228 -8.359 1 93 282 ARG B C 1
ATOM 6157 O O . ARG B 1 282 ? -4.504 -1.245 -8.781 1 93 282 ARG B O 1
ATOM 6164 N N . SER B 1 283 ? -2.713 0.133 -8.578 1 95.19 283 SER B N 1
ATOM 6165 C CA . SER B 1 283 ? -1.867 -0.753 -9.367 1 95.19 283 SER B CA 1
ATOM 6166 C C . SER B 1 283 ? -1.725 -2.119 -8.711 1 95.19 283 SER B C 1
ATOM 6168 O O . SER B 1 283 ? -1.784 -3.15 -9.383 1 95.19 283 SER B O 1
ATOM 6170 N N . ILE B 1 284 ? -1.535 -2.133 -7.402 1 94.56 284 ILE B N 1
ATOM 6171 C CA . ILE B 1 284 ? -1.426 -3.391 -6.668 1 94.56 284 ILE B CA 1
ATOM 6172 C C . ILE B 1 284 ? -2.729 -4.176 -6.793 1 94.56 284 ILE B C 1
ATOM 6174 O O . ILE B 1 284 ? -2.709 -5.387 -7.031 1 94.56 284 ILE B O 1
ATOM 6178 N N . ASN B 1 285 ? -3.838 -3.547 -6.648 1 95.56 285 ASN B N 1
ATOM 6179 C CA . ASN B 1 285 ? -5.133 -4.207 -6.77 1 95.56 285 ASN B CA 1
ATOM 6180 C C . ASN B 1 285 ? -5.309 -4.855 -8.141 1 95.56 285 ASN B C 1
ATOM 6182 O O . ASN B 1 285 ? -5.77 -5.992 -8.242 1 95.56 285 ASN B O 1
ATOM 6186 N N . ASP B 1 286 ? -4.953 -4.152 -9.195 1 96 286 ASP B N 1
ATOM 6187 C CA . ASP B 1 286 ? -5.039 -4.684 -10.555 1 96 286 ASP B CA 1
ATOM 6188 C C . ASP B 1 286 ? -4.172 -5.926 -10.711 1 96 286 ASP B C 1
ATOM 6190 O O . ASP B 1 286 ? -4.609 -6.926 -11.289 1 96 286 ASP B O 1
ATOM 6194 N N . GLU B 1 287 ? -2.975 -5.812 -10.203 1 95.38 287 GLU B N 1
ATOM 6195 C CA . GLU B 1 287 ? -2.051 -6.938 -10.312 1 95.38 287 GLU B CA 1
ATOM 6196 C C . GLU B 1 287 ? -2.545 -8.141 -9.508 1 95.38 287 GLU B C 1
ATOM 6198 O O . GLU B 1 287 ? -2.361 -9.289 -9.922 1 95.38 287 GLU B O 1
ATOM 6203 N N . MET B 1 288 ? -3.188 -7.926 -8.406 1 94.25 288 MET B N 1
ATOM 6204 C CA . MET B 1 288 ? -3.742 -9 -7.594 1 94.25 288 MET B CA 1
ATOM 6205 C C . MET B 1 288 ? -4.895 -9.695 -8.32 1 94.25 288 MET B C 1
ATOM 6207 O O . MET B 1 288 ? -5.059 -10.906 -8.211 1 94.25 288 MET B O 1
ATOM 6211 N N . GLN B 1 289 ? -5.688 -8.922 -9.016 1 94.38 289 GLN B N 1
ATOM 6212 C CA . GLN B 1 289 ? -6.75 -9.508 -9.828 1 94.38 289 GLN B CA 1
ATOM 6213 C C . GLN B 1 289 ? -6.176 -10.398 -10.93 1 94.38 289 GLN B C 1
ATOM 6215 O O . GLN B 1 289 ? -6.688 -11.492 -11.18 1 94.38 289 GLN B O 1
ATOM 6220 N N . ASN B 1 290 ? -5.105 -9.914 -11.555 1 96 290 ASN B N 1
ATOM 6221 C CA . ASN B 1 290 ? -4.406 -10.711 -12.555 1 96 290 ASN B CA 1
ATOM 6222 C C . ASN B 1 290 ? -3.873 -12.016 -11.953 1 96 290 ASN B C 1
ATOM 6224 O O . ASN B 1 290 ? -4.031 -13.086 -12.547 1 96 290 ASN B O 1
ATOM 6228 N N . LEU B 1 291 ? -3.252 -11.945 -10.797 1 94.81 291 LEU B N 1
ATOM 6229 C CA . LEU B 1 291 ? -2.727 -13.117 -10.109 1 94.81 291 LEU B CA 1
ATOM 6230 C C . LEU B 1 291 ? -3.84 -14.117 -9.812 1 94.81 291 LEU B C 1
ATOM 6232 O O . LEU B 1 291 ? -3.664 -15.32 -10 1 94.81 291 LEU B O 1
ATOM 6236 N N . SER B 1 292 ? -4.969 -13.641 -9.336 1 96.25 292 SER B N 1
ATOM 6237 C CA . SER B 1 292 ? -6.109 -14.508 -9.047 1 96.25 292 SER B CA 1
ATOM 6238 C C . SER B 1 292 ? -6.551 -15.266 -10.297 1 96.25 292 SER B C 1
ATOM 6240 O O . SER B 1 292 ? -6.828 -16.469 -10.234 1 96.25 292 SER B O 1
ATOM 6242 N N . ALA B 1 293 ? -6.609 -14.602 -11.453 1 96.19 293 ALA B N 1
ATOM 6243 C CA . ALA B 1 293 ? -6.984 -15.234 -12.719 1 96.19 293 ALA B CA 1
ATOM 6244 C C . ALA B 1 293 ? -5.98 -16.312 -13.109 1 96.19 293 ALA B C 1
ATOM 6246 O O . ALA B 1 293 ? -6.363 -17.391 -13.578 1 96.19 293 ALA B O 1
ATOM 6247 N N . THR B 1 294 ? -4.699 -16 -12.945 1 97 294 THR B N 1
ATOM 6248 C CA . THR B 1 294 ? -3.664 -16.969 -13.289 1 97 294 THR B CA 1
ATOM 6249 C C . THR B 1 294 ? -3.74 -18.188 -12.383 1 97 294 THR B C 1
ATOM 6251 O O . THR B 1 294 ? -3.432 -19.312 -12.805 1 97 294 THR B O 1
ATOM 6254 N N . MET B 1 295 ? -4.156 -18.062 -11.156 1 96.56 295 MET B N 1
ATOM 6255 C CA . MET B 1 295 ? -4.309 -19.188 -10.234 1 96.56 295 MET B CA 1
ATOM 6256 C C . MET B 1 295 ? -5.43 -20.109 -10.688 1 96.56 295 MET B C 1
ATOM 6258 O O . MET B 1 295 ? -5.336 -21.328 -10.539 1 96.56 295 MET B O 1
ATOM 6262 N N . GLU B 1 296 ? -6.473 -19.516 -11.242 1 96.69 296 GLU B N 1
ATOM 6263 C CA . GLU B 1 296 ? -7.547 -20.328 -11.812 1 96.69 296 GLU B CA 1
ATOM 6264 C C . GLU B 1 296 ? -7.055 -21.125 -13.016 1 96.69 296 GLU B C 1
ATOM 6266 O O . GLU B 1 296 ? -7.449 -22.281 -13.203 1 96.69 296 GLU B O 1
ATOM 6271 N N . GLU B 1 297 ? -6.215 -20.516 -13.805 1 96.81 297 GLU B N 1
ATOM 6272 C CA . GLU B 1 297 ? -5.617 -21.203 -14.945 1 96.81 297 GLU B CA 1
ATOM 6273 C C . GLU B 1 297 ? -4.746 -22.359 -14.492 1 96.81 297 GLU B C 1
ATOM 6275 O O . GLU B 1 297 ? -4.801 -23.453 -15.078 1 96.81 297 GLU B O 1
ATOM 6280 N N . VAL B 1 298 ? -3.938 -22.125 -13.453 1 97.56 298 VAL B N 1
ATOM 6281 C CA . VAL B 1 298 ? -3.096 -23.188 -12.914 1 97.56 298 VAL B CA 1
ATOM 6282 C C . VAL B 1 298 ? -3.969 -24.328 -12.391 1 97.56 298 VAL B C 1
ATOM 6284 O O . VAL B 1 298 ? -3.664 -25.5 -12.609 1 97.56 298 VAL B O 1
ATOM 6287 N N . ALA B 1 299 ? -5.023 -24.016 -11.68 1 97.38 299 ALA B N 1
ATOM 6288 C CA . ALA B 1 299 ? -5.938 -25.031 -11.164 1 97.38 299 ALA B CA 1
ATOM 6289 C C . ALA B 1 299 ? -6.5 -25.891 -12.297 1 97.38 299 ALA B C 1
ATOM 6291 O O . ALA B 1 299 ? -6.492 -27.109 -12.219 1 97.38 299 ALA B O 1
ATOM 6292 N N . ALA B 1 300 ? -6.965 -25.266 -13.391 1 97.56 300 ALA B N 1
ATOM 6293 C CA . ALA B 1 300 ? -7.527 -25.984 -14.539 1 97.56 300 ALA B CA 1
ATOM 6294 C C . ALA B 1 300 ? -6.484 -26.875 -15.195 1 97.56 300 ALA B C 1
ATOM 6296 O O . ALA B 1 300 ? -6.762 -28.047 -15.5 1 97.56 300 ALA B O 1
ATOM 6297 N N . SER B 1 301 ? -5.305 -26.328 -15.414 1 98.19 301 SER B N 1
ATOM 6298 C CA . SER B 1 301 ? -4.227 -27.094 -16.031 1 98.19 301 SER B CA 1
ATOM 6299 C C . SER B 1 301 ? -3.799 -28.25 -15.133 1 98.19 301 SER B C 1
ATOM 6301 O O . SER B 1 301 ? -3.479 -29.328 -15.617 1 98.19 301 SER B O 1
ATOM 6303 N N . SER B 1 302 ? -3.77 -28.016 -13.812 1 98.38 302 SER B N 1
ATOM 6304 C CA . SER B 1 302 ? -3.434 -29.078 -12.875 1 98.38 302 SER B CA 1
ATOM 6305 C C . SER B 1 302 ? -4.445 -30.219 -12.938 1 98.38 302 SER B C 1
ATOM 6307 O O . SER B 1 302 ? -4.07 -31.391 -12.898 1 98.38 302 SER B O 1
ATOM 6309 N N . ASP B 1 303 ? -5.715 -29.875 -13.109 1 98 303 ASP B N 1
ATOM 6310 C CA . ASP B 1 303 ? -6.762 -30.891 -13.25 1 98 303 ASP B CA 1
ATOM 6311 C C . ASP B 1 303 ? -6.562 -31.703 -14.523 1 98 303 ASP B C 1
ATOM 6313 O O . ASP B 1 303 ? -6.73 -32.938 -14.516 1 98 303 ASP B O 1
ATOM 6317 N N . GLN B 1 304 ? -6.207 -31.016 -15.57 1 97.94 304 GLN B N 1
ATOM 6318 C CA . GLN B 1 304 ? -5.941 -31.688 -16.844 1 97.94 304 GLN B CA 1
ATOM 6319 C C . GLN B 1 304 ? -4.781 -32.656 -16.719 1 97.94 304 GLN B C 1
ATOM 6321 O O . GLN B 1 304 ? -4.867 -33.781 -17.203 1 97.94 304 GLN B O 1
ATOM 6326 N N . VAL B 1 305 ? -3.721 -32.281 -16.078 1 98.5 305 VAL B N 1
ATOM 6327 C CA . VAL B 1 305 ? -2.541 -33.125 -15.914 1 98.5 305 VAL B CA 1
ATOM 6328 C C . VAL B 1 305 ? -2.883 -34.312 -15.031 1 98.5 305 VAL B C 1
ATOM 6330 O O . VAL B 1 305 ? -2.484 -35.438 -15.32 1 98.5 305 VAL B O 1
ATOM 6333 N N . ALA B 1 306 ? -3.625 -34.062 -13.93 1 98.25 306 ALA B N 1
ATOM 6334 C CA . ALA B 1 306 ? -4.031 -35.156 -13.039 1 98.25 306 ALA B CA 1
ATOM 6335 C C . ALA B 1 306 ? -4.848 -36.219 -13.789 1 98.25 306 ALA B C 1
ATOM 6337 O O . ALA B 1 306 ? -4.602 -37.406 -13.648 1 98.25 306 ALA B O 1
ATOM 6338 N N . THR B 1 307 ? -5.789 -35.75 -14.602 1 98.44 307 THR B N 1
ATOM 6339 C CA . THR B 1 307 ? -6.633 -36.656 -15.391 1 98.44 307 THR B CA 1
ATOM 6340 C C . THR B 1 307 ? -5.793 -37.438 -16.375 1 98.44 307 THR B C 1
ATOM 6342 O O . THR B 1 307 ? -5.977 -38.656 -16.531 1 98.44 307 THR B O 1
ATOM 6345 N N . ALA B 1 308 ? -4.871 -36.75 -17.031 1 98.56 308 ALA B N 1
ATOM 6346 C CA . ALA B 1 308 ? -4 -37.406 -18 1 98.56 308 ALA B CA 1
ATOM 6347 C C . ALA B 1 308 ? -3.119 -38.438 -17.328 1 98.56 308 ALA B C 1
ATOM 6349 O O . ALA B 1 308 ? -2.941 -39.531 -17.859 1 98.56 308 ALA B O 1
ATOM 6350 N N . ALA B 1 309 ? -2.543 -38.125 -16.188 1 98.31 309 ALA B N 1
ATOM 6351 C CA . ALA B 1 309 ? -1.699 -39.062 -15.453 1 98.31 309 ALA B CA 1
ATOM 6352 C C . ALA B 1 309 ? -2.488 -40.312 -15.031 1 98.31 309 ALA B C 1
ATOM 6354 O O . ALA B 1 309 ? -2.01 -41.438 -15.18 1 98.31 309 ALA B O 1
ATOM 6355 N N . ASN B 1 310 ? -3.746 -40.125 -14.555 1 98.19 310 ASN B N 1
ATOM 6356 C CA . ASN B 1 310 ? -4.605 -41.25 -14.172 1 98.19 310 ASN B CA 1
ATOM 6357 C C . ASN B 1 310 ? -4.961 -42.125 -15.367 1 98.19 310 ASN B C 1
ATOM 6359 O O . ASN B 1 310 ? -4.969 -43.344 -15.266 1 98.19 310 ASN B O 1
ATOM 6363 N N . ARG B 1 311 ? -5.258 -41.5 -16.469 1 98.25 311 ARG B N 1
ATOM 6364 C CA . ARG B 1 311 ? -5.555 -42.219 -17.688 1 98.25 311 ARG B CA 1
ATOM 6365 C C . ARG B 1 311 ? -4.359 -43.062 -18.125 1 98.25 311 ARG B C 1
ATOM 6367 O O . ARG B 1 311 ? -4.52 -44.219 -18.531 1 98.25 311 ARG B O 1
ATOM 6374 N N . ALA B 1 312 ? -3.168 -42.469 -18.047 1 98.19 312 ALA B N 1
ATOM 6375 C CA . ALA B 1 312 ? -1.953 -43.188 -18.406 1 98.19 312 ALA B CA 1
ATOM 6376 C C . ALA B 1 312 ? -1.755 -44.406 -17.5 1 98.19 312 ALA B C 1
ATOM 6378 O O . ALA B 1 312 ? -1.424 -45.5 -17.953 1 98.19 312 ALA B O 1
ATOM 6379 N N . GLU B 1 313 ? -1.926 -44.188 -16.219 1 98.06 313 GLU B N 1
ATOM 6380 C CA . GLU B 1 313 ? -1.783 -45.281 -15.25 1 98.06 313 GLU B CA 1
ATOM 6381 C C . GLU B 1 313 ? -2.777 -46.406 -15.531 1 98.06 313 GLU B C 1
ATOM 6383 O O . GLU B 1 313 ? -2.406 -47.562 -15.555 1 98.06 313 GLU B O 1
ATOM 6388 N N . GLU B 1 314 ? -4.082 -46.062 -15.781 1 97.88 314 GLU B N 1
ATOM 6389 C CA . GLU B 1 314 ? -5.117 -47.062 -16.062 1 97.88 314 GLU B CA 1
ATOM 6390 C C . GLU B 1 314 ? -4.801 -47.844 -17.328 1 97.88 314 GLU B C 1
ATOM 6392 O O . GLU B 1 314 ? -4.922 -49.062 -17.375 1 97.88 314 GLU B O 1
ATOM 6397 N N . ALA B 1 315 ? -4.371 -47.062 -18.328 1 98.06 315 ALA B N 1
ATOM 6398 C CA . ALA B 1 315 ? -4.004 -47.719 -19.578 1 98.06 315 ALA B CA 1
ATOM 6399 C C . ALA B 1 315 ? -2.828 -48.656 -19.391 1 98.06 315 ALA B C 1
ATOM 6401 O O . ALA B 1 315 ? -2.801 -49.75 -19.969 1 98.06 315 ALA B O 1
ATOM 6402 N N . ALA B 1 316 ? -1.833 -48.281 -18.609 1 98.06 316 ALA B N 1
ATOM 6403 C CA . ALA B 1 316 ? -0.66 -49.094 -18.344 1 98.06 316 ALA B CA 1
ATOM 6404 C C . ALA B 1 316 ? -1.045 -50.375 -17.609 1 98.06 316 ALA B C 1
ATOM 6406 O O . ALA B 1 316 ? -0.556 -51.469 -17.938 1 98.06 316 ALA B O 1
ATOM 6407 N N . VAL B 1 317 ? -1.953 -50.281 -16.625 1 97.62 317 VAL B N 1
ATOM 6408 C CA . VAL B 1 317 ? -2.408 -51.438 -15.867 1 97.62 317 VAL B CA 1
ATOM 6409 C C . VAL B 1 317 ? -3.178 -52.406 -16.781 1 97.62 317 VAL B C 1
ATOM 6411 O O . VAL B 1 317 ? -2.951 -53.625 -16.75 1 97.62 317 VAL B O 1
ATOM 6414 N N . GLU B 1 318 ? -4.059 -51.875 -17.609 1 97.06 318 GLU B N 1
ATOM 6415 C CA . GLU B 1 318 ? -4.797 -52.656 -18.578 1 97.06 318 GLU B CA 1
ATOM 6416 C C . GLU B 1 318 ? -3.85 -53.344 -19.547 1 97.06 318 GLU B C 1
ATOM 6418 O O . GLU B 1 318 ? -4.02 -54.531 -19.859 1 97.06 318 GLU B O 1
ATOM 6423 N N . GLY B 1 319 ? -2.869 -52.562 -20 1 96.62 319 GLY B N 1
ATOM 6424 C CA . GLY B 1 319 ? -1.868 -53.125 -20.891 1 96.62 319 GLY B CA 1
ATOM 6425 C C . GLY B 1 319 ? -1.061 -54.25 -20.25 1 96.62 319 GLY B C 1
ATOM 6426 O O . GLY B 1 319 ? -0.776 -55.25 -20.891 1 96.62 319 GLY B O 1
ATOM 6427 N N . ALA B 1 320 ? -0.71 -54.062 -19.016 1 96.31 320 ALA B N 1
ATOM 6428 C CA . ALA B 1 320 ? 0.044 -55.062 -18.281 1 96.31 320 ALA B CA 1
ATOM 6429 C C . ALA B 1 320 ? -0.764 -56.344 -18.125 1 96.31 320 ALA B C 1
ATOM 6431 O O . ALA B 1 320 ? -0.225 -57.469 -18.266 1 96.31 320 ALA B O 1
ATOM 6432 N N . ASP B 1 321 ? -2.088 -56.281 -17.859 1 96.81 321 ASP B N 1
ATOM 6433 C CA . ASP B 1 321 ? -2.967 -57.469 -17.75 1 96.81 321 ASP B CA 1
ATOM 6434 C C . ASP B 1 321 ? -3.027 -58.219 -19.062 1 96.81 321 ASP B C 1
ATOM 6436 O O . ASP B 1 321 ? -2.916 -59.469 -19.078 1 96.81 321 ASP B O 1
ATOM 6440 N N . ALA B 1 322 ? -3.17 -57.469 -20.094 1 96.06 322 ALA B N 1
ATOM 6441 C CA . ALA B 1 322 ? -3.168 -58.062 -21.422 1 96.06 322 ALA B CA 1
ATOM 6442 C C . ALA B 1 322 ? -1.835 -58.75 -21.703 1 96.06 322 ALA B C 1
ATOM 6444 O O . ALA B 1 322 ? -1.801 -59.875 -22.266 1 96.06 322 ALA B O 1
ATOM 6445 N N . GLY B 1 323 ? -0.764 -58.094 -21.312 1 95 323 GLY B N 1
ATOM 6446 C CA . GLY B 1 323 ? 0.564 -58.625 -21.5 1 95 323 GLY B CA 1
ATOM 6447 C C . GLY B 1 323 ? 0.786 -59.906 -20.719 1 95 323 GLY B C 1
ATOM 6448 O O . GLY B 1 323 ? 1.358 -60.875 -21.234 1 95 323 GLY B O 1
ATOM 6449 N N . GLU B 1 324 ? 0.319 -60 -19.5 1 95.88 324 GLU B N 1
ATOM 6450 C CA . GLU B 1 324 ? 0.429 -61.188 -18.688 1 95.88 324 GLU B CA 1
ATOM 6451 C C . GLU B 1 324 ? -0.359 -62.344 -19.297 1 95.88 324 GLU B C 1
ATOM 6453 O O . GLU B 1 324 ? 0.088 -63.5 -19.281 1 95.88 324 GLU B O 1
ATOM 6458 N N . SER B 1 325 ? -1.518 -62.062 -19.844 1 96 325 SER B N 1
ATOM 6459 C CA . SER B 1 325 ? -2.314 -63.062 -20.531 1 96 325 SER B CA 1
ATOM 6460 C C . SER B 1 325 ? -1.595 -63.594 -21.766 1 96 325 SER B C 1
ATOM 6462 O O . SER B 1 325 ? -1.576 -64.812 -22.016 1 96 325 SER B O 1
ATOM 6464 N N . ALA B 1 326 ? -1.017 -62.656 -22.5 1 94.5 326 ALA B N 1
ATOM 6465 C CA . ALA B 1 326 ? -0.25 -63.031 -23.688 1 94.5 326 ALA B CA 1
ATOM 6466 C C . ALA B 1 326 ? 0.919 -63.938 -23.312 1 94.5 326 ALA B C 1
ATOM 6468 O O . ALA B 1 326 ? 1.177 -64.938 -23.984 1 94.5 326 ALA B O 1
ATOM 6469 N N . ARG B 1 327 ? 1.597 -63.625 -22.297 1 93.62 327 ARG B N 1
ATOM 6470 C CA . ARG B 1 327 ? 2.727 -64.375 -21.812 1 93.62 327 ARG B CA 1
ATOM 6471 C C . ARG B 1 327 ? 2.289 -65.812 -21.422 1 93.62 327 ARG B C 1
ATOM 6473 O O . ARG B 1 327 ? 2.963 -66.812 -21.766 1 93.62 327 ARG B O 1
ATOM 6480 N N . ALA B 1 328 ? 1.174 -65.938 -20.75 1 93.88 328 ALA B N 1
ATOM 6481 C CA . ALA B 1 328 ? 0.646 -67.25 -20.359 1 93.88 328 ALA B CA 1
ATOM 6482 C C . ALA B 1 328 ? 0.312 -68.125 -21.594 1 93.88 328 ALA B C 1
ATOM 6484 O O . ALA B 1 328 ? 0.603 -69.312 -21.609 1 93.88 328 ALA B O 1
ATOM 6485 N N . GLU B 1 329 ? -0.282 -67.438 -22.516 1 91.69 329 GLU B N 1
ATOM 6486 C CA . GLU B 1 329 ? -0.598 -68.125 -23.75 1 91.69 329 GLU B CA 1
ATOM 6487 C C . GLU B 1 329 ? 0.67 -68.625 -24.453 1 91.69 329 GLU B C 1
ATOM 6489 O O . GLU B 1 329 ? 0.72 -69.75 -24.984 1 91.69 329 GLU B O 1
ATOM 6494 N N . MET B 1 330 ? 1.666 -67.812 -24.438 1 90.31 330 MET B N 1
ATOM 6495 C CA . MET B 1 330 ? 2.93 -68.188 -25.078 1 90.31 330 MET B CA 1
ATOM 6496 C C . MET B 1 330 ? 3.604 -69.312 -24.375 1 90.31 330 MET B C 1
ATOM 6498 O O . MET B 1 330 ? 4.168 -70.25 -25.016 1 90.31 330 MET B O 1
ATOM 6502 N N . ASP B 1 331 ? 3.551 -69.375 -23.094 1 90.62 331 ASP B N 1
ATOM 6503 C CA . ASP B 1 331 ? 4.09 -70.438 -22.312 1 90.62 331 ASP B CA 1
ATOM 6504 C C . ASP B 1 331 ? 3.395 -71.75 -22.688 1 90.62 331 ASP B C 1
ATOM 6506 O O . ASP B 1 331 ? 4.047 -72.812 -22.828 1 90.62 331 ASP B O 1
ATOM 6510 N N . ALA B 1 332 ? 2.098 -71.688 -22.875 1 90.12 332 ALA B N 1
ATOM 6511 C CA . ALA B 1 332 ? 1.331 -72.875 -23.266 1 90.12 332 ALA B CA 1
ATOM 6512 C C . ALA B 1 332 ? 1.72 -73.375 -24.672 1 90.12 332 ALA B C 1
ATOM 6514 O O . ALA B 1 332 ? 1.776 -74.562 -24.953 1 90.12 332 ALA B O 1
ATOM 6515 N N . VAL B 1 333 ? 1.993 -72.375 -25.5 1 89.38 333 VAL B N 1
ATOM 6516 C CA . VAL B 1 333 ? 2.412 -72.688 -26.859 1 89.38 333 VAL B CA 1
ATOM 6517 C C . VAL B 1 333 ? 3.744 -73.438 -26.844 1 89.38 333 VAL B C 1
ATOM 6519 O O . VAL B 1 333 ? 3.914 -74.438 -27.547 1 89.38 333 VAL B O 1
ATOM 6522 N N . VAL B 1 334 ? 4.684 -73 -26.062 1 87.19 334 VAL B N 1
ATOM 6523 C CA . VAL B 1 334 ? 5.988 -73.625 -25.938 1 87.19 334 VAL B CA 1
ATOM 6524 C C . VAL B 1 334 ? 5.816 -75.062 -25.484 1 87.19 334 VAL B C 1
ATOM 6526 O O . VAL B 1 334 ? 6.438 -75.938 -26.047 1 87.19 334 VAL B O 1
ATOM 6529 N N . ASP B 1 335 ? 4.914 -75.312 -24.562 1 87.31 335 ASP B N 1
ATOM 6530 C CA . ASP B 1 335 ? 4.66 -76.688 -24.062 1 87.31 335 ASP B CA 1
ATOM 6531 C C . ASP B 1 335 ? 4.098 -77.562 -25.172 1 87.31 335 ASP B C 1
ATOM 6533 O O . ASP B 1 335 ? 4.52 -78.75 -25.312 1 87.31 335 ASP B O 1
ATOM 6537 N N . THR B 1 336 ? 3.221 -77 -25.859 1 83.62 336 THR B N 1
ATOM 6538 C CA . THR B 1 336 ? 2.578 -77.75 -26.922 1 83.62 336 THR B CA 1
ATOM 6539 C C . THR B 1 336 ? 3.572 -78.125 -28.031 1 83.62 336 THR B C 1
ATOM 6541 O O . THR B 1 336 ? 3.541 -79.188 -28.578 1 83.62 336 THR B O 1
ATOM 6544 N N . ILE B 1 337 ? 4.434 -77.25 -28.328 1 84.19 337 ILE B N 1
ATOM 6545 C CA . ILE B 1 337 ? 5.441 -77.438 -29.375 1 84.19 337 ILE B CA 1
ATOM 6546 C C . ILE B 1 337 ? 6.434 -78.5 -28.906 1 84.19 337 ILE B C 1
ATOM 6548 O O . ILE B 1 337 ? 6.852 -79.375 -29.703 1 84.19 337 ILE B O 1
ATOM 6552 N N . ASP B 1 338 ? 6.816 -78.5 -27.656 1 83.38 338 ASP B N 1
ATOM 6553 C CA . ASP B 1 338 ? 7.688 -79.5 -27.109 1 83.38 338 ASP B CA 1
ATOM 6554 C C . ASP B 1 338 ? 7.051 -80.875 -27.25 1 83.38 338 ASP B C 1
ATOM 6556 O O . ASP B 1 338 ? 7.723 -81.875 -27.625 1 83.38 338 ASP B O 1
ATOM 6560 N N . ASP B 1 339 ? 5.754 -80.938 -26.984 1 83 339 ASP B N 1
ATOM 6561 C CA . ASP B 1 339 ? 5.02 -82.188 -27.141 1 83 339 ASP B CA 1
ATOM 6562 C C . ASP B 1 339 ? 5.012 -82.625 -28.594 1 83 339 ASP B C 1
ATOM 6564 O O . ASP B 1 339 ? 5.129 -83.875 -28.891 1 83 339 ASP B O 1
ATOM 6568 N N . LEU B 1 340 ? 4.918 -81.688 -29.438 1 79.69 340 LEU B N 1
ATOM 6569 C CA . LEU B 1 340 ? 4.898 -82 -30.875 1 79.69 340 LEU B CA 1
ATOM 6570 C C . LEU B 1 340 ? 6.234 -82.562 -31.328 1 79.69 340 LEU B C 1
ATOM 6572 O O . LEU B 1 340 ? 6.27 -83.5 -32.156 1 79.69 340 LEU B O 1
ATOM 6576 N N . VAL B 1 341 ? 7.32 -82 -30.844 1 78.31 341 VAL B N 1
ATOM 6577 C CA . VAL B 1 341 ? 8.648 -82.5 -31.156 1 78.31 341 VAL B CA 1
ATOM 6578 C C . VAL B 1 341 ? 8.773 -84 -30.734 1 78.31 341 VAL B C 1
ATOM 6580 O O . VAL B 1 341 ? 9.266 -84.812 -31.484 1 78.31 341 VAL B O 1
ATOM 6583 N N . GLU B 1 342 ? 8.219 -84.312 -29.594 1 83.06 342 GLU B N 1
ATOM 6584 C CA . GLU B 1 342 ? 8.266 -85.688 -29.094 1 83.06 342 GLU B CA 1
ATOM 6585 C C . GLU B 1 342 ? 7.426 -86.625 -29.953 1 83.06 342 GLU B C 1
ATOM 6587 O O . GLU B 1 342 ? 7.84 -87.75 -30.25 1 83.06 342 GLU B O 1
ATOM 6592 N N . THR B 1 343 ? 6.312 -86.062 -30.297 1 79.69 343 THR B N 1
ATOM 6593 C CA . THR B 1 343 ? 5.418 -86.875 -31.125 1 79.69 343 THR B CA 1
ATOM 6594 C C . THR B 1 343 ? 6.047 -87.188 -32.469 1 79.69 343 THR B C 1
ATOM 6596 O O . THR B 1 343 ? 5.969 -88.312 -32.969 1 79.69 343 THR B O 1
ATOM 6599 N N . VAL B 1 344 ? 6.734 -86.25 -33.062 1 77 344 VAL B N 1
ATOM 6600 C CA . VAL B 1 344 ? 7.359 -86.438 -34.375 1 77 344 VAL B CA 1
ATOM 6601 C C . VAL B 1 344 ? 8.547 -87.375 -34.25 1 77 344 VAL B C 1
ATOM 6603 O O . VAL B 1 344 ? 8.789 -88.188 -35.156 1 77 344 VAL B O 1
ATOM 6606 N N . GLU B 1 345 ? 9.242 -87.375 -33.188 1 79.25 345 GLU B N 1
ATOM 6607 C CA . GLU B 1 345 ? 10.344 -88.312 -32.938 1 79.25 345 GLU B CA 1
ATOM 6608 C C . GLU B 1 345 ? 9.836 -89.75 -32.844 1 79.25 345 GLU B C 1
ATOM 6610 O O . GLU B 1 345 ? 10.469 -90.625 -33.375 1 79.25 345 GLU B O 1
ATOM 6615 N N . ARG B 1 346 ? 8.695 -89.938 -32.156 1 82.5 346 ARG B N 1
ATOM 6616 C CA . ARG B 1 346 ? 8.102 -91.25 -32.062 1 82.5 346 ARG B CA 1
ATOM 6617 C C . ARG B 1 346 ? 7.66 -91.75 -33.438 1 82.5 346 ARG B C 1
ATOM 6619 O O . ARG B 1 346 ? 7.805 -92.938 -33.75 1 82.5 346 ARG B O 1
ATOM 6626 N N . LEU B 1 347 ? 7.188 -90.812 -34.219 1 79.88 347 LEU B N 1
ATOM 6627 C CA . LEU B 1 347 ? 6.793 -91.188 -35.562 1 79.88 347 LEU B CA 1
ATOM 6628 C C . LEU B 1 347 ? 7.992 -91.625 -36.375 1 79.88 347 LEU B C 1
ATOM 6630 O O . LEU B 1 347 ? 7.895 -92.625 -37.125 1 79.88 347 LEU B O 1
ATOM 6634 N N . GLU B 1 348 ? 9.07 -91 -36.281 1 79.06 348 GLU B N 1
ATOM 6635 C CA . GLU B 1 348 ? 10.305 -91.375 -36.938 1 79.06 348 GLU B CA 1
ATOM 6636 C C . GLU B 1 348 ? 10.742 -92.75 -36.562 1 79.06 348 GLU B C 1
ATOM 6638 O O . GLU B 1 348 ? 11.102 -93.562 -37.406 1 79.06 348 GLU B O 1
ATOM 6643 N N . SER B 1 349 ? 10.656 -93.125 -35.312 1 85.62 349 SER B N 1
ATOM 6644 C CA . SER B 1 349 ? 11.062 -94.438 -34.812 1 85.62 349 SER B CA 1
ATOM 6645 C C . SER B 1 349 ? 10.148 -95.5 -35.344 1 85.62 349 SER B C 1
ATOM 6647 O O . SER B 1 349 ? 10.602 -96.625 -35.656 1 85.62 349 SER B O 1
ATOM 6649 N N . ARG B 1 350 ? 8.938 -95.188 -35.375 1 83.12 350 ARG B N 1
ATOM 6650 C CA . ARG B 1 350 ? 7.977 -96.188 -35.875 1 83.12 350 ARG B CA 1
ATOM 6651 C C . ARG B 1 350 ? 8.18 -96.438 -37.375 1 83.12 350 ARG B C 1
ATOM 6653 O O . ARG B 1 350 ? 8.039 -97.562 -37.844 1 83.12 350 ARG B O 1
ATOM 6660 N N . MET B 1 351 ? 8.523 -95.375 -38.062 1 82.69 351 MET B N 1
ATOM 6661 C CA . MET B 1 351 ? 8.797 -95.5 -39.469 1 82.69 351 MET B CA 1
ATOM 6662 C C . MET B 1 351 ? 10.039 -96.375 -39.719 1 82.69 351 MET B C 1
ATOM 6664 O O . MET B 1 351 ? 10.086 -97.125 -40.688 1 82.69 351 MET B O 1
ATOM 6668 N N . ASP B 1 352 ? 10.969 -96.25 -38.875 1 87 352 ASP B N 1
ATOM 6669 C CA . ASP B 1 352 ? 12.164 -97.125 -38.969 1 87 352 ASP B CA 1
ATOM 6670 C C . ASP B 1 352 ? 11.82 -98.562 -38.812 1 87 352 ASP B C 1
ATOM 6672 O O . ASP B 1 352 ? 12.352 -99.438 -39.5 1 87 352 ASP B O 1
ATOM 6676 N N . ALA B 1 353 ? 10.922 -98.875 -37.938 1 89 353 ALA B N 1
ATOM 6677 C CA . ALA B 1 353 ? 10.5 -100.25 -37.656 1 89 353 ALA B CA 1
ATOM 6678 C C . ALA B 1 353 ? 9.766 -100.812 -38.875 1 89 353 ALA B C 1
ATOM 6680 O O . ALA B 1 353 ? 9.938 -102 -39.188 1 89 353 ALA B O 1
ATOM 6681 N N . VAL B 1 354 ? 9.062 -99.938 -39.469 1 90.81 354 VAL B N 1
ATOM 6682 C CA . VAL B 1 354 ? 8.336 -100.375 -40.656 1 90.81 354 VAL B CA 1
ATOM 6683 C C . VAL B 1 354 ? 9.328 -100.688 -41.781 1 90.81 354 VAL B C 1
ATOM 6685 O O . VAL B 1 354 ? 9.18 -101.688 -42.469 1 90.81 354 VAL B O 1
ATOM 6688 N N . ASP B 1 355 ? 10.25 -99.875 -41.969 1 88.44 355 ASP B N 1
ATOM 6689 C CA . ASP B 1 355 ? 11.281 -100.062 -42.969 1 88.44 355 ASP B CA 1
ATOM 6690 C C . ASP B 1 355 ? 11.992 -101.375 -42.781 1 88.44 355 ASP B C 1
ATOM 6692 O O . ASP B 1 355 ? 12.258 -102.125 -43.75 1 88.44 355 ASP B O 1
ATOM 6696 N N . GLU B 1 356 ? 12.234 -101.812 -41.594 1 92.69 356 GLU B N 1
ATOM 6697 C CA . GLU B 1 356 ? 12.914 -103.062 -41.281 1 92.69 356 GLU B CA 1
ATOM 6698 C C . GLU B 1 356 ? 12.055 -104.25 -41.688 1 92.69 356 GLU B C 1
ATOM 6700 O O . GLU B 1 356 ? 12.562 -105.25 -42.25 1 92.69 356 GLU B O 1
ATOM 6705 N N . VAL B 1 357 ? 10.859 -104.125 -41.406 1 94.5 357 VAL B N 1
ATOM 6706 C CA . VAL B 1 357 ? 9.969 -105.25 -41.688 1 94.5 357 VAL B CA 1
ATOM 6707 C C . VAL B 1 357 ? 9.781 -105.375 -43.219 1 94.5 357 VAL B C 1
ATOM 6709 O O . VAL B 1 357 ? 9.695 -106.5 -43.719 1 94.5 357 VAL B O 1
ATOM 6712 N N . ILE B 1 358 ? 9.82 -104.25 -43.812 1 94.94 358 ILE B N 1
ATOM 6713 C CA . ILE B 1 358 ? 9.648 -104.312 -45.281 1 94.94 358 ILE B CA 1
ATOM 6714 C C . ILE B 1 358 ? 10.875 -104.938 -45.938 1 94.94 358 ILE B C 1
ATOM 6716 O O . ILE B 1 358 ? 10.766 -105.625 -46.938 1 94.94 358 ILE B O 1
ATOM 6720 N N . GLU B 1 359 ? 11.938 -104.75 -45.406 1 93.62 359 GLU B N 1
ATOM 6721 C CA . GLU B 1 359 ? 13.156 -105.375 -45.875 1 93.62 359 GLU B CA 1
ATOM 6722 C C . GLU B 1 359 ? 13.094 -106.938 -45.75 1 93.62 359 GLU B C 1
ATOM 6724 O O . GLU B 1 359 ? 13.547 -107.625 -46.625 1 93.62 359 GLU B O 1
ATOM 6729 N N . VAL B 1 360 ? 12.508 -107.312 -44.719 1 95.62 360 VAL B N 1
ATOM 6730 C CA . VAL B 1 360 ? 12.336 -108.75 -44.469 1 95.62 360 VAL B CA 1
ATOM 6731 C C . VAL B 1 360 ? 11.383 -109.312 -45.531 1 95.62 360 VAL B C 1
ATOM 6733 O O . VAL B 1 360 ? 11.648 -110.375 -46.094 1 95.62 360 VAL B O 1
ATOM 6736 N N . ILE B 1 361 ? 10.461 -108.562 -45.75 1 95.5 361 ILE B N 1
ATOM 6737 C CA . ILE B 1 361 ? 9.484 -109.062 -46.75 1 95.5 361 ILE B CA 1
ATOM 6738 C C . ILE B 1 361 ? 10.141 -109.125 -48.125 1 95.5 361 ILE B C 1
ATOM 6740 O O . ILE B 1 361 ? 9.93 -110.125 -48.844 1 95.5 361 ILE B O 1
ATOM 6744 N N . ALA B 1 362 ? 10.883 -108.25 -48.438 1 94.62 362 ALA B N 1
ATOM 6745 C CA . ALA B 1 362 ? 11.602 -108.312 -49.719 1 94.62 362 ALA B CA 1
ATOM 6746 C C . ALA B 1 362 ? 12.555 -109.5 -49.781 1 94.62 362 ALA B C 1
ATOM 6748 O O . ALA B 1 362 ? 12.664 -110.125 -50.844 1 94.62 362 ALA B O 1
ATOM 6749 N N . ASP B 1 363 ? 13.141 -109.75 -48.75 1 95.25 363 ASP B N 1
ATOM 6750 C CA . ASP B 1 363 ? 14.055 -110.875 -48.688 1 95.25 363 ASP B CA 1
ATOM 6751 C C . ASP B 1 363 ? 13.305 -112.188 -48.875 1 95.25 363 ASP B C 1
ATOM 6753 O O . ASP B 1 363 ? 13.773 -113.062 -49.562 1 95.25 363 ASP B O 1
ATOM 6757 N N . ILE B 1 364 ? 12.266 -112.188 -48.25 1 96 364 ILE B N 1
ATOM 6758 C CA . ILE B 1 364 ? 11.438 -113.375 -48.344 1 96 364 ILE B CA 1
ATOM 6759 C C . ILE B 1 364 ? 10.953 -113.562 -49.781 1 96 364 ILE B C 1
ATOM 6761 O O . ILE B 1 364 ? 10.914 -114.625 -50.312 1 96 364 ILE B O 1
ATOM 6765 N N . ALA B 1 365 ? 10.625 -112.5 -50.344 1 95.81 365 ALA B N 1
ATOM 6766 C CA . ALA B 1 365 ? 10.188 -112.562 -51.75 1 95.81 365 ALA B CA 1
ATOM 6767 C C . ALA B 1 365 ? 11.305 -113.062 -52.656 1 95.81 365 ALA B C 1
ATOM 6769 O O . ALA B 1 365 ? 11.07 -113.875 -53.562 1 95.81 365 ALA B O 1
ATOM 6770 N N . ASP B 1 366 ? 12.43 -112.688 -52.406 1 94.69 366 ASP B N 1
ATOM 6771 C CA . ASP B 1 366 ? 13.594 -113.125 -53.156 1 94.69 366 ASP B CA 1
ATOM 6772 C C . ASP B 1 366 ? 13.836 -114.625 -52.969 1 94.69 366 ASP B C 1
ATOM 6774 O O . ASP B 1 366 ? 14.125 -115.375 -53.906 1 94.69 366 ASP B O 1
ATOM 6778 N N . GLU B 1 367 ? 13.727 -115 -51.812 1 95.94 367 GLU B N 1
ATOM 6779 C CA . GLU B 1 367 ? 13.93 -116.375 -51.5 1 95.94 367 GLU B CA 1
ATOM 6780 C C . GLU B 1 367 ? 12.844 -117.25 -52.125 1 95.94 367 GLU B C 1
ATOM 6782 O O . GLU B 1 367 ? 13.133 -118.312 -52.688 1 95.94 367 GLU B O 1
ATOM 6787 N N . THR B 1 368 ? 11.727 -116.688 -52.031 1 94.19 368 THR B N 1
ATOM 6788 C CA . THR B 1 368 ? 10.609 -117.375 -52.656 1 94.19 368 THR B CA 1
ATOM 6789 C C . THR B 1 368 ? 10.789 -117.438 -54.156 1 94.19 368 THR B C 1
ATOM 6791 O O . THR B 1 368 ? 10.492 -118.5 -54.781 1 94.19 368 THR B O 1
ATOM 6794 N N . ASN B 1 369 ? 11.227 -116.5 -54.688 1 93.56 369 ASN B N 1
ATOM 6795 C CA . ASN B 1 369 ? 11.508 -116.438 -56.125 1 93.56 369 ASN B CA 1
ATOM 6796 C C . ASN B 1 369 ? 12.57 -117.438 -56.5 1 93.56 369 ASN B C 1
ATOM 6798 O O . ASN B 1 369 ? 12.422 -118.188 -57.531 1 93.56 369 ASN B O 1
ATOM 6802 N N . ILE B 1 370 ? 13.484 -117.688 -55.781 1 94.12 370 ILE B N 1
ATOM 6803 C CA . ILE B 1 370 ? 14.57 -118.625 -56.031 1 94.12 370 ILE B CA 1
ATOM 6804 C C . ILE B 1 370 ? 14.062 -120.062 -55.906 1 94.12 370 ILE B C 1
ATOM 6806 O O . ILE B 1 370 ? 14.367 -120.938 -56.719 1 94.12 370 ILE B O 1
ATOM 6810 N N . LEU B 1 371 ? 13.32 -120.188 -54.938 1 93.12 371 LEU B N 1
ATOM 6811 C CA . LEU B 1 371 ? 12.742 -121.562 -54.719 1 93.12 371 LEU B CA 1
ATOM 6812 C C . LEU B 1 371 ? 11.828 -121.938 -55.875 1 93.12 371 LEU B C 1
ATOM 6814 O O . LEU B 1 371 ? 11.852 -123.062 -56.344 1 93.12 371 LEU B O 1
ATOM 6818 N N . ALA B 1 372 ? 11.172 -120.938 -56.344 1 91.19 372 ALA B N 1
ATOM 6819 C CA . ALA B 1 372 ? 10.266 -121.188 -57.469 1 91.19 372 ALA B CA 1
ATOM 6820 C C . ALA B 1 372 ? 11.039 -121.438 -58.75 1 91.19 372 ALA B C 1
ATOM 6822 O O . ALA B 1 372 ? 10.648 -122.312 -59.562 1 91.19 372 ALA B O 1
ATOM 6823 N N . LEU B 1 373 ? 12.078 -120.938 -58.938 1 91.69 373 LEU B N 1
ATOM 6824 C CA . LEU B 1 373 ? 12.93 -121.125 -60.094 1 91.69 373 LEU B CA 1
ATOM 6825 C C . LEU B 1 373 ? 13.531 -122.5 -60.094 1 91.69 373 LEU B C 1
ATOM 6827 O O . LEU B 1 373 ? 13.523 -123.25 -61.094 1 91.69 373 LEU B O 1
ATOM 6831 N N . ASN B 1 374 ? 13.945 -122.875 -59 1 87.44 374 ASN B N 1
ATOM 6832 C CA . ASN B 1 374 ? 14.516 -124.25 -58.844 1 87.44 374 ASN B CA 1
ATOM 6833 C C . ASN B 1 374 ? 13.469 -125.312 -59.062 1 87.44 374 ASN B C 1
ATOM 6835 O O . ASN B 1 374 ? 13.75 -126.375 -59.688 1 87.44 374 ASN B O 1
ATOM 6839 N N . ALA B 1 375 ? 12.383 -124.938 -58.531 1 85 375 ALA B N 1
ATOM 6840 C CA . ALA B 1 375 ? 11.281 -125.875 -58.719 1 85 375 ALA B CA 1
ATOM 6841 C C . ALA B 1 375 ? 10.875 -125.938 -60.188 1 85 375 ALA B C 1
ATOM 6843 O O . ALA B 1 375 ? 10.539 -127 -60.688 1 85 375 ALA B O 1
ATOM 6844 N N . SER B 1 376 ? 10.969 -124.875 -60.906 1 87.12 376 SER B N 1
ATOM 6845 C CA . SER B 1 376 ? 10.656 -124.875 -62.312 1 87.12 376 SER B CA 1
ATOM 6846 C C . SER B 1 376 ? 11.695 -125.625 -63.125 1 87.12 376 SER B C 1
ATOM 6848 O O . SER B 1 376 ? 11.352 -126.312 -64.125 1 87.12 376 SER B O 1
ATOM 6850 N N . ILE B 1 377 ? 12.797 -125.625 -62.75 1 83.88 377 ILE B N 1
ATOM 6851 C CA . ILE B 1 377 ? 13.875 -126.375 -63.438 1 83.88 377 ILE B CA 1
ATOM 6852 C C . ILE B 1 377 ? 13.711 -127.875 -63.188 1 83.88 377 ILE B C 1
ATOM 6854 O O . ILE B 1 377 ? 13.836 -128.625 -64.125 1 83.88 377 ILE B O 1
ATOM 6858 N N . GLU B 1 378 ? 13.422 -128.25 -62.062 1 79 378 GLU B N 1
ATOM 6859 C CA . GLU B 1 378 ? 13.258 -129.625 -61.719 1 79 378 GLU B CA 1
ATOM 6860 C C . GLU B 1 378 ? 12.023 -130.25 -62.375 1 79 378 GLU B C 1
ATOM 6862 O O . GLU B 1 378 ? 12.047 -131.375 -62.844 1 79 378 GLU B O 1
ATOM 6867 N N . ALA B 1 379 ? 11.016 -129.375 -62.438 1 82 379 ALA B N 1
ATOM 6868 C CA . ALA B 1 379 ? 9.789 -129.875 -63.094 1 82 379 ALA B CA 1
ATOM 6869 C C . ALA B 1 379 ? 10.008 -130 -64.562 1 82 379 ALA B C 1
ATOM 6871 O O . ALA B 1 379 ? 9.461 -131 -65.188 1 82 379 ALA B O 1
ATOM 6872 N N . ALA B 1 380 ? 10.781 -129.375 -65.188 1 80.19 380 ALA B N 1
ATOM 6873 C CA . ALA B 1 380 ? 11.094 -129.5 -66.625 1 80.19 380 ALA B CA 1
ATOM 6874 C C . ALA B 1 380 ? 11.938 -130.75 -66.875 1 80.19 380 ALA B C 1
ATOM 6876 O O . ALA B 1 380 ? 11.836 -131.375 -67.938 1 80.19 380 ALA B O 1
ATOM 6877 N N . ARG B 1 381 ? 12.617 -131.25 -65.938 1 78.5 381 ARG B N 1
ATOM 6878 C CA . ARG B 1 381 ? 13.508 -132.375 -66.062 1 78.5 381 ARG B CA 1
ATOM 6879 C C . ARG B 1 381 ? 12.758 -133.625 -65.812 1 78.5 381 ARG B C 1
ATOM 6881 O O . ARG B 1 381 ? 13.227 -134.75 -66.25 1 78.5 381 ARG B O 1
ATOM 6888 N N . ALA B 1 382 ? 11.633 -133.625 -65.125 1 75.38 382 ALA B N 1
ATOM 6889 C CA . ALA B 1 382 ? 10.883 -134.75 -64.75 1 75.38 382 ALA B CA 1
ATOM 6890 C C . ALA B 1 382 ? 9.945 -135.25 -65.875 1 75.38 382 ALA B C 1
ATOM 6892 O O . ALA B 1 382 ? 9.359 -134.375 -66.562 1 75.38 382 ALA B O 1
ATOM 6893 N N . ASP B 1 383 ? 10.133 -136 -66.938 1 69.38 383 ASP B N 1
ATOM 6894 C CA . ASP B 1 383 ? 9.477 -136.5 -68.125 1 69.38 383 ASP B CA 1
ATOM 6895 C C . ASP B 1 383 ? 7.957 -136.5 -68 1 69.38 383 ASP B C 1
ATOM 6897 O O . ASP B 1 383 ? 7.344 -135.5 -68.438 1 69.38 383 ASP B O 1
ATOM 6901 N N . GLU B 1 384 ? 7.066 -137.5 -67.562 1 64.62 384 GLU B N 1
ATOM 6902 C CA . GLU B 1 384 ? 5.629 -137.625 -67.688 1 64.62 384 GLU B CA 1
ATOM 6903 C C . GLU B 1 384 ? 4.848 -137 -66.625 1 64.62 384 GLU B C 1
ATOM 6905 O O . GLU B 1 384 ? 3.721 -136.5 -66.812 1 64.62 384 GLU B O 1
ATOM 6910 N N . GLY B 1 385 ? 5.395 -136.5 -65.438 1 63.41 385 GLY B N 1
ATOM 6911 C CA . GLY B 1 385 ? 4.641 -136 -64.312 1 63.41 385 GLY B CA 1
ATOM 6912 C C . GLY B 1 385 ? 5.023 -134.625 -63.875 1 63.41 385 GLY B C 1
ATOM 6913 O O . GLY B 1 385 ? 4.418 -134.125 -62.969 1 63.41 385 GLY B O 1
ATOM 6914 N N . GLY B 1 386 ? 5.703 -133.875 -64.688 1 77.25 386 GLY B N 1
ATOM 6915 C CA . GLY B 1 386 ? 6.297 -132.625 -64.25 1 77.25 386 GLY B CA 1
ATOM 6916 C C . GLY B 1 386 ? 5.555 -131.375 -64.75 1 77.25 386 GLY B C 1
ATOM 6917 O O . GLY B 1 386 ? 5.809 -130.25 -64.312 1 77.25 386 GLY B O 1
ATOM 6918 N N . ASP B 1 387 ? 4.609 -131.5 -65.562 1 79.62 387 ASP B N 1
ATOM 6919 C CA . ASP B 1 387 ? 3.943 -130.5 -66.25 1 79.62 387 ASP B CA 1
ATOM 6920 C C . ASP B 1 387 ? 3.066 -129.625 -65.25 1 79.62 387 ASP B C 1
ATOM 6922 O O . ASP B 1 387 ? 3.035 -128.375 -65.312 1 79.62 387 ASP B O 1
ATOM 6926 N N . GLY B 1 388 ? 2.387 -130.25 -64.438 1 80.12 388 GLY B N 1
ATOM 6927 C CA . GLY B 1 388 ? 1.562 -129.625 -63.438 1 80.12 388 GLY B CA 1
ATOM 6928 C C . GLY B 1 388 ? 2.369 -128.875 -62.406 1 80.12 388 GLY B C 1
ATOM 6929 O O . GLY B 1 388 ? 1.989 -127.75 -62.062 1 80.12 388 GLY B O 1
ATOM 6930 N N . PHE B 1 389 ? 3.582 -129.25 -62.094 1 82.25 389 PHE B N 1
ATOM 6931 C CA . PHE B 1 389 ? 4.457 -128.625 -61.125 1 82.25 389 PHE B CA 1
ATOM 6932 C C . PHE B 1 389 ? 5.156 -127.438 -61.75 1 82.25 389 PHE B C 1
ATOM 6934 O O . PHE B 1 389 ? 5.41 -126.438 -61.062 1 82.25 389 PHE B O 1
ATOM 6941 N N . GLU B 1 390 ? 5.344 -127.562 -63.062 1 85.88 390 GLU B N 1
ATOM 6942 C CA . GLU B 1 390 ? 5.945 -126.438 -63.75 1 85.88 390 GLU B CA 1
ATOM 6943 C C . GLU B 1 390 ? 5.023 -125.188 -63.75 1 85.88 390 GLU B C 1
ATOM 6945 O O . GLU B 1 390 ? 5.473 -124.062 -63.562 1 85.88 390 GLU B O 1
ATOM 6950 N N . VAL B 1 391 ? 3.746 -125.375 -63.812 1 87.5 391 VAL B N 1
ATOM 6951 C CA . VAL B 1 391 ? 2.766 -124.312 -63.812 1 87.5 391 VAL B CA 1
ATOM 6952 C C . VAL B 1 391 ? 2.689 -123.688 -62.438 1 87.5 391 VAL B C 1
ATOM 6954 O O . VAL B 1 391 ? 2.656 -122.438 -62.312 1 87.5 391 VAL B O 1
ATOM 6957 N N . VAL B 1 392 ? 2.768 -124.5 -61.5 1 88.38 392 VAL B N 1
ATOM 6958 C CA . VAL B 1 392 ? 2.729 -124 -60.125 1 88.38 392 VAL B CA 1
ATOM 6959 C C . VAL B 1 392 ? 4 -123.188 -59.812 1 88.38 392 VAL B C 1
ATOM 6961 O O . VAL B 1 392 ? 3.941 -122.125 -59.219 1 88.38 392 VAL B O 1
ATOM 6964 N N . ALA B 1 393 ? 5.102 -123.688 -60.156 1 89.12 393 ALA B N 1
ATOM 6965 C CA . ALA B 1 393 ? 6.383 -123.062 -59.938 1 89.12 393 ALA B CA 1
ATOM 6966 C C . ALA B 1 393 ? 6.449 -121.688 -60.625 1 89.12 393 ALA B C 1
ATOM 6968 O O . ALA B 1 393 ? 6.949 -120.75 -60.062 1 89.12 393 ALA B O 1
ATOM 6969 N N . GLU B 1 394 ? 5.812 -121.625 -61.781 1 90.25 394 GLU B N 1
ATOM 6970 C CA . GLU B 1 394 ? 5.809 -120.375 -62.531 1 90.25 394 GLU B CA 1
ATOM 6971 C C . GLU B 1 394 ? 4.875 -119.375 -61.906 1 90.25 394 GLU B C 1
ATOM 6973 O O . GLU B 1 394 ? 5.176 -118.188 -61.875 1 90.25 394 GLU B O 1
ATOM 6978 N N . GLU B 1 395 ? 3.889 -119.875 -61.375 1 93.31 395 GLU B N 1
ATOM 6979 C CA . GLU B 1 395 ? 2.951 -119 -60.719 1 93.31 395 GLU B CA 1
ATOM 6980 C C . GLU B 1 395 ? 3.525 -118.438 -59.406 1 93.31 395 GLU B C 1
ATOM 6982 O O . GLU B 1 395 ? 3.381 -117.25 -59.094 1 93.31 395 GLU B O 1
ATOM 6987 N N . VAL B 1 396 ? 4.152 -119.25 -58.656 1 93.75 396 VAL B N 1
ATOM 6988 C CA . VAL B 1 396 ? 4.785 -118.812 -57.406 1 93.75 396 VAL B CA 1
ATOM 6989 C C . VAL B 1 396 ? 5.914 -117.875 -57.719 1 93.75 396 VAL B C 1
ATOM 6991 O O . VAL B 1 396 ? 6.117 -116.875 -56.969 1 93.75 396 VAL B O 1
ATOM 6994 N N . LYS B 1 397 ? 6.547 -118.125 -58.75 1 94.25 397 LYS B N 1
ATOM 6995 C CA . LYS B 1 397 ? 7.602 -117.188 -59.156 1 94.25 397 LYS B CA 1
ATOM 6996 C C . LYS B 1 397 ? 7.035 -115.812 -59.469 1 94.25 397 LYS B C 1
ATOM 6998 O O . LYS B 1 397 ? 7.586 -114.812 -59.031 1 94.25 397 LYS B O 1
ATOM 7003 N N . ALA B 1 398 ? 5.93 -115.75 -60.125 1 94.25 398 ALA B N 1
ATOM 7004 C CA . ALA B 1 398 ? 5.293 -114.5 -60.469 1 94.25 398 ALA B CA 1
ATOM 7005 C C . ALA B 1 398 ? 4.801 -113.75 -59.25 1 94.25 398 ALA B C 1
ATOM 7007 O O . ALA B 1 398 ? 4.93 -112.5 -59.125 1 94.25 398 ALA B O 1
ATOM 7008 N N . LEU B 1 399 ? 4.355 -114.438 -58.312 1 94.88 399 LEU B N 1
ATOM 7009 C CA . LEU B 1 399 ? 3.859 -113.875 -57.094 1 94.88 399 LEU B CA 1
ATOM 7010 C C . LEU B 1 399 ? 5.012 -113.312 -56.219 1 94.88 399 LEU B C 1
ATOM 7012 O O . LEU B 1 399 ? 4.891 -112.312 -55.594 1 94.88 399 LEU B O 1
ATOM 7016 N N . ALA B 1 400 ? 6.066 -114.062 -56.219 1 95.56 400 ALA B N 1
ATOM 7017 C CA . ALA B 1 400 ? 7.254 -113.625 -55.469 1 95.56 400 ALA B CA 1
ATOM 7018 C C . ALA B 1 400 ? 7.812 -112.312 -56.062 1 95.56 400 ALA B C 1
ATOM 7020 O O . ALA B 1 400 ? 8.219 -111.375 -55.344 1 95.56 400 ALA B O 1
ATOM 7021 N N . GLU B 1 401 ? 7.742 -112.25 -57.375 1 94.94 401 GLU B N 1
ATOM 7022 C CA . GLU B 1 401 ? 8.203 -111.062 -58.031 1 94.94 401 GLU B CA 1
ATOM 7023 C C . GLU B 1 401 ? 7.281 -109.875 -57.75 1 94.94 401 GLU B C 1
ATOM 7025 O O . GLU B 1 401 ? 7.746 -108.75 -57.531 1 94.94 401 GLU B O 1
ATOM 7030 N N . GLU B 1 402 ? 6.086 -110.125 -57.688 1 95.06 402 GLU B N 1
ATOM 7031 C CA . GLU B 1 402 ? 5.121 -109.062 -57.375 1 95.06 402 GLU B CA 1
ATOM 7032 C C . GLU B 1 402 ? 5.277 -108.625 -55.938 1 95.06 402 GLU B C 1
ATOM 7034 O O . GLU B 1 402 ? 5.18 -107.438 -55.656 1 95.06 402 GLU B O 1
ATOM 7039 N N . THR B 1 403 ? 5.508 -109.438 -55 1 95.19 403 THR B N 1
ATOM 7040 C CA . THR B 1 403 ? 5.73 -109.125 -53.625 1 95.19 403 THR B CA 1
ATOM 7041 C C . THR B 1 403 ? 6.984 -108.25 -53.469 1 95.19 403 THR B C 1
ATOM 7043 O O . THR B 1 403 ? 6.984 -107.25 -52.719 1 95.19 403 THR B O 1
ATOM 7046 N N . LYS B 1 404 ? 7.977 -108.688 -54.156 1 95.38 404 LYS B N 1
ATOM 7047 C CA . LYS B 1 404 ? 9.219 -107.875 -54.125 1 95.38 404 LYS B CA 1
ATOM 7048 C C . LYS B 1 404 ? 9.016 -106.5 -54.656 1 95.38 404 LYS B C 1
ATOM 7050 O O . LYS B 1 404 ? 9.477 -105.5 -54.031 1 95.38 404 LYS B O 1
ATOM 7055 N N . ASP B 1 405 ? 8.227 -106.375 -55.719 1 95.75 405 ASP B N 1
ATOM 7056 C CA . ASP B 1 405 ? 7.941 -105.062 -56.312 1 95.75 405 ASP B CA 1
ATOM 7057 C C . ASP B 1 405 ? 7.145 -104.188 -55.344 1 95.75 405 ASP B C 1
ATOM 7059 O O . ASP B 1 405 ? 7.434 -103 -55.156 1 95.75 405 ASP B O 1
ATOM 7063 N N . ASN B 1 406 ? 6.27 -104.75 -54.719 1 94.94 406 ASN B N 1
ATOM 7064 C CA . ASN B 1 406 ? 5.457 -104.062 -53.719 1 94.94 406 ASN B CA 1
ATOM 7065 C C . ASN B 1 406 ? 6.277 -103.625 -52.5 1 94.94 406 ASN B C 1
ATOM 7067 O O . ASN B 1 406 ? 6.102 -102.562 -51.938 1 94.94 406 ASN B O 1
ATOM 7071 N N . ALA B 1 407 ? 7.141 -104.438 -52.031 1 94.19 407 ALA B N 1
ATOM 7072 C CA . ALA B 1 407 ? 8.008 -104.125 -50.906 1 94.19 407 ALA B CA 1
ATOM 7073 C C . ALA B 1 407 ? 8.938 -103 -51.219 1 94.19 407 ALA B C 1
ATOM 7075 O O . ALA B 1 407 ? 9.148 -102.125 -50.375 1 94.19 407 ALA B O 1
ATOM 7076 N N . GLU B 1 408 ? 9.406 -103 -52.469 1 93.94 408 GLU B N 1
ATOM 7077 C CA . GLU B 1 408 ? 10.273 -101.938 -52.875 1 93.94 408 GLU B CA 1
ATOM 7078 C C . GLU B 1 408 ? 9.5 -100.625 -52.969 1 93.94 408 GLU B C 1
ATOM 7080 O O . GLU B 1 408 ? 10.023 -99.562 -52.594 1 93.94 408 GLU B O 1
ATOM 7085 N N . GLU B 1 409 ? 8.297 -100.75 -53.375 1 93.88 409 GLU B N 1
ATOM 7086 C CA . GLU B 1 409 ? 7.449 -99.562 -53.438 1 93.88 409 GLU B CA 1
ATOM 7087 C C . GLU B 1 409 ? 7.199 -99 -52.031 1 93.88 409 GLU B C 1
ATOM 7089 O O . GLU B 1 409 ? 7.254 -97.812 -51.812 1 93.88 409 GLU B O 1
ATOM 7094 N N . ILE B 1 410 ? 6.996 -99.75 -51.094 1 93.31 410 ILE B N 1
ATOM 7095 C CA . ILE B 1 410 ? 6.758 -99.312 -49.719 1 93.31 410 ILE B CA 1
ATOM 7096 C C . ILE B 1 410 ? 8.031 -98.75 -49.125 1 93.31 410 ILE B C 1
ATOM 7098 O O . ILE B 1 410 ? 7.98 -97.688 -48.438 1 93.31 410 ILE B O 1
ATOM 7102 N N . SER B 1 411 ? 9.148 -99.438 -49.438 1 92.19 411 SER B N 1
ATOM 7103 C CA . SER B 1 411 ? 10.422 -98.875 -48.969 1 92.19 411 SER B CA 1
ATOM 7104 C C . SER B 1 411 ? 10.656 -97.5 -49.438 1 92.19 411 SER B C 1
ATOM 7106 O O . SER B 1 411 ? 11.078 -96.625 -48.688 1 92.19 411 SER B O 1
ATOM 7108 N N . ASP B 1 412 ? 10.242 -97.188 -50.719 1 92.81 412 ASP B N 1
ATOM 7109 C CA . ASP B 1 412 ? 10.383 -95.812 -51.281 1 92.81 412 ASP B CA 1
ATOM 7110 C C . ASP B 1 412 ? 9.469 -94.812 -50.562 1 92.81 412 ASP B C 1
ATOM 7112 O O . ASP B 1 412 ? 9.875 -93.688 -50.281 1 92.81 412 ASP B O 1
ATOM 7116 N N . ARG B 1 413 ? 8.344 -95.25 -50.25 1 88.06 413 ARG B N 1
ATOM 7117 C CA . ARG B 1 413 ? 7.387 -94.375 -49.594 1 88.06 413 ARG B CA 1
ATOM 7118 C C . ARG B 1 413 ? 7.824 -94.125 -48.156 1 88.06 413 ARG B C 1
ATOM 7120 O O . ARG B 1 413 ? 7.621 -93 -47.656 1 88.06 413 ARG B O 1
ATOM 7127 N N . ILE B 1 414 ? 8.414 -95.062 -47.531 1 88.5 414 ILE B N 1
ATOM 7128 C CA . ILE B 1 414 ? 8.883 -94.875 -46.156 1 88.5 414 ILE B CA 1
ATOM 7129 C C . ILE B 1 414 ? 10.016 -93.875 -46.125 1 88.5 414 ILE B C 1
ATOM 7131 O O . ILE B 1 414 ? 10.078 -93.062 -45.219 1 88.5 414 ILE B O 1
ATOM 7135 N N . VAL B 1 415 ? 10.859 -94 -47.125 1 89.5 415 VAL B N 1
ATOM 7136 C CA . VAL B 1 415 ? 11.953 -93 -47.219 1 89.5 415 VAL B CA 1
ATOM 7137 C C . VAL B 1 415 ? 11.383 -91.625 -47.375 1 89.5 415 VAL B C 1
ATOM 7139 O O . VAL B 1 415 ? 11.859 -90.688 -46.75 1 89.5 415 VAL B O 1
ATOM 7142 N N . GLU B 1 416 ? 10.289 -91.438 -48.125 1 87.31 416 GLU B N 1
ATOM 7143 C CA . GLU B 1 416 ? 9.641 -90.188 -48.312 1 87.31 416 GLU B CA 1
ATOM 7144 C C . GLU B 1 416 ? 9 -89.688 -47.031 1 87.31 416 GLU B C 1
ATOM 7146 O O . GLU B 1 416 ? 9.07 -88.5 -46.688 1 87.31 416 GLU B O 1
ATOM 7151 N N . ILE B 1 417 ? 8.5 -90.5 -46.281 1 83.56 417 ILE B N 1
ATOM 7152 C CA . ILE B 1 417 ? 7.863 -90.188 -45.031 1 83.56 417 ILE B CA 1
ATOM 7153 C C . ILE B 1 417 ? 8.914 -89.75 -44 1 83.56 417 ILE B C 1
ATOM 7155 O O . ILE B 1 417 ? 8.711 -88.75 -43.25 1 83.56 417 ILE B O 1
ATOM 7159 N N . GLN B 1 418 ? 9.984 -90.562 -43.969 1 83.69 418 GLN B N 1
ATOM 7160 C CA . GLN B 1 418 ? 11.078 -90.188 -43.062 1 83.69 418 GLN B CA 1
ATOM 7161 C C . GLN B 1 418 ? 11.617 -88.812 -43.375 1 83.69 418 GLN B C 1
ATOM 7163 O O . GLN B 1 418 ? 11.906 -88 -42.469 1 83.69 418 GLN B O 1
ATOM 7168 N N . GLU B 1 419 ? 11.688 -88.438 -44.688 1 87.31 419 GLU B N 1
ATOM 7169 C CA . GLU B 1 419 ? 12.156 -87.125 -45.094 1 87.31 419 GLU B CA 1
ATOM 7170 C C . GLU B 1 419 ? 11.164 -86 -44.688 1 87.31 419 GLU B C 1
ATOM 7172 O O . GLU B 1 419 ? 11.562 -84.938 -44.219 1 87.31 419 GLU B O 1
ATOM 7177 N N . GLN B 1 420 ? 9.969 -86.312 -44.812 1 82.12 420 GLN B N 1
ATOM 7178 C CA . GLN B 1 420 ? 8.93 -85.375 -44.438 1 82.12 420 GLN B CA 1
ATOM 7179 C C . GLN B 1 420 ? 8.875 -85.125 -42.938 1 82.12 420 GLN B C 1
ATOM 7181 O O . GLN B 1 420 ? 8.625 -84.062 -42.469 1 82.12 420 GLN B O 1
ATOM 7186 N N . THR B 1 421 ? 9.031 -86.188 -42.188 1 81.06 421 THR B N 1
ATOM 7187 C CA . THR B 1 421 ? 9.047 -86.062 -40.719 1 81.06 421 THR B CA 1
ATOM 7188 C C . THR B 1 421 ? 10.227 -85.25 -40.25 1 81.06 421 THR B C 1
ATOM 7190 O O . THR B 1 421 ? 10.078 -84.438 -39.344 1 81.06 421 THR B O 1
ATOM 7193 N N . SER B 1 422 ? 11.352 -85.5 -40.938 1 84 422 SER B N 1
ATOM 7194 C CA . SER B 1 422 ? 12.531 -84.688 -40.594 1 84 422 SER B CA 1
ATOM 7195 C C . SER B 1 422 ? 12.297 -83.25 -40.875 1 84 422 SER B C 1
ATOM 7197 O O . SER B 1 422 ? 12.695 -82.375 -40.062 1 84 422 SER B O 1
ATOM 7199 N N . GLU B 1 423 ? 11.586 -82.938 -41.938 1 82.56 423 GLU B N 1
ATOM 7200 C CA . GLU B 1 423 ? 11.25 -81.562 -42.25 1 82.56 423 GLU B CA 1
ATOM 7201 C C . GLU B 1 423 ? 10.289 -80.938 -41.25 1 82.56 423 GLU B C 1
ATOM 7203 O O . GLU B 1 423 ? 10.398 -79.812 -40.875 1 82.56 423 GLU B O 1
ATOM 7208 N N . THR B 1 424 ? 9.438 -81.688 -40.719 1 79.31 424 THR B N 1
ATOM 7209 C CA . THR B 1 424 ? 8.477 -81.312 -39.719 1 79.31 424 THR B CA 1
ATOM 7210 C C . THR B 1 424 ? 9.18 -80.938 -38.406 1 79.31 424 THR B C 1
ATOM 7212 O O . THR B 1 424 ? 8.852 -79.938 -37.781 1 79.31 424 THR B O 1
ATOM 7215 N N . VAL B 1 425 ? 10.117 -81.812 -38.031 1 80.31 425 VAL B N 1
ATOM 7216 C CA . VAL B 1 425 ? 10.875 -81.562 -36.812 1 80.31 425 VAL B CA 1
ATOM 7217 C C . VAL B 1 425 ? 11.625 -80.188 -36.938 1 80.31 425 VAL B C 1
ATOM 7219 O O . VAL B 1 425 ? 11.625 -79.438 -36 1 80.31 425 VAL B O 1
ATOM 7222 N N . ASP B 1 426 ? 12.188 -79.938 -38.156 1 83.38 426 ASP B N 1
ATOM 7223 C CA . ASP B 1 426 ? 12.938 -78.688 -38.375 1 83.38 426 ASP B CA 1
ATOM 7224 C C . ASP B 1 426 ? 12.031 -77.5 -38.281 1 83.38 426 ASP B C 1
ATOM 7226 O O . ASP B 1 426 ? 12.398 -76.5 -37.656 1 83.38 426 ASP B O 1
ATOM 7230 N N . ARG B 1 427 ? 10.906 -77.562 -38.812 1 82.12 427 ARG B N 1
ATOM 7231 C CA . ARG B 1 427 ? 9.961 -76.438 -38.781 1 82.12 427 ARG B CA 1
ATOM 7232 C C . ARG B 1 427 ? 9.43 -76.25 -37.375 1 82.12 427 ARG B C 1
ATOM 7234 O O . ARG B 1 427 ? 9.164 -75.062 -37 1 82.12 427 ARG B O 1
ATOM 7241 N N . THR B 1 428 ? 9.234 -77.25 -36.625 1 82.19 428 THR B N 1
ATOM 7242 C CA . THR B 1 428 ? 8.773 -77.188 -35.25 1 82.19 428 THR B CA 1
ATOM 7243 C C . THR B 1 428 ? 9.82 -76.438 -34.406 1 82.19 428 THR B C 1
ATOM 7245 O O . THR B 1 428 ? 9.484 -75.625 -33.562 1 82.19 428 THR B O 1
ATOM 7248 N N . GLU B 1 429 ? 11.062 -76.812 -34.656 1 84 429 GLU B N 1
ATOM 7249 C CA . GLU B 1 429 ? 12.148 -76.188 -33.906 1 84 429 GLU B CA 1
ATOM 7250 C C . GLU B 1 429 ? 12.234 -74.688 -34.25 1 84 429 GLU B C 1
ATOM 7252 O O . GLU B 1 429 ? 12.477 -73.875 -33.375 1 84 429 GLU B O 1
ATOM 7257 N N . GLU B 1 430 ? 12 -74.375 -35.5 1 85.75 430 GLU B N 1
ATOM 7258 C CA . GLU B 1 430 ? 11.984 -73 -35.938 1 85.75 430 GLU B CA 1
ATOM 7259 C C . GLU B 1 430 ? 10.828 -72.25 -35.281 1 85.75 430 GLU B C 1
ATOM 7261 O O . GLU B 1 430 ? 10.992 -71.062 -34.844 1 85.75 430 GLU B O 1
ATOM 7266 N N . THR B 1 431 ? 9.727 -72.875 -35.156 1 85.19 431 THR B N 1
ATOM 7267 C CA . THR B 1 431 ? 8.555 -72.25 -34.531 1 85.19 431 THR B CA 1
ATOM 7268 C C . THR B 1 431 ? 8.828 -72 -33.031 1 85.19 431 THR B C 1
ATOM 7270 O O . THR B 1 431 ? 8.477 -70.938 -32.531 1 85.19 431 THR B O 1
ATOM 7273 N N . ASN B 1 432 ? 9.43 -73 -32.438 1 85.25 432 ASN B N 1
ATOM 7274 C CA . ASN B 1 432 ? 9.773 -72.812 -31.016 1 85.25 432 ASN B CA 1
ATOM 7275 C C . ASN B 1 432 ? 10.68 -71.625 -30.781 1 85.25 432 ASN B C 1
ATOM 7277 O O . ASN B 1 432 ? 10.492 -70.875 -29.812 1 85.25 432 ASN B O 1
ATOM 7281 N N . GLU B 1 433 ? 11.648 -71.438 -31.672 1 89.12 433 GLU B N 1
ATOM 7282 C CA . GLU B 1 433 ? 12.562 -70.25 -31.547 1 89.12 433 GLU B CA 1
ATOM 7283 C C . GLU B 1 433 ? 11.82 -68.938 -31.703 1 89.12 433 GLU B C 1
ATOM 7285 O O . GLU B 1 433 ? 12.094 -68 -30.984 1 89.12 433 GLU B O 1
ATOM 7290 N N . ARG B 1 434 ? 10.898 -68.938 -32.594 1 88.69 434 ARG B N 1
ATOM 7291 C CA . ARG B 1 434 ? 10.133 -67.688 -32.844 1 88.69 434 ARG B CA 1
ATOM 7292 C C . ARG B 1 434 ? 9.211 -67.438 -31.656 1 88.69 434 ARG B C 1
ATOM 7294 O O . ARG B 1 434 ? 9.047 -66.25 -31.281 1 88.69 434 ARG B O 1
ATOM 7301 N N . VAL B 1 435 ? 8.648 -68.438 -31.062 1 90.62 435 VAL B N 1
ATOM 7302 C CA . VAL B 1 435 ? 7.766 -68.25 -29.922 1 90.62 435 VAL B CA 1
ATOM 7303 C C . VAL B 1 435 ? 8.562 -67.75 -28.734 1 90.62 435 VAL B C 1
ATOM 7305 O O . VAL B 1 435 ? 8.102 -66.875 -28 1 90.62 435 VAL B O 1
ATOM 7308 N N . ARG B 1 436 ? 9.742 -68.25 -28.547 1 90.38 436 ARG B N 1
ATOM 7309 C CA . ARG B 1 436 ? 10.602 -67.812 -27.469 1 90.38 436 ARG B CA 1
ATOM 7310 C C . ARG B 1 436 ? 10.984 -66.312 -27.688 1 90.38 436 ARG B C 1
ATOM 7312 O O . ARG B 1 436 ? 10.992 -65.562 -26.734 1 90.38 436 ARG B O 1
ATOM 7319 N N . GLY B 1 437 ? 11.258 -66 -28.938 1 91.12 437 GLY B N 1
ATOM 7320 C CA . GLY B 1 437 ? 11.523 -64.562 -29.25 1 91.12 437 GLY B CA 1
ATOM 7321 C C . GLY B 1 437 ? 10.344 -63.656 -28.953 1 91.12 437 GLY B C 1
ATOM 7322 O O . GLY B 1 437 ? 10.516 -62.594 -28.359 1 91.12 437 GLY B O 1
ATOM 7323 N N . ALA B 1 438 ? 9.195 -64.125 -29.266 1 92.19 438 ALA B N 1
ATOM 7324 C CA . ALA B 1 438 ? 7.988 -63.344 -28.969 1 92.19 438 ALA B CA 1
ATOM 7325 C C . ALA B 1 438 ? 7.781 -63.188 -27.469 1 92.19 438 ALA B C 1
ATOM 7327 O O . ALA B 1 438 ? 7.391 -62.094 -27 1 92.19 438 ALA B O 1
ATOM 7328 N N . SER B 1 439 ? 8.031 -64.25 -26.766 1 93.06 439 SER B N 1
ATOM 7329 C CA . SER B 1 439 ? 7.883 -64.188 -25.312 1 93.06 439 SER B CA 1
ATOM 7330 C C . SER B 1 439 ? 8.836 -63.188 -24.688 1 93.06 439 SER B C 1
ATOM 7332 O O . SER B 1 439 ? 8.453 -62.469 -23.766 1 93.06 439 SER B O 1
ATOM 7334 N N . GLU B 1 440 ? 10.055 -63.062 -25.203 1 94.69 440 GLU B N 1
ATOM 7335 C CA . GLU B 1 440 ? 11.023 -62.094 -24.719 1 94.69 440 GLU B CA 1
ATOM 7336 C C . GLU B 1 440 ? 10.562 -60.656 -25 1 94.69 440 GLU B C 1
ATOM 7338 O O . GLU B 1 440 ? 10.727 -59.781 -24.141 1 94.69 440 GLU B O 1
ATOM 7343 N N . GLU B 1 441 ? 10.016 -60.469 -26.141 1 95.44 441 GLU B N 1
ATOM 7344 C CA . GLU B 1 441 ? 9.508 -59.156 -26.484 1 95.44 441 GLU B CA 1
ATOM 7345 C C . GLU B 1 441 ? 8.32 -58.781 -25.609 1 95.44 441 GLU B C 1
ATOM 7347 O O . GLU B 1 441 ? 8.172 -57.594 -25.234 1 95.44 441 GLU B O 1
ATOM 7352 N N . ILE B 1 442 ? 7.492 -59.688 -25.281 1 96.06 442 ILE B N 1
ATOM 7353 C CA . ILE B 1 442 ? 6.352 -59.438 -24.391 1 96.06 442 ILE B CA 1
ATOM 7354 C C . ILE B 1 442 ? 6.848 -59.062 -23 1 96.06 442 ILE B C 1
ATOM 7356 O O . ILE B 1 442 ? 6.297 -58.156 -22.359 1 96.06 442 ILE B O 1
ATOM 7360 N N . GLU B 1 443 ? 7.895 -59.719 -22.562 1 95.81 443 GLU B N 1
ATOM 7361 C CA . GLU B 1 443 ? 8.484 -59.375 -21.281 1 95.81 443 GLU B CA 1
ATOM 7362 C C . GLU B 1 443 ? 9.016 -57.969 -21.266 1 95.81 443 GLU B C 1
ATOM 7364 O O . GLU B 1 443 ? 8.859 -57.219 -20.281 1 95.81 443 GLU B O 1
ATOM 7369 N N . ALA B 1 444 ? 9.594 -57.531 -22.344 1 95.88 444 ALA B N 1
ATOM 7370 C CA . ALA B 1 444 ? 10.086 -56.156 -22.469 1 95.88 444 ALA B CA 1
ATOM 7371 C C . ALA B 1 444 ? 8.938 -55.156 -22.422 1 95.88 444 ALA B C 1
ATOM 7373 O O . ALA B 1 444 ? 9.055 -54.094 -21.828 1 95.88 444 ALA B O 1
ATOM 7374 N N . MET B 1 445 ? 7.867 -55.469 -23.047 1 97.12 445 MET B N 1
ATOM 7375 C CA . MET B 1 445 ? 6.672 -54.656 -23.016 1 97.12 445 MET B CA 1
ATOM 7376 C C . MET B 1 445 ? 6.145 -54.5 -21.578 1 97.12 445 MET B C 1
ATOM 7378 O O . MET B 1 445 ? 5.77 -53.406 -21.156 1 97.12 445 MET B O 1
ATOM 7382 N N . LEU B 1 446 ? 6.141 -55.625 -20.906 1 97.06 446 LEU B N 1
ATOM 7383 C CA . LEU B 1 446 ? 5.648 -55.594 -19.531 1 97.06 446 LEU B CA 1
ATOM 7384 C C . LEU B 1 446 ? 6.531 -54.719 -18.641 1 97.06 446 LEU B C 1
ATOM 7386 O O . LEU B 1 446 ? 6.027 -54 -17.797 1 97.06 446 LEU B O 1
ATOM 7390 N N . ASP B 1 447 ? 7.84 -54.75 -18.891 1 97 447 ASP B N 1
ATOM 7391 C CA . ASP B 1 447 ? 8.766 -53.875 -18.172 1 97 447 ASP B CA 1
ATOM 7392 C C . ASP B 1 447 ? 8.484 -52.406 -18.469 1 97 447 ASP B C 1
ATOM 7394 O O . ASP B 1 447 ? 8.508 -51.562 -17.547 1 97 447 ASP B O 1
ATOM 7398 N N . SER B 1 448 ? 8.258 -52.125 -19.703 1 97.88 448 SER B N 1
ATOM 7399 C CA . SER B 1 448 ? 7.941 -50.781 -20.109 1 97.88 448 SER B CA 1
ATOM 7400 C C . SER B 1 448 ? 6.66 -50.281 -19.438 1 97.88 448 SER B C 1
ATOM 7402 O O . SER B 1 448 ? 6.582 -49.125 -18.984 1 97.88 448 SER B O 1
ATOM 7404 N N . LEU B 1 449 ? 5.691 -51.094 -19.344 1 97.56 449 LEU B N 1
ATOM 7405 C CA . LEU B 1 449 ? 4.418 -50.75 -18.734 1 97.56 449 LEU 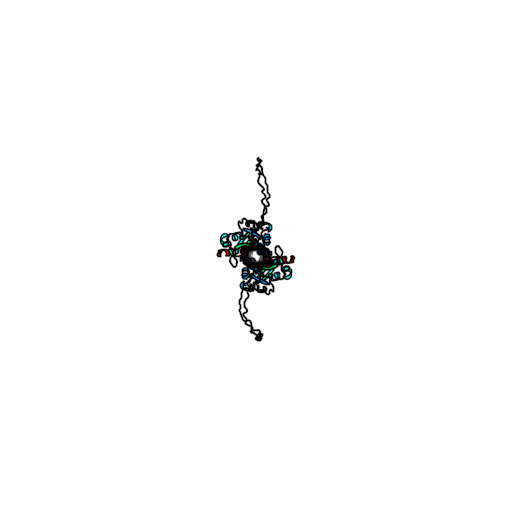B CA 1
ATOM 7406 C C . LEU B 1 449 ? 4.586 -50.5 -17.234 1 97.56 449 LEU B C 1
ATOM 7408 O O . LEU B 1 449 ? 3.951 -49.594 -16.672 1 97.56 449 LEU B O 1
ATOM 7412 N N . ASP B 1 450 ? 5.445 -51.25 -16.594 1 97.38 450 ASP B N 1
ATOM 7413 C CA . ASP B 1 450 ? 5.754 -51 -15.195 1 97.38 450 ASP B CA 1
ATOM 7414 C C . ASP B 1 450 ? 6.402 -49.656 -14.984 1 97.38 450 ASP B C 1
ATOM 7416 O O . ASP B 1 450 ? 6.066 -48.938 -14.047 1 97.38 450 ASP B O 1
ATOM 7420 N N . ASP B 1 451 ? 7.293 -49.312 -15.875 1 97.88 451 ASP B N 1
ATOM 7421 C CA . ASP B 1 451 ? 7.93 -48 -15.836 1 97.88 451 ASP B CA 1
ATOM 7422 C C . ASP B 1 451 ? 6.906 -46.875 -16.016 1 97.88 451 ASP B C 1
ATOM 7424 O O . ASP B 1 451 ? 6.996 -45.844 -15.359 1 97.88 451 ASP B O 1
ATOM 7428 N N . ILE B 1 452 ? 5.984 -47.125 -16.844 1 97.88 452 ILE B N 1
ATOM 7429 C CA . ILE B 1 452 ? 4.949 -46.125 -17.125 1 97.88 452 ILE B CA 1
ATOM 7430 C C . ILE B 1 452 ? 4.078 -45.938 -15.883 1 97.88 452 ILE B C 1
ATOM 7432 O O . ILE B 1 452 ? 3.725 -44.812 -15.547 1 97.88 452 ILE B O 1
ATOM 7436 N N . VAL B 1 453 ? 3.709 -47 -15.211 1 97.94 453 VAL B N 1
ATOM 7437 C CA . VAL B 1 453 ? 2.916 -46.906 -13.992 1 97.94 453 VAL B CA 1
ATOM 7438 C C . VAL B 1 453 ? 3.652 -46.031 -12.969 1 97.94 453 VAL B C 1
ATOM 7440 O O . VAL B 1 453 ? 3.07 -45.125 -12.398 1 97.94 453 VAL B O 1
ATOM 7443 N N . SER B 1 454 ? 4.949 -46.25 -12.828 1 98.06 454 SER B N 1
ATOM 7444 C CA . SER B 1 454 ? 5.77 -45.5 -11.891 1 98.06 454 SER B CA 1
ATOM 7445 C C . SER B 1 454 ? 5.832 -44 -12.281 1 98.06 454 SER B C 1
ATOM 7447 O O . SER B 1 454 ? 5.684 -43.125 -11.43 1 98.06 454 SER B O 1
ATOM 7449 N N . ALA B 1 455 ? 6.047 -43.781 -13.555 1 98.31 455 ALA B N 1
ATOM 7450 C CA . ALA B 1 455 ? 6.137 -42.406 -14.055 1 98.31 455 ALA B CA 1
ATOM 7451 C C . ALA B 1 455 ? 4.805 -41.656 -13.898 1 98.31 455 ALA B C 1
ATOM 7453 O O . ALA B 1 455 ? 4.773 -40.5 -13.508 1 98.31 455 ALA B O 1
ATOM 7454 N N . ALA B 1 456 ? 3.725 -42.344 -14.211 1 97.88 456 ALA B N 1
ATOM 7455 C CA . ALA B 1 456 ? 2.393 -41.75 -14.094 1 97.88 456 ALA B CA 1
ATOM 7456 C C . ALA B 1 456 ? 2.07 -41.406 -12.641 1 97.88 456 ALA B C 1
ATOM 7458 O O . ALA B 1 456 ? 1.52 -40.344 -12.359 1 97.88 456 ALA B O 1
ATOM 7459 N N . GLN B 1 457 ? 2.469 -42.25 -11.727 1 97.56 457 GLN B N 1
ATOM 7460 C CA . GLN B 1 457 ? 2.262 -42 -10.305 1 97.56 457 GLN B CA 1
ATOM 7461 C C . GLN B 1 457 ? 3.096 -40.812 -9.828 1 97.56 457 GLN B C 1
ATOM 7463 O O . GLN B 1 457 ? 2.617 -39.969 -9.055 1 97.56 457 GLN B O 1
ATOM 7468 N N . GLU B 1 458 ? 4.293 -40.719 -10.297 1 97.81 458 GLU B N 1
ATOM 7469 C CA . GLU B 1 458 ? 5.152 -39.594 -9.977 1 97.81 458 GLU B CA 1
ATOM 7470 C C . GLU B 1 458 ? 4.559 -38.281 -10.492 1 97.81 458 GLU B C 1
ATOM 7472 O O . GLU B 1 458 ? 4.562 -37.281 -9.781 1 97.81 458 GLU B O 1
ATOM 7477 N N . ALA B 1 459 ? 4.039 -38.312 -11.688 1 97.75 459 ALA B N 1
ATOM 7478 C CA . ALA B 1 459 ? 3.389 -37.125 -12.266 1 97.75 459 ALA B CA 1
ATOM 7479 C C . ALA B 1 459 ? 2.148 -36.75 -11.461 1 97.75 459 ALA B C 1
ATOM 7481 O O . ALA B 1 459 ? 1.931 -35.562 -11.18 1 97.75 459 ALA B O 1
ATOM 7482 N N . ALA B 1 460 ? 1.392 -37.75 -11.125 1 97.81 460 ALA B N 1
ATOM 7483 C CA . ALA B 1 460 ? 0.184 -37.5 -10.336 1 97.81 460 ALA B CA 1
ATOM 7484 C C . ALA B 1 460 ? 0.521 -36.875 -8.992 1 97.81 460 ALA B C 1
ATOM 7486 O O . ALA B 1 460 ? -0.13 -35.938 -8.562 1 97.81 460 ALA B O 1
ATOM 7487 N N . ASP B 1 461 ? 1.571 -37.344 -8.336 1 97.75 461 ASP B N 1
ATOM 7488 C CA . ASP B 1 461 ? 2.023 -36.812 -7.059 1 97.75 461 ASP B CA 1
ATOM 7489 C C . ASP B 1 461 ? 2.508 -35.375 -7.227 1 97.75 461 ASP B C 1
ATOM 7491 O O . ASP B 1 461 ? 2.162 -34.5 -6.426 1 97.75 461 ASP B O 1
ATOM 7495 N N . GLY B 1 462 ? 3.297 -35.219 -8.281 1 97.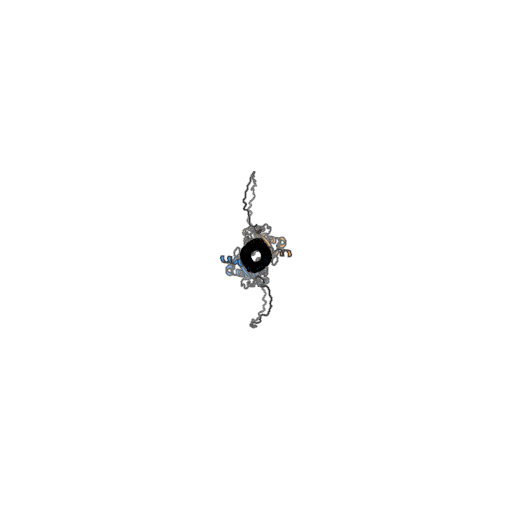81 462 GLY B N 1
ATOM 7496 C CA . GLY B 1 462 ? 3.816 -33.875 -8.547 1 97.81 462 GLY B CA 1
ATOM 7497 C C . GLY B 1 462 ? 2.729 -32.844 -8.812 1 97.81 462 GLY B C 1
ATOM 7498 O O . GLY B 1 462 ? 2.783 -31.734 -8.289 1 97.81 462 GLY B O 1
ATOM 7499 N N . ILE B 1 463 ? 1.692 -33.188 -9.531 1 98.06 463 ILE B N 1
ATOM 7500 C CA . ILE B 1 463 ? 0.646 -32.219 -9.891 1 98.06 463 ILE B CA 1
ATOM 7501 C C . ILE B 1 463 ? -0.268 -31.984 -8.695 1 98.06 463 ILE B C 1
ATOM 7503 O O . ILE B 1 463 ? -0.816 -30.891 -8.539 1 98.06 463 ILE B O 1
ATOM 7507 N N . THR B 1 464 ? -0.441 -33 -7.867 1 97.88 464 THR B N 1
ATOM 7508 C CA . THR B 1 464 ? -1.185 -32.812 -6.629 1 97.88 464 THR B CA 1
ATOM 7509 C C . THR B 1 464 ? -0.5 -31.781 -5.734 1 97.88 464 THR B C 1
ATOM 7511 O O . THR B 1 464 ? -1.163 -30.938 -5.141 1 97.88 464 THR B O 1
ATOM 7514 N N . GLU B 1 465 ? 0.804 -31.844 -5.703 1 97.62 465 GLU B N 1
ATOM 7515 C CA . GLU B 1 465 ? 1.573 -30.859 -4.953 1 97.62 465 GLU B CA 1
ATOM 7516 C C . GLU B 1 465 ? 1.381 -29.453 -5.527 1 97.62 465 GLU B C 1
ATOM 7518 O O . GLU B 1 465 ? 1.183 -28.5 -4.781 1 97.62 465 GLU B O 1
ATOM 7523 N N . VAL B 1 466 ? 1.406 -29.312 -6.801 1 97.62 466 VAL B N 1
ATOM 7524 C CA . VAL B 1 466 ? 1.185 -28.031 -7.469 1 97.62 466 VAL B CA 1
ATOM 7525 C C . VAL B 1 466 ? -0.195 -27.5 -7.102 1 97.62 466 VAL B C 1
ATOM 7527 O O . VAL B 1 466 ? -0.338 -26.312 -6.77 1 97.62 466 VAL B O 1
ATOM 7530 N N . ALA B 1 467 ? -1.177 -28.391 -7.188 1 97.69 467 ALA B N 1
ATOM 7531 C CA . ALA B 1 467 ? -2.549 -28 -6.887 1 97.69 467 ALA B CA 1
ATOM 7532 C C . ALA B 1 467 ? -2.672 -27.5 -5.449 1 97.69 467 ALA B C 1
ATOM 7534 O O . ALA B 1 467 ? -3.332 -26.484 -5.188 1 97.69 467 ALA B O 1
ATOM 7535 N N . GLU B 1 468 ? -2.02 -28.141 -4.523 1 97.12 468 GLU B N 1
ATOM 7536 C CA . GLU B 1 468 ? -2.051 -27.75 -3.115 1 97.12 468 GLU B CA 1
ATOM 7537 C C . GLU B 1 468 ? -1.375 -26.406 -2.904 1 97.12 468 GLU B C 1
ATOM 7539 O O . GLU B 1 468 ? -1.902 -25.547 -2.195 1 97.12 468 GLU B O 1
ATOM 7544 N N . VAL B 1 469 ? -0.204 -26.234 -3.484 1 97.94 469 VAL B N 1
ATOM 7545 C CA . VAL B 1 469 ? 0.527 -24.969 -3.375 1 97.94 469 VAL B CA 1
ATOM 7546 C C . VAL B 1 469 ? -0.286 -23.844 -4.012 1 97.94 469 VAL B C 1
ATOM 7548 O O . VAL B 1 469 ? -0.324 -22.734 -3.488 1 97.94 469 VAL B O 1
ATOM 7551 N N . ASN B 1 470 ? -0.957 -24.125 -5.129 1 98 470 ASN B N 1
ATOM 7552 C CA . ASN B 1 470 ? -1.826 -23.156 -5.785 1 98 470 ASN B CA 1
ATOM 7553 C C . ASN B 1 470 ? -2.955 -22.703 -4.863 1 98 470 ASN B C 1
ATOM 7555 O O . ASN B 1 470 ? -3.312 -21.531 -4.848 1 98 470 ASN B O 1
ATOM 7559 N N . ASP B 1 471 ? -3.498 -23.609 -4.109 1 96.69 471 ASP B N 1
ATOM 7560 C CA . ASP B 1 471 ? -4.531 -23.266 -3.139 1 96.69 471 ASP B CA 1
ATOM 7561 C C . ASP B 1 471 ? -3.988 -22.328 -2.066 1 96.69 471 ASP B C 1
ATOM 7563 O O . ASP B 1 471 ? -4.645 -21.344 -1.691 1 96.69 471 ASP B O 1
ATOM 7567 N N . ASP B 1 472 ? -2.793 -22.594 -1.627 1 95.88 472 ASP B N 1
ATOM 7568 C CA . ASP B 1 472 ? -2.135 -21.719 -0.651 1 95.88 472 ASP B CA 1
ATOM 7569 C C . ASP B 1 472 ? -1.892 -20.328 -1.226 1 95.88 472 ASP B C 1
ATOM 7571 O O . ASP B 1 472 ? -2.09 -19.328 -0.538 1 95.88 472 ASP B O 1
ATOM 7575 N N . GLN B 1 473 ? -1.48 -20.281 -2.453 1 94.88 473 GLN B N 1
ATOM 7576 C CA . GLN B 1 473 ? -1.238 -19 -3.131 1 94.88 473 GLN B CA 1
ATOM 7577 C C . GLN B 1 473 ? -2.525 -18.203 -3.264 1 94.88 473 GLN B C 1
ATOM 7579 O O . GLN B 1 473 ? -2.525 -16.984 -3.064 1 94.88 473 GLN B O 1
ATOM 7584 N N . ALA B 1 474 ? -3.604 -18.938 -3.582 1 95.75 474 ALA B N 1
ATOM 7585 C CA . ALA B 1 474 ? -4.898 -18.266 -3.695 1 95.75 474 ALA B CA 1
ATOM 7586 C C . ALA B 1 474 ? -5.305 -17.625 -2.371 1 95.75 474 ALA B C 1
ATOM 7588 O O . ALA B 1 474 ? -5.809 -16.5 -2.344 1 95.75 474 ALA B O 1
ATOM 7589 N N . ALA B 1 475 ? -5.039 -18.297 -1.259 1 94.75 475 ALA B N 1
ATOM 7590 C CA . ALA B 1 475 ? -5.324 -17.75 0.068 1 94.75 475 ALA B CA 1
ATOM 7591 C C . ALA B 1 475 ? -4.465 -16.531 0.36 1 94.75 475 ALA B C 1
ATOM 7593 O O . ALA B 1 475 ? -4.949 -15.539 0.918 1 94.75 475 ALA B O 1
ATOM 7594 N N . SER B 1 476 ? -3.217 -16.641 0.01 1 94.94 476 SER B N 1
ATOM 7595 C CA . SER B 1 476 ? -2.305 -15.516 0.187 1 94.94 476 SER B CA 1
ATOM 7596 C C . SER B 1 476 ? -2.766 -14.297 -0.611 1 94.94 476 SER B C 1
ATOM 7598 O O . SER B 1 476 ? -2.727 -13.172 -0.113 1 94.94 476 SER B O 1
ATOM 7600 N N . VAL B 1 477 ? -3.184 -14.461 -1.824 1 95.94 477 VAL B N 1
ATOM 7601 C CA . VAL B 1 477 ? -3.654 -13.383 -2.689 1 95.94 477 VAL B CA 1
ATOM 7602 C C . VAL B 1 477 ? -4.902 -12.75 -2.086 1 95.94 477 VAL B C 1
ATOM 7604 O O . VAL B 1 477 ? -5.055 -11.523 -2.109 1 95.94 477 VAL B O 1
ATOM 7607 N N . GLU B 1 478 ? -5.785 -13.578 -1.519 1 94.69 478 GLU B N 1
ATOM 7608 C CA . GLU B 1 478 ? -6.969 -13.047 -0.847 1 94.69 478 GLU B CA 1
ATOM 7609 C C . GLU B 1 478 ? -6.586 -12.172 0.341 1 94.69 478 GLU B C 1
ATOM 7611 O O . GLU B 1 478 ? -7.176 -11.109 0.551 1 94.69 478 GLU B O 1
ATOM 7616 N N . GLU B 1 479 ? -5.613 -12.602 1.065 1 94.75 479 GLU B N 1
ATOM 7617 C CA . GLU B 1 479 ? -5.148 -11.844 2.225 1 94.75 479 GLU B CA 1
ATOM 7618 C C . GLU B 1 479 ? -4.547 -10.508 1.803 1 94.75 479 GLU B C 1
ATOM 7620 O O . GLU B 1 479 ? -4.84 -9.477 2.404 1 94.75 479 GLU B O 1
ATOM 7625 N N . ILE B 1 480 ? -3.736 -10.516 0.796 1 94.75 480 ILE B N 1
ATOM 7626 C CA . ILE B 1 480 ? -3.113 -9.289 0.307 1 94.75 480 ILE B CA 1
ATOM 7627 C C . ILE B 1 480 ? -4.188 -8.336 -0.21 1 94.75 480 ILE B C 1
ATOM 7629 O O . ILE B 1 480 ? -4.129 -7.129 0.048 1 94.75 480 ILE B O 1
ATOM 7633 N N . THR B 1 481 ? -5.137 -8.891 -0.937 1 94.94 481 THR B N 1
ATOM 7634 C CA . THR B 1 481 ? -6.234 -8.078 -1.458 1 94.94 481 THR B CA 1
ATOM 7635 C C . THR B 1 481 ? -6.988 -7.395 -0.322 1 94.94 481 THR B C 1
ATOM 7637 O O . THR B 1 481 ? -7.281 -6.199 -0.396 1 94.94 481 THR B O 1
ATOM 7640 N N . SER B 1 482 ? -7.254 -8.086 0.748 1 96.56 482 SER B N 1
ATOM 7641 C CA . SER B 1 482 ? -7.93 -7.527 1.916 1 96.56 482 SER B CA 1
ATOM 7642 C C . SER B 1 482 ? -7.09 -6.434 2.57 1 96.56 482 SER B C 1
ATOM 7644 O O . SER B 1 482 ? -7.609 -5.371 2.924 1 96.56 482 SER B O 1
ATOM 7646 N N . THR B 1 483 ? -5.812 -6.707 2.727 1 95.12 483 THR B N 1
ATOM 7647 C CA . THR B 1 483 ? -4.91 -5.738 3.338 1 95.12 483 THR B CA 1
ATOM 7648 C C . THR B 1 483 ? -4.809 -4.477 2.482 1 95.12 483 THR B C 1
ATOM 7650 O O . THR B 1 483 ? -4.75 -3.365 3.01 1 95.12 483 THR B O 1
ATOM 7653 N N . THR B 1 484 ? -4.766 -4.637 1.19 1 94.69 484 THR B N 1
ATOM 7654 C CA . THR B 1 484 ? -4.699 -3.496 0.281 1 94.69 484 THR B CA 1
ATOM 7655 C C . THR B 1 484 ? -5.973 -2.658 0.374 1 94.69 484 THR B C 1
ATOM 7657 O O . THR B 1 484 ? -5.918 -1.429 0.297 1 94.69 484 THR B O 1
ATOM 7660 N N . GLU B 1 485 ? -7.133 -3.301 0.533 1 93.44 485 GLU B N 1
ATOM 7661 C CA . GLU B 1 485 ? -8.383 -2.574 0.729 1 93.44 485 GLU B CA 1
ATOM 7662 C C . GLU B 1 485 ? -8.344 -1.741 2.006 1 93.44 485 GLU B C 1
ATOM 7664 O O . GLU B 1 485 ? -8.805 -0.598 2.021 1 93.44 485 GLU B O 1
ATOM 7669 N N . GLU B 1 486 ? -7.777 -2.311 3.033 1 93.5 486 GLU B N 1
ATOM 7670 C CA . GLU B 1 486 ? -7.605 -1.58 4.285 1 93.5 486 GLU B CA 1
ATOM 7671 C C . GLU B 1 486 ? -6.691 -0.373 4.102 1 93.5 486 GLU B C 1
ATOM 7673 O O . GLU B 1 486 ? -6.961 0.706 4.633 1 93.5 486 GLU B O 1
ATOM 7678 N N . LEU B 1 487 ? -5.652 -0.55 3.355 1 91.62 487 LEU B N 1
ATOM 7679 C CA . LEU B 1 487 ? -4.711 0.526 3.068 1 91.62 487 LEU B CA 1
ATOM 7680 C C . LEU B 1 487 ? -5.391 1.653 2.299 1 91.62 487 LEU B C 1
ATOM 7682 O O . LEU B 1 487 ? -5.113 2.83 2.537 1 91.62 487 LEU B O 1
ATOM 7686 N N . ASN B 1 488 ? -6.293 1.289 1.376 1 93.62 488 ASN B N 1
ATOM 7687 C CA . ASN B 1 488 ? -7.062 2.285 0.641 1 93.62 488 ASN B CA 1
ATOM 7688 C C . ASN B 1 488 ? -7.906 3.146 1.578 1 93.62 488 ASN B C 1
ATOM 7690 O O . ASN B 1 488 ? -7.938 4.371 1.444 1 93.62 488 ASN B O 1
ATOM 7694 N N . ASN B 1 489 ? -8.555 2.52 2.512 1 94 489 ASN B N 1
ATOM 7695 C CA . ASN B 1 489 ? -9.367 3.242 3.486 1 94 489 ASN B CA 1
ATOM 7696 C C . ASN B 1 489 ? -8.516 4.18 4.336 1 94 489 ASN B C 1
ATOM 7698 O O . ASN B 1 489 ? -8.914 5.312 4.609 1 94 489 ASN B O 1
ATOM 7702 N N . ARG B 1 490 ? -7.402 3.715 4.727 1 90.5 490 ARG B N 1
ATOM 7703 C CA . ARG B 1 490 ? -6.504 4.52 5.547 1 90.5 490 ARG B CA 1
ATOM 7704 C C . ARG B 1 490 ? -5.969 5.715 4.762 1 90.5 490 ARG B C 1
ATOM 7706 O O . ARG B 1 490 ? -5.867 6.82 5.301 1 90.5 490 ARG B O 1
ATOM 7713 N N . ALA B 1 491 ? -5.605 5.512 3.533 1 90.75 491 ALA B N 1
ATOM 7714 C CA . ALA B 1 491 ? -5.152 6.598 2.664 1 90.75 491 ALA B CA 1
ATOM 7715 C C . ALA B 1 491 ? -6.227 7.672 2.529 1 90.75 491 ALA B C 1
ATOM 7717 O O . ALA B 1 491 ? -5.926 8.867 2.576 1 90.75 491 ALA B O 1
ATOM 7718 N N . ASP B 1 492 ? -7.504 7.254 2.428 1 91.81 492 ASP B N 1
ATOM 7719 C CA . ASP B 1 492 ? -8.625 8.188 2.354 1 91.81 492 ASP B CA 1
ATOM 7720 C C . ASP B 1 492 ? -8.727 9.023 3.629 1 91.81 492 ASP B C 1
ATOM 7722 O O . ASP B 1 492 ? -8.984 10.227 3.57 1 91.81 492 ASP B O 1
ATOM 7726 N N . GLU B 1 493 ? -8.508 8.383 4.758 1 92.19 493 GLU B N 1
ATOM 7727 C CA . GLU B 1 493 ? -8.57 9.086 6.035 1 92.19 493 GLU B CA 1
ATOM 7728 C C . GLU B 1 493 ? -7.449 10.109 6.164 1 92.19 493 GLU B C 1
ATOM 7730 O O . GLU B 1 493 ? -7.672 11.227 6.625 1 92.19 493 GLU B O 1
ATOM 7735 N N . ILE B 1 494 ? -6.297 9.727 5.77 1 91.31 494 ILE B N 1
ATOM 7736 C CA . ILE B 1 494 ? -5.164 10.648 5.812 1 91.31 494 ILE B CA 1
ATOM 7737 C C . ILE B 1 494 ? -5.434 11.844 4.902 1 91.31 494 ILE B C 1
ATOM 7739 O O . ILE B 1 494 ? -5.164 12.992 5.273 1 91.31 494 ILE B O 1
ATOM 7743 N N . GLU B 1 495 ? -5.965 11.562 3.713 1 91.19 495 GLU B N 1
ATOM 7744 C CA . GLU B 1 495 ? -6.32 12.633 2.789 1 91.19 495 GLU B CA 1
ATOM 7745 C C . GLU B 1 495 ? -7.297 13.617 3.434 1 91.19 495 GLU B C 1
ATOM 7747 O O . GLU B 1 495 ? -7.129 14.836 3.316 1 91.19 495 GLU B O 1
ATOM 7752 N N . THR B 1 496 ? -8.305 13.102 4.152 1 93.44 496 THR B N 1
ATOM 7753 C CA . THR B 1 496 ? -9.297 13.93 4.84 1 93.44 496 THR B CA 1
ATOM 7754 C C . THR B 1 496 ? -8.625 14.797 5.906 1 93.44 496 THR B C 1
ATOM 7756 O O . THR B 1 496 ? -8.938 15.984 6.035 1 93.44 496 THR B O 1
ATOM 7759 N N . GLN B 1 497 ? -7.695 14.141 6.641 1 92.12 497 GLN B N 1
ATOM 7760 C CA . GLN B 1 497 ? -6.992 14.875 7.684 1 92.12 497 GLN B CA 1
ATOM 7761 C C . GLN B 1 497 ? -6.117 15.977 7.09 1 92.12 497 GLN B C 1
ATOM 7763 O O . GLN B 1 497 ? -6.07 17.094 7.617 1 92.12 497 GLN B O 1
ATOM 7768 N N . ILE B 1 498 ? -5.469 15.75 6.012 1 92.88 498 ILE B N 1
ATOM 7769 C CA . ILE B 1 498 ? -4.613 16.734 5.352 1 92.88 498 ILE B CA 1
ATOM 7770 C C . ILE B 1 498 ? -5.469 17.859 4.793 1 92.88 498 ILE B C 1
ATOM 7772 O O . ILE B 1 498 ? -5.078 19.031 4.855 1 92.88 498 ILE B O 1
ATOM 7776 N N . GLU B 1 499 ? -6.648 17.594 4.234 1 91.56 499 GLU B N 1
ATOM 7777 C CA . GLU B 1 499 ? -7.578 18.625 3.773 1 91.56 499 GLU B CA 1
ATOM 7778 C C . GLU B 1 499 ? -8.016 19.531 4.922 1 91.56 499 GLU B C 1
ATOM 7780 O O . GLU B 1 499 ? -8.125 20.75 4.754 1 91.56 499 GLU B O 1
ATOM 7785 N N . SER B 1 500 ? -8.258 18.859 6.035 1 93.5 500 SER B N 1
ATOM 7786 C CA . SER B 1 500 ? -8.609 19.625 7.227 1 93.5 500 SER B CA 1
ATOM 7787 C C . SER B 1 500 ? -7.473 20.562 7.641 1 93.5 500 SER B C 1
ATOM 7789 O O . SER B 1 500 ? -7.699 21.734 7.922 1 93.5 500 SER B O 1
ATOM 7791 N N . ILE B 1 501 ? -6.254 20.047 7.648 1 92.88 501 ILE B N 1
ATOM 7792 C CA . ILE B 1 501 ? -5.082 20.844 7.996 1 92.88 501 ILE B CA 1
ATOM 7793 C C . ILE B 1 501 ? -4.953 22.031 7.031 1 92.88 501 ILE B C 1
ATOM 7795 O O . ILE B 1 501 ? -4.727 23.156 7.457 1 92.88 501 ILE B O 1
ATOM 7799 N N . THR B 1 502 ? -5.121 21.797 5.746 1 91.62 502 THR B N 1
ATOM 7800 C CA . THR B 1 502 ? -5.031 22.828 4.73 1 91.62 502 THR B CA 1
ATOM 7801 C C . THR B 1 502 ? -6.078 23.922 4.969 1 91.62 502 THR B C 1
ATOM 7803 O O . THR B 1 502 ? -5.758 25.109 4.953 1 91.62 502 THR B O 1
ATOM 7806 N N . SER B 1 503 ? -7.34 23.547 5.246 1 94.19 503 SER B N 1
ATOM 7807 C CA . SER B 1 503 ? -8.422 24.5 5.504 1 94.19 503 SER B CA 1
ATOM 7808 C C . SER B 1 503 ? -8.156 25.312 6.762 1 94.19 503 SER B C 1
ATOM 7810 O O . SER B 1 503 ? -8.344 26.531 6.77 1 94.19 503 SER B O 1
ATOM 7812 N N . LEU B 1 504 ? -7.676 24.578 7.777 1 91.44 504 LEU B N 1
ATOM 7813 C CA . LEU B 1 504 ? -7.402 25.234 9.055 1 91.44 504 LEU B CA 1
ATOM 7814 C C . LEU B 1 504 ? -6.23 26.203 8.922 1 91.44 504 LEU B C 1
ATOM 7816 O O . LEU B 1 504 ? -6.227 27.266 9.547 1 91.44 504 LEU B O 1
ATOM 7820 N N . THR B 1 505 ? -5.281 25.906 8.141 1 92.31 505 THR B N 1
ATOM 7821 C CA . THR B 1 505 ? -4.148 26.781 7.902 1 92.31 505 THR B CA 1
ATOM 7822 C C . THR B 1 505 ? -4.59 28.031 7.137 1 92.31 505 THR B C 1
ATOM 7824 O O . THR B 1 505 ? -4.078 29.125 7.379 1 92.31 505 THR B O 1
ATOM 7827 N N . GLU B 1 506 ? -5.547 27.906 6.191 1 91.06 506 GLU B N 1
ATOM 7828 C CA . GLU B 1 506 ? -6.117 29.062 5.504 1 91.06 506 GLU B CA 1
ATOM 7829 C C . GLU B 1 5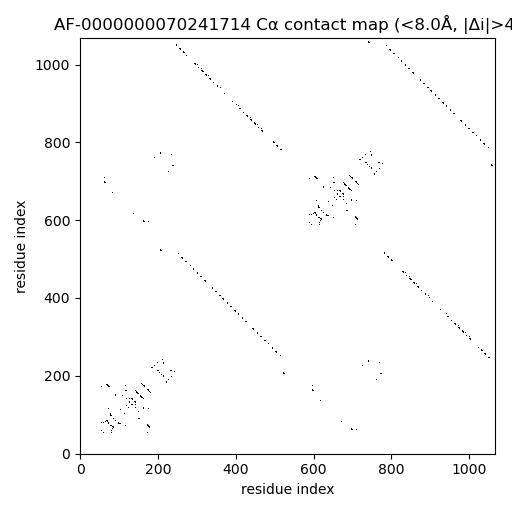06 ? -6.844 29.984 6.48 1 91.06 506 GLU B C 1
ATOM 7831 O O . GLU B 1 506 ? -6.719 31.203 6.398 1 91.06 506 GLU B O 1
ATOM 7836 N N . GLU B 1 507 ? -7.562 29.359 7.398 1 91.19 507 GLU B N 1
ATOM 7837 C CA . GLU B 1 507 ? -8.227 30.125 8.445 1 91.19 507 GLU B CA 1
ATOM 7838 C C . GLU B 1 507 ? -7.219 30.891 9.297 1 91.19 507 GLU B C 1
ATOM 7840 O O . GLU B 1 507 ? -7.438 32.062 9.641 1 91.19 507 GLU B O 1
ATOM 7845 N N . GLN B 1 508 ? -6.082 30.25 9.609 1 90.88 508 GLN B N 1
ATOM 7846 C CA . GLN B 1 508 ? -5.016 30.891 10.375 1 90.88 508 GLN B CA 1
ATOM 7847 C C . GLN B 1 508 ? -4.449 32.094 9.633 1 90.88 508 GLN B C 1
ATOM 7849 O O . GLN B 1 508 ? -4.191 33.156 10.234 1 90.88 508 GLN B O 1
ATOM 7854 N N . ARG B 1 509 ? -4.309 31.984 8.344 1 90.94 509 ARG B N 1
ATOM 7855 C CA . ARG B 1 509 ? -3.807 33.094 7.543 1 90.94 509 ARG B CA 1
ATOM 7856 C C . ARG B 1 509 ? -4.777 34.25 7.57 1 90.94 509 ARG B C 1
ATOM 7858 O O . ARG B 1 509 ? -4.355 35.406 7.664 1 90.94 509 ARG B O 1
ATOM 7865 N N . ASP B 1 510 ? -6.066 33.969 7.496 1 92.5 510 ASP B N 1
ATOM 7866 C CA . ASP B 1 510 ? -7.082 35 7.602 1 92.5 510 ASP B CA 1
ATOM 7867 C C . ASP B 1 510 ? -7.008 35.719 8.953 1 92.5 510 ASP B C 1
ATOM 7869 O O . ASP B 1 510 ? -7.074 36.938 9.031 1 92.5 510 ASP B O 1
ATOM 7873 N N . ASP B 1 511 ? -6.832 34.875 10 1 91.25 511 ASP B N 1
ATOM 7874 C CA . ASP B 1 511 ? -6.727 35.406 11.352 1 91.25 511 ASP B CA 1
ATOM 7875 C C . ASP B 1 511 ? -5.5 36.312 11.477 1 91.25 511 ASP B C 1
ATOM 7877 O O . ASP B 1 511 ? -5.566 37.375 12.086 1 91.25 511 ASP B O 1
ATOM 7881 N N . ILE B 1 512 ? -4.414 35.938 10.922 1 91.56 512 ILE B N 1
ATOM 7882 C CA . ILE B 1 512 ? -3.176 36.719 10.961 1 91.56 512 ILE B CA 1
ATOM 7883 C C . ILE B 1 512 ? -3.363 38.031 10.203 1 91.56 512 ILE B C 1
ATOM 7885 O O . ILE B 1 512 ? -2.953 39.094 10.688 1 91.56 512 ILE B O 1
ATOM 7889 N N . ASP B 1 513 ? -4.023 38 9.031 1 90.69 513 ASP B N 1
ATOM 7890 C CA . ASP B 1 513 ? -4.32 39.188 8.273 1 90.69 513 ASP B CA 1
ATOM 7891 C C . ASP B 1 513 ? -5.191 40.156 9.078 1 90.69 513 ASP B C 1
ATOM 7893 O O . ASP B 1 513 ? -4.953 41.375 9.078 1 90.69 513 ASP B O 1
ATOM 7897 N N . ASP B 1 514 ? -6.148 39.594 9.781 1 90.5 514 ASP B N 1
ATOM 7898 C CA . ASP B 1 514 ? -7.023 40.406 10.617 1 90.5 514 ASP B CA 1
ATOM 7899 C C . ASP B 1 514 ? -6.246 41.031 11.773 1 90.5 514 ASP B C 1
ATOM 7901 O O . ASP B 1 514 ? -6.488 42.188 12.125 1 90.5 514 ASP B O 1
ATOM 7905 N N . MET B 1 515 ? -5.301 40.312 12.344 1 88.5 515 MET B N 1
ATOM 7906 C CA . MET B 1 515 ? -4.465 40.844 13.414 1 88.5 515 MET B CA 1
ATOM 7907 C C . MET B 1 515 ? -3.639 42.031 12.922 1 88.5 515 MET B C 1
ATOM 7909 O O . MET B 1 515 ? -3.543 43.031 13.602 1 88.5 515 MET B O 1
ATOM 7913 N N . VAL B 1 516 ? -3.074 41.844 11.68 1 87.25 516 VAL B N 1
ATOM 7914 C CA . VAL B 1 516 ? -2.293 42.906 11.078 1 87.25 516 VAL B CA 1
ATOM 7915 C C . VAL B 1 516 ? -3.184 44.125 10.844 1 87.25 516 VAL B C 1
ATOM 7917 O O . VAL B 1 516 ? -2.77 45.25 11.086 1 87.25 516 VAL B O 1
ATOM 7920 N N . ALA B 1 517 ? -4.445 43.906 10.445 1 85.25 517 ALA B N 1
ATOM 7921 C CA . ALA B 1 517 ? -5.398 45 10.234 1 85.25 517 ALA B CA 1
ATOM 7922 C C . ALA B 1 517 ? -5.703 45.719 11.539 1 85.25 517 ALA B C 1
ATOM 7924 O O . ALA B 1 517 ? -5.781 46.969 11.57 1 85.25 517 ALA B O 1
ATOM 7925 N N . HIS B 1 518 ? -5.836 44.938 12.672 1 82.38 518 HIS B N 1
ATOM 7926 C CA . HIS B 1 518 ? -6.098 45.531 13.977 1 82.38 518 HIS B CA 1
ATOM 7927 C C . HIS B 1 518 ? -4.91 46.375 14.445 1 82.38 518 HIS B C 1
ATOM 7929 O O . HIS B 1 518 ? -5.094 47.438 15.016 1 82.38 518 HIS B O 1
ATOM 7935 N N . LEU B 1 519 ? -3.73 45.938 14.188 1 80.75 519 LEU B N 1
ATOM 7936 C CA . LEU B 1 519 ? -2.533 46.688 14.57 1 80.75 519 LEU B CA 1
ATOM 7937 C C . LEU B 1 519 ? -2.389 47.969 13.758 1 80.75 519 LEU B C 1
ATOM 7939 O O . LEU B 1 519 ? -1.972 49 14.281 1 80.75 519 LEU B O 1
ATOM 7943 N N . ASN B 1 520 ? -2.814 47.844 12.422 1 75.88 520 ASN B N 1
ATOM 7944 C CA . ASN B 1 520 ? -2.74 49 11.547 1 75.88 520 ASN B CA 1
ATOM 7945 C C . ASN B 1 520 ? -3.779 50.062 11.922 1 75.88 520 ASN B C 1
ATOM 7947 O O . ASN B 1 520 ? -3.566 51.25 11.711 1 75.88 520 ASN B O 1
ATOM 7951 N N . GLU B 1 521 ? -4.984 49.594 12.367 1 70.62 521 GLU B N 1
ATOM 7952 C CA . GLU B 1 521 ? -5.992 50.562 12.828 1 70.62 521 GLU B CA 1
ATOM 7953 C C . GLU B 1 521 ? -5.461 51.406 13.977 1 70.62 521 GLU B C 1
ATOM 7955 O O . GLU B 1 521 ? -5.816 52.594 14.094 1 70.62 521 GLU B O 1
ATOM 7960 N N . LEU B 1 522 ? -4.707 50.844 14.891 1 62.88 522 LEU B N 1
ATOM 7961 C CA . LEU B 1 522 ? -4.066 51.656 15.93 1 62.88 522 LEU B CA 1
ATOM 7962 C C . LEU B 1 522 ? -3.111 52.656 15.32 1 62.88 522 LEU B C 1
ATOM 7964 O O . LEU B 1 522 ? -3.031 53.812 15.797 1 62.88 522 LEU B O 1
ATOM 7968 N N . ALA B 1 523 ? -2.471 52.156 14.188 1 57.09 523 ALA B N 1
ATOM 7969 C CA . ALA B 1 523 ? -1.539 53.062 13.523 1 57.09 523 ALA B CA 1
ATOM 7970 C C . ALA B 1 523 ? -2.287 54.156 12.727 1 57.09 523 ALA B C 1
ATOM 7972 O O . ALA B 1 523 ? -1.84 55.281 12.641 1 57.09 523 ALA B O 1
ATOM 7973 N N . ALA B 1 524 ? -3.508 53.906 12.078 1 51.22 524 ALA B N 1
ATOM 7974 C CA . ALA B 1 524 ? -4.211 54.812 11.172 1 51.22 524 ALA B CA 1
ATOM 7975 C C . ALA B 1 524 ? -5.336 55.562 11.898 1 51.22 524 ALA B C 1
ATOM 7977 O O . ALA B 1 524 ? -6 56.406 11.312 1 51.22 524 ALA B O 1
ATOM 7978 N N . GLY B 1 525 ? -5.797 55.594 12.969 1 41.66 525 GLY B N 1
ATOM 7979 C CA . GLY B 1 525 ? -7.059 56.156 13.43 1 41.66 525 GLY B CA 1
ATOM 7980 C C . GLY B 1 525 ? -7.363 57.5 12.836 1 41.66 525 GLY B C 1
ATOM 7981 O O . GLY B 1 525 ? -8.484 58 12.945 1 41.66 525 GLY B O 1
ATOM 7982 N N . GLN B 1 526 ? -6.562 58.75 12.906 1 43 526 GLN B N 1
ATOM 7983 C CA . GLN B 1 526 ? -7.219 60 12.617 1 43 526 GLN B CA 1
ATOM 7984 C C . GLN B 1 526 ? -7.781 60.031 11.203 1 43 526 GLN B C 1
ATOM 7986 O O . GLN B 1 526 ? -8.375 61.031 10.781 1 43 526 GLN B O 1
ATOM 7991 N N . ALA B 1 527 ? -7.449 59.531 10.133 1 42.12 527 ALA B N 1
ATOM 7992 C CA . ALA B 1 527 ? -7.734 60.375 8.961 1 42.12 527 ALA B CA 1
ATOM 7993 C C . ALA B 1 527 ? -9.227 60.656 8.844 1 42.12 527 ALA B C 1
ATOM 7995 O O . ALA B 1 527 ? -9.633 61.531 8.086 1 42.12 527 ALA B O 1
ATOM 7996 N N . ALA B 1 528 ? -10.172 60 9.391 1 38.5 528 ALA B N 1
ATOM 7997 C CA . ALA B 1 528 ? -11.523 60.344 8.961 1 38.5 528 ALA B CA 1
ATOM 7998 C C . ALA B 1 528 ? -12.078 61.531 9.734 1 38.5 528 ALA B C 1
ATOM 8000 O O . ALA B 1 528 ? -12.852 62.312 9.203 1 38.5 528 ALA B O 1
ATOM 8001 N N . ASP B 1 529 ? -11.883 61.719 11.062 1 35.91 529 ASP B N 1
ATOM 8002 C CA . ASP B 1 529 ? -12.766 62.75 11.609 1 35.91 529 ASP B CA 1
ATOM 8003 C C . ASP B 1 529 ? -12.266 64.125 11.258 1 35.91 529 ASP B C 1
ATOM 8005 O O . ASP B 1 529 ? -12.977 65.125 11.461 1 35.91 529 ASP B O 1
ATOM 8009 N N . ALA B 1 530 ? -11.078 64.5 11.094 1 38.16 530 ALA B N 1
ATOM 8010 C CA . ALA B 1 530 ? -10.766 65.875 10.727 1 38.16 530 ALA B CA 1
ATOM 8011 C C . ALA B 1 530 ? -11.422 66.25 9.406 1 38.16 530 ALA B C 1
ATOM 8013 O O . ALA B 1 530 ? -11.523 67.438 9.07 1 38.16 530 ALA B O 1
ATOM 8014 N N . VAL B 1 531 ? -11.711 65.312 8.422 1 34.62 531 VAL B N 1
ATOM 8015 C CA . VAL B 1 531 ? -12.211 65.875 7.164 1 34.62 531 VAL B CA 1
ATOM 8016 C C . VAL B 1 531 ? -13.641 66.375 7.352 1 34.62 531 VAL B C 1
ATOM 8018 O O . VAL B 1 531 ? -14.117 67.188 6.574 1 34.62 531 VAL B O 1
ATOM 8021 N N . ASP B 1 532 ? -14.453 65.812 8.172 1 31.91 532 ASP B N 1
ATOM 8022 C CA . ASP B 1 532 ? -15.797 66.375 8.023 1 31.91 532 ASP B CA 1
ATOM 8023 C C . ASP B 1 532 ? -15.914 67.75 8.711 1 31.91 532 ASP B C 1
ATOM 8025 O O . ASP B 1 532 ? -16.938 68.375 8.586 1 31.91 532 ASP B O 1
ATOM 8029 N N . GLU B 1 533 ? -15.148 67.938 9.898 1 31.11 533 GLU B N 1
ATOM 8030 C CA . GLU B 1 533 ? -15.445 69.312 10.289 1 31.11 533 GLU B CA 1
ATOM 8031 C C . GLU B 1 533 ? -14.656 70.312 9.453 1 31.11 533 GLU B C 1
ATOM 8033 O O . GLU B 1 533 ? -14.797 71.562 9.625 1 31.11 533 GLU B O 1
ATOM 8038 N N . ALA B 1 534 ? -13.734 69.875 8.695 1 35.59 534 ALA B N 1
ATOM 8039 C CA . ALA B 1 534 ? -13.422 70.875 7.723 1 35.59 534 ALA B CA 1
ATOM 8040 C C . ALA B 1 534 ? -14.438 70.938 6.586 1 35.59 534 ALA B C 1
ATOM 8042 O O . ALA B 1 534 ? -14.922 69.875 6.164 1 35.59 534 ALA B O 1
#

Organism: Natronomonas pharaonis (strain ATCC 35678 / DSM 2160 / CIP 103997 / JCM 8858 / NBRC 14720 / NCIMB 2260 / Gabara) (NCBI:txid348780)

Secondary structure (DSSP, 8-state):
-TTS-----------------------------------------------------HHHHHHHTT-SS-EEEEETTS-EEEE-HHHHHHH---HHHHTT-S-GGGGSSSS-S--HHHHHHH-TTTHHHHH-PEEESTTS-EEEEEEEEE-TT--EEEEEEEEEEEEETTEEEEEEEEEEE-HHHHHHHHHHHHHHHHHHHHHHHHHTT-TT-------TTS-S-HHHHHHHHHHHHHHHHHHHHHHHHHHHHHHHHHHHHHHHHHHHHHHHHHHHHHHHHHHHHHHHHHHHHHHHHHHHHHHHHHHHHHHHHHHHHHHHHHHHHHHHHHHHHHHHHHHHHHHHHHHHHHHHHHHHHHHHHHHHHHHHHHHHHHHHHHHHHSSSS-HHHHHHHHHHHHHHHHHHHHHHHHHHHHHHHHHHHHHHHHHHHHHHHHHHHHHHHHHHHHHHHHHHHHHHHHHHHHHHHHHHHHHHHHHHHHHHHHHHHHHHHHHHHHHHHHHHHHHHHHHHHHHHHHHHHHHHHHHHTTTTHHHHH-/--GGGTTS-------------------------------------------------HHHHHHHTT-SS-EEEEETTS-EEEE-HHHHHHH---HHHHTT-S-GGGGSSSS-S--HHHHHHH-TTTHHHHH-PEEESTTS-EEEEEEEEE-TTS-EEEEEEEEEEEEETTEEEEEEEEEEE-HHHHHHHHHHHHHHHHHHHHHHHHHTT-TT-------TTS-S-HHHHHHHHHHHHHHHHHHHHHHHHHHHHHHHHHHHHHHHHHHHHHHHHHHHHHHHHHHHHHHHHHHHHHHHHHHHHHHHHHHHHHHHHHHHHHHHHHHHHHHHHHHHHHHHHHHHHHHHHHHHHHHHHHHHHHHHHHHHHHHHHHHHHHHHHHHHHSSSS-HHHHHHHHHHHHHHHHHHHHHHHHHHHHHHHHHHHHHHHHHHHHHHHHHHHHHHHHHHHHHHHHHHHHHHHHHHHHHHHHHHHHHHHHHHHHHHHHHHHHHHHHHHHHHHHHHHHHHHHHHHHHHHHHHHHHHHHHHHTTTTHHHHH-

Nearest PDB structures (foldseek):
  1qu7-assembly1_A  TM=5.077E-01  e=1.109E-07  Escherichia coli
  8c5v-assembly1_I  TM=4.302E-01  e=5.055E-09  Escherichia coli
  1qu7-assembly1_B  TM=3.950E-01  e=1.621E-07  Escherichia coli
  5xg2-assembly1_A  TM=4.349E-01  e=2.715E-02  Pyrococcus yayanosii CH1
  6grj-assembly1_B  TM=2.671E-01  e=1.141E-02  Aeromonas hydrophila

Solvent-accessible surface area (backbone atoms only — not comparable to full-atom values): 55117 Å² total; per-residue (Å²): 116,84,75,71,69,90,65,82,91,83,88,89,80,75,73,81,86,79,77,87,87,78,82,80,74,83,65,83,76,73,77,88,68,84,77,78,81,77,90,70,78,88,73,82,82,82,75,83,74,82,68,82,66,78,65,78,57,68,58,53,54,56,50,42,47,43,41,93,40,22,27,35,28,29,32,74,79,41,22,28,71,36,58,19,53,41,32,22,67,65,30,63,48,55,48,83,78,44,54,65,38,59,60,60,28,68,66,34,68,43,96,52,82,64,38,68,35,52,42,32,62,77,31,68,88,50,28,39,73,74,72,67,29,40,66,29,62,75,82,52,57,16,33,30,44,79,46,80,43,24,20,69,86,66,47,80,35,36,30,45,34,37,24,19,68,39,65,54,98,86,39,75,55,28,21,40,29,37,43,43,84,42,38,68,61,52,52,35,52,52,52,49,52,49,50,31,52,42,42,35,50,23,35,50,35,35,34,40,31,41,44,80,46,54,47,87,76,80,71,86,76,68,61,64,54,70,58,60,57,46,36,42,50,32,55,32,49,44,28,50,48,49,37,53,31,52,53,50,42,52,44,34,50,45,51,39,52,54,37,41,50,52,39,40,51,32,33,52,52,35,47,54,47,49,56,52,44,54,52,51,53,49,52,45,53,53,51,50,52,50,48,54,53,51,48,52,50,37,49,53,29,34,51,50,22,40,52,19,22,51,51,22,29,52,26,24,54,54,18,37,54,29,37,53,51,22,48,53,31,46,54,52,38,52,52,49,50,55,51,47,50,52,52,50,52,52,48,49,54,51,49,52,55,42,49,53,47,37,50,49,40,29,50,47,18,50,50,40,28,50,53,17,50,53,42,30,53,51,18,70,70,41,80,92,78,13,66,69,48,30,54,50,18,51,50,42,26,51,49,18,51,50,38,28,52,46,29,52,52,41,49,54,51,48,54,52,46,50,53,50,47,53,51,47,49,53,52,49,53,52,38,50,54,37,52,53,51,24,47,53,22,45,52,49,23,41,51,21,29,53,50,22,36,53,20,21,50,48,22,35,52,24,34,52,50,37,45,52,51,47,52,51,46,52,52,50,50,53,51,45,51,53,52,51,53,52,46,51,54,46,52,52,50,39,50,53,31,36,51,48,38,42,54,39,34,53,52,41,51,51,34,50,52,50,41,52,50,35,58,44,47,42,25,47,53,48,76,64,69,66,55,69,80,92,135,71,80,76,60,82,67,73,81,90,85,83,86,79,90,87,92,87,89,93,84,90,83,86,82,88,81,87,79,80,71,82,68,80,79,76,81,83,87,85,79,84,76,88,81,76,81,77,73,81,69,82,70,77,65,76,55,67,59,52,52,56,48,45,44,44,42,92,41,22,28,37,27,31,33,74,80,42,23,27,72,36,58,18,52,41,32,23,66,66,30,64,49,55,48,83,78,44,55,66,39,60,59,60,28,69,67,35,69,44,94,52,82,62,39,69,35,54,43,30,61,78,30,69,87,49,28,38,74,74,74,66,28,41,66,30,61,77,82,52,58,16,32,30,43,77,48,79,42,23,20,67,86,67,48,81,37,36,30,44,34,37,25,21,69,40,64,56,97,87,39,76,57,29,19,41,29,37,42,44,84,42,38,68,61,52,51,34,51,51,52,48,52,50,49,33,53,42,42,34,51,26,35,49,35,34,34,41,31,40,45,81,46,57,47,86,76,79,70,86,75,69,58,64,55,71,59,60,58,45,37,42,50,31,55,32,49,46,28,49,48,50,37,55,31,51,53,51,40,51,54,34,49,51,51,39,51,52,38,42,52,50,37,40,52,34,34,52,53,36,48,54,46,49,56,54,44,54,52,50,51,50,51,46,52,53,52,49,53,52,47,54,53,49,47,53,50,39,49,53,29,32,51,50,22,39,51,19,21,50,50,23,30,53,26,24,52,54,19,37,54,29,38,52,53,21,48,54,31,46,53,52,39,52,53,50,50,55,51,48,49,52,52,50,51,53,50,50,53,51,50,51,54,43,50,54,47,37,52,49,41,28,50,47,17,51,51,40,28,50,52,16,48,53,42,30,53,52,18,69,69,41,80,95,77,14,66,69,48,30,54,49,18,50,49,43,26,54,50,18,51,50,40,29,53,47,29,51,51,42,48,54,50,48,53,52,47,51,53,49,48,52,52,48,49,52,51,50,54,51,37,49,54,36,51,53,51,22,47,52,22,46,52,49,23,42,52,22,28,53,50,22,36,53,20,20,49,48,22,34,52,24,34,50,50,36,46,52,51,46,53,51,46,52,52,50,51,53,51,46,53,52,50,51,53,52,45,52,54,45,51,53,50,39,51,52,32,36,52,49,39,42,53,39,35,52,51,42,50,50,34,50,53,50,40,53,49,34,57,44,46,43,26,48,54,48,75,64,67,67,55,71,80,91

InterPro domains:
  IPR000014 PAS domain [PS50112] (63-120)
  IPR000014 PAS domain [SM00091] (58-125)
  IPR000014 PAS domain [TIGR00229] (62-191)
  IPR000014 PAS domain [cd00130] (67-181)
  IPR003660 HAMP domain [PS50885] (202-247)
  IPR003660 HAMP domain [SM00304] (190-247)
  IPR003660 HAMP domain [SM00304] (282-349)
  IPR003660 HAMP domain [SM00304] (443-499)
  IPR004089 Methyl-accepting chemotaxis protein (MCP) signalling domain [PF00015] (321-488)
  IPR004089 Methyl-accepting chemotaxis protein (MCP) signalling domain [PS50111] (252-488)
  IPR004089 Methyl-accepting chemotaxis protein (MCP) signalling domain [SM00283] (262-523)
  IPR004090 Chemotaxis methyl-accepting receptor [PR00260] (283-312)
  IPR004090 Chemotaxis methyl-accepting receptor [PR00260] (360-387)
  IPR004090 Chemotaxis methyl-accepting receptor [PR00260] (389-418)
  IPR004090 Chemotaxis methyl-accepting receptor [PR00260] (437-466)
  IPR013767 PAS fold [PF00989] (62-180)
  IPR035965 PAS domain superfamily [SSF55785] (62-181)

pLDDT: mean 78.77, std 22.99, range [14.44, 98.56]